Protein AF-0000000082644370 (afdb_homodimer)

Organism: NCBI:txid247480

Structure (mmCIF, N/CA/C/O backbone):
data_AF-0000000082644370-model_v1
#
loop_
_entity.id
_entity.type
_entity.pdbx_description
1 polymer 'NurA domain-containing protein'
#
loop_
_atom_site.group_PDB
_atom_site.id
_atom_site.type_symbol
_atom_site.label_atom_id
_atom_site.label_alt_id
_atom_site.label_comp_id
_atom_site.label_asym_id
_atom_site.label_entity_id
_atom_site.label_seq_id
_atom_site.pdbx_PDB_ins_code
_atom_site.Cartn_x
_atom_site.Cartn_y
_atom_site.Cartn_z
_atom_site.occupancy
_atom_site.B_iso_or_equiv
_atom_site.auth_seq_id
_atom_site.auth_comp_id
_atom_site.auth_asym_id
_atom_site.auth_atom_id
_atom_site.pdbx_PDB_model_num
ATOM 1 N N . MET A 1 1 ? -1.486 -6.07 -17.172 1 36.94 1 MET A N 1
ATOM 2 C CA . MET A 1 1 ? -0.63 -5.262 -18.031 1 36.94 1 MET A CA 1
ATOM 3 C C . MET A 1 1 ? -0.564 -5.852 -19.438 1 36.94 1 MET A C 1
ATOM 5 O O . MET A 1 1 ? -0.502 -7.07 -19.609 1 36.94 1 MET A O 1
ATOM 9 N N . SER A 1 2 ? -0.944 -5.117 -20.266 1 40.97 2 SER A N 1
ATOM 10 C CA . SER A 1 2 ? -0.989 -5.527 -21.672 1 40.97 2 SER A CA 1
ATOM 11 C C . SER A 1 2 ? 0.391 -5.945 -22.172 1 40.97 2 SER A C 1
ATOM 13 O O . SER A 1 2 ? 1.41 -5.48 -21.656 1 40.97 2 SER A O 1
ATOM 15 N N . TYR A 1 3 ? 0.439 -7.113 -22.812 1 41.22 3 TYR A N 1
ATOM 16 C CA . TYR A 1 3 ? 1.647 -7.531 -23.516 1 41.22 3 TYR A CA 1
ATOM 17 C C . TYR A 1 3 ? 2.207 -6.391 -24.359 1 41.22 3 TYR A C 1
ATOM 19 O O . TYR A 1 3 ? 1.455 -5.676 -25.016 1 41.22 3 TYR A O 1
ATOM 27 N N . SER A 1 4 ? 3.32 -5.594 -23.969 1 41.56 4 SER A N 1
ATOM 28 C CA . SER A 1 4 ? 3.951 -4.586 -24.812 1 41.56 4 SER A CA 1
ATOM 29 C C . SER A 1 4 ? 4.898 -5.223 -25.812 1 41.56 4 SER A C 1
ATOM 31 O O . SER A 1 4 ? 5.578 -6.203 -25.5 1 41.56 4 SER A O 1
ATOM 33 N N . SER A 1 5 ? 4.512 -5.125 -27.047 1 38.41 5 SER A N 1
ATOM 34 C CA . SER A 1 5 ? 5.492 -5.555 -28.047 1 38.41 5 SER A CA 1
ATOM 35 C C . SER A 1 5 ? 6.711 -4.637 -28.062 1 38.41 5 SER A C 1
ATOM 37 O O . SER A 1 5 ? 6.574 -3.418 -28.188 1 38.41 5 SER A O 1
ATOM 39 N N . LYS A 1 6 ? 7.727 -5.035 -27.641 1 44.28 6 LYS A N 1
ATOM 40 C CA . LYS A 1 6 ? 8.961 -4.277 -27.812 1 44.28 6 LYS A CA 1
ATOM 41 C C . LYS A 1 6 ? 9.219 -3.961 -29.281 1 44.28 6 LYS A C 1
ATOM 43 O O . LYS A 1 6 ? 9.883 -2.975 -29.594 1 44.28 6 LYS A O 1
ATOM 48 N N . TYR A 1 7 ? 8.945 -4.793 -30.203 1 43.41 7 TYR A N 1
ATOM 49 C CA . TYR A 1 7 ? 9.352 -4.676 -31.594 1 43.41 7 TYR A CA 1
ATOM 50 C C . TYR A 1 7 ? 8.242 -4.047 -32.438 1 43.41 7 TYR A C 1
ATOM 52 O O . TYR A 1 7 ? 8.25 -4.148 -33.656 1 43.41 7 TYR A O 1
ATOM 60 N N . GLY A 1 8 ? 7.582 -3.146 -32.031 1 41.56 8 GLY A N 1
ATOM 61 C CA . GLY A 1 8 ? 6.758 -2.156 -32.688 1 41.56 8 GLY A CA 1
ATOM 62 C C . GLY A 1 8 ? 5.48 -2.736 -33.281 1 41.56 8 GLY A C 1
ATOM 63 O O . GLY A 1 8 ? 4.68 -2.016 -33.875 1 41.56 8 GLY A O 1
ATOM 64 N N . LYS A 1 9 ? 5.508 -3.846 -33.844 1 39.19 9 LYS A N 1
ATOM 65 C CA . LYS A 1 9 ? 4.402 -4.18 -34.75 1 39.19 9 LYS A CA 1
ATOM 66 C C . LYS A 1 9 ? 3.135 -4.492 -33.969 1 39.19 9 LYS A C 1
ATOM 68 O O . LYS A 1 9 ? 2.242 -5.184 -34.469 1 39.19 9 LYS A O 1
ATOM 73 N N . ARG A 1 10 ? 3.029 -4.336 -32.719 1 42.47 10 ARG A N 1
ATOM 74 C CA . ARG A 1 10 ? 1.905 -4.969 -32.062 1 42.47 10 ARG A CA 1
ATOM 75 C C . ARG A 1 10 ? 0.611 -4.199 -32.281 1 42.47 10 ARG A C 1
ATOM 77 O O . ARG A 1 10 ? 0.572 -2.977 -32.156 1 42.47 10 ARG A O 1
ATOM 84 N N . PRO A 1 11 ? -0.44 -4.871 -32.719 1 40.84 11 PRO A N 1
ATOM 85 C CA . PRO A 1 11 ? -1.724 -4.164 -32.75 1 40.84 11 PRO A CA 1
ATOM 86 C C . PRO A 1 11 ? -2.176 -3.742 -31.344 1 40.84 11 PRO A C 1
ATOM 88 O O . PRO A 1 11 ? -1.84 -4.402 -30.359 1 40.84 11 PRO A O 1
ATOM 91 N N . ASN A 1 12 ? -2.363 -2.539 -31 1 40 12 ASN A N 1
ATOM 92 C CA . ASN A 1 12 ? -3.027 -1.986 -29.828 1 40 12 ASN A CA 1
ATOM 93 C C . ASN A 1 12 ? -4.133 -2.906 -29.328 1 40 12 ASN A C 1
ATOM 95 O O . ASN A 1 12 ? -5.109 -3.162 -30.031 1 40 12 ASN A O 1
ATOM 99 N N . GLU A 1 13 ? -3.828 -3.934 -28.75 1 42 13 GLU A N 1
ATOM 100 C CA . GLU A 1 13 ? -4.883 -4.824 -28.266 1 42 13 GLU A CA 1
ATOM 101 C C . GLU A 1 13 ? -5.957 -4.051 -27.516 1 42 13 GLU A C 1
ATOM 103 O O . GLU A 1 13 ? -5.742 -3.619 -26.375 1 42 13 GLU A O 1
ATOM 108 N N . TYR A 1 14 ? -6.797 -3.469 -28.266 1 40.91 14 TYR A N 1
ATOM 109 C CA . TYR A 1 14 ? -7.984 -2.855 -27.688 1 40.91 14 TYR A CA 1
ATOM 110 C C . TYR A 1 14 ? -8.742 -3.852 -26.812 1 40.91 14 TYR A C 1
ATOM 112 O O . TYR A 1 14 ? -8.914 -5.012 -27.203 1 40.91 14 TYR A O 1
ATOM 120 N N . ALA A 1 15 ? -8.68 -3.715 -25.578 1 49.91 15 ALA A N 1
ATOM 121 C CA . ALA A 1 15 ? -9.602 -4.465 -24.734 1 49.91 15 ALA A CA 1
ATOM 122 C C . ALA A 1 15 ? -10.93 -4.719 -25.453 1 49.91 15 ALA A C 1
ATOM 124 O O . ALA A 1 15 ? -11.406 -3.863 -26.203 1 49.91 15 ALA A O 1
ATOM 125 N N . SER A 1 16 ? -11.383 -6.016 -25.531 1 49.62 16 SER A N 1
ATOM 126 C CA . SER A 1 16 ? -12.594 -6.406 -26.25 1 49.62 16 SER A CA 1
ATOM 127 C C . SER A 1 16 ? -13.805 -5.629 -25.75 1 49.62 16 SER A C 1
ATOM 129 O O . SER A 1 16 ? -13.992 -5.469 -24.547 1 49.62 16 SER A O 1
ATOM 131 N N . LYS A 1 17 ? -14.406 -4.801 -26.578 1 49.91 17 LYS A N 1
ATOM 132 C CA . LYS A 1 17 ? -15.695 -4.172 -26.328 1 49.91 17 LYS A CA 1
ATOM 133 C C . LYS A 1 17 ? -16.641 -5.129 -25.609 1 49.91 17 LYS A C 1
ATOM 135 O O . LYS A 1 17 ? -17.469 -4.699 -24.812 1 49.91 17 LYS A O 1
ATOM 140 N N . SER A 1 18 ? -16.375 -6.473 -25.859 1 53.38 18 SER A N 1
ATOM 141 C CA . SER A 1 18 ? -17.25 -7.488 -25.266 1 53.38 18 SER A CA 1
ATOM 142 C C . SER A 1 18 ? -17.062 -7.559 -23.75 1 53.38 18 SER A C 1
ATOM 144 O O . SER A 1 18 ? -18.031 -7.758 -23.016 1 53.38 18 SER A O 1
ATOM 146 N N . ALA A 1 19 ? -15.906 -7.293 -23.312 1 60.66 19 ALA A N 1
ATOM 147 C CA . ALA A 1 19 ? -15.641 -7.371 -21.891 1 60.66 19 ALA A CA 1
ATOM 148 C C . ALA A 1 19 ? -16.406 -6.289 -21.125 1 60.66 19 ALA A C 1
ATOM 150 O O . ALA A 1 19 ? -16.938 -6.547 -20.047 1 60.66 19 ALA A O 1
ATOM 151 N N . HIS A 1 20 ? -16.625 -5.223 -21.797 1 62.09 20 HIS A N 1
ATOM 152 C CA . HIS A 1 20 ? -17.312 -4.117 -21.141 1 62.09 20 HIS A CA 1
ATOM 153 C C . HIS A 1 20 ? -18.828 -4.352 -21.094 1 62.09 20 HIS A C 1
ATOM 155 O O . HIS A 1 20 ? -19.484 -4.023 -20.109 1 62.09 20 HIS A O 1
ATOM 161 N N . THR A 1 21 ? -19.25 -4.926 -22.188 1 62.91 21 THR A N 1
ATOM 162 C CA . THR A 1 21 ? -20.688 -5.164 -22.25 1 62.91 21 THR A CA 1
ATOM 163 C C . THR A 1 21 ? -21.125 -6.117 -21.141 1 62.91 21 THR A C 1
ATOM 165 O O . THR A 1 21 ? -22.203 -5.941 -20.562 1 62.91 21 THR A O 1
ATOM 168 N N . GLN A 1 22 ? -20.312 -7.031 -20.859 1 69.25 22 GLN A N 1
ATOM 169 C CA . GLN A 1 22 ? -20.656 -8.008 -19.828 1 69.25 22 GLN A CA 1
ATOM 170 C C . GLN A 1 22 ? -20.656 -7.371 -18.438 1 69.25 22 GLN A C 1
ATOM 172 O O . GLN A 1 22 ? -21.453 -7.738 -17.578 1 69.25 22 GLN A O 1
ATOM 177 N N . ILE A 1 23 ? -19.844 -6.441 -18.234 1 70.38 23 ILE A N 1
ATOM 178 C CA . ILE A 1 23 ? -19.75 -5.773 -16.953 1 70.38 23 ILE A CA 1
ATOM 179 C C . ILE A 1 23 ? -20.953 -4.852 -16.766 1 70.38 23 ILE A C 1
ATOM 181 O O . ILE A 1 23 ? -21.594 -4.867 -15.703 1 70.38 23 ILE A O 1
ATOM 185 N N . ILE A 1 24 ? -21.328 -4.102 -17.844 1 70.75 24 ILE A N 1
ATOM 186 C CA . ILE A 1 24 ? -22.359 -3.078 -17.734 1 70.75 24 ILE A CA 1
ATOM 187 C C . ILE A 1 24 ? -23.734 -3.738 -17.547 1 70.75 24 ILE A C 1
ATOM 189 O O . ILE A 1 24 ? -24.609 -3.182 -16.891 1 70.75 24 ILE A O 1
ATOM 193 N N . ASN A 1 25 ? -23.781 -5.008 -18.047 1 71.12 25 ASN A N 1
ATOM 194 C CA . ASN A 1 25 ? -25.094 -5.664 -18 1 71.12 25 ASN A CA 1
ATOM 195 C C . ASN A 1 25 ? -25.188 -6.648 -16.844 1 71.12 25 ASN A C 1
ATOM 197 O O . ASN A 1 25 ? -26.203 -7.332 -16.672 1 71.12 25 ASN A O 1
ATOM 201 N N . ASP A 1 26 ? -24.219 -6.703 -16.062 1 78.38 26 ASP A N 1
ATOM 202 C CA . ASP A 1 26 ? -24.203 -7.656 -14.961 1 78.38 26 ASP A CA 1
ATOM 203 C C . ASP A 1 26 ? -25.078 -7.168 -13.812 1 78.38 26 ASP A C 1
ATOM 205 O O . ASP A 1 26 ? -24.812 -6.129 -13.211 1 78.38 26 ASP A O 1
ATOM 209 N N . PRO A 1 27 ? -26.125 -7.875 -13.453 1 79.88 27 PRO A N 1
ATOM 210 C CA . PRO A 1 27 ? -27.047 -7.441 -12.406 1 79.88 27 PRO A CA 1
ATOM 211 C C . PRO A 1 27 ? -26.375 -7.355 -11.031 1 79.88 27 PRO A C 1
ATOM 213 O O . PRO A 1 27 ? -26.719 -6.484 -10.227 1 79.88 27 PRO A O 1
ATOM 216 N N . ASP A 1 28 ? -25.438 -8.227 -10.812 1 80.12 28 ASP A N 1
ATOM 217 C CA . ASP A 1 28 ? -24.766 -8.219 -9.516 1 80.12 28 ASP A CA 1
ATOM 218 C C . ASP A 1 28 ? -23.953 -6.938 -9.336 1 80.12 28 ASP A C 1
ATOM 220 O O . ASP A 1 28 ? -23.922 -6.367 -8.25 1 80.12 28 ASP A O 1
ATOM 224 N N . LEU A 1 29 ? -23.391 -6.535 -10.398 1 80.31 29 LEU A N 1
ATOM 225 C CA . LEU A 1 29 ? -22.594 -5.316 -10.344 1 80.31 29 LEU A CA 1
ATOM 226 C C . LEU A 1 29 ? -23.484 -4.09 -10.172 1 80.31 29 LEU A C 1
ATOM 228 O O . LEU A 1 29 ? -23.141 -3.166 -9.438 1 80.31 29 LEU A O 1
ATOM 232 N N . LYS A 1 30 ? -24.578 -4.098 -10.828 1 79.19 30 LYS A N 1
ATOM 233 C CA . LYS A 1 30 ? -25.531 -3.002 -10.688 1 79.19 30 LYS A CA 1
ATOM 234 C C . LYS A 1 30 ? -26.078 -2.922 -9.258 1 79.19 30 LYS A C 1
ATOM 236 O O . LYS A 1 30 ? -26.156 -1.837 -8.68 1 79.19 30 LYS A O 1
ATOM 241 N N . ASN A 1 31 ? -26.375 -4.145 -8.766 1 81.56 31 ASN A N 1
ATOM 242 C CA . ASN A 1 31 ? -26.875 -4.195 -7.391 1 81.56 31 ASN A CA 1
ATOM 243 C C . ASN A 1 31 ? -25.812 -3.701 -6.398 1 81.56 31 ASN A C 1
ATOM 245 O O . ASN A 1 31 ? -26.156 -3.047 -5.41 1 81.56 31 ASN A O 1
ATOM 249 N N . PHE A 1 32 ? -24.703 -3.979 -6.719 1 86.56 32 PHE A N 1
ATOM 250 C CA . PHE A 1 32 ? -23.609 -3.518 -5.871 1 86.56 32 PHE A CA 1
ATOM 251 C C . PHE A 1 32 ? -23.5 -1.998 -5.91 1 86.56 32 PHE A C 1
ATOM 253 O O . PHE A 1 32 ? -23.375 -1.353 -4.867 1 86.56 32 PHE A O 1
ATOM 260 N N . LEU A 1 33 ? -23.531 -1.494 -7.023 1 79.5 33 LEU A N 1
ATOM 261 C CA . LEU A 1 33 ? -23.406 -0.05 -7.188 1 79.5 33 LEU A CA 1
ATOM 262 C C . LEU A 1 33 ? -24.547 0.684 -6.496 1 79.5 33 LEU A C 1
ATOM 264 O O . LEU A 1 33 ? -24.344 1.751 -5.91 1 79.5 33 LEU A O 1
ATOM 268 N N . ILE A 1 34 ? -25.656 0.038 -6.531 1 79.25 34 ILE A N 1
ATOM 269 C CA . ILE A 1 34 ? -26.828 0.621 -5.887 1 79.25 34 ILE A CA 1
ATOM 270 C C . ILE A 1 34 ? -26.656 0.575 -4.367 1 79.25 34 ILE A C 1
ATOM 272 O O . ILE A 1 34 ? -27.125 1.47 -3.658 1 79.25 34 ILE A O 1
ATOM 276 N N . SER A 1 35 ? -25.922 -0.383 -3.924 1 83.12 35 SER A N 1
ATOM 277 C CA . SER A 1 35 ? -25.719 -0.552 -2.486 1 83.12 35 SER A CA 1
ATOM 278 C C . SER A 1 35 ? -24.625 0.369 -1.961 1 83.12 35 SER A C 1
ATOM 280 O O . SER A 1 35 ? -24.453 0.497 -0.749 1 83.12 35 SER A O 1
ATOM 282 N N . CYS A 1 36 ? -23.984 1.037 -2.82 1 82.38 36 CYS A N 1
ATOM 283 C CA . CYS A 1 36 ? -22.891 1.926 -2.434 1 82.38 36 CYS A CA 1
ATOM 284 C C . CYS A 1 36 ? -23.422 3.271 -1.957 1 82.38 36 CYS A C 1
ATOM 286 O O . CYS A 1 36 ? -24.438 3.756 -2.465 1 82.38 36 CYS A O 1
ATOM 288 N N . ASN A 1 37 ? -22.828 3.77 -0.953 1 81.25 37 ASN A N 1
ATOM 289 C CA . ASN A 1 37 ? -23.109 5.121 -0.478 1 81.25 37 ASN A CA 1
ATOM 290 C C . ASN A 1 37 ? -22.078 6.125 -0.981 1 81.25 37 ASN A C 1
ATOM 292 O O . ASN A 1 37 ? -20.875 5.918 -0.82 1 81.25 37 ASN A O 1
ATOM 296 N N . PHE A 1 38 ? -22.625 7.219 -1.595 1 79 38 PHE A N 1
ATOM 297 C CA . PHE A 1 38 ? -21.781 8.266 -2.15 1 79 38 PHE A CA 1
ATOM 298 C C . PHE A 1 38 ? -21.969 9.57 -1.39 1 79 38 PHE A C 1
ATOM 300 O O . PHE A 1 38 ? -22.969 9.766 -0.71 1 79 38 PHE A O 1
ATOM 307 N N . PRO A 1 39 ? -20.891 10.398 -1.41 1 79.06 39 PRO A N 1
ATOM 308 C CA . PRO A 1 39 ? -21.078 11.727 -0.819 1 79.06 39 PRO A CA 1
ATOM 309 C C . PRO A 1 39 ? -22.344 12.422 -1.34 1 79.06 39 PRO A C 1
ATOM 311 O O . PRO A 1 39 ? -22.656 12.312 -2.525 1 79.06 39 PRO A O 1
ATOM 314 N N . LYS A 1 40 ? -22.969 13.148 -0.443 1 78.44 40 LYS A N 1
ATOM 315 C CA . LYS A 1 40 ? -24.234 13.789 -0.785 1 78.44 40 LYS A CA 1
ATOM 316 C C . LYS A 1 40 ? -24 15.07 -1.585 1 78.44 40 LYS A C 1
ATOM 318 O O . LYS A 1 40 ? -23.016 15.773 -1.367 1 78.44 40 LYS A O 1
ATOM 323 N N . SER A 1 41 ? -24.953 15.281 -2.418 1 78 41 SER A N 1
ATOM 324 C CA . SER A 1 41 ? -24.938 16.531 -3.172 1 78 41 SER A CA 1
ATOM 325 C C . SER A 1 41 ? -25.359 17.703 -2.301 1 78 41 SER A C 1
ATOM 327 O O . SER A 1 41 ? -25.984 17.516 -1.253 1 78 41 SER A O 1
ATOM 329 N N . SER A 1 42 ? -24.984 18.875 -2.742 1 77.38 42 SER A N 1
ATOM 330 C CA . SER A 1 42 ? -25.25 20.109 -2.004 1 77.38 42 SER A CA 1
ATOM 331 C C . SER A 1 42 ? -26.734 20.266 -1.688 1 77.38 42 SER A C 1
ATOM 333 O O . SER A 1 42 ? -27.094 20.781 -0.635 1 77.38 42 SER A O 1
ATOM 335 N N . LEU A 1 43 ? -27.531 19.781 -2.553 1 72.31 43 LEU A N 1
ATOM 336 C CA . LEU A 1 43 ? -28.969 19.969 -2.395 1 72.31 43 LEU A CA 1
ATOM 337 C C . LEU A 1 43 ? -29.5 19.203 -1.191 1 72.31 43 LEU A C 1
ATOM 339 O O . LEU A 1 43 ? -30.469 19.609 -0.558 1 72.31 43 LEU A O 1
ATOM 343 N N . GLU A 1 44 ? -28.875 18.266 -0.776 1 77.44 44 GLU A N 1
ATOM 344 C CA . GLU A 1 44 ? -29.344 17.375 0.272 1 77.44 44 GLU A CA 1
ATOM 345 C C . GLU A 1 44 ? -28.703 17.719 1.619 1 77.44 44 GLU A C 1
ATOM 347 O O . GLU A 1 44 ? -29.094 17.156 2.648 1 77.44 44 GLU A O 1
ATOM 352 N N . VAL A 1 45 ? -27.906 18.734 1.573 1 86.12 45 VAL A N 1
ATOM 353 C CA . VAL A 1 45 ? -27.109 18.969 2.768 1 86.12 45 VAL A CA 1
ATOM 354 C C . VAL A 1 45 ? -27.672 20.156 3.545 1 86.12 45 VAL A C 1
ATOM 356 O O . VAL A 1 45 ? -28.078 21.156 2.953 1 86.12 45 VAL A O 1
ATOM 359 N N . THR A 1 46 ? -27.812 19.938 4.785 1 87.81 46 THR A N 1
ATOM 360 C CA . THR A 1 46 ? -28.172 21.016 5.699 1 87.81 46 THR A CA 1
ATOM 361 C C . THR A 1 46 ? -27.016 21.344 6.633 1 87.81 46 THR A C 1
ATOM 363 O O . THR A 1 46 ? -26.375 20.438 7.176 1 87.81 46 THR A O 1
ATOM 366 N N . ILE A 1 47 ? -26.828 22.641 6.781 1 91.75 47 ILE A N 1
ATOM 367 C CA . ILE A 1 47 ? -25.719 23.078 7.621 1 91.75 47 ILE A CA 1
ATOM 368 C C . ILE A 1 47 ? -26.25 23.578 8.969 1 91.75 47 ILE A C 1
ATOM 370 O O . ILE A 1 47 ? -27.188 24.375 9.016 1 91.75 47 ILE A O 1
ATOM 374 N N . ASP A 1 48 ? -25.766 23.031 9.977 1 90.5 48 ASP A N 1
ATOM 375 C CA . ASP A 1 48 ? -26.094 23.453 11.336 1 90.5 48 ASP A CA 1
ATOM 376 C C . ASP A 1 48 ? -25.453 24.797 11.672 1 90.5 48 ASP A C 1
ATOM 378 O O . ASP A 1 48 ? -24.234 24.875 11.859 1 90.5 48 ASP A O 1
ATOM 382 N N . SER A 1 49 ? -26.188 25.781 11.93 1 91.25 49 SER A N 1
ATOM 383 C CA . SER A 1 49 ? -25.719 27.141 12.172 1 91.25 49 SER A CA 1
ATOM 384 C C . SER A 1 49 ? -24.938 27.234 13.477 1 91.25 49 SER A C 1
ATOM 386 O O . SER A 1 49 ? -24.094 28.125 13.648 1 91.25 49 SER A O 1
ATOM 388 N N . SER A 1 50 ? -25.234 26.297 14.359 1 92.38 50 SER A N 1
ATOM 389 C CA . SER A 1 50 ? -24.562 26.328 15.648 1 92.38 50 SER A CA 1
ATOM 390 C C . SER A 1 50 ? -23.078 25.953 15.516 1 92.38 50 SER A C 1
ATOM 392 O O . SER A 1 50 ? -22.281 26.203 16.422 1 92.38 50 SER A O 1
ATOM 394 N N . LYS A 1 51 ? -22.766 25.438 14.406 1 95.12 51 LYS A N 1
ATOM 395 C CA . LYS A 1 51 ? -21.391 25.016 14.18 1 95.12 51 LYS A CA 1
ATOM 396 C C . LYS A 1 51 ? -20.656 25.984 13.266 1 95.12 51 LYS A C 1
ATOM 398 O O . LYS A 1 51 ? -19.547 25.688 12.797 1 95.12 51 LYS A O 1
ATOM 403 N N . ILE A 1 52 ? -21.234 27.125 13.039 1 96.69 52 ILE A N 1
ATOM 404 C CA . ILE A 1 52 ? -20.641 28.156 12.188 1 96.69 52 ILE A CA 1
ATOM 405 C C . ILE A 1 52 ? -20 29.234 13.047 1 96.69 52 ILE A C 1
ATOM 407 O O . ILE A 1 52 ? -20.625 29.734 13.984 1 96.69 52 ILE A O 1
ATOM 411 N N . LEU A 1 53 ? -18.797 29.547 12.75 1 96.75 53 LEU A N 1
ATOM 412 C CA . LEU A 1 53 ? -18.094 30.641 13.406 1 96.75 53 LEU A CA 1
ATOM 413 C C . LEU A 1 53 ? -18 31.844 12.492 1 96.75 53 LEU A C 1
ATOM 415 O O . LEU A 1 53 ? -17.766 31.703 11.289 1 96.75 53 LEU A O 1
ATOM 419 N N . VAL A 1 54 ? -18.234 32.938 13.078 1 96.31 54 VAL A N 1
ATOM 420 C CA . VAL A 1 54 ? -17.984 34.188 12.359 1 96.31 54 VAL A CA 1
ATOM 421 C C . VAL A 1 54 ? -16.578 34.688 12.641 1 96.31 54 VAL A C 1
ATOM 423 O O . VAL A 1 54 ? -16.172 34.781 13.805 1 96.31 54 VAL A O 1
ATOM 426 N N . ILE A 1 55 ? -15.867 34.938 11.648 1 95.38 55 ILE A N 1
ATOM 427 C CA . ILE A 1 55 ? -14.461 35.312 11.781 1 95.38 55 ILE A CA 1
ATOM 428 C C . ILE A 1 55 ? -14.289 36.812 11.492 1 95.38 55 ILE A C 1
ATOM 430 O O . ILE A 1 55 ? -14.688 37.281 10.438 1 95.38 55 ILE A O 1
ATOM 434 N N . ASP A 1 56 ? -13.711 37.469 12.43 1 94.44 56 ASP A N 1
ATOM 435 C CA . ASP A 1 56 ? -13.336 38.875 12.211 1 94.44 56 ASP A CA 1
ATOM 436 C C . ASP A 1 56 ? -11.977 38.969 11.523 1 94.44 56 ASP A C 1
ATOM 438 O O . ASP A 1 56 ? -10.938 39.062 12.195 1 94.44 56 ASP A O 1
ATOM 442 N N . GLU A 1 57 ? -12 39.094 10.273 1 91.69 57 GLU A N 1
ATOM 443 C CA . GLU A 1 57 ? -10.781 39.031 9.469 1 91.69 57 GLU A CA 1
ATOM 444 C C . GLU A 1 57 ? -9.93 40.281 9.664 1 91.69 57 GLU A C 1
ATOM 446 O O . GLU A 1 57 ? -8.766 40.312 9.266 1 91.69 57 GLU A O 1
ATOM 451 N N . GLU A 1 58 ? -10.469 41.281 10.375 1 90.12 58 GLU A N 1
ATOM 452 C CA . GLU A 1 58 ? -9.727 42.531 10.609 1 90.12 58 GLU A CA 1
ATOM 453 C C . GLU A 1 58 ? -9.156 42.562 12.023 1 90.12 58 GLU A C 1
ATOM 455 O O . GLU A 1 58 ? -8.445 43.5 12.391 1 90.12 58 GLU A O 1
ATOM 460 N N . ALA A 1 59 ? -9.391 41.531 12.664 1 92 59 ALA A N 1
ATOM 461 C CA . ALA A 1 59 ? -8.883 41.469 14.031 1 92 59 ALA A CA 1
ATOM 462 C C . ALA A 1 59 ? -7.359 41.469 14.055 1 92 59 ALA A C 1
ATOM 464 O O . ALA A 1 59 ? -6.723 40.875 13.188 1 92 59 ALA A O 1
ATOM 465 N N . PRO A 1 60 ? -6.766 42.188 15.047 1 91.5 60 PRO A N 1
ATOM 466 C CA . PRO A 1 60 ? -5.309 42.156 15.164 1 91.5 60 PRO A CA 1
ATOM 467 C C . PRO A 1 60 ? -4.801 40.75 15.547 1 91.5 60 PRO A C 1
ATOM 469 O O . PRO A 1 60 ? -5.477 40.031 16.281 1 91.5 60 PRO A O 1
ATOM 472 N N . THR A 1 61 ? -3.682 40.406 14.992 1 91.56 61 THR A N 1
ATOM 473 C CA . THR A 1 61 ? -3.051 39.094 15.281 1 91.56 61 THR A CA 1
ATOM 474 C C . THR A 1 61 ? -1.582 39.312 15.648 1 91.56 61 THR A C 1
ATOM 476 O O . THR A 1 61 ? -0.927 40.219 15.148 1 91.56 61 THR A O 1
ATOM 479 N N . PRO A 1 62 ? -1.097 38.531 16.516 1 93.19 62 PRO A N 1
ATOM 480 C CA . PRO A 1 62 ? 0.308 38.625 16.922 1 93.19 62 PRO A CA 1
ATOM 481 C C . PRO A 1 62 ? 1.261 38.031 15.891 1 93.19 62 PRO A C 1
ATOM 483 O O . PRO A 1 62 ? 2.48 38.094 16.062 1 93.19 62 PRO A O 1
ATOM 486 N N . ILE A 1 63 ? 0.802 37.469 14.797 1 92.38 63 ILE A N 1
ATOM 487 C CA . ILE A 1 63 ? 1.613 36.719 13.844 1 92.38 63 ILE A CA 1
ATOM 488 C C . ILE A 1 63 ? 2.51 37.688 13.062 1 92.38 63 ILE A C 1
ATOM 490 O O . ILE A 1 63 ? 2.023 38.625 12.445 1 92.38 63 ILE A O 1
ATOM 494 N N . LYS A 1 64 ? 3.834 37.375 13.117 1 85.44 64 LYS A N 1
ATOM 495 C CA . LYS A 1 64 ? 4.816 38.156 12.398 1 85.44 64 LYS A CA 1
ATOM 496 C C . LYS A 1 64 ? 5.496 37.375 11.297 1 85.44 64 LYS A C 1
ATOM 498 O O . LYS A 1 64 ? 5.988 37.938 10.32 1 85.44 64 LYS A O 1
ATOM 503 N N . TYR A 1 65 ? 5.488 36.031 11.547 1 84.19 65 TYR A N 1
ATOM 504 C CA . TYR A 1 65 ? 6.188 35.156 10.609 1 84.19 65 TYR A CA 1
ATOM 505 C C . TYR A 1 65 ? 5.273 34.062 10.109 1 84.19 65 TYR A C 1
ATOM 507 O O . TYR A 1 65 ? 4.434 33.562 10.859 1 84.19 65 TYR A O 1
ATOM 515 N N . ILE A 1 66 ? 5.461 33.688 8.859 1 85.56 66 ILE A N 1
ATOM 516 C CA . ILE A 1 66 ? 4.738 32.594 8.25 1 85.56 66 ILE A CA 1
ATOM 517 C C . ILE A 1 66 ? 5.727 31.578 7.676 1 85.56 66 ILE A C 1
ATOM 519 O O . ILE A 1 66 ? 6.656 31.953 6.953 1 85.56 66 ILE A O 1
ATOM 523 N N . VAL A 1 67 ? 5.566 30.359 8.078 1 85.94 67 VAL A N 1
ATOM 524 C CA . VAL A 1 67 ? 6.375 29.266 7.527 1 85.94 67 VAL A CA 1
ATOM 525 C C . VAL A 1 67 ? 5.484 28.297 6.754 1 85.94 67 VAL A C 1
ATOM 527 O O . VAL A 1 67 ? 4.559 27.719 7.32 1 85.94 67 VAL A O 1
ATOM 530 N N . ALA A 1 68 ? 5.711 28.125 5.48 1 86.81 68 ALA A N 1
ATOM 531 C CA . ALA A 1 68 ? 4.969 27.188 4.645 1 86.81 68 ALA A CA 1
ATOM 532 C C . ALA A 1 68 ? 5.844 26.016 4.238 1 86.81 68 ALA A C 1
ATOM 534 O O . ALA A 1 68 ? 6.969 26.188 3.762 1 86.81 68 ALA A O 1
ATOM 535 N N . VAL A 1 69 ? 5.32 24.844 4.52 1 86.88 69 VAL A N 1
ATOM 536 C CA . VAL A 1 69 ? 6.074 23.625 4.207 1 86.88 69 VAL A CA 1
ATOM 537 C C . VAL A 1 69 ? 5.34 22.828 3.137 1 86.88 69 VAL A C 1
ATOM 539 O O . VAL A 1 69 ? 4.117 22.672 3.193 1 86.88 69 VAL A O 1
ATOM 542 N N . ASP A 1 70 ? 6.02 22.359 2.129 1 83.19 70 ASP A N 1
ATOM 543 C CA . ASP A 1 70 ? 5.504 21.5 1.069 1 83.19 70 ASP A CA 1
ATOM 544 C C . ASP A 1 70 ? 6.562 20.5 0.608 1 83.19 70 ASP A C 1
ATOM 546 O O . ASP A 1 70 ? 7.75 20.672 0.887 1 83.19 70 ASP A O 1
ATOM 550 N N . GLY A 1 71 ? 6.121 19.438 0.131 1 83.75 71 GLY A N 1
ATOM 551 C CA . GLY A 1 71 ? 7.012 18.406 -0.39 1 83.75 71 GLY A CA 1
ATOM 552 C C . GLY A 1 71 ? 6.359 17.531 -1.444 1 83.75 71 GLY A C 1
ATOM 553 O O . GLY A 1 71 ? 5.141 17.562 -1.62 1 83.75 71 GLY A O 1
ATOM 554 N N . GLY A 1 72 ? 7.242 16.906 -2.164 1 82.94 72 GLY A N 1
ATOM 555 C CA . GLY A 1 72 ? 6.793 15.984 -3.199 1 82.94 72 GLY A CA 1
ATOM 556 C C . GLY A 1 72 ? 7.855 14.984 -3.609 1 82.94 72 GLY A C 1
ATOM 557 O O . GLY A 1 72 ? 8.969 15 -3.078 1 82.94 72 GLY A O 1
ATOM 558 N N . TYR A 1 73 ? 7.379 14.047 -4.418 1 85.38 73 TYR A N 1
ATOM 559 C CA . TYR A 1 73 ? 8.32 13.047 -4.922 1 85.38 73 TYR A CA 1
ATOM 560 C C . TYR A 1 73 ? 7.996 12.672 -6.363 1 85.38 73 TYR A C 1
ATOM 562 O O . TYR A 1 73 ? 6.898 12.953 -6.852 1 85.38 73 TYR A O 1
ATOM 570 N N . ASP A 1 74 ? 9.047 12.18 -6.98 1 80.75 74 ASP A N 1
ATOM 571 C CA . ASP A 1 74 ? 8.914 11.586 -8.305 1 80.75 74 ASP A CA 1
ATOM 572 C C . ASP A 1 74 ? 9.719 10.289 -8.406 1 80.75 74 ASP A C 1
ATOM 574 O O . ASP A 1 74 ? 10.828 10.195 -7.871 1 80.75 74 ASP A O 1
ATOM 578 N N . SER A 1 75 ? 9.07 9.312 -9.039 1 83.12 75 SER A N 1
ATOM 579 C CA . SER A 1 75 ? 9.734 8.031 -9.211 1 83.12 75 SER A CA 1
ATOM 580 C C . SER A 1 75 ? 10.297 7.875 -10.625 1 83.12 75 SER A C 1
ATOM 582 O O . SER A 1 75 ? 9.609 8.18 -11.602 1 83.12 75 SER A O 1
ATOM 584 N N . VAL A 1 76 ? 11.523 7.453 -10.695 1 81.44 76 VAL A N 1
ATOM 585 C CA . VAL A 1 76 ? 12.164 7.316 -12 1 81.44 76 VAL A CA 1
ATOM 586 C C . VAL A 1 76 ? 12.789 5.93 -12.125 1 81.44 76 VAL A C 1
ATOM 588 O O . VAL A 1 76 ? 13.203 5.336 -11.125 1 81.44 76 VAL A O 1
ATOM 591 N N . SER A 1 77 ? 12.742 5.449 -13.406 1 79.88 77 SER A N 1
ATOM 592 C CA . SER A 1 77 ? 13.359 4.164 -13.703 1 79.88 77 SER A CA 1
ATOM 593 C C . SER A 1 77 ? 14.859 4.312 -13.922 1 79.88 77 SER A C 1
ATOM 595 O O . SER A 1 77 ? 15.32 5.352 -14.406 1 79.88 77 SER A O 1
ATOM 597 N N . ALA A 1 78 ? 15.648 3.367 -13.383 1 63.19 78 ALA A N 1
ATOM 598 C CA . ALA A 1 78 ? 17.109 3.391 -13.445 1 63.19 78 ALA A CA 1
ATOM 599 C C . ALA A 1 78 ? 17.594 3.387 -14.891 1 63.19 78 ALA A C 1
ATOM 601 O O . ALA A 1 78 ? 18.406 4.227 -15.273 1 63.19 78 ALA A O 1
ATOM 602 N N . GLN A 1 79 ? 17.469 2.119 -15.422 1 64.94 79 GLN A N 1
ATOM 603 C CA . GLN A 1 79 ? 18.141 1.896 -16.703 1 64.94 79 GLN A CA 1
ATOM 604 C C . GLN A 1 79 ? 17.141 1.424 -17.766 1 64.94 79 GLN A C 1
ATOM 606 O O . GLN A 1 79 ? 16.078 0.89 -17.422 1 64.94 79 GLN A O 1
ATOM 611 N N . LYS A 1 80 ? 17.531 1.772 -18.906 1 68.5 80 LYS A N 1
ATOM 612 C CA . LYS A 1 80 ? 16.75 1.286 -20.047 1 68.5 80 LYS A CA 1
ATOM 613 C C . LYS A 1 80 ? 16.672 -0.237 -20.047 1 68.5 80 LYS A C 1
ATOM 615 O O . LYS A 1 80 ? 15.641 -0.807 -20.422 1 68.5 80 LYS A O 1
ATOM 620 N N . THR A 1 81 ? 17.688 -0.782 -19.5 1 74.38 81 THR A N 1
ATOM 621 C CA . THR A 1 81 ? 17.766 -2.238 -19.531 1 74.38 81 THR A CA 1
ATOM 622 C C . THR A 1 81 ? 16.875 -2.857 -18.453 1 74.38 81 THR A C 1
ATOM 624 O O . THR A 1 81 ? 16.391 -3.973 -18.625 1 74.38 81 THR A O 1
ATOM 627 N N . TYR A 1 82 ? 16.797 -2.123 -17.422 1 79.25 82 TYR A N 1
ATOM 628 C CA . TYR A 1 82 ? 15.961 -2.619 -16.328 1 79.25 82 TYR A CA 1
ATOM 629 C C . TYR A 1 82 ? 14.969 -1.559 -15.875 1 79.25 82 TYR A C 1
ATOM 631 O O . TYR A 1 82 ? 15.07 -1.029 -14.766 1 79.25 82 TYR A O 1
ATOM 639 N N . PRO A 1 83 ? 13.977 -1.363 -16.625 1 79.19 83 PRO A N 1
ATOM 640 C CA . PRO A 1 83 ? 12.992 -0.328 -16.312 1 79.19 83 PRO A CA 1
ATOM 641 C C . PRO A 1 83 ? 12.227 -0.605 -15.023 1 79.19 83 PRO A C 1
ATOM 643 O O . PRO A 1 83 ? 11.641 0.309 -14.445 1 79.19 83 PRO A O 1
ATOM 646 N N . SER A 1 84 ? 12.266 -1.777 -14.547 1 83.38 84 SER A N 1
ATOM 647 C CA . SER A 1 84 ? 11.539 -2.131 -13.336 1 83.38 84 SER A CA 1
ATOM 648 C C . SER A 1 84 ? 12.32 -1.719 -12.086 1 83.38 84 SER A C 1
ATOM 650 O O . SER A 1 84 ? 11.766 -1.708 -10.984 1 83.38 84 SER A O 1
ATOM 652 N N . ALA A 1 85 ? 13.562 -1.455 -12.242 1 84.06 85 ALA A N 1
ATOM 653 C CA . ALA A 1 85 ? 14.344 -0.888 -11.148 1 84.06 85 ALA A CA 1
ATOM 654 C C . ALA A 1 85 ? 14.102 0.613 -11.023 1 84.06 85 ALA A C 1
ATOM 656 O O . ALA A 1 85 ? 14.422 1.381 -11.93 1 84.06 85 ALA A O 1
ATOM 657 N N . THR A 1 86 ? 13.562 1.032 -9.891 1 87.5 86 THR A N 1
ATOM 658 C CA . THR A 1 86 ? 13.133 2.424 -9.805 1 87.5 86 THR A CA 1
ATOM 659 C C . THR A 1 86 ? 13.617 3.057 -8.508 1 87.5 86 THR A C 1
ATOM 661 O O . THR A 1 86 ? 13.812 2.363 -7.504 1 87.5 86 THR A O 1
ATOM 664 N N . ILE A 1 87 ? 13.805 4.375 -8.508 1 87.12 87 ILE A N 1
ATOM 665 C CA . ILE A 1 87 ? 14.164 5.219 -7.375 1 87.12 87 ILE A CA 1
ATOM 666 C C . ILE A 1 87 ? 13.203 6.402 -7.285 1 87.12 87 ILE A C 1
ATOM 668 O O . ILE A 1 87 ? 12.766 6.93 -8.312 1 87.12 87 ILE A O 1
ATOM 672 N N . ALA A 1 88 ? 12.844 6.723 -6.102 1 89.75 88 ALA A N 1
ATOM 673 C CA . ALA A 1 88 ? 12.047 7.926 -5.879 1 89.75 88 ALA A CA 1
ATOM 674 C C . ALA A 1 88 ? 12.914 9.07 -5.359 1 89.75 88 ALA A C 1
ATOM 676 O O . ALA A 1 88 ? 13.695 8.891 -4.426 1 89.75 88 ALA A O 1
ATOM 677 N N . PHE A 1 89 ? 12.758 10.234 -5.949 1 85.56 89 PHE A N 1
ATOM 678 C CA . PHE A 1 89 ? 13.414 11.453 -5.484 1 85.56 89 PHE A CA 1
ATOM 679 C C . PHE A 1 89 ? 12.422 12.359 -4.77 1 85.56 89 PHE A C 1
ATOM 681 O O . PHE A 1 89 ? 11.398 12.75 -5.344 1 85.56 89 PHE A O 1
ATOM 688 N N . PHE A 1 90 ? 12.758 12.648 -3.531 1 86.81 90 PHE A N 1
ATOM 689 C CA . PHE A 1 90 ? 11.938 13.547 -2.729 1 86.81 90 PHE A CA 1
ATOM 690 C C . PHE A 1 90 ? 12.586 14.922 -2.617 1 86.81 90 PHE A C 1
ATOM 692 O O . PHE A 1 90 ? 13.812 15.031 -2.547 1 86.81 90 PHE A O 1
ATOM 699 N N . GLN A 1 91 ? 11.719 15.875 -2.613 1 83.56 91 GLN A N 1
ATOM 700 C CA . GLN A 1 91 ? 12.133 17.234 -2.311 1 83.56 91 GLN A CA 1
ATOM 701 C C . GLN A 1 91 ? 11.125 17.938 -1.4 1 83.56 91 GLN A C 1
ATOM 703 O O . GLN A 1 91 ? 9.922 17.859 -1.637 1 83.56 91 GLN A O 1
ATOM 708 N N . PHE A 1 92 ? 11.711 18.453 -0.321 1 82.94 92 PHE A N 1
ATOM 709 C CA . PHE A 1 92 ? 10.922 19.188 0.655 1 82.94 92 PHE A CA 1
ATOM 710 C C . PHE A 1 92 ? 11.516 20.562 0.915 1 82.94 92 PHE A C 1
ATOM 712 O O . PHE A 1 92 ? 12.719 20.766 0.746 1 82.94 92 PHE A O 1
ATOM 719 N N . GLY A 1 93 ? 10.602 21.453 1.309 1 76.06 93 GLY A N 1
ATOM 720 C CA . GLY A 1 93 ? 11.102 22.781 1.601 1 76.06 93 GLY A CA 1
ATOM 721 C C . GLY A 1 93 ? 10.211 23.562 2.547 1 76.06 93 GLY A C 1
ATOM 722 O O . GLY A 1 93 ? 9.008 23.328 2.605 1 76.06 93 GLY A O 1
ATOM 723 N N . ALA A 1 94 ? 10.844 24.344 3.33 1 80.62 94 ALA A N 1
ATOM 724 C CA . ALA A 1 94 ? 10.172 25.312 4.188 1 80.62 94 ALA A CA 1
ATOM 725 C C . ALA A 1 94 ? 10.477 26.734 3.75 1 80.62 94 ALA A C 1
ATOM 727 O O . ALA A 1 94 ? 11.641 27.094 3.527 1 80.62 94 ALA A O 1
ATOM 728 N N . LEU A 1 95 ? 9.383 27.484 3.535 1 76.62 95 LEU A N 1
ATOM 729 C CA . LEU A 1 95 ? 9.516 28.906 3.191 1 76.62 95 LEU A CA 1
ATOM 730 C C . LEU A 1 95 ? 9.062 29.781 4.352 1 76.62 95 LEU A C 1
ATOM 732 O O . LEU A 1 95 ? 7.992 29.578 4.922 1 76.62 95 LEU A O 1
ATOM 736 N N . MET A 1 96 ? 9.914 30.641 4.684 1 77.94 96 MET A N 1
ATOM 737 C CA . MET A 1 96 ? 9.586 31.578 5.766 1 77.94 96 MET A CA 1
ATOM 738 C C . MET A 1 96 ? 9.383 33 5.23 1 77.94 96 MET A C 1
ATOM 740 O O . MET A 1 96 ? 10.164 33.469 4.395 1 77.94 96 MET A O 1
ATOM 744 N N . PHE A 1 97 ? 8.25 33.625 5.758 1 72.19 97 PHE A N 1
ATOM 745 C CA . PHE A 1 97 ? 7.898 34.969 5.359 1 72.19 97 PHE A CA 1
ATOM 746 C C . PHE A 1 97 ? 7.617 35.844 6.582 1 72.19 97 PHE A C 1
ATOM 748 O O . PHE A 1 97 ? 7.117 35.344 7.594 1 72.19 97 PHE A O 1
ATOM 755 N N . LYS A 1 98 ? 8.016 37.094 6.293 1 76.12 98 LYS A N 1
ATOM 756 C CA . LYS A 1 98 ? 7.445 38.062 7.207 1 76.12 98 LYS A CA 1
ATOM 757 C C . LYS A 1 98 ? 6.082 38.562 6.719 1 76.12 98 LYS A C 1
ATOM 759 O O . LYS A 1 98 ? 5.887 38.781 5.52 1 76.12 98 LYS A O 1
ATOM 764 N N . VAL A 1 99 ? 5.188 38.625 7.574 1 77.12 99 VAL A N 1
ATOM 765 C CA . VAL A 1 99 ? 3.83 39.031 7.215 1 77.12 99 VAL A CA 1
ATOM 766 C C . VAL A 1 99 ? 3.855 40.406 6.531 1 77.12 99 VAL A C 1
ATOM 768 O O . VAL A 1 99 ? 3.137 40.625 5.555 1 77.12 99 VAL A O 1
ATOM 771 N N . GLU A 1 100 ? 4.684 41.312 6.945 1 72 100 GLU A N 1
ATOM 772 C CA . GLU A 1 100 ? 4.785 42.656 6.383 1 72 100 GLU A CA 1
ATOM 773 C C . GLU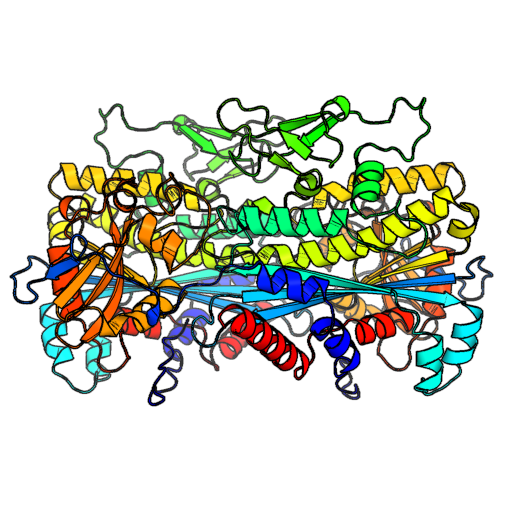 A 1 100 ? 5.199 42.594 4.914 1 72 100 GLU A C 1
ATOM 775 O O . GLU A 1 100 ? 4.734 43.406 4.105 1 72 100 GLU A O 1
ATOM 780 N N . ASP A 1 101 ? 6 41.625 4.59 1 68.62 101 ASP A N 1
ATOM 781 C CA . ASP A 1 101 ? 6.48 41.5 3.217 1 68.62 101 ASP A CA 1
ATOM 782 C C . ASP A 1 101 ? 5.379 40.969 2.301 1 68.62 101 ASP A C 1
ATOM 784 O O . ASP A 1 101 ? 5.309 41.344 1.128 1 68.62 101 ASP A O 1
ATOM 788 N N . LEU A 1 102 ? 4.555 40.125 2.865 1 67.19 102 LEU A N 1
ATOM 789 C CA . LEU A 1 102 ? 3.5 39.5 2.078 1 67.19 102 LEU A CA 1
ATOM 790 C C . LEU A 1 102 ? 2.396 40.5 1.746 1 67.19 102 LEU A C 1
ATOM 792 O O . LEU A 1 102 ? 1.848 40.5 0.643 1 67.19 102 LEU A O 1
ATOM 796 N N . ILE A 1 103 ? 2.148 41.281 2.641 1 62.78 103 ILE A N 1
ATOM 797 C CA . ILE A 1 103 ? 1.125 42.281 2.434 1 62.78 103 ILE A CA 1
ATOM 798 C C . ILE A 1 103 ? 1.572 43.25 1.338 1 62.78 103 ILE A C 1
ATOM 800 O O . ILE A 1 103 ? 0.772 43.656 0.486 1 62.78 103 ILE A O 1
ATOM 804 N N . SER A 1 104 ? 2.854 43.406 1.316 1 62.09 104 SER A N 1
ATOM 805 C CA . SER A 1 104 ? 3.391 44.312 0.305 1 62.09 104 SER A CA 1
ATOM 806 C C . SER A 1 104 ? 3.342 43.688 -1.083 1 62.09 104 SER A C 1
ATOM 808 O O . SER A 1 104 ? 3.072 44.375 -2.072 1 62.09 104 SER A O 1
ATOM 810 N N . ILE A 1 105 ? 3.514 42.344 -1.132 1 60.12 105 ILE A N 1
ATOM 811 C CA . ILE A 1 105 ? 3.572 41.625 -2.398 1 60.12 105 ILE A CA 1
ATOM 812 C C . ILE A 1 105 ? 2.156 41.375 -2.918 1 60.12 105 ILE A C 1
ATOM 814 O O . ILE A 1 105 ? 1.917 41.438 -4.129 1 60.12 105 ILE A O 1
ATOM 818 N N . SER A 1 106 ? 1.287 40.938 -2.076 1 56.84 106 SER A N 1
ATOM 819 C CA . SER A 1 106 ? -0.089 40.625 -2.443 1 56.84 106 SER A CA 1
ATOM 820 C C . SER A 1 106 ? -0.746 41.781 -3.178 1 56.84 106 SER A C 1
ATOM 822 O O . SER A 1 106 ? -1.649 41.594 -3.992 1 56.84 106 SER A O 1
ATOM 824 N N . ASP A 1 107 ? -0.281 42.969 -2.889 1 54.22 107 ASP A N 1
ATOM 825 C CA . ASP A 1 107 ? -0.819 44.156 -3.543 1 54.22 107 ASP A CA 1
ATOM 826 C C . ASP A 1 107 ? -0.239 44.312 -4.945 1 54.22 107 ASP A C 1
ATOM 828 O O . ASP A 1 107 ? -0.657 45.219 -5.695 1 54.22 107 ASP A O 1
ATOM 832 N N . GLN A 1 108 ? 0.684 43.281 -5.156 1 51.81 108 GLN A N 1
ATOM 833 C CA . GLN A 1 108 ? 1.24 43.344 -6.504 1 51.81 108 GLN A CA 1
ATOM 834 C C . GLN A 1 108 ? 0.559 42.344 -7.438 1 51.81 108 GLN A C 1
ATOM 836 O O . GLN A 1 108 ? 0.247 41.219 -7.039 1 51.81 108 GLN A O 1
ATOM 841 N N . PRO A 1 109 ? 0.047 42.719 -8.508 1 48.53 109 PRO A N 1
ATOM 842 C CA . PRO A 1 109 ? -0.7 41.875 -9.422 1 48.53 109 PRO A CA 1
ATOM 843 C C . PRO A 1 109 ? 0.09 40.625 -9.852 1 48.53 109 PRO A C 1
ATOM 845 O O . PRO A 1 109 ? -0.5 39.594 -10.188 1 48.53 109 PRO A O 1
ATOM 848 N N . PHE A 1 110 ? 1.474 40.844 -10.062 1 45.97 110 PHE A N 1
ATOM 849 C CA . PHE A 1 110 ? 2.352 39.75 -10.469 1 45.97 110 PHE A CA 1
ATOM 850 C C . PHE A 1 110 ? 3.543 39.625 -9.531 1 45.97 110 PHE A C 1
ATOM 852 O O . PHE A 1 110 ? 4.047 40.625 -9.023 1 45.97 110 PHE A O 1
ATOM 859 N N . ILE A 1 111 ? 3.697 38.406 -9.094 1 50.34 111 ILE A N 1
ATOM 860 C CA . ILE A 1 111 ? 4.906 38.188 -8.305 1 50.34 111 ILE A CA 1
ATOM 861 C C . ILE A 1 111 ? 6.137 38.312 -9.211 1 50.34 111 ILE A C 1
ATOM 863 O O . ILE A 1 111 ? 6.285 37.531 -10.164 1 50.34 111 ILE A O 1
ATOM 867 N N . GLN A 1 112 ? 6.879 39.406 -9.141 1 49.16 112 GLN A N 1
ATOM 868 C CA . GLN A 1 112 ? 8.102 39.594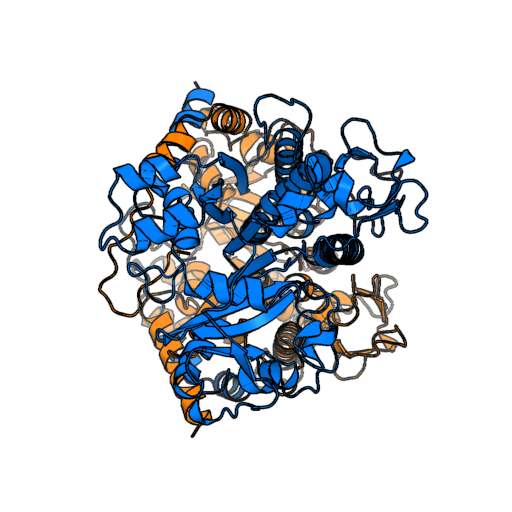 -9.914 1 49.16 112 GLN A CA 1
ATOM 869 C C . GLN A 1 112 ? 9.188 38.625 -9.453 1 49.16 112 GLN A C 1
ATOM 871 O O . GLN A 1 112 ? 9.234 38.25 -8.281 1 49.16 112 GLN A O 1
ATOM 876 N N . PRO A 1 113 ? 9.859 38.125 -10.383 1 48.19 113 PRO A N 1
ATOM 877 C CA . PRO A 1 113 ? 10.977 37.219 -10.094 1 48.19 113 PRO A CA 1
ATOM 878 C C . PRO A 1 113 ? 11.844 37.688 -8.938 1 48.19 113 PRO A C 1
ATOM 880 O O . PRO A 1 113 ? 12.305 36.906 -8.125 1 48.19 113 PRO A O 1
ATOM 883 N N . GLU A 1 114 ? 12.078 38.969 -8.82 1 52.34 114 GLU A N 1
ATOM 884 C CA . GLU A 1 114 ? 12.922 39.531 -7.781 1 52.34 114 GLU A CA 1
ATOM 885 C C . GLU A 1 114 ? 12.32 39.344 -6.398 1 52.34 114 GLU A C 1
ATOM 887 O O . GLU A 1 114 ? 13.047 39.094 -5.426 1 52.34 114 GLU A O 1
ATOM 892 N N . ASP A 1 115 ? 11.117 39.438 -6.375 1 52.91 115 ASP A N 1
ATOM 893 C CA . ASP A 1 115 ? 10.414 39.25 -5.105 1 52.91 115 ASP A CA 1
ATOM 894 C C . ASP A 1 115 ? 10.461 37.781 -4.672 1 52.91 115 ASP A C 1
ATOM 896 O O . ASP A 1 115 ? 10.602 37.5 -3.484 1 52.91 115 ASP A O 1
ATOM 900 N N . MET A 1 116 ? 10.438 37.062 -5.68 1 51.25 116 MET A N 1
ATOM 901 C CA . MET A 1 116 ? 10.594 35.625 -5.438 1 51.25 116 MET A CA 1
ATOM 902 C C . MET A 1 116 ? 11.969 35.312 -4.867 1 51.25 116 MET A C 1
ATOM 904 O O . MET A 1 116 ? 12.109 34.438 -4.027 1 51.25 116 MET A O 1
ATOM 908 N N . GLN A 1 117 ? 12.891 36.031 -5.324 1 51.41 117 GLN A N 1
ATOM 909 C CA . GLN A 1 117 ? 14.25 35.812 -4.836 1 51.41 117 GLN A CA 1
ATOM 910 C C . GLN A 1 117 ? 14.352 36.156 -3.348 1 51.41 117 GLN A C 1
ATOM 912 O O . GLN A 1 117 ? 15.062 35.469 -2.605 1 51.41 117 GLN A O 1
ATOM 917 N N . LYS A 1 118 ? 13.766 37.25 -2.979 1 50.16 118 LYS A N 1
ATOM 918 C CA . LYS A 1 118 ? 13.773 37.688 -1.578 1 50.16 118 LYS A CA 1
ATOM 919 C C . LYS A 1 118 ? 13.133 36.625 -0.691 1 50.16 118 LYS A C 1
ATOM 921 O O . LYS A 1 118 ? 13.453 36.5 0.495 1 50.16 118 LYS A O 1
ATOM 926 N N . LEU A 1 119 ? 12.312 35.969 -1.418 1 52.06 119 LEU A N 1
ATOM 927 C CA . LEU A 1 119 ? 11.555 34.938 -0.698 1 52.06 119 LEU A CA 1
ATOM 928 C C . LEU A 1 119 ? 12.258 33.594 -0.754 1 52.06 119 LEU A C 1
ATOM 930 O O . LEU A 1 119 ? 11.922 32.688 0.005 1 52.06 119 LEU A O 1
ATOM 934 N N . LYS A 1 120 ? 13.258 33.5 -1.633 1 50.81 120 LYS A N 1
ATOM 935 C CA . LYS A 1 120 ? 13.789 32.188 -2.033 1 50.81 120 LYS A CA 1
ATOM 936 C C . LYS A 1 120 ? 14.688 31.609 -0.951 1 50.81 120 LYS A C 1
ATOM 938 O O . LYS A 1 120 ? 15.312 30.562 -1.151 1 50.81 120 LYS A O 1
ATOM 943 N N . GLN A 1 121 ? 14.828 32.312 0.236 1 54.69 121 GLN A N 1
ATOM 944 C CA . GLN A 1 121 ? 15.719 31.469 1.02 1 54.69 121 GLN A CA 1
ATOM 945 C C . GLN A 1 121 ? 15 30.219 1.515 1 54.69 121 GLN A C 1
ATOM 947 O O . GLN A 1 121 ? 14.133 30.297 2.387 1 54.69 121 GLN A O 1
ATOM 952 N N . MET A 1 122 ? 14.844 29.219 0.634 1 59.47 122 MET A N 1
ATOM 953 C CA . MET A 1 122 ? 14.211 27.938 0.984 1 59.47 122 MET A CA 1
ATOM 954 C C . MET A 1 122 ? 15.258 26.891 1.312 1 59.47 122 MET A C 1
ATOM 956 O O . MET A 1 122 ? 16.25 26.75 0.596 1 59.47 122 MET A O 1
ATOM 960 N N . GLU A 1 123 ? 15.156 26.469 2.605 1 65 123 GLU A N 1
ATOM 961 C CA . GLU A 1 123 ? 15.922 25.25 2.887 1 65 123 GLU A CA 1
ATOM 962 C C . GLU A 1 123 ? 15.273 24.031 2.236 1 65 123 GLU A C 1
ATOM 964 O O . GLU A 1 123 ? 14.117 23.719 2.51 1 65 123 GLU A O 1
ATOM 969 N N . ARG A 1 124 ? 15.969 23.531 1.245 1 75.06 124 ARG A N 1
ATOM 970 C CA . ARG A 1 124 ? 15.453 22.375 0.528 1 75.06 124 ARG A CA 1
ATOM 971 C C . ARG A 1 124 ? 16.094 21.078 1.036 1 75.06 124 ARG A C 1
ATOM 973 O O . ARG A 1 124 ? 17.297 21.031 1.269 1 75.06 124 ARG A O 1
ATOM 980 N N . LEU A 1 125 ? 15.266 20.188 1.413 1 82.38 125 LEU A N 1
ATOM 981 C CA . LEU A 1 125 ? 15.703 18.859 1.791 1 82.38 125 LEU A CA 1
ATOM 982 C C . LEU A 1 125 ? 15.414 17.859 0.679 1 82.38 125 LEU A C 1
ATOM 984 O O . LEU A 1 125 ? 14.359 17.906 0.045 1 82.38 125 LEU A O 1
ATOM 988 N N . LYS A 1 126 ? 16.438 17.078 0.399 1 85.56 126 LYS A N 1
ATOM 989 C CA . LYS A 1 126 ? 16.312 16.109 -0.678 1 85.56 126 LYS A CA 1
ATOM 990 C C . LYS A 1 126 ? 16.578 14.695 -0.168 1 85.56 126 LYS A C 1
ATOM 992 O O . LYS A 1 126 ? 17.438 14.492 0.695 1 85.56 126 LYS A O 1
ATOM 997 N N . LEU A 1 127 ? 15.844 13.758 -0.667 1 88.94 127 LEU A N 1
ATOM 998 C CA . LEU A 1 127 ? 15.984 12.352 -0.303 1 88.94 127 LEU A CA 1
ATOM 999 C C . LEU A 1 127 ? 15.758 11.453 -1.513 1 88.94 127 LEU A C 1
ATOM 1001 O O . LEU A 1 127 ? 14.828 11.68 -2.297 1 88.94 127 LEU A O 1
ATOM 1005 N N . ALA A 1 128 ? 16.688 10.602 -1.758 1 89.88 128 ALA A N 1
ATOM 1006 C CA . ALA A 1 128 ? 16.484 9.531 -2.73 1 89.88 128 ALA A CA 1
ATOM 1007 C C . ALA A 1 128 ? 16.219 8.195 -2.031 1 89.88 128 ALA A C 1
ATOM 1009 O O . ALA A 1 128 ? 16.875 7.875 -1.036 1 89.88 128 ALA A O 1
ATOM 1010 N N . LEU A 1 129 ? 15.258 7.484 -2.516 1 93.75 129 LEU A N 1
ATOM 1011 C CA . LEU A 1 129 ? 14.828 6.25 -1.872 1 93.75 129 LEU A CA 1
ATOM 1012 C C . LEU A 1 129 ? 14.648 5.137 -2.9 1 93.75 129 LEU A C 1
ATOM 1014 O O . LEU A 1 129 ? 13.992 5.328 -3.922 1 93.75 129 LEU A O 1
ATOM 1018 N N . PRO A 1 130 ? 15.328 3.986 -2.65 1 92.94 130 PRO A N 1
ATOM 1019 C CA . PRO A 1 130 ? 15.008 2.857 -3.525 1 92.94 130 PRO A CA 1
ATOM 1020 C C . PRO A 1 130 ? 13.539 2.443 -3.447 1 92.94 130 PRO A C 1
ATOM 1022 O O . PRO A 1 130 ? 12.961 2.414 -2.359 1 92.94 130 PRO A O 1
ATOM 1025 N N . VAL A 1 131 ? 12.914 2.082 -4.582 1 92.31 131 VAL A N 1
ATOM 1026 C CA . VAL A 1 131 ? 11.492 1.766 -4.602 1 92.31 131 VAL A CA 1
ATOM 1027 C C . VAL A 1 131 ? 11.289 0.314 -5.031 1 92.31 131 VAL A C 1
ATOM 1029 O O . VAL A 1 131 ? 10.453 -0.397 -4.469 1 92.31 131 VAL A O 1
ATOM 1032 N N . CYS A 1 132 ? 11.969 -0.041 -6.082 1 89.62 132 CYS A N 1
ATOM 1033 C CA . CYS A 1 132 ? 11.781 -1.397 -6.586 1 89.62 132 CYS A CA 1
ATOM 1034 C C . CYS A 1 132 ? 13.094 -1.963 -7.117 1 89.62 132 CYS A C 1
ATOM 1036 O O . CYS A 1 132 ? 13.82 -1.28 -7.84 1 89.62 132 CYS A O 1
ATOM 1038 N N . ASN A 1 133 ? 13.398 -3.209 -6.73 1 86.25 133 ASN A N 1
ATOM 1039 C CA . ASN A 1 133 ? 14.461 -4.039 -7.285 1 86.25 133 ASN A CA 1
ATOM 1040 C C . ASN A 1 133 ? 15.828 -3.379 -7.129 1 86.25 133 ASN A C 1
ATOM 1042 O O . ASN A 1 133 ? 16.688 -3.502 -8 1 86.25 133 ASN A O 1
ATOM 1046 N N . ILE A 1 134 ? 16.016 -2.549 -6.164 1 85.94 134 ILE A N 1
ATOM 1047 C CA . ILE A 1 134 ? 17.281 -1.87 -5.855 1 85.94 134 ILE A CA 1
ATOM 1048 C C . ILE A 1 134 ? 17.625 -2.07 -4.387 1 85.94 134 ILE A C 1
ATOM 1050 O O . ILE A 1 134 ? 16.75 -2.006 -3.518 1 85.94 134 ILE A O 1
ATOM 1054 N N . THR A 1 135 ? 18.766 -2.469 -4.09 1 88.19 135 THR A N 1
ATOM 1055 C CA . THR A 1 135 ? 19.297 -2.508 -2.729 1 88.19 135 THR A CA 1
ATOM 1056 C C . THR A 1 135 ? 20.453 -1.535 -2.564 1 88.19 135 THR A C 1
ATOM 1058 O O . THR A 1 135 ? 20.984 -1.027 -3.553 1 88.19 135 THR A O 1
ATOM 1061 N N . ILE A 1 136 ? 20.703 -1.192 -1.375 1 89.81 136 ILE A N 1
ATOM 1062 C CA . ILE A 1 136 ? 21.797 -0.257 -1.138 1 89.81 136 ILE A CA 1
ATOM 1063 C C . ILE A 1 136 ? 22.906 -0.95 -0.353 1 89.81 136 ILE A C 1
ATOM 1065 O O . ILE A 1 136 ? 22.641 -1.751 0.545 1 89.81 136 ILE A O 1
ATOM 1069 N N . GLU A 1 137 ? 24.109 -0.646 -0.743 1 86.5 137 GLU A N 1
ATOM 1070 C CA . GLU A 1 137 ? 25.297 -1.111 -0.026 1 86.5 137 GLU A CA 1
ATOM 1071 C C . GLU A 1 137 ? 25.234 -2.617 0.219 1 86.5 137 GLU A C 1
ATOM 1073 O O . GLU A 1 137 ? 25.062 -3.396 -0.719 1 86.5 137 GLU A O 1
ATOM 1078 N N . ASN A 1 138 ? 25.266 -2.955 1.529 1 84.12 138 ASN A N 1
ATOM 1079 C CA . ASN A 1 138 ? 25.328 -4.379 1.851 1 84.12 138 ASN A CA 1
ATOM 1080 C C . ASN A 1 138 ? 24.016 -4.867 2.479 1 84.12 138 ASN A C 1
ATOM 1082 O O . ASN A 1 138 ? 24.016 -5.84 3.232 1 84.12 138 ASN A O 1
ATOM 1086 N N . GLU A 1 139 ? 22.984 -4.203 2.096 1 88 139 GLU A N 1
ATOM 1087 C CA . GLU A 1 139 ? 21.719 -4.609 2.674 1 88 139 GLU A CA 1
ATOM 1088 C C . GLU A 1 139 ? 21.156 -5.844 1.969 1 88 139 GLU A C 1
ATOM 1090 O O . GLU A 1 139 ? 21.312 -5.996 0.756 1 88 139 GLU A O 1
ATOM 1095 N N . LYS A 1 140 ? 20.453 -6.625 2.713 1 82.88 140 LYS A N 1
ATOM 1096 C CA . LYS A 1 140 ? 19.984 -7.934 2.268 1 82.88 140 LYS A CA 1
ATOM 1097 C C . LYS A 1 140 ? 18.859 -7.801 1.247 1 82.88 140 LYS A C 1
ATOM 1099 O O . LYS A 1 140 ? 18.719 -8.633 0.344 1 82.88 140 LYS A O 1
ATOM 1104 N N . ASN A 1 141 ? 18 -6.879 1.438 1 88.5 141 ASN A N 1
ATOM 1105 C CA . ASN A 1 141 ? 16.812 -6.758 0.61 1 88.5 141 ASN A CA 1
ATOM 1106 C C . ASN A 1 141 ? 16.312 -5.32 0.559 1 88.5 141 ASN A C 1
ATOM 1108 O O . ASN A 1 141 ? 16.953 -4.414 1.1 1 88.5 141 ASN A O 1
ATOM 1112 N N . LEU A 1 142 ? 15.266 -5.152 -0.197 1 90.12 142 LEU A N 1
ATOM 1113 C CA . LEU A 1 142 ? 14.711 -3.82 -0.407 1 90.12 142 LEU A CA 1
ATOM 1114 C C . LEU A 1 142 ? 14.234 -3.217 0.909 1 90.12 142 LEU A C 1
ATOM 1116 O O . LEU A 1 142 ? 14.445 -2.031 1.169 1 90.12 142 LEU A O 1
ATOM 1120 N N . ILE A 1 143 ? 13.562 -3.98 1.756 1 92.62 143 ILE A N 1
ATOM 1121 C CA . ILE A 1 143 ? 13.031 -3.504 3.031 1 92.62 143 ILE A CA 1
ATOM 1122 C C . ILE A 1 143 ? 14.164 -2.916 3.869 1 92.62 143 ILE A C 1
ATOM 1124 O O . ILE A 1 143 ? 14.07 -1.779 4.34 1 92.62 143 ILE A O 1
ATOM 1128 N N . ASN A 1 144 ? 15.211 -3.668 4.027 1 93.38 144 ASN A N 1
ATOM 1129 C CA . ASN A 1 144 ? 16.359 -3.189 4.789 1 93.38 144 ASN A CA 1
ATOM 1130 C C . ASN A 1 144 ? 16.984 -1.954 4.148 1 93.38 144 ASN A C 1
ATOM 1132 O O . ASN A 1 144 ? 17.453 -1.051 4.848 1 93.38 144 ASN A O 1
ATOM 1136 N N . SER A 1 145 ? 17.016 -1.944 2.836 1 94.19 145 SER A N 1
ATOM 1137 C CA . SER A 1 145 ? 17.594 -0.815 2.107 1 94.19 145 SER A CA 1
ATOM 1138 C C . SER A 1 145 ? 16.797 0.463 2.363 1 94.19 145 SER A C 1
ATOM 1140 O O . SER A 1 145 ? 17.375 1.526 2.586 1 94.19 145 SER A O 1
ATOM 1142 N N . VAL A 1 146 ? 15.508 0.358 2.334 1 96.5 146 VAL A N 1
ATOM 1143 C CA . VAL A 1 146 ? 14.641 1.508 2.561 1 96.5 146 VAL A CA 1
ATOM 1144 C C . VAL A 1 146 ? 14.766 1.979 4.008 1 96.5 146 VAL A C 1
ATOM 1146 O O . VAL A 1 146 ? 14.906 3.176 4.27 1 96.5 146 VAL A O 1
ATOM 1149 N N . ARG A 1 147 ? 14.758 1.035 4.977 1 96.94 147 ARG A N 1
ATOM 1150 C CA . ARG A 1 147 ? 14.922 1.363 6.387 1 96.94 147 ARG A CA 1
ATOM 1151 C C . ARG A 1 147 ? 16.219 2.125 6.629 1 96.94 147 ARG A C 1
ATOM 1153 O O . ARG A 1 147 ? 16.219 3.164 7.293 1 96.94 147 ARG A O 1
ATOM 1160 N N . LYS A 1 148 ? 17.266 1.601 6.09 1 95.75 148 LYS A N 1
ATOM 1161 C CA . LYS A 1 148 ? 18.578 2.211 6.27 1 95.75 148 LYS A CA 1
ATOM 1162 C C . LYS A 1 148 ? 18.641 3.596 5.629 1 95.75 148 LYS A C 1
ATOM 1164 O O . LYS A 1 148 ? 19.219 4.523 6.195 1 95.75 148 LYS A O 1
ATOM 1169 N N . THR A 1 149 ? 18.062 3.729 4.477 1 96.19 149 THR A N 1
ATOM 1170 C CA . THR A 1 149 ? 18.047 5.012 3.777 1 96.19 149 THR A CA 1
ATOM 1171 C C . THR A 1 149 ? 17.328 6.07 4.613 1 96.19 149 THR A C 1
ATOM 1173 O O . THR A 1 149 ? 17.812 7.191 4.746 1 96.19 149 THR A O 1
ATOM 1176 N N . ILE A 1 150 ? 16.188 5.738 5.18 1 97.12 150 ILE A N 1
ATOM 1177 C CA . ILE A 1 150 ? 15.422 6.668 6 1 97.12 150 ILE A CA 1
ATOM 1178 C C . ILE A 1 150 ? 16.203 7.004 7.27 1 97.12 150 ILE A C 1
ATOM 1180 O O . ILE A 1 150 ? 16.281 8.164 7.668 1 97.12 150 ILE A O 1
ATOM 1184 N N . TYR A 1 151 ? 16.781 5.969 7.855 1 97.06 151 TYR A N 1
ATOM 1185 C CA . TYR A 1 151 ? 17.609 6.16 9.039 1 97.06 151 TYR A CA 1
ATOM 1186 C C . TYR A 1 151 ? 18.734 7.148 8.758 1 97.06 151 TYR A C 1
ATOM 1188 O O . TYR A 1 151 ? 18.938 8.102 9.516 1 97.06 151 TYR A O 1
ATOM 1196 N N . ASN A 1 152 ? 19.453 6.914 7.637 1 95.06 152 ASN A N 1
ATOM 1197 C CA . ASN A 1 152 ? 20.562 7.789 7.27 1 95.06 152 ASN A CA 1
ATOM 1198 C C . ASN A 1 152 ? 20.094 9.219 7.039 1 95.06 152 ASN A C 1
ATOM 1200 O O . ASN A 1 152 ? 20.781 10.172 7.426 1 95.06 152 ASN A O 1
ATOM 1204 N N . PHE A 1 153 ? 19.031 9.375 6.473 1 94.19 153 PHE A N 1
ATOM 1205 C CA . PHE A 1 153 ? 18.469 10.703 6.207 1 94.19 153 PHE A CA 1
ATOM 1206 C C . PHE A 1 153 ? 18.172 11.43 7.508 1 94.19 153 PHE A C 1
ATOM 1208 O O . PHE A 1 153 ? 18.531 12.602 7.668 1 94.19 153 PHE A O 1
ATOM 1215 N N . PHE A 1 154 ? 17.516 10.766 8.461 1 95.88 154 PHE A N 1
ATOM 1216 C CA . PHE A 1 154 ? 17.172 11.367 9.742 1 95.88 154 PHE A CA 1
ATOM 1217 C C . PHE A 1 154 ? 18.422 11.703 10.539 1 95.88 154 PHE A C 1
ATOM 1219 O O . PHE A 1 154 ? 18.422 12.672 11.305 1 95.88 154 PHE A O 1
ATOM 1226 N N . MET A 1 155 ? 19.453 10.945 10.344 1 93.75 155 MET A N 1
ATOM 1227 C CA . MET A 1 155 ? 20.719 11.172 11.062 1 93.75 155 MET A CA 1
ATOM 1228 C C . MET A 1 155 ? 21.453 12.383 10.492 1 93.75 155 MET A C 1
ATOM 1230 O O . MET A 1 155 ? 22.156 13.086 11.227 1 93.75 155 MET A O 1
ATOM 1234 N N . SER A 1 156 ? 21.156 12.672 9.234 1 87.88 156 SER A N 1
ATOM 1235 C CA . SER A 1 156 ? 22.016 13.656 8.57 1 87.88 156 SER A CA 1
ATOM 1236 C C . SER A 1 156 ? 21.266 14.977 8.359 1 87.88 156 SER A C 1
ATOM 1238 O O . SER A 1 156 ? 21.906 16.031 8.234 1 87.88 156 SER A O 1
ATOM 1240 N N . LYS A 1 157 ? 20.047 14.922 8.25 1 78.5 157 LYS A N 1
ATOM 1241 C CA . LYS A 1 157 ? 19.297 16.109 7.887 1 78.5 157 LYS A CA 1
ATOM 1242 C C . LYS A 1 157 ? 18.391 16.562 9.031 1 78.5 157 LYS A C 1
ATOM 1244 O O . LYS A 1 157 ? 17.859 15.727 9.766 1 78.5 157 LYS A O 1
ATOM 1249 N N . PRO A 1 158 ? 17.969 17.812 9.023 1 65.81 158 PRO A N 1
ATOM 1250 C CA . PRO A 1 158 ? 18.609 18.953 8.367 1 65.81 158 PRO A CA 1
ATOM 1251 C C . PRO A 1 158 ? 20 19.234 8.922 1 65.81 158 PRO A C 1
ATOM 1253 O O . PRO A 1 158 ? 20.297 18.891 10.062 1 65.81 158 PRO A O 1
ATOM 1256 N N . ARG A 1 159 ? 20.984 19.422 7.879 1 58.16 159 ARG A N 1
ATOM 1257 C CA . ARG A 1 159 ? 22.344 19.734 8.289 1 58.16 159 ARG A CA 1
ATOM 1258 C C . ARG A 1 159 ? 22.453 21.172 8.766 1 58.16 159 ARG A C 1
ATOM 1260 O O . ARG A 1 159 ? 23.562 21.656 9.07 1 58.16 159 ARG A O 1
ATOM 1267 N N . LYS A 1 160 ? 21.438 21.938 8.969 1 50.94 160 LYS A N 1
ATOM 1268 C CA . LYS A 1 160 ? 21.781 23.344 9.133 1 50.94 160 LYS A CA 1
ATOM 1269 C C . LYS A 1 160 ? 23.172 23.5 9.719 1 50.94 160 LYS A C 1
ATOM 1271 O O . LYS A 1 160 ? 23.656 22.625 10.438 1 50.94 160 LYS A O 1
ATOM 1276 N N . LEU A 1 161 ? 23.734 24.75 9.266 1 41.81 161 LEU A N 1
ATOM 1277 C CA . LEU A 1 161 ? 25.047 25.375 9.219 1 41.81 161 LEU A CA 1
ATOM 1278 C C . LEU A 1 161 ? 25.797 25.188 10.531 1 41.81 161 LEU A C 1
ATOM 1280 O O . LEU A 1 161 ? 26.953 24.781 10.539 1 41.81 161 LEU A O 1
ATOM 1284 N N . GLU A 1 162 ? 25.5 26.125 11.398 1 40.28 162 GLU A N 1
ATOM 1285 C CA . GLU A 1 162 ? 26.391 26.359 12.531 1 40.28 162 GLU A CA 1
ATOM 1286 C C . GLU A 1 162 ? 26.312 25.234 13.547 1 40.28 162 GLU A C 1
ATOM 1288 O O . GLU A 1 162 ? 27.203 25.094 14.391 1 40.28 162 GLU A O 1
ATOM 1293 N N . GLU A 1 163 ? 25.156 24.719 13.82 1 41.44 163 GLU A N 1
ATOM 1294 C CA . GLU A 1 163 ? 25.172 23.812 14.953 1 41.44 163 GLU A CA 1
ATOM 1295 C C . GLU A 1 163 ? 25.031 22.359 14.5 1 41.44 163 GLU A C 1
ATOM 1297 O O . GLU A 1 163 ? 23.938 21.906 14.18 1 41.44 163 GLU A O 1
ATOM 1302 N N . ARG A 1 164 ? 26.094 21.703 14.047 1 46.19 164 ARG A N 1
ATOM 1303 C CA . ARG A 1 164 ? 26.328 20.281 13.844 1 46.19 164 ARG A CA 1
ATOM 1304 C C . ARG A 1 164 ? 25.359 19.438 14.656 1 46.19 164 ARG A C 1
ATOM 1306 O O . ARG A 1 164 ? 25.406 18.203 14.609 1 46.19 164 ARG A O 1
ATOM 1313 N N . THR A 1 165 ? 24.562 19.984 15.453 1 51.44 165 THR A N 1
ATOM 1314 C CA . THR A 1 165 ? 24.047 19.125 16.516 1 51.44 165 THR A CA 1
ATOM 1315 C C . THR A 1 165 ? 22.562 18.797 16.297 1 51.44 165 THR A C 1
ATOM 1317 O O . THR A 1 165 ? 22 17.969 17 1 51.44 165 THR A O 1
ATOM 1320 N N . SER A 1 166 ? 21.672 19.547 15.148 1 69 166 SER A N 1
ATOM 1321 C CA . SER A 1 166 ? 20.25 19.203 15.188 1 69 166 SER A CA 1
ATOM 1322 C C . SER A 1 166 ? 19.844 18.438 13.93 1 69 166 SER A C 1
ATOM 1324 O O . SER A 1 166 ? 20.156 18.844 12.812 1 69 166 SER A O 1
ATOM 1326 N N . ASN A 1 167 ? 19.531 17.266 14.062 1 87.19 167 ASN A N 1
ATOM 1327 C CA . ASN A 1 167 ? 19 16.453 12.977 1 87.19 167 ASN A CA 1
ATOM 1328 C C . ASN A 1 167 ? 17.609 15.906 13.312 1 87.19 167 ASN A C 1
ATOM 1330 O O . ASN A 1 167 ? 17.109 16.125 14.414 1 87.19 167 ASN A O 1
ATOM 1334 N N . PHE A 1 168 ? 17 15.383 12.328 1 93.94 168 PHE A N 1
ATOM 1335 C CA . PHE A 1 168 ? 15.641 14.867 12.492 1 93.94 168 PHE A CA 1
ATOM 1336 C C . PHE A 1 168 ? 15.609 13.734 13.516 1 93.94 168 PHE A C 1
ATOM 1338 O O . PHE A 1 168 ? 14.609 13.539 14.203 1 93.94 168 PHE A O 1
ATOM 1345 N N . MET A 1 169 ? 16.766 13.039 13.664 1 95.81 169 MET A N 1
ATOM 1346 C CA . MET A 1 169 ? 16.812 11.938 14.617 1 95.81 169 MET A CA 1
ATOM 1347 C C . MET A 1 169 ? 16.672 12.445 16.047 1 95.81 169 MET A C 1
ATOM 1349 O O . MET A 1 169 ? 15.969 11.844 16.859 1 95.81 169 MET A O 1
ATOM 1353 N N . LYS A 1 170 ? 17.344 13.484 16.328 1 93.56 170 LYS A N 1
ATOM 1354 C CA . LYS A 1 170 ? 17.219 14.102 17.641 1 93.56 170 LYS A CA 1
ATOM 1355 C C . LYS A 1 170 ? 15.797 14.555 17.906 1 93.56 170 LYS A C 1
ATOM 1357 O O . LYS A 1 170 ? 15.289 14.422 19.016 1 93.56 170 LYS A O 1
ATOM 1362 N N . THR A 1 171 ? 15.188 15.117 16.875 1 95.62 171 THR A N 1
ATOM 1363 C CA . THR A 1 171 ? 13.805 15.555 16.984 1 95.62 171 THR A CA 1
ATOM 1364 C C . THR A 1 171 ? 12.883 14.367 17.234 1 95.62 171 THR A C 1
ATOM 1366 O O . THR A 1 171 ? 11.961 14.445 18.047 1 95.62 171 THR A O 1
ATOM 1369 N N . LEU A 1 172 ? 13.148 13.289 16.484 1 97.44 172 LEU A N 1
ATOM 1370 C CA . LEU A 1 172 ? 12.352 12.086 16.672 1 97.44 172 LEU A CA 1
ATOM 1371 C C . LEU A 1 172 ? 12.5 11.555 18.094 1 97.44 172 LEU A C 1
ATOM 1373 O O . LEU A 1 172 ? 11.5 11.227 18.75 1 97.44 172 LEU A O 1
ATOM 1377 N N . TYR A 1 173 ? 13.711 11.492 18.562 1 96.62 173 TYR A N 1
ATOM 1378 C CA . TYR A 1 173 ? 14.008 11.062 19.922 1 96.62 173 TYR A CA 1
ATOM 1379 C C . TYR A 1 173 ? 13.305 11.961 20.938 1 96.62 173 TYR A C 1
ATOM 1381 O O . TYR A 1 173 ? 12.656 11.469 21.859 1 96.62 173 TYR A O 1
ATOM 1389 N N . TRP A 1 174 ? 13.383 13.227 20.734 1 96.12 174 TRP A N 1
ATOM 1390 C CA . TRP A 1 174 ? 12.781 14.266 21.562 1 96.12 174 TRP A CA 1
ATOM 1391 C C . TRP A 1 174 ? 11.266 14.102 21.625 1 96.12 174 TRP A C 1
ATOM 1393 O O . TRP A 1 174 ? 10.656 14.281 22.688 1 96.12 174 TRP A O 1
ATOM 1403 N N . LEU A 1 175 ? 10.648 13.719 20.547 1 97.5 175 LEU A N 1
ATOM 1404 C CA . LEU A 1 175 ? 9.203 13.609 20.422 1 97.5 175 LEU A CA 1
ATOM 1405 C C . LEU A 1 175 ? 8.688 12.32 21.031 1 97.5 175 LEU A C 1
ATOM 1407 O O . LEU A 1 175 ? 7.762 12.336 21.844 1 97.5 175 LEU A O 1
ATOM 1411 N N . ILE A 1 176 ? 9.328 11.172 20.75 1 96.56 176 ILE A N 1
ATOM 1412 C CA . ILE A 1 176 ? 8.773 9.867 21.078 1 96.56 176 ILE A CA 1
ATOM 1413 C C . ILE A 1 176 ? 8.977 9.586 22.578 1 96.56 176 ILE A C 1
ATOM 1415 O O . ILE A 1 176 ? 8.156 8.914 23.203 1 96.56 176 ILE A O 1
ATOM 1419 N N . PHE A 1 177 ? 10.031 10.117 23.172 1 96.75 177 PHE A N 1
ATOM 1420 C CA . PHE A 1 177 ? 10.289 9.875 24.578 1 96.75 177 PHE A CA 1
ATOM 1421 C C . PHE A 1 177 ? 9.891 11.078 25.422 1 96.75 177 PHE A C 1
ATOM 1423 O O . PHE A 1 177 ? 10.258 11.18 26.594 1 96.75 177 PHE A O 1
ATOM 1430 N N . TYR A 1 178 ? 9.188 12.078 24.812 1 97.31 178 TYR A N 1
ATOM 1431 C CA . TYR A 1 178 ? 8.609 13.25 25.453 1 97.31 178 TYR A CA 1
ATOM 1432 C C . TYR A 1 178 ? 9.688 14.039 26.203 1 97.31 178 TYR A C 1
ATOM 1434 O O . TYR A 1 178 ? 9.477 14.445 27.344 1 97.31 178 TYR A O 1
ATOM 1442 N N . GLU A 1 179 ? 10.797 14.164 25.531 1 95.62 179 GLU A N 1
ATOM 1443 C CA . GLU A 1 179 ? 11.906 14.914 26.125 1 95.62 179 GLU A CA 1
ATOM 1444 C C . GLU A 1 179 ? 11.586 16.406 26.188 1 95.62 179 GLU A C 1
ATOM 1446 O O . GLU A 1 179 ? 12.32 17.172 26.812 1 95.62 179 GLU A O 1
ATOM 1451 N N . PHE A 1 180 ? 10.438 16.797 25.578 1 95.81 180 PHE A N 1
ATOM 1452 C CA . PHE A 1 180 ? 10.016 18.188 25.656 1 95.81 180 PHE A CA 1
ATOM 1453 C C . PHE A 1 180 ? 9.438 18.5 27.031 1 95.81 180 PHE A C 1
ATOM 1455 O O . PHE A 1 180 ? 9.281 19.672 27.391 1 95.81 180 PHE A O 1
ATOM 1462 N N . LEU A 1 181 ? 9.133 17.531 27.781 1 96.62 181 LEU A N 1
ATOM 1463 C CA . LEU A 1 181 ? 8.656 17.719 29.141 1 96.62 181 LEU A CA 1
ATOM 1464 C C . LEU A 1 181 ? 9.828 17.938 30.094 1 96.62 181 LEU A C 1
ATOM 1466 O O . LEU A 1 181 ? 10.961 17.547 29.797 1 96.62 181 LEU A O 1
ATOM 1470 N N . PRO A 1 182 ? 9.492 18.547 31.219 1 94.81 182 PRO A N 1
ATOM 1471 C CA . PRO A 1 182 ? 10.547 18.719 32.219 1 94.81 182 PRO A CA 1
ATOM 1472 C C . PRO A 1 182 ? 11.141 17.391 32.688 1 94.81 182 PRO A C 1
ATOM 1474 O O . PRO A 1 182 ? 10.445 16.375 32.719 1 94.81 182 PRO A O 1
ATOM 1477 N N . LYS A 1 183 ? 12.383 17.406 33.062 1 91.06 183 LYS A N 1
ATOM 1478 C CA . LYS A 1 183 ? 13.125 16.203 33.406 1 91.06 183 LYS A CA 1
ATOM 1479 C C . LYS A 1 183 ? 12.453 15.469 34.562 1 91.06 183 LYS A C 1
ATOM 1481 O O . LYS A 1 183 ? 12.516 14.234 34.625 1 91.06 183 LYS A O 1
ATOM 1486 N N . ASP A 1 184 ? 11.859 16.156 35.438 1 91 184 ASP A N 1
ATOM 1487 C CA . ASP A 1 184 ? 11.258 15.555 36.625 1 91 184 ASP A CA 1
ATOM 1488 C C . ASP A 1 184 ? 9.805 15.164 36.375 1 91 184 ASP A C 1
ATOM 1490 O O . ASP A 1 184 ? 9.117 14.695 37.281 1 91 184 ASP A O 1
ATOM 1494 N N . SER A 1 185 ? 9.414 15.273 35.156 1 91.62 185 SER A N 1
ATOM 1495 C CA . SER A 1 185 ? 8.031 14.938 34.812 1 91.62 185 SER A CA 1
ATOM 1496 C C . SER A 1 185 ? 7.816 13.43 34.812 1 91.62 185 SER A C 1
ATOM 1498 O O . SER A 1 185 ? 8.609 12.695 34.219 1 91.62 185 SER A O 1
ATOM 1500 N N . ASN A 1 186 ? 6.758 12.922 35.406 1 89.44 186 ASN A N 1
ATOM 1501 C CA . ASN A 1 186 ? 6.402 11.508 35.406 1 89.44 186 ASN A CA 1
ATOM 1502 C C . ASN A 1 186 ? 5.766 11.078 34.094 1 89.44 186 ASN A C 1
ATOM 1504 O O . ASN A 1 186 ? 5.562 9.883 33.875 1 89.44 186 ASN A O 1
ATOM 1508 N N . GLU A 1 187 ? 5.512 12 33.25 1 88.56 187 GLU A N 1
ATOM 1509 C CA . GLU A 1 187 ? 4.859 11.695 31.969 1 88.56 187 GLU A CA 1
ATOM 1510 C C . GLU A 1 187 ? 5.883 11.352 30.891 1 88.56 187 GLU A C 1
ATOM 1512 O O . GLU A 1 187 ? 5.52 10.906 29.797 1 88.56 187 GLU A O 1
ATOM 1517 N N . ARG A 1 188 ? 7.152 11.57 31.188 1 90.38 188 ARG A N 1
ATOM 1518 C CA . ARG A 1 188 ? 8.172 11.125 30.25 1 90.38 188 ARG A CA 1
ATOM 1519 C C . ARG A 1 188 ? 8.148 9.609 30.078 1 90.38 188 ARG A C 1
ATOM 1521 O O . ARG A 1 188 ? 7.855 8.883 31.031 1 90.38 188 ARG A O 1
ATOM 1528 N N . VAL A 1 189 ? 8.414 9.219 28.922 1 92.88 189 VAL A N 1
ATOM 1529 C CA . VAL A 1 189 ? 8.336 7.793 28.609 1 92.88 189 VAL A CA 1
ATOM 1530 C C . VAL A 1 189 ? 9.742 7.23 28.406 1 92.88 189 VAL A C 1
ATOM 1532 O O . VAL A 1 189 ? 10.586 7.875 27.766 1 92.88 189 VAL A O 1
ATOM 1535 N N . ASN A 1 190 ? 9.969 6.051 28.969 1 94.31 190 ASN A N 1
ATOM 1536 C CA . ASN A 1 190 ? 11.289 5.441 28.859 1 94.31 190 ASN A CA 1
ATOM 1537 C C . ASN A 1 190 ? 11.273 4.223 27.953 1 94.31 190 ASN A C 1
ATOM 1539 O O . ASN A 1 190 ? 12.312 3.604 27.703 1 94.31 190 ASN A O 1
ATOM 1543 N N . GLU A 1 191 ? 10.125 3.961 27.531 1 95.44 191 GLU A N 1
ATOM 1544 C CA . GLU A 1 191 ? 10 2.811 26.641 1 95.44 191 GLU A CA 1
ATOM 1545 C C . GLU A 1 191 ? 9.008 3.086 25.516 1 95.44 191 GLU A C 1
ATOM 1547 O O . GLU A 1 191 ? 8.07 3.867 25.688 1 95.44 191 GLU A O 1
ATOM 1552 N N . TYR A 1 192 ? 9.281 2.564 24.375 1 95.5 192 TYR A N 1
ATOM 1553 C CA . TYR A 1 192 ? 8.367 2.566 23.234 1 95.5 192 TYR A CA 1
ATOM 1554 C C . TYR A 1 192 ? 8.086 1.146 22.766 1 95.5 192 TYR A C 1
ATOM 1556 O O . TYR A 1 192 ? 9.016 0.345 22.609 1 95.5 192 TYR A O 1
ATOM 1564 N N . ILE A 1 193 ? 6.883 0.816 22.562 1 92.94 193 ILE A N 1
ATOM 1565 C CA . ILE A 1 193 ? 6.523 -0.523 22.109 1 92.94 193 ILE A CA 1
ATOM 1566 C C . ILE A 1 193 ? 6.352 -0.525 20.594 1 92.94 193 ILE A C 1
ATOM 1568 O O . ILE A 1 193 ? 5.371 0.014 20.062 1 92.94 193 ILE A O 1
ATOM 1572 N N . LEU A 1 194 ? 7.242 -1.106 19.906 1 92.81 194 LEU A N 1
ATOM 1573 C CA . LEU A 1 194 ? 7.176 -1.27 18.453 1 92.81 194 LEU A CA 1
ATOM 1574 C C . LEU A 1 194 ? 6.23 -2.408 18.078 1 92.81 194 LEU A C 1
ATOM 1576 O O . LEU A 1 194 ? 6.238 -3.461 18.719 1 92.81 194 LEU A O 1
ATOM 1580 N N . SER A 1 195 ? 5.449 -2.207 17.078 1 86.06 195 SER A N 1
ATOM 1581 C CA . SER A 1 195 ? 4.449 -3.195 16.688 1 86.06 195 SER A CA 1
ATOM 1582 C C . SER A 1 195 ? 5.102 -4.52 16.312 1 86.06 195 SER A C 1
ATOM 1584 O O . SER A 1 195 ? 4.652 -5.586 16.75 1 86.06 195 SER A O 1
ATOM 1586 N N . ASN A 1 196 ? 6.086 -4.508 15.453 1 88.62 196 ASN A N 1
ATOM 1587 C CA . ASN A 1 196 ? 6.797 -5.727 15.07 1 88.62 196 ASN A CA 1
ATOM 1588 C C . ASN A 1 196 ? 8.234 -5.426 14.648 1 88.62 196 ASN A C 1
ATOM 1590 O O . ASN A 1 196 ? 8.523 -4.344 14.141 1 88.62 196 ASN A O 1
ATOM 1594 N N . CYS A 1 197 ? 9.008 -6.391 14.852 1 92.06 197 CYS A N 1
ATOM 1595 C CA . CYS A 1 197 ? 10.391 -6.305 14.375 1 92.06 197 CYS A CA 1
ATOM 1596 C C . CYS A 1 197 ? 10.438 -6.324 12.852 1 92.06 197 CYS A C 1
ATOM 1598 O O . CYS A 1 197 ? 9.82 -7.18 12.219 1 92.06 197 CYS A O 1
ATOM 1600 N N . PRO A 1 198 ? 11.172 -5.402 12.234 1 91.38 198 PRO A N 1
ATOM 1601 C CA . PRO A 1 198 ? 11.242 -5.375 10.773 1 91.38 198 PRO A CA 1
ATOM 1602 C C . PRO A 1 198 ? 11.953 -6.598 10.188 1 91.38 198 PRO A C 1
ATOM 1604 O O . PRO A 1 198 ? 11.812 -6.891 9 1 91.38 198 PRO A O 1
ATOM 1607 N N . CYS A 1 199 ? 12.672 -7.289 10.961 1 86.31 199 CYS A N 1
ATOM 1608 C CA . CYS A 1 199 ? 13.477 -8.406 10.477 1 86.31 199 CYS A CA 1
ATOM 1609 C C . CYS A 1 199 ? 12.766 -9.734 10.719 1 86.31 199 CYS A C 1
ATOM 1611 O O . CYS A 1 199 ? 12.492 -10.477 9.773 1 86.31 199 CYS A O 1
ATOM 1613 N N . CYS A 1 200 ? 12.438 -10.031 11.961 1 86.12 200 CYS A N 1
ATOM 1614 C CA . CYS A 1 200 ? 11.875 -11.344 12.273 1 86.12 200 CYS A CA 1
ATOM 1615 C C . CYS A 1 200 ? 10.367 -11.258 12.453 1 86.12 200 CYS A C 1
ATOM 1617 O O . CYS A 1 200 ? 9.703 -12.281 12.664 1 86.12 200 CYS A O 1
ATOM 1619 N N . GLN A 1 201 ? 9.781 -10.07 12.5 1 81.5 201 GLN A N 1
ATOM 1620 C CA . GLN A 1 201 ? 8.344 -9.82 12.547 1 81.5 201 GLN A CA 1
ATOM 1621 C C . GLN A 1 201 ? 7.773 -10.164 13.922 1 81.5 201 GLN A C 1
ATOM 1623 O O . GLN A 1 201 ? 6.555 -10.234 14.086 1 81.5 201 GLN A O 1
ATOM 1628 N N . GLN A 1 202 ? 8.68 -10.383 14.852 1 85.38 202 GLN A N 1
ATOM 1629 C CA . GLN A 1 202 ? 8.203 -10.555 16.219 1 85.38 202 GLN A CA 1
ATOM 1630 C C . GLN A 1 202 ? 7.348 -9.375 16.656 1 85.38 202 GLN A C 1
ATOM 1632 O O . GLN A 1 202 ? 7.695 -8.219 16.391 1 85.38 202 GLN A O 1
ATOM 1637 N N . LYS A 1 203 ? 6.242 -9.648 17.328 1 83.44 203 LYS A N 1
ATOM 1638 C CA . LYS A 1 203 ? 5.305 -8.594 17.703 1 83.44 203 LYS A CA 1
ATOM 1639 C C . LYS A 1 203 ? 5.656 -8 19.062 1 83.44 203 LYS A C 1
ATOM 1641 O O . LYS A 1 203 ? 6.219 -8.688 19.922 1 83.44 203 LYS A O 1
ATOM 1646 N N . GLY A 1 204 ? 5.273 -6.75 19.281 1 86.81 204 GLY A N 1
ATOM 1647 C CA . GLY A 1 204 ? 5.375 -6.07 20.562 1 86.81 204 GLY A CA 1
ATOM 1648 C C . GLY A 1 204 ? 6.801 -5.941 21.047 1 86.81 204 GLY A C 1
ATOM 1649 O O . GLY A 1 204 ? 7.109 -6.309 22.188 1 86.81 204 GLY A O 1
ATOM 1650 N N . VAL A 1 205 ? 7.727 -5.445 20.25 1 91.75 205 VAL A N 1
ATOM 1651 C CA . VAL A 1 205 ? 9.125 -5.27 20.625 1 91.75 205 VAL A CA 1
ATOM 1652 C C . VAL A 1 205 ? 9.273 -4.016 21.484 1 91.75 205 VAL A C 1
ATOM 1654 O O . VAL A 1 205 ? 8.906 -2.918 21.047 1 91.75 205 VAL A O 1
ATOM 1657 N N . ILE A 1 206 ? 9.797 -4.16 22.641 1 94.31 206 ILE A N 1
ATOM 1658 C CA . ILE A 1 206 ? 9.961 -3.037 23.562 1 94.31 206 ILE A CA 1
ATOM 1659 C C . ILE A 1 206 ? 11.297 -2.348 23.297 1 94.31 206 ILE A C 1
ATOM 1661 O O . ILE A 1 206 ? 12.359 -2.98 23.375 1 94.31 206 ILE A O 1
ATOM 1665 N N . LEU A 1 207 ? 11.25 -1.103 22.922 1 96.38 207 LEU A N 1
ATOM 1666 C CA . LEU A 1 207 ? 12.438 -0.26 22.781 1 96.38 207 LEU A CA 1
ATOM 1667 C C . LEU A 1 207 ? 12.672 0.564 24.047 1 96.38 207 LEU A C 1
ATOM 1669 O O . LEU A 1 207 ? 12.016 1.583 24.25 1 96.38 207 LEU A O 1
ATOM 1673 N N . GLU A 1 208 ? 13.617 0.131 24.781 1 96.62 208 GLU A N 1
ATOM 1674 C CA . GLU A 1 208 ? 13.945 0.827 26.016 1 96.62 208 GLU A CA 1
ATOM 1675 C C . GLU A 1 208 ? 14.961 1.941 25.766 1 96.62 208 GLU A C 1
ATOM 1677 O O . GLU A 1 208 ? 16.016 1.704 25.188 1 96.62 208 GLU A O 1
ATOM 1682 N N . LYS A 1 209 ? 14.648 3.066 26.266 1 95.56 209 LYS A N 1
ATOM 1683 C CA . LYS A 1 209 ? 15.508 4.238 26.094 1 95.56 209 LYS A CA 1
ATOM 1684 C C . LYS A 1 209 ? 16.922 3.975 26.609 1 95.56 209 LYS A C 1
ATOM 1686 O O . LYS A 1 209 ? 17.891 4.383 25.984 1 95.56 209 LYS A O 1
ATOM 1691 N N . GLU A 1 210 ? 17.078 3.305 27.688 1 94.75 210 GLU A N 1
ATOM 1692 C CA . GLU A 1 210 ? 18.375 3.045 28.328 1 94.75 210 GLU A CA 1
ATOM 1693 C C . GLU A 1 210 ? 19.234 2.107 27.484 1 94.75 210 GLU A C 1
ATOM 1695 O O . GLU A 1 210 ? 20.453 2.117 27.594 1 94.75 210 GLU A O 1
ATOM 1700 N N . LYS A 1 211 ? 18.578 1.318 26.703 1 95.38 211 LYS A N 1
ATOM 1701 C CA . LYS A 1 211 ? 19.297 0.335 25.906 1 95.38 211 LYS A CA 1
ATOM 1702 C C . LYS A 1 211 ? 19.609 0.885 24.516 1 95.38 211 LYS A C 1
ATOM 1704 O O . LYS A 1 211 ? 20.188 0.185 23.688 1 95.38 211 LYS A O 1
ATOM 1709 N N . MET A 1 212 ? 19.172 2.061 24.234 1 96.62 212 MET A N 1
ATOM 1710 C CA . MET A 1 212 ? 19.453 2.693 22.953 1 96.62 212 MET A CA 1
ATOM 1711 C C . MET A 1 212 ? 20.938 3.018 22.812 1 96.62 212 MET A C 1
ATOM 1713 O O . MET A 1 212 ? 21.531 3.6 23.719 1 96.62 212 MET A O 1
ATOM 1717 N N . ARG A 1 213 ? 21.547 2.682 21.703 1 96.5 213 ARG A N 1
ATOM 1718 C CA . ARG A 1 213 ? 22.938 3.027 21.438 1 96.5 213 ARG A CA 1
ATOM 1719 C C . ARG A 1 213 ? 23.062 4.492 21.031 1 96.5 213 ARG A C 1
ATOM 1721 O O . ARG A 1 213 ? 22.062 5.172 20.812 1 96.5 213 ARG A O 1
ATOM 1728 N N . HIS A 1 214 ? 24.297 4.973 20.828 1 94 214 HIS A N 1
ATOM 1729 C CA . HIS A 1 214 ? 24.578 6.375 20.547 1 94 214 HIS A CA 1
ATOM 1730 C C . HIS A 1 214 ? 24.062 6.766 19.156 1 94 214 HIS A C 1
ATOM 1732 O O . HIS A 1 214 ? 23.766 7.934 18.906 1 94 214 HIS A O 1
ATOM 1738 N N . ASP A 1 215 ? 23.969 5.809 18.359 1 95.56 215 ASP A N 1
ATOM 1739 C CA . ASP A 1 215 ? 23.5 6.094 17 1 95.56 215 ASP A CA 1
ATOM 1740 C C . ASP A 1 215 ? 22 5.859 16.875 1 95.56 215 ASP A C 1
ATOM 1742 O O . ASP A 1 215 ? 21.484 5.715 15.766 1 95.56 215 ASP A O 1
ATOM 1746 N N . TYR A 1 216 ? 21.281 5.781 18 1 97.19 216 TYR A N 1
ATOM 1747 C CA . TYR A 1 216 ? 19.828 5.68 18.062 1 97.19 216 TYR A CA 1
ATOM 1748 C C . TYR A 1 216 ? 19.344 4.355 17.484 1 97.19 216 TYR A C 1
ATOM 1750 O O . TYR A 1 216 ? 18.359 4.312 16.75 1 97.19 216 TYR A O 1
ATOM 1758 N N . THR A 1 217 ? 20.062 3.277 17.75 1 97.69 217 THR A N 1
ATOM 1759 C CA . THR A 1 217 ? 19.703 1.936 17.312 1 97.69 217 THR A CA 1
ATOM 1760 C C . THR A 1 217 ? 19.469 1.015 18.5 1 97.69 217 THR A C 1
ATOM 1762 O O . THR A 1 217 ? 19.906 1.314 19.609 1 97.69 217 THR A O 1
ATOM 1765 N N . PHE A 1 218 ? 18.719 0.018 18.297 1 97.31 218 PHE A N 1
ATOM 1766 C CA . PHE A 1 218 ? 18.406 -1.048 19.25 1 97.31 218 PHE A CA 1
ATOM 1767 C C . PHE A 1 218 ? 18.719 -2.412 18.641 1 97.31 218 PHE A C 1
ATOM 1769 O O . PHE A 1 218 ? 19.047 -2.514 17.453 1 97.31 218 PHE A O 1
ATOM 1776 N N . THR A 1 219 ? 18.734 -3.402 19.438 1 95.38 219 THR A N 1
ATOM 1777 C CA . THR A 1 219 ? 18.859 -4.785 18.984 1 95.38 219 THR A CA 1
ATOM 1778 C C . THR A 1 219 ? 17.594 -5.574 19.312 1 95.38 219 THR A C 1
ATOM 1780 O O . THR A 1 219 ? 17.047 -5.461 20.406 1 95.38 219 THR A O 1
ATOM 1783 N N . CYS A 1 220 ? 17.125 -6.234 18.328 1 93.69 220 CYS A N 1
ATOM 1784 C CA . CYS A 1 220 ? 15.938 -7.051 18.547 1 93.69 220 CYS A CA 1
ATOM 1785 C C . CYS A 1 220 ? 16.125 -7.988 19.734 1 93.69 220 CYS A C 1
ATOM 1787 O O . CYS A 1 220 ? 17.141 -8.656 19.844 1 93.69 220 CYS A O 1
ATOM 1789 N N . SER A 1 221 ? 15.117 -8.109 20.562 1 89.12 221 SER A N 1
ATOM 1790 C CA . SER A 1 221 ? 15.211 -8.883 21.797 1 89.12 221 SER A CA 1
ATOM 1791 C C . SER A 1 221 ? 15.07 -10.375 21.531 1 89.12 221 SER A C 1
ATOM 1793 O O . SER A 1 221 ? 15.406 -11.203 22.375 1 89.12 221 SER A O 1
ATOM 1795 N N . ASN A 1 222 ? 14.531 -10.734 20.375 1 90 222 ASN A N 1
ATOM 1796 C CA . ASN A 1 222 ? 14.477 -12.148 20 1 90 222 ASN A CA 1
ATOM 1797 C C . ASN A 1 222 ? 15.875 -12.734 19.828 1 90 222 ASN A C 1
ATOM 1799 O O . ASN A 1 222 ? 16.625 -12.305 18.953 1 90 222 ASN A O 1
ATOM 1803 N N . PRO A 1 223 ? 16.203 -13.75 20.547 1 90 223 PRO A N 1
ATOM 1804 C CA . PRO A 1 223 ? 17.547 -14.32 20.5 1 90 223 PRO A CA 1
ATOM 1805 C C . PRO A 1 223 ? 17.906 -14.883 19.141 1 90 223 PRO A C 1
ATOM 1807 O O . PRO A 1 223 ? 19.094 -14.93 18.766 1 90 223 PRO A O 1
ATOM 1810 N N . ASN A 1 224 ? 16.922 -15.258 18.359 1 88.62 224 ASN A N 1
ATOM 1811 C CA . ASN A 1 224 ? 17.188 -15.836 17.047 1 88.62 224 ASN A CA 1
ATOM 1812 C C . ASN A 1 224 ? 17.312 -14.766 15.969 1 88.62 224 ASN A C 1
ATOM 1814 O O . ASN A 1 224 ? 17.719 -15.055 14.836 1 88.62 224 ASN A O 1
ATOM 1818 N N . CYS A 1 225 ? 16.969 -13.57 16.125 1 90.19 225 CYS A N 1
ATOM 1819 C CA . CYS A 1 225 ? 17.016 -12.477 15.164 1 90.19 225 CYS A CA 1
ATOM 1820 C C . CYS A 1 225 ? 18.188 -11.547 15.438 1 90.19 225 CYS A C 1
ATOM 1822 O O . CYS A 1 225 ? 19.156 -11.539 14.68 1 90.19 225 CYS A O 1
ATOM 1824 N N . GLN A 1 226 ? 18.328 -10.867 16.562 1 88.31 226 GLN A N 1
ATOM 1825 C CA . GLN A 1 226 ? 19.359 -9.969 17.062 1 88.31 226 GLN A CA 1
ATOM 1826 C C . GLN A 1 226 ? 19.781 -8.961 16 1 88.31 226 GLN A C 1
ATOM 1828 O O . GLN A 1 226 ? 20.922 -8.523 15.969 1 88.31 226 GLN A O 1
ATOM 1833 N N . GLN A 1 227 ? 18.906 -8.656 15.125 1 91.62 227 GLN A N 1
ATOM 1834 C CA . GLN A 1 227 ? 19.172 -7.664 14.094 1 91.62 227 GLN A CA 1
ATOM 1835 C C . GLN A 1 227 ? 18.953 -6.25 14.625 1 91.62 227 GLN A C 1
ATOM 1837 O O . GLN A 1 227 ? 18.359 -6.062 15.688 1 91.62 227 GLN A O 1
ATOM 1842 N N . ILE A 1 228 ? 19.484 -5.297 13.906 1 95.19 228 ILE A N 1
ATOM 1843 C CA . ILE A 1 228 ? 19.438 -3.895 14.305 1 95.19 228 ILE A CA 1
ATOM 1844 C C . ILE A 1 228 ? 18.047 -3.328 14.055 1 95.19 228 ILE A C 1
ATOM 1846 O O . ILE A 1 228 ? 17.422 -3.617 13.023 1 95.19 228 ILE A O 1
ATOM 1850 N N . ILE A 1 229 ? 17.547 -2.623 15.047 1 97.31 229 ILE A N 1
ATOM 1851 C CA . ILE A 1 229 ? 16.312 -1.835 14.93 1 97.31 229 ILE A CA 1
ATOM 1852 C C . ILE A 1 229 ? 16.656 -0.348 15.023 1 97.31 229 ILE A C 1
ATOM 1854 O O . ILE A 1 229 ? 17.281 0.094 15.977 1 97.31 229 ILE A O 1
ATOM 1858 N N . TYR A 1 230 ? 16.328 0.394 14 1 98 230 TYR A N 1
ATOM 1859 C CA . TYR A 1 230 ? 16.516 1.839 14.016 1 98 230 TYR A CA 1
ATOM 1860 C C . TYR A 1 230 ? 15.391 2.539 14.75 1 98 230 TYR A C 1
ATOM 1862 O O . TYR A 1 230 ? 14.242 2.086 14.711 1 98 230 TYR A O 1
ATOM 1870 N N . LEU A 1 231 ? 15.688 3.633 15.375 1 97.62 231 LEU A N 1
ATOM 1871 C CA . LEU A 1 231 ? 14.617 4.395 16 1 97.62 231 LEU A CA 1
ATOM 1872 C C . LEU A 1 231 ? 13.562 4.797 14.977 1 97.62 231 LEU A C 1
ATOM 1874 O O . LEU A 1 231 ? 12.367 4.848 15.297 1 97.62 231 LEU A O 1
ATOM 1878 N N . THR A 1 232 ? 13.945 5.043 13.719 1 98 232 THR A N 1
ATOM 1879 C CA . THR A 1 232 ? 13.031 5.445 12.648 1 98 232 THR A CA 1
ATOM 1880 C C . THR A 1 232 ? 12.062 4.312 12.32 1 98 232 THR A C 1
ATOM 1882 O O . THR A 1 232 ? 11.062 4.531 11.641 1 98 232 THR A O 1
ATOM 1885 N N . ASP A 1 233 ? 12.336 3.102 12.828 1 97.56 233 ASP A N 1
ATOM 1886 C CA . ASP A 1 233 ? 11.422 1.99 12.578 1 97.56 233 ASP A CA 1
ATOM 1887 C C . ASP A 1 233 ? 10.102 2.186 13.32 1 97.56 233 ASP A C 1
ATOM 1889 O O . ASP A 1 233 ? 9.117 1.49 13.047 1 97.56 233 ASP A O 1
ATOM 1893 N N . VAL A 1 234 ? 10.016 3.158 14.156 1 97.19 234 VAL A N 1
ATOM 1894 C CA . VAL A 1 234 ? 8.781 3.461 14.875 1 97.19 234 VAL A CA 1
ATOM 1895 C C . VAL A 1 234 ? 7.715 3.936 13.891 1 97.19 234 VAL A C 1
ATOM 1897 O O . VAL A 1 234 ? 6.523 3.898 14.195 1 97.19 234 VAL A O 1
ATOM 1900 N N . PHE A 1 235 ? 8.156 4.414 12.727 1 97.12 235 PHE A N 1
ATOM 1901 C CA . PHE A 1 235 ? 7.211 4.852 11.703 1 97.12 235 PHE A CA 1
ATOM 1902 C C . PHE A 1 235 ? 6.492 3.662 11.086 1 97.12 235 PHE A C 1
ATOM 1904 O O . PHE A 1 235 ? 5.469 3.826 10.422 1 97.12 235 PHE A O 1
ATOM 1911 N N . ARG A 1 236 ? 7.051 2.465 11.203 1 94.88 236 ARG A N 1
ATOM 1912 C CA . ARG A 1 236 ? 6.465 1.196 10.781 1 94.88 236 ARG A CA 1
ATOM 1913 C C . ARG A 1 236 ? 6.309 1.137 9.266 1 94.88 236 ARG A C 1
ATOM 1915 O O . ARG A 1 236 ? 5.453 0.411 8.758 1 94.88 236 ARG A O 1
ATOM 1922 N N . LEU A 1 237 ? 7.125 1.906 8.555 1 95.5 237 LEU A N 1
ATOM 1923 C CA . LEU A 1 237 ? 7.023 1.954 7.102 1 95.5 237 LEU A CA 1
ATOM 1924 C C . LEU A 1 237 ? 7.395 0.609 6.484 1 95.5 237 LEU A C 1
ATOM 1926 O O . LEU A 1 237 ? 6.895 0.251 5.414 1 95.5 237 LEU A O 1
ATOM 1930 N N . HIS A 1 238 ? 8.242 -0.22 7.156 1 94.19 238 HIS A N 1
ATOM 1931 C CA . HIS A 1 238 ? 8.688 -1.519 6.66 1 94.19 238 HIS A CA 1
ATOM 1932 C C . HIS A 1 238 ? 7.508 -2.471 6.484 1 94.19 238 HIS A C 1
ATOM 1934 O O . HIS A 1 238 ? 7.578 -3.408 5.688 1 94.19 238 HIS A O 1
ATOM 1940 N N . GLU A 1 239 ? 6.438 -2.182 7.176 1 89.44 239 GLU A N 1
ATOM 1941 C CA . GLU A 1 239 ? 5.27 -3.055 7.121 1 89.44 239 GLU A CA 1
ATOM 1942 C C . GLU A 1 239 ? 4.535 -2.912 5.789 1 89.44 239 GLU A C 1
ATOM 1944 O O . GLU A 1 239 ? 3.719 -3.762 5.43 1 89.44 239 GLU A O 1
ATOM 1949 N N . ALA A 1 240 ? 4.797 -1.836 5.113 1 88.94 240 ALA A N 1
ATOM 1950 C CA . ALA A 1 240 ? 4.086 -1.557 3.867 1 88.94 240 ALA A CA 1
ATOM 1951 C C . ALA A 1 240 ? 5.023 -1.655 2.666 1 88.94 240 ALA A C 1
ATOM 1953 O O . ALA A 1 240 ? 4.785 -1.027 1.632 1 88.94 240 ALA A O 1
ATOM 1954 N N . ILE A 1 241 ? 6.102 -2.322 2.781 1 91.19 241 ILE A N 1
ATOM 1955 C CA . ILE A 1 241 ? 7.051 -2.561 1.699 1 91.19 241 ILE A CA 1
ATOM 1956 C C . ILE A 1 241 ? 7.094 -4.051 1.367 1 91.19 241 ILE A C 1
ATOM 1958 O O . ILE A 1 241 ? 7.062 -4.895 2.268 1 91.19 241 ILE A O 1
ATOM 1962 N N . ASP A 1 242 ? 7.035 -4.301 0.108 1 85.81 242 ASP A N 1
ATOM 1963 C CA . ASP A 1 242 ? 7.172 -5.664 -0.391 1 85.81 242 ASP A CA 1
ATOM 1964 C C . ASP A 1 242 ? 8.445 -5.82 -1.221 1 85.81 242 ASP A C 1
ATOM 1966 O O . ASP A 1 242 ? 8.695 -5.035 -2.137 1 85.81 242 ASP A O 1
ATOM 1970 N N . ASN A 1 243 ? 9.242 -6.801 -0.889 1 84.75 243 ASN A N 1
ATOM 1971 C CA . ASN A 1 243 ? 10.508 -6.984 -1.595 1 84.75 243 ASN A CA 1
ATOM 1972 C C . ASN A 1 243 ? 10.289 -7.25 -3.082 1 84.75 243 ASN A C 1
ATOM 1974 O O . ASN A 1 243 ? 11.133 -6.914 -3.91 1 84.75 243 ASN A O 1
ATOM 1978 N N . GLU A 1 244 ? 9.133 -7.812 -3.369 1 78.25 244 GLU A N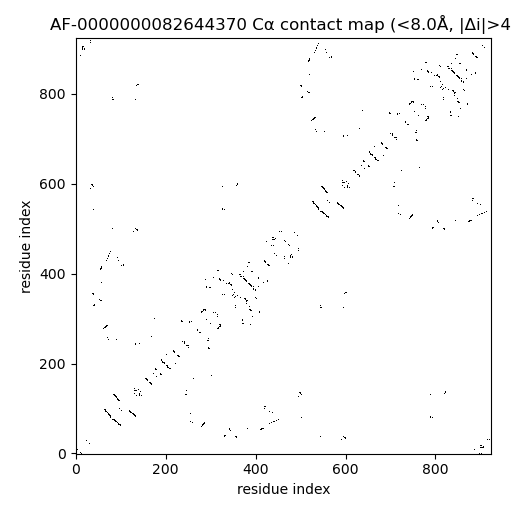 1
ATOM 1979 C CA . GLU A 1 244 ? 8.852 -8.156 -4.758 1 78.25 244 GLU A CA 1
ATOM 1980 C C . GLU A 1 244 ? 8.117 -7.023 -5.469 1 78.25 244 GLU A C 1
ATOM 1982 O O . GLU A 1 244 ? 8.453 -6.668 -6.602 1 78.25 244 GLU A O 1
ATOM 1987 N N . LEU A 1 245 ? 7.129 -6.438 -4.809 1 79.38 245 LEU A N 1
ATOM 1988 C CA . LEU A 1 245 ? 6.277 -5.457 -5.469 1 79.38 245 LEU A CA 1
ATOM 1989 C C . LEU A 1 245 ? 6.812 -4.043 -5.258 1 79.38 245 LEU A C 1
ATOM 1991 O O . LEU A 1 245 ? 6.438 -3.117 -5.98 1 79.38 245 LEU A O 1
ATOM 1995 N N . GLY A 1 246 ? 7.66 -3.898 -4.238 1 88.88 246 GLY A N 1
ATOM 1996 C CA . GLY A 1 246 ? 8.344 -2.621 -4.094 1 88.88 246 GLY A CA 1
ATOM 1997 C C . GLY A 1 246 ? 7.824 -1.796 -2.932 1 88.88 246 GLY A C 1
ATOM 1998 O O . GLY A 1 246 ? 7.094 -2.305 -2.08 1 88.88 246 GLY A O 1
ATOM 1999 N N . ALA A 1 247 ? 8.273 -0.537 -2.889 1 92 247 ALA A N 1
ATOM 2000 C CA . ALA A 1 247 ? 7.988 0.375 -1.786 1 92 247 ALA A CA 1
ATOM 2001 C C . ALA A 1 247 ? 7.078 1.513 -2.24 1 92 247 ALA A C 1
ATOM 2003 O O . ALA A 1 247 ? 7.043 2.576 -1.615 1 92 247 ALA A O 1
ATOM 2004 N N . GLY A 1 248 ? 6.367 1.354 -3.281 1 88.69 248 GLY A N 1
ATOM 2005 C CA . GLY A 1 248 ? 5.484 2.395 -3.783 1 88.69 248 GLY A CA 1
ATOM 2006 C C . GLY A 1 248 ? 4.422 2.811 -2.783 1 88.69 248 GLY A C 1
ATOM 2007 O O . GLY A 1 248 ? 4.008 3.973 -2.756 1 88.69 248 GLY A O 1
ATOM 2008 N N . GLY A 1 249 ? 4.016 1.94 -1.975 1 85.75 249 GLY A N 1
ATOM 2009 C CA . GLY A 1 249 ? 2.928 2.172 -1.038 1 85.75 249 GLY A CA 1
ATOM 2010 C C . GLY A 1 249 ? 3.295 3.135 0.076 1 85.75 249 GLY A C 1
ATOM 2011 O O . GLY A 1 249 ? 2.416 3.727 0.706 1 85.75 249 GLY A O 1
ATOM 2012 N N . ILE A 1 250 ? 4.559 3.338 0.362 1 93.38 250 ILE A N 1
ATOM 2013 C CA . ILE A 1 250 ? 4.922 4.145 1.521 1 93.38 250 ILE A CA 1
ATOM 2014 C C . ILE A 1 250 ? 5.25 5.57 1.076 1 93.38 250 ILE A C 1
ATOM 2016 O O . ILE A 1 250 ? 5.434 6.461 1.909 1 93.38 250 ILE A O 1
ATOM 2020 N N . LEU A 1 251 ? 5.348 5.859 -0.199 1 92.31 251 LEU A N 1
ATOM 2021 C CA . LEU A 1 251 ? 5.855 7.141 -0.687 1 92.31 251 LEU A CA 1
ATOM 2022 C C . LEU A 1 251 ? 4.969 8.289 -0.214 1 92.31 251 LEU A C 1
ATOM 2024 O O . LEU A 1 251 ? 5.473 9.32 0.242 1 92.31 251 LEU A O 1
ATOM 2028 N N . GLY A 1 252 ? 3.703 8.156 -0.28 1 89.31 252 GLY A N 1
ATOM 2029 C CA . GLY A 1 252 ? 2.787 9.172 0.217 1 89.31 252 GLY A CA 1
ATOM 2030 C C . GLY A 1 252 ? 2.879 9.375 1.717 1 89.31 252 GLY A C 1
ATOM 2031 O O . GLY A 1 252 ? 2.859 10.508 2.197 1 89.31 252 GLY A O 1
ATOM 2032 N N . TYR A 1 253 ? 2.994 8.281 2.449 1 93 253 TYR A N 1
ATOM 2033 C CA . TYR A 1 253 ? 3.135 8.352 3.898 1 93 253 TYR A CA 1
ATOM 2034 C C . TYR A 1 253 ? 4.414 9.086 4.285 1 93 253 TYR A C 1
ATOM 2036 O O . TYR A 1 253 ? 4.406 9.93 5.184 1 93 253 TYR A O 1
ATOM 2044 N N . LEU A 1 254 ? 5.441 8.711 3.566 1 95 254 LEU A N 1
ATOM 2045 C CA . LEU A 1 254 ? 6.742 9.297 3.865 1 95 254 LEU A CA 1
ATOM 2046 C C . LEU A 1 254 ? 6.746 10.797 3.564 1 95 254 LEU A C 1
ATOM 2048 O O . LEU A 1 254 ? 7.336 11.578 4.309 1 95 254 LEU A O 1
ATOM 2052 N N . THR A 1 255 ? 6.113 11.227 2.52 1 92.62 255 THR A N 1
ATOM 2053 C CA . THR A 1 255 ? 6.023 12.641 2.174 1 92.62 255 THR A CA 1
ATOM 2054 C C . THR A 1 255 ? 5.336 13.43 3.289 1 92.62 255 THR A C 1
ATOM 2056 O O . THR A 1 255 ? 5.863 14.438 3.76 1 92.62 255 THR A O 1
ATOM 2059 N N . SER A 1 256 ? 4.176 12.977 3.664 1 93.5 256 SER A N 1
ATOM 2060 C CA . SER A 1 256 ? 3.428 13.641 4.727 1 93.5 256 SER A CA 1
ATOM 2061 C C . SER A 1 256 ? 4.211 13.641 6.035 1 93.5 256 SER A C 1
ATOM 2063 O O . SER A 1 256 ? 4.203 14.633 6.766 1 93.5 256 SER A O 1
ATOM 2065 N N . LEU A 1 257 ? 4.836 12.547 6.293 1 96.06 257 LEU A N 1
ATOM 2066 C CA . LEU A 1 257 ? 5.641 12.406 7.504 1 96.06 257 LEU A CA 1
ATOM 2067 C C . LEU A 1 257 ? 6.773 13.43 7.523 1 96.06 257 LEU A C 1
ATOM 2069 O O . LEU A 1 257 ? 6.961 14.125 8.523 1 96.06 257 LEU A O 1
ATOM 2073 N N . LEU A 1 258 ? 7.496 13.547 6.438 1 93.69 258 LEU A N 1
ATOM 2074 C CA . LEU A 1 258 ? 8.656 14.43 6.375 1 93.69 258 LEU A CA 1
ATOM 2075 C C . LEU A 1 258 ? 8.227 15.891 6.426 1 93.69 258 LEU A C 1
ATOM 2077 O O . LEU A 1 258 ? 8.891 16.719 7.051 1 93.69 258 LEU A O 1
ATOM 2081 N N . GLU A 1 259 ? 7.129 16.203 5.777 1 92.38 259 GLU A N 1
ATOM 2082 C CA . GLU A 1 259 ? 6.59 17.562 5.875 1 92.38 259 GLU A CA 1
ATOM 2083 C C . GLU A 1 259 ? 6.332 17.953 7.328 1 92.38 259 GLU A C 1
ATOM 2085 O O . GLU A 1 259 ? 6.688 19.047 7.754 1 92.38 259 GLU A O 1
ATOM 2090 N N . GLN A 1 260 ? 5.773 17.109 8.008 1 95.94 260 GLN A N 1
ATOM 2091 C CA . GLN A 1 260 ? 5.422 17.391 9.398 1 95.94 260 GLN A CA 1
ATOM 2092 C C . GLN A 1 260 ? 6.66 17.406 10.289 1 95.94 260 GLN A C 1
ATOM 2094 O O . GLN A 1 260 ? 6.742 18.172 11.242 1 95.94 260 GLN A O 1
ATOM 2099 N N . PHE A 1 261 ? 7.633 16.609 9.961 1 94.38 261 PHE A N 1
ATOM 2100 C CA . PHE A 1 261 ? 8.844 16.578 10.773 1 94.38 261 PHE A CA 1
ATOM 2101 C C . PHE A 1 261 ? 9.664 17.844 10.57 1 94.38 261 PHE A C 1
ATOM 2103 O O . PHE A 1 261 ? 10.391 18.266 11.469 1 94.38 261 PHE A O 1
ATOM 2110 N N . VAL A 1 262 ? 9.562 18.422 9.375 1 90.44 262 VAL A N 1
ATOM 2111 C CA . VAL A 1 262 ? 10.172 19.734 9.18 1 90.44 262 VAL A CA 1
ATOM 2112 C C . VAL A 1 262 ? 9.57 20.734 10.164 1 90.44 262 VAL A C 1
ATOM 2114 O O . VAL A 1 262 ? 10.297 21.484 10.812 1 90.44 262 VAL A O 1
ATOM 2117 N N . ILE A 1 263 ? 8.297 20.672 10.312 1 93.06 263 ILE A N 1
ATOM 2118 C CA . ILE A 1 263 ? 7.59 21.594 11.203 1 93.06 263 ILE A CA 1
ATOM 2119 C C . ILE A 1 263 ? 7.945 21.281 12.656 1 93.06 263 ILE A C 1
ATOM 2121 O O . ILE A 1 263 ? 8.258 22.188 13.43 1 93.06 263 ILE A O 1
ATOM 2125 N N . ILE A 1 264 ? 7.945 20.031 13.047 1 95.31 264 ILE A N 1
ATOM 2126 C CA . ILE A 1 264 ? 8.234 19.625 14.414 1 95.31 264 ILE A CA 1
ATOM 2127 C C . ILE A 1 264 ? 9.664 20 14.781 1 95.31 264 ILE A C 1
ATOM 2129 O O . ILE A 1 264 ? 9.93 20.438 15.906 1 95.31 264 ILE A O 1
ATOM 2133 N N . ASP A 1 265 ? 10.516 19.797 13.836 1 91.5 265 ASP A N 1
ATOM 2134 C CA . ASP A 1 265 ? 11.914 20.141 14.078 1 91.5 265 ASP A CA 1
ATOM 2135 C C . ASP A 1 265 ? 12.07 21.656 14.281 1 91.5 265 ASP A C 1
ATOM 2137 O O . ASP A 1 265 ? 12.859 22.094 15.117 1 91.5 265 ASP A O 1
ATOM 2141 N N . LEU A 1 266 ? 11.367 22.422 13.5 1 88.94 266 LEU A N 1
ATOM 2142 C CA . LEU A 1 266 ? 11.391 23.859 13.672 1 88.94 266 LEU A CA 1
ATOM 2143 C C . LEU A 1 266 ? 10.812 24.266 15.023 1 88.94 266 LEU A C 1
ATOM 2145 O O . LEU A 1 266 ? 11.352 25.141 15.703 1 88.94 266 LEU A O 1
ATOM 2149 N N . ILE A 1 267 ? 9.766 23.656 15.398 1 92.62 267 ILE A N 1
ATOM 2150 C CA . ILE A 1 267 ? 9.156 23.922 16.703 1 92.62 267 ILE A CA 1
ATOM 2151 C C . ILE A 1 267 ? 10.164 23.609 17.812 1 92.62 267 ILE A C 1
ATOM 2153 O O . ILE A 1 267 ? 10.352 24.422 18.719 1 92.62 267 ILE A O 1
ATOM 2157 N N . ARG A 1 268 ? 10.797 22.453 17.688 1 92.19 268 ARG A N 1
ATOM 2158 C CA . ARG A 1 268 ? 11.797 22.062 18.688 1 92.19 268 ARG A CA 1
ATOM 2159 C C . ARG A 1 268 ? 12.922 23.094 18.766 1 92.19 268 ARG A C 1
ATOM 2161 O O . ARG A 1 268 ? 13.344 23.484 19.859 1 92.19 268 ARG A O 1
ATOM 2168 N N . THR A 1 269 ? 13.375 23.5 17.641 1 87.12 269 THR A N 1
ATOM 2169 C CA . THR A 1 269 ? 14.477 24.453 17.562 1 87.12 269 THR A CA 1
ATOM 2170 C C . THR A 1 269 ? 14.078 25.797 18.172 1 87.12 269 THR A C 1
ATOM 2172 O O . THR A 1 269 ? 14.844 26.391 18.938 1 87.12 269 THR A O 1
ATOM 2175 N N . ILE A 1 270 ? 12.914 26.266 17.844 1 87.44 270 ILE A N 1
ATOM 2176 C CA . ILE A 1 270 ? 12.422 27.531 18.375 1 87.44 270 ILE A CA 1
ATOM 2177 C C . ILE A 1 270 ? 12.172 27.406 19.875 1 87.44 270 ILE A C 1
ATOM 2179 O O . ILE A 1 270 ? 12.492 28.312 20.641 1 87.44 270 ILE A O 1
ATOM 2183 N N . PHE A 1 271 ? 11.617 26.312 20.25 1 90.06 271 PHE A N 1
ATOM 2184 C CA . PHE A 1 271 ? 11.328 26.047 21.656 1 90.06 271 PHE A CA 1
ATOM 2185 C C . PHE A 1 271 ? 12.602 26.109 22.484 1 90.06 271 PHE A C 1
ATOM 2187 O O . PHE A 1 271 ? 12.586 26.609 23.609 1 90.06 271 PHE A O 1
ATOM 2194 N N . ASP A 1 272 ? 13.664 25.656 21.953 1 85.38 272 ASP A N 1
ATOM 2195 C CA . ASP A 1 272 ? 14.945 25.594 22.641 1 85.38 272 ASP A CA 1
ATOM 2196 C C . ASP A 1 272 ? 15.617 26.969 22.672 1 85.38 272 ASP A C 1
ATOM 2198 O O . ASP A 1 272 ? 16.281 27.328 23.641 1 85.38 272 ASP A O 1
ATOM 2202 N N . LYS A 1 273 ? 15.469 27.719 21.641 1 83.06 273 LYS A N 1
ATOM 2203 C CA . LYS A 1 273 ? 16.203 28.969 21.5 1 83.06 273 LYS A CA 1
ATOM 2204 C C . LYS A 1 273 ? 15.398 30.141 22.094 1 83.06 273 LYS A C 1
ATOM 2206 O O . LYS A 1 273 ? 15.867 30.844 22.984 1 83.06 273 LYS A O 1
ATOM 2211 N N . ASN A 1 274 ? 14.203 30.406 21.531 1 86.69 274 ASN A N 1
ATOM 2212 C CA . ASN A 1 274 ? 13.289 31.453 21.969 1 86.69 274 ASN A CA 1
ATOM 2213 C C . ASN A 1 274 ? 11.828 31.031 21.828 1 86.69 274 ASN A C 1
ATOM 2215 O O . ASN A 1 274 ? 11.188 31.344 20.812 1 86.69 274 ASN A O 1
ATOM 2219 N N . LYS A 1 275 ? 11.336 30.562 22.859 1 88.81 275 LYS A N 1
ATOM 2220 C CA . LYS A 1 275 ? 10.023 29.922 22.812 1 88.81 275 LYS A CA 1
ATOM 2221 C C . LYS A 1 275 ? 8.93 30.938 22.469 1 88.81 275 LYS A C 1
ATOM 2223 O O . LYS A 1 275 ? 7.891 30.562 21.922 1 88.81 275 LYS A O 1
ATOM 2228 N N . GLN A 1 276 ? 9.195 32.25 22.688 1 87.62 276 GLN A N 1
ATOM 2229 C CA . GLN A 1 276 ? 8.172 33.25 22.438 1 87.62 276 GLN A CA 1
ATOM 2230 C C . GLN A 1 276 ? 7.902 33.406 20.938 1 87.62 276 GLN A C 1
ATOM 2232 O O . GLN A 1 276 ? 6.812 33.812 20.547 1 87.62 276 GLN A O 1
ATOM 2237 N N . TRP A 1 277 ? 8.844 33.031 20.141 1 90 277 TRP A N 1
ATOM 2238 C CA . TRP A 1 277 ? 8.695 33.125 18.688 1 90 277 TRP A CA 1
ATOM 2239 C C . TRP A 1 277 ? 7.609 32.188 18.188 1 90 277 TRP A C 1
ATOM 2241 O O . TRP A 1 277 ? 7.078 32.375 17.094 1 90 277 TRP A O 1
ATOM 2251 N N . LEU A 1 278 ? 7.305 31.172 18.953 1 92.12 278 LEU A N 1
ATOM 2252 C CA . LEU A 1 278 ? 6.246 30.234 18.578 1 92.12 278 LEU A CA 1
ATOM 2253 C C . LEU A 1 278 ? 4.898 30.953 18.516 1 92.12 278 LEU A C 1
ATOM 2255 O O . LEU A 1 278 ? 4.07 30.641 17.656 1 92.12 278 LEU A O 1
ATOM 2259 N N . LYS A 1 279 ? 4.742 31.922 19.312 1 93.75 279 LYS A N 1
ATOM 2260 C CA . LYS A 1 279 ? 3.479 32.656 19.391 1 93.75 279 LYS A CA 1
ATOM 2261 C C . LYS A 1 279 ? 3.316 33.594 18.188 1 93.75 279 LYS A C 1
ATOM 2263 O O . LYS A 1 279 ? 2.197 33.969 17.844 1 93.75 279 LYS A O 1
ATOM 2268 N N . GLU A 1 280 ? 4.453 33.906 17.641 1 92.75 280 GLU A N 1
ATOM 2269 C CA . GLU A 1 280 ? 4.445 34.906 16.578 1 92.75 280 GLU A CA 1
ATOM 2270 C C . GLU A 1 280 ? 4.602 34.25 15.211 1 92.75 280 GLU A C 1
ATOM 2272 O O . GLU A 1 280 ? 4.703 34.938 14.188 1 92.75 280 GLU A O 1
ATOM 2277 N N . THR A 1 281 ? 4.652 32.969 15.156 1 91.69 281 THR A N 1
ATOM 2278 C CA . THR A 1 281 ? 4.902 32.25 13.898 1 91.69 281 THR A CA 1
ATOM 2279 C C . THR A 1 281 ? 3.705 31.375 13.523 1 91.69 281 THR A C 1
ATOM 2281 O O . THR A 1 281 ? 3.209 30.609 14.344 1 91.69 281 THR A O 1
ATOM 2284 N N . LEU A 1 282 ? 3.225 31.516 12.289 1 94.31 282 LEU A N 1
ATOM 2285 C CA . LEU A 1 282 ? 2.197 30.641 11.727 1 94.31 282 LEU A CA 1
ATOM 2286 C C . LEU A 1 282 ? 2.818 29.594 10.82 1 94.31 282 LEU A C 1
ATOM 2288 O O . LEU A 1 282 ? 3.508 29.922 9.852 1 94.31 282 LEU A O 1
ATOM 2292 N N . PHE A 1 283 ? 2.631 28.344 11.195 1 93.75 283 PHE A N 1
ATOM 2293 C CA . PHE A 1 283 ? 3.09 27.234 10.367 1 93.75 283 PHE A CA 1
ATOM 2294 C C . PHE A 1 283 ? 1.975 26.734 9.453 1 93.75 283 PHE A C 1
ATOM 2296 O O . PHE A 1 283 ? 0.853 26.5 9.906 1 93.75 283 PHE A O 1
ATOM 2303 N N . ILE A 1 284 ? 2.252 26.562 8.18 1 92.94 284 ILE A N 1
ATOM 2304 C CA . ILE A 1 284 ? 1.278 26.094 7.195 1 92.94 284 ILE A CA 1
ATOM 2305 C C . ILE A 1 284 ? 1.801 24.828 6.516 1 92.94 284 ILE A C 1
ATOM 2307 O O . ILE A 1 284 ? 2.902 24.828 5.961 1 92.94 284 ILE A O 1
ATOM 2311 N N . LYS A 1 285 ? 1.069 23.812 6.625 1 93.81 285 LYS A N 1
ATOM 2312 C CA . LYS A 1 285 ? 1.396 22.562 5.953 1 93.81 285 LYS A CA 1
ATOM 2313 C C . LYS A 1 285 ? 0.497 22.344 4.738 1 93.81 285 LYS A C 1
ATOM 2315 O O . LYS A 1 285 ? -0.708 22.594 4.797 1 93.81 285 LYS A O 1
ATOM 2320 N N . ASP A 1 286 ? 1.056 21.906 3.637 1 87.25 286 ASP A N 1
ATOM 2321 C CA . ASP A 1 286 ? 0.26 21.422 2.508 1 87.25 286 ASP A CA 1
ATOM 2322 C C . ASP A 1 286 ? -0.362 20.062 2.805 1 87.25 286 ASP A C 1
ATOM 2324 O O . ASP A 1 286 ? 0.327 19.047 2.777 1 87.25 286 ASP A O 1
ATOM 2328 N N . GLY A 1 287 ? -1.688 20.125 3.023 1 90.94 287 GLY A N 1
ATOM 2329 C CA . GLY A 1 287 ? -2.391 18.906 3.391 1 90.94 287 GLY A CA 1
ATOM 2330 C C . GLY A 1 287 ? -2.889 18.906 4.824 1 90.94 287 GLY A C 1
ATOM 2331 O O . GLY A 1 287 ? -2.564 19.812 5.594 1 90.94 287 GLY A O 1
ATOM 2332 N N . PRO A 1 288 ? -3.641 17.922 5.203 1 94.56 288 PRO A N 1
ATOM 2333 C CA . PRO A 1 288 ? -4.227 17.875 6.547 1 94.56 288 PRO A CA 1
ATOM 2334 C C . PRO A 1 288 ? -3.195 17.578 7.633 1 94.56 288 PRO A C 1
ATOM 2336 O O . PRO A 1 288 ? -2.16 16.969 7.355 1 94.56 288 PRO A O 1
ATOM 2339 N N . LEU A 1 289 ? -3.512 18.047 8.789 1 97.38 289 LEU A N 1
ATOM 2340 C CA . LEU A 1 289 ? -2.67 17.766 9.945 1 97.38 289 LEU A CA 1
ATOM 2341 C C . LEU A 1 289 ? -3.035 16.422 10.57 1 97.38 289 LEU A C 1
ATOM 2343 O O . LEU A 1 289 ? -3.877 16.359 11.469 1 97.38 289 LEU A O 1
ATOM 2347 N N . GLY A 1 290 ? -2.41 15.477 10.234 1 96 290 GLY A N 1
ATOM 2348 C CA . GLY A 1 290 ? -2.557 14.086 10.641 1 96 290 GLY A CA 1
ATOM 2349 C C . GLY A 1 290 ? -1.521 13.172 10.023 1 96 290 GLY A C 1
ATOM 2350 O O . GLY A 1 290 ? -0.825 13.555 9.078 1 96 290 GLY A O 1
ATOM 2351 N N . PHE A 1 291 ? -1.334 12.062 10.617 1 95.44 291 PHE A N 1
ATOM 2352 C CA . PHE A 1 291 ? -0.487 11.008 10.078 1 95.44 291 PHE A CA 1
ATOM 2353 C C . PHE A 1 291 ? -1.33 9.836 9.586 1 95.44 291 PHE A C 1
ATOM 2355 O O . PHE A 1 291 ? -2.357 9.508 10.18 1 95.44 291 PHE A O 1
ATOM 2362 N N . PHE A 1 292 ? -0.899 9.203 8.516 1 88.31 292 PHE A N 1
ATOM 2363 C CA . PHE A 1 292 ? -1.779 8.234 7.883 1 88.31 292 PHE A CA 1
ATOM 2364 C C . PHE A 1 292 ? -1.052 6.914 7.652 1 88.31 292 PHE A C 1
ATOM 2366 O O . PHE A 1 292 ? 0.18 6.863 7.68 1 88.31 292 PHE A O 1
ATOM 2373 N N . GLY A 1 293 ? -1.903 5.898 7.422 1 86.25 293 GLY A N 1
ATOM 2374 C CA . GLY A 1 293 ? -1.32 4.59 7.168 1 86.25 293 GLY A CA 1
ATOM 2375 C C . GLY A 1 293 ? -0.519 4.055 8.336 1 86.25 293 GLY A C 1
ATOM 2376 O O . GLY A 1 293 ? -0.974 4.105 9.484 1 86.25 293 GLY A O 1
ATOM 2377 N N . GLN A 1 294 ? 0.683 3.586 7.988 1 87.69 294 GLN A N 1
ATOM 2378 C CA . GLN A 1 294 ? 1.539 2.979 9 1 87.69 294 GLN A CA 1
ATOM 2379 C C . GLN A 1 294 ? 2.041 4.02 10 1 87.69 294 GLN A C 1
ATOM 2381 O O . GLN A 1 294 ? 2.311 3.699 11.156 1 87.69 294 GLN A O 1
ATOM 2386 N N . THR A 1 295 ? 2.033 5.258 9.586 1 94.19 295 THR A N 1
ATOM 2387 C CA . THR A 1 295 ? 2.629 6.289 10.43 1 94.19 295 THR A CA 1
ATOM 2388 C C . THR A 1 295 ? 1.58 6.91 11.352 1 94.19 295 THR A C 1
ATOM 2390 O O . THR A 1 295 ? 1.876 7.852 12.094 1 94.19 295 THR A O 1
ATOM 2393 N N . ALA A 1 296 ? 0.379 6.434 11.359 1 91.69 296 ALA A N 1
ATOM 2394 C CA . ALA A 1 296 ? -0.763 7.047 12.031 1 91.69 296 ALA A CA 1
ATOM 2395 C C . ALA A 1 296 ? -0.488 7.23 13.523 1 91.69 296 ALA A C 1
ATOM 2397 O O . ALA A 1 296 ? -0.922 8.219 14.117 1 91.69 296 ALA A O 1
ATOM 2398 N N . ASN A 1 297 ? 0.261 6.395 14.109 1 90.19 297 ASN A N 1
ATOM 2399 C CA . ASN A 1 297 ? 0.474 6.41 15.555 1 90.19 297 ASN A CA 1
ATOM 2400 C C . ASN A 1 297 ? 1.246 7.652 15.992 1 90.19 297 ASN A C 1
ATOM 2402 O O . ASN A 1 297 ? 1.252 7.996 17.172 1 90.19 297 ASN A O 1
ATOM 2406 N N . MET A 1 298 ? 1.834 8.375 15.141 1 96.06 298 MET A N 1
ATOM 2407 C CA . MET A 1 298 ? 2.635 9.547 15.469 1 96.06 298 MET A CA 1
ATOM 2408 C C . MET A 1 298 ? 1.752 10.688 15.969 1 96.06 298 MET A C 1
ATOM 2410 O O . MET A 1 298 ? 2.23 11.594 16.641 1 96.06 298 MET A O 1
ATOM 2414 N N . PHE A 1 299 ? 0.433 10.602 15.68 1 96.88 299 PHE A N 1
ATOM 2415 C CA . PHE A 1 299 ? -0.454 11.719 15.992 1 96.88 299 PHE A CA 1
ATOM 2416 C C . PHE A 1 299 ? -0.49 11.969 17.5 1 96.88 299 PHE A C 1
ATOM 2418 O O . PHE A 1 299 ? -0.547 13.117 17.938 1 96.88 299 PHE A O 1
ATOM 2425 N N . ARG A 1 300 ? -0.396 10.867 18.281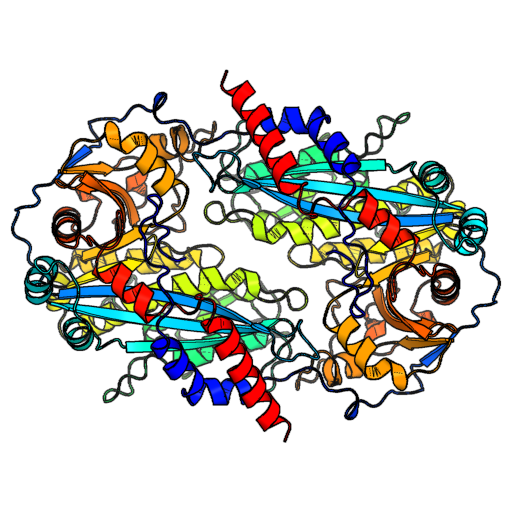 1 96.06 300 ARG A N 1
ATOM 2426 C CA . ARG A 1 300 ? -0.54 10.992 19.734 1 96.06 300 ARG A CA 1
ATOM 2427 C C . ARG A 1 300 ? 0.628 11.773 20.344 1 96.06 300 ARG A C 1
ATOM 2429 O O . ARG A 1 300 ? 0.446 12.547 21.266 1 96.06 300 ARG A O 1
ATOM 2436 N N . HIS A 1 301 ? 1.787 11.516 19.797 1 97.56 301 HIS A N 1
ATOM 2437 C CA . HIS A 1 301 ? 2.975 12.203 20.281 1 97.56 301 HIS A CA 1
ATOM 2438 C C . HIS A 1 301 ? 2.926 13.688 19.953 1 97.56 301 HIS A C 1
ATOM 2440 O O . HIS A 1 301 ? 3.303 14.531 20.766 1 97.56 301 HIS A O 1
ATOM 2446 N N . VAL A 1 302 ? 2.441 14.008 18.766 1 98.25 302 VAL A N 1
ATOM 2447 C CA . VAL A 1 302 ? 2.359 15.406 18.359 1 98.25 302 VAL A CA 1
ATOM 2448 C C . VAL A 1 302 ? 1.284 16.125 19.172 1 98.25 302 VAL A C 1
ATOM 2450 O O . VAL A 1 302 ? 1.484 17.25 19.609 1 98.25 302 VAL A O 1
ATOM 2453 N N . ARG A 1 303 ? 0.162 15.469 19.359 1 97.75 303 ARG A N 1
ATOM 2454 C CA . ARG A 1 303 ? -0.878 16.078 20.188 1 97.75 303 ARG A CA 1
ATOM 2455 C C . ARG A 1 303 ? -0.367 16.344 21.594 1 97.75 303 ARG A C 1
ATOM 2457 O O . ARG A 1 303 ? -0.649 17.406 22.172 1 97.75 303 ARG A O 1
ATOM 2464 N N . LYS A 1 304 ? 0.338 15.383 22.172 1 97.62 304 LYS A N 1
ATOM 2465 C CA . LYS A 1 304 ? 0.904 15.57 23.5 1 97.62 304 LYS A CA 1
ATOM 2466 C C . LYS A 1 304 ? 1.826 16.781 23.531 1 97.62 304 LYS A C 1
ATOM 2468 O O . LYS A 1 304 ? 1.778 17.578 24.484 1 97.62 304 LYS A O 1
ATOM 2473 N N . LEU A 1 305 ? 2.637 16.922 22.562 1 98.06 305 LEU A N 1
ATOM 2474 C CA . LEU A 1 305 ? 3.541 18.062 22.453 1 98.06 305 LEU A CA 1
ATOM 2475 C C . LEU A 1 305 ? 2.762 19.375 22.391 1 98.06 305 LEU A C 1
ATOM 2477 O O . LEU A 1 305 ? 3.055 20.297 23.156 1 98.06 305 LEU A O 1
ATOM 2481 N N . LEU A 1 306 ? 1.787 19.438 21.516 1 98.31 306 LEU A N 1
ATOM 2482 C CA . LEU A 1 306 ? 1.046 20.672 21.312 1 98.31 306 LEU A CA 1
ATOM 2483 C C . LEU A 1 306 ? 0.237 21.031 22.547 1 98.31 306 LEU A C 1
ATOM 2485 O O . LEU A 1 306 ? 0.102 22.203 22.891 1 98.31 306 LEU A O 1
ATOM 2489 N N . ASN A 1 307 ? -0.316 20.031 23.203 1 97.88 307 ASN A N 1
ATOM 2490 C CA . ASN A 1 307 ? -1.012 20.266 24.469 1 97.88 307 ASN A CA 1
ATOM 2491 C C . ASN A 1 307 ? -0.067 20.812 25.531 1 97.88 307 ASN A C 1
ATOM 2493 O O . ASN A 1 307 ? -0.452 21.672 26.328 1 97.88 307 ASN A O 1
ATOM 2497 N N . TYR A 1 308 ? 1.079 20.312 25.578 1 97.69 308 TYR A N 1
ATOM 2498 C CA . TYR A 1 308 ? 2.068 20.812 26.531 1 97.69 308 TYR A CA 1
ATOM 2499 C C . TYR A 1 308 ? 2.42 22.266 26.234 1 97.69 308 TYR A C 1
ATOM 2501 O O . TYR A 1 308 ? 2.469 23.094 27.156 1 97.69 308 TYR A O 1
ATOM 2509 N N . LEU A 1 309 ? 2.684 22.578 25 1 97.31 309 LEU A N 1
ATOM 2510 C CA . LEU A 1 309 ? 2.979 23.969 24.641 1 97.31 309 LEU A CA 1
ATOM 2511 C C . LEU A 1 309 ? 1.826 24.891 25.031 1 97.31 309 LEU A C 1
ATOM 2513 O O . LEU A 1 309 ? 2.051 26 25.516 1 97.31 309 LEU A O 1
ATOM 2517 N N . ASP A 1 310 ? 0.663 24.375 24.781 1 97.25 310 ASP A N 1
ATOM 2518 C CA . ASP A 1 310 ? -0.525 25.141 25.156 1 97.25 310 ASP A CA 1
ATOM 2519 C C . ASP A 1 310 ? -0.568 25.406 26.656 1 97.25 310 ASP A C 1
ATOM 2521 O O . ASP A 1 310 ? -0.926 26.5 27.109 1 97.25 310 ASP A O 1
ATOM 2525 N N . SER A 1 311 ? -0.214 24.438 27.453 1 96.56 311 SER A N 1
ATOM 2526 C CA . SER A 1 311 ? -0.228 24.562 28.906 1 96.56 311 SER A CA 1
ATOM 2527 C C . SER A 1 311 ? 0.791 25.594 29.391 1 96.56 311 SER A C 1
ATOM 2529 O O . SER A 1 311 ? 0.641 26.156 30.469 1 96.56 311 SER A O 1
ATOM 2531 N N . LEU A 1 312 ? 1.775 25.844 28.562 1 95.75 312 LEU A N 1
ATOM 2532 C CA . LEU A 1 312 ? 2.809 26.828 28.906 1 95.75 312 LEU A CA 1
ATOM 2533 C C . LEU A 1 312 ? 2.418 28.219 28.422 1 95.75 312 LEU A C 1
ATOM 2535 O O . LEU A 1 312 ? 3.172 29.172 28.594 1 95.75 312 LEU A O 1
ATOM 2539 N N . GLY A 1 313 ? 1.267 28.281 27.812 1 95.06 313 GLY A N 1
ATOM 2540 C CA . GLY A 1 313 ? 0.865 29.547 27.219 1 95.06 313 GLY A CA 1
ATOM 2541 C C . GLY A 1 313 ? 1.51 29.797 25.875 1 95.06 313 GLY A C 1
ATOM 2542 O O . GLY A 1 313 ? 1.532 30.938 25.391 1 95.06 313 GLY A O 1
ATOM 2543 N N . LEU A 1 314 ? 2.115 28.828 25.266 1 96.19 314 LEU A N 1
ATOM 2544 C CA . LEU A 1 314 ? 2.76 28.891 23.953 1 96.19 314 LEU A CA 1
ATOM 2545 C C . LEU A 1 314 ? 1.929 28.156 22.906 1 96.19 314 LEU A C 1
ATOM 2547 O O . LEU A 1 314 ? 2.457 27.359 22.141 1 96.19 314 LEU A O 1
ATOM 2551 N N . THR A 1 315 ? 0.631 28.438 22.906 1 96.75 315 THR A N 1
ATOM 2552 C CA . THR A 1 315 ? -0.262 27.781 21.969 1 96.75 315 THR A CA 1
ATOM 2553 C C . THR A 1 315 ? 0.2 28 20.531 1 96.75 315 THR A C 1
ATOM 2555 O O . THR A 1 315 ? 0.409 29.141 20.109 1 96.75 315 THR A O 1
ATOM 2558 N N . ILE A 1 316 ? 0.337 26.969 19.828 1 96.94 316 ILE A N 1
ATOM 2559 C CA . ILE A 1 316 ? 0.926 26.984 18.484 1 96.94 316 ILE A CA 1
ATOM 2560 C C . ILE A 1 316 ? -0.078 27.562 17.5 1 96.94 316 ILE A C 1
ATOM 2562 O O . ILE A 1 316 ? -1.29 27.453 17.688 1 96.94 316 ILE A O 1
ATOM 2566 N N . ASN A 1 317 ? 0.422 28.281 16.5 1 97.56 317 ASN A N 1
ATOM 2567 C CA . ASN A 1 317 ? -0.315 28.641 15.297 1 97.56 317 ASN A CA 1
ATOM 2568 C C . ASN A 1 317 ? 0.06 27.734 14.125 1 97.56 317 ASN A C 1
ATOM 2570 O O . ASN A 1 317 ? 1.08 27.969 13.469 1 97.56 317 ASN A O 1
ATOM 2574 N N . LEU A 1 318 ? -0.74 26.75 13.906 1 98 318 LEU A N 1
ATOM 2575 C CA . LEU A 1 318 ? -0.474 25.719 12.914 1 98 318 LEU A CA 1
ATOM 2576 C C . LEU A 1 318 ? -1.737 25.375 12.133 1 98 318 LEU A C 1
ATOM 2578 O O . LEU A 1 318 ? -2.826 25.281 12.711 1 98 318 LEU A O 1
ATOM 2582 N N . VAL A 1 319 ? -1.586 25.25 10.789 1 97.56 319 VAL A N 1
ATOM 2583 C CA . VAL A 1 319 ? -2.756 24.922 9.977 1 97.56 319 VAL A CA 1
ATOM 2584 C C . VAL A 1 319 ? -2.348 24.016 8.812 1 97.56 319 VAL A C 1
ATOM 2586 O O . VAL A 1 319 ? -1.256 24.156 8.258 1 97.56 319 VAL A O 1
ATOM 2589 N N . GLY A 1 320 ? -3.139 22.984 8.586 1 96.12 320 GLY A N 1
ATOM 2590 C CA . GLY A 1 320 ? -3.059 22.203 7.363 1 96.12 320 GLY A CA 1
ATOM 2591 C C . GLY A 1 320 ? -4.094 22.594 6.328 1 96.12 320 GLY A C 1
ATOM 2592 O O . GLY A 1 320 ? -5.262 22.812 6.66 1 96.12 320 GLY A O 1
ATOM 2593 N N . ILE A 1 321 ? -3.654 22.734 5.066 1 92.44 321 ILE A N 1
ATOM 2594 C CA . ILE A 1 321 ? -4.566 23.141 4.004 1 92.44 321 ILE A CA 1
ATOM 2595 C C . ILE A 1 321 ? -4.711 22.016 2.982 1 92.44 321 ILE A C 1
ATOM 2597 O O . ILE A 1 321 ? -3.721 21.547 2.41 1 92.44 321 ILE A O 1
ATOM 2601 N N . GLU A 1 322 ? -5.922 21.625 2.797 1 90.19 322 GLU A N 1
ATOM 2602 C CA . GLU A 1 322 ? -6.191 20.594 1.795 1 90.19 322 GLU A CA 1
ATOM 2603 C C . GLU A 1 322 ? -6.57 21.219 0.454 1 90.19 322 GLU A C 1
ATOM 2605 O O . GLU A 1 322 ? -7.438 22.094 0.392 1 90.19 322 GLU A O 1
ATOM 2610 N N . LYS A 1 323 ? -5.93 20.766 -0.605 1 81 323 LYS A N 1
ATOM 2611 C CA . LYS A 1 323 ? -6.191 21.328 -1.924 1 81 323 LYS A CA 1
ATOM 2612 C C . LYS A 1 323 ? -7.039 20.391 -2.773 1 81 323 LYS A C 1
ATOM 2614 O O . LYS A 1 323 ? -7.625 20.797 -3.775 1 81 323 LYS A O 1
ATOM 2619 N N . SER A 1 324 ? -7.082 19.219 -2.426 1 82.44 324 SER A N 1
ATOM 2620 C CA . SER A 1 324 ? -7.848 18.219 -3.164 1 82.44 324 SER A CA 1
ATOM 2621 C C . SER A 1 324 ? -8.461 17.188 -2.223 1 82.44 324 SER A C 1
ATOM 2623 O O . SER A 1 324 ? -8.289 17.266 -1.005 1 82.44 324 SER A O 1
ATOM 2625 N N . GLY A 1 325 ? -9.344 16.312 -2.877 1 85.38 325 GLY A N 1
ATOM 2626 C CA . GLY A 1 325 ? -9.977 15.273 -2.084 1 85.38 325 GLY A CA 1
ATOM 2627 C C . GLY A 1 325 ? -11.453 15.523 -1.85 1 85.38 325 GLY A C 1
ATOM 2628 O O . GLY A 1 325 ? -11.992 16.562 -2.252 1 85.38 325 GLY A O 1
ATOM 2629 N N . VAL A 1 326 ? -12.023 14.664 -1.136 1 88.12 326 VAL A N 1
ATOM 2630 C CA . VAL A 1 326 ? -13.477 14.617 -1.012 1 88.12 326 VAL A CA 1
ATOM 2631 C C . VAL A 1 326 ? -13.969 15.812 -0.189 1 88.12 326 VAL A C 1
ATOM 2633 O O . VAL A 1 326 ? -15.039 16.359 -0.457 1 88.12 326 VAL A O 1
ATOM 2636 N N . PHE A 1 327 ? -13.234 16.234 0.805 1 92.44 327 PHE A N 1
ATOM 2637 C CA . PHE A 1 327 ? -13.648 17.359 1.642 1 92.44 327 PHE A CA 1
ATOM 2638 C C . PHE A 1 327 ? -13.609 18.656 0.854 1 92.44 327 PHE A C 1
ATOM 2640 O O . PHE A 1 327 ? -14.469 19.531 1.031 1 92.44 327 PHE A O 1
ATOM 2647 N N . VAL A 1 328 ? -12.586 18.781 0.039 1 90.94 328 VAL A N 1
ATOM 2648 C CA . VAL A 1 328 ? -12.469 19.969 -0.8 1 90.94 328 VAL A CA 1
ATOM 2649 C C . VAL A 1 328 ? -13.594 19.984 -1.834 1 90.94 328 VAL A C 1
ATOM 2651 O O . VAL A 1 328 ? -14.203 21.031 -2.08 1 90.94 328 VAL A O 1
ATOM 2654 N N . GLU A 1 329 ? -13.836 18.859 -2.428 1 87.5 329 GLU A N 1
ATOM 2655 C CA . GLU A 1 329 ? -14.938 18.734 -3.383 1 87.5 329 GLU A CA 1
ATOM 2656 C C . GLU A 1 329 ? -16.281 19.062 -2.734 1 87.5 329 GLU A C 1
ATOM 2658 O O . GLU A 1 329 ? -17.109 19.766 -3.326 1 87.5 329 GLU A O 1
ATOM 2663 N N . HIS A 1 330 ? -16.453 18.594 -1.571 1 92 330 HIS A N 1
ATOM 2664 C CA . HIS A 1 330 ? -17.672 18.891 -0.821 1 92 330 HIS A CA 1
ATOM 2665 C C . HIS A 1 330 ? -17.781 20.375 -0.515 1 92 330 HIS A C 1
ATOM 2667 O O . HIS A 1 330 ? -18.859 20.953 -0.644 1 92 330 HIS A O 1
ATOM 2673 N N . ALA A 1 331 ? -16.688 20.922 -0.052 1 93.12 331 ALA A N 1
ATOM 2674 C CA . ALA A 1 331 ? -16.656 22.344 0.267 1 93.12 331 ALA A CA 1
ATOM 2675 C C . ALA A 1 331 ? -17.109 23.188 -0.925 1 93.12 331 ALA A C 1
ATOM 2677 O O . ALA A 1 331 ? -17.859 24.156 -0.763 1 93.12 331 ALA A O 1
ATOM 2678 N N . HIS A 1 332 ? -16.703 22.781 -2.037 1 88.69 332 HIS A N 1
ATOM 2679 C CA . HIS A 1 332 ? -17.094 23.5 -3.248 1 88.69 332 HIS A CA 1
ATOM 2680 C C . HIS A 1 332 ? -18.594 23.359 -3.512 1 88.69 332 HIS A C 1
ATOM 2682 O O . HIS A 1 332 ? -19.234 24.297 -3.988 1 88.69 332 HIS A O 1
ATOM 2688 N N . GLN A 1 333 ? -19.094 22.266 -3.23 1 88.12 333 GLN A N 1
ATOM 2689 C CA . GLN A 1 333 ? -20.516 22 -3.463 1 88.12 333 GLN A CA 1
ATOM 2690 C C . GLN A 1 333 ? -21.391 22.844 -2.529 1 88.12 333 GLN A C 1
ATOM 2692 O O . GLN A 1 333 ? -22.469 23.297 -2.92 1 88.12 333 GLN A O 1
ATOM 2697 N N . ILE A 1 334 ? -20.891 23.109 -1.355 1 92.75 334 ILE A N 1
ATOM 2698 C CA . ILE A 1 334 ? -21.766 23.75 -0.381 1 92.75 334 ILE A CA 1
ATOM 2699 C C . ILE A 1 334 ? -21.375 25.219 -0.24 1 92.75 334 ILE A C 1
ATOM 2701 O O . ILE A 1 334 ? -21.812 25.906 0.685 1 92.75 334 ILE A O 1
ATOM 2705 N N . GLN A 1 335 ? -20.516 25.688 -1.029 1 91.5 335 GLN A N 1
ATOM 2706 C CA . GLN A 1 335 ? -19.969 27.047 -0.909 1 91.5 335 GLN A CA 1
ATOM 2707 C C . GLN A 1 335 ? -21.094 28.078 -0.864 1 91.5 335 GLN A C 1
ATOM 2709 O O . GLN A 1 335 ? -20.984 29.078 -0.155 1 91.5 335 GLN A O 1
ATOM 2714 N N . SER A 1 336 ? -22.141 27.859 -1.577 1 91.62 336 SER A N 1
ATOM 2715 C CA . SER A 1 336 ? -23.25 28.812 -1.651 1 91.62 336 SER A CA 1
ATOM 2716 C C . SER A 1 336 ? -24.047 28.828 -0.354 1 91.62 336 SER A C 1
ATOM 2718 O O . SER A 1 336 ? -24.75 29.797 -0.068 1 91.62 336 SER A O 1
ATOM 2720 N N . LYS A 1 337 ? -23.891 27.875 0.405 1 93.25 337 LYS A N 1
ATOM 2721 C CA . LYS A 1 337 ? -24.641 27.766 1.649 1 93.25 337 LYS A CA 1
ATOM 2722 C C . LYS A 1 337 ? -23.875 28.391 2.812 1 93.25 337 LYS A C 1
ATOM 2724 O O . LYS A 1 337 ? -24.422 28.531 3.912 1 93.25 337 LYS A O 1
ATOM 2729 N N . LEU A 1 338 ? -22.688 28.766 2.574 1 94.62 338 LEU A N 1
ATOM 2730 C CA . LEU A 1 338 ? -21.844 29.375 3.602 1 94.62 338 LEU A CA 1
ATOM 2731 C C . LEU A 1 338 ? -21.703 30.875 3.367 1 94.62 338 LEU A C 1
ATOM 2733 O O . LEU A 1 338 ? -21.438 31.312 2.244 1 94.62 338 LEU A O 1
ATOM 2737 N N . ASP A 1 339 ? -21.906 31.594 4.406 1 95.69 339 ASP A N 1
ATOM 2738 C CA . ASP A 1 339 ? -21.703 33.031 4.305 1 95.69 339 ASP A CA 1
ATOM 2739 C C . ASP A 1 339 ? -20.219 33.406 4.281 1 95.69 339 ASP A C 1
ATOM 2741 O O . ASP A 1 339 ? -19.391 32.656 4.82 1 95.69 339 ASP A O 1
ATOM 2745 N N . GLU A 1 340 ? -19.922 34.5 3.652 1 95.25 340 GLU A N 1
ATOM 2746 C CA . GLU A 1 340 ? -18.547 34.969 3.646 1 95.25 340 GLU A CA 1
ATOM 2747 C C . GLU A 1 340 ? -18.078 35.312 5.055 1 95.25 340 GLU A C 1
ATOM 2749 O O . GLU A 1 340 ? -18.859 35.844 5.859 1 95.25 340 GLU A O 1
ATOM 2754 N N . GLY A 1 341 ? -16.828 35.031 5.281 1 95.25 341 GLY A N 1
ATOM 2755 C CA . GLY A 1 341 ? -16.25 35.344 6.586 1 95.25 341 GLY A CA 1
ATOM 2756 C C . GLY A 1 341 ? -16.688 34.344 7.66 1 95.25 341 GLY A C 1
ATOM 2757 O O . GLY A 1 341 ? -16.797 34.719 8.828 1 95.25 341 GLY A O 1
ATOM 2758 N N . THR A 1 342 ? -17.062 33.188 7.246 1 96.75 342 THR A N 1
ATOM 2759 C CA . THR A 1 342 ? -17.5 32.188 8.219 1 96.75 342 THR A CA 1
ATOM 2760 C C . THR A 1 342 ? -16.703 30.906 8.086 1 96.75 342 THR A C 1
ATOM 2762 O O . THR A 1 342 ? -16.156 30.625 7.02 1 96.75 342 THR A O 1
ATOM 2765 N N . ALA A 1 343 ? -16.562 30.234 9.188 1 97.56 343 ALA A N 1
ATOM 2766 C CA . ALA A 1 343 ? -15.914 28.922 9.234 1 97.56 343 ALA A CA 1
ATOM 2767 C C . ALA A 1 343 ? -16.875 27.859 9.773 1 97.56 343 ALA A C 1
ATOM 2769 O O . ALA A 1 343 ? -17.5 28.062 10.82 1 97.56 343 ALA A O 1
ATOM 2770 N N . PHE A 1 344 ? -17.031 26.812 9.039 1 97.75 344 PHE A N 1
ATOM 2771 C CA . PHE A 1 344 ? -17.906 25.703 9.398 1 97.75 344 PHE A CA 1
ATOM 2772 C C . PHE A 1 344 ? -17.109 24.578 10.039 1 97.75 344 PHE A C 1
ATOM 2774 O O . PHE A 1 344 ? -16.297 23.922 9.383 1 97.75 344 PHE A O 1
ATOM 2781 N N . MET A 1 345 ? -17.312 24.359 11.367 1 97.88 345 MET A N 1
ATOM 2782 C CA . MET A 1 345 ? -16.656 23.266 12.078 1 97.88 345 MET A CA 1
ATOM 2783 C C . MET A 1 345 ? -17.328 21.938 11.773 1 97.88 345 MET A C 1
ATOM 2785 O O . MET A 1 345 ? -18.516 21.766 12.047 1 97.88 345 MET A O 1
ATOM 2789 N N . LEU A 1 346 ? -16.594 21.016 11.273 1 96.12 346 LEU A N 1
ATOM 2790 C CA . LEU A 1 346 ? -17.188 19.75 10.836 1 96.12 346 LEU A CA 1
ATOM 2791 C C . LEU A 1 346 ? -17.312 18.781 12.008 1 96.12 346 LEU A C 1
ATOM 2793 O O . LEU A 1 346 ? -16.344 18.516 12.719 1 96.12 346 LEU A O 1
ATOM 2797 N N . SER A 1 347 ? -18.469 18.266 12.195 1 93.69 347 SER A N 1
ATOM 2798 C CA . SER A 1 347 ? -18.75 17.266 13.227 1 93.69 347 SER A CA 1
ATOM 2799 C C . SER A 1 347 ? -18.797 15.867 12.641 1 93.69 347 SER A C 1
ATOM 2801 O O . SER A 1 347 ? -18.875 15.695 11.422 1 93.69 347 SER A O 1
ATOM 2803 N N . ASN A 1 348 ? -18.75 14.867 13.523 1 91.38 348 ASN A N 1
ATOM 2804 C CA . ASN A 1 348 ? -18.922 13.469 13.141 1 91.38 348 ASN A CA 1
ATOM 2805 C C . ASN A 1 348 ? -20.203 13.266 12.336 1 91.38 348 ASN A C 1
ATOM 2807 O O . ASN A 1 348 ? -20.188 12.641 11.273 1 91.38 348 ASN A O 1
ATOM 2811 N N . ASP A 1 349 ? -21.25 13.789 12.867 1 88.94 349 ASP A N 1
ATOM 2812 C CA . ASP A 1 349 ? -22.547 13.609 12.234 1 88.94 349 ASP A CA 1
ATOM 2813 C C . ASP A 1 349 ? -22.562 14.164 10.812 1 88.94 349 ASP A C 1
ATOM 2815 O O . ASP A 1 349 ? -23.109 13.547 9.906 1 88.94 349 ASP A O 1
ATOM 2819 N N . TYR A 1 350 ? -21.984 15.297 10.695 1 92 350 TYR A N 1
ATOM 2820 C CA . TYR A 1 350 ? -21.969 15.922 9.375 1 92 350 TYR A CA 1
ATOM 2821 C C . TYR A 1 350 ? -21.078 15.141 8.406 1 92 350 TYR A C 1
ATOM 2823 O O . TYR A 1 350 ? -21.469 14.906 7.258 1 92 350 TYR A O 1
ATOM 2831 N N . ILE A 1 351 ? -19.891 14.797 8.828 1 91.5 351 ILE A N 1
ATOM 2832 C CA . ILE A 1 351 ? -18.938 14.102 7.98 1 91.5 351 ILE A CA 1
ATOM 2833 C C . ILE A 1 351 ? -19.516 12.773 7.508 1 91.5 351 ILE A C 1
ATOM 2835 O O . ILE A 1 351 ? -19.578 12.508 6.305 1 91.5 351 ILE A O 1
ATOM 2839 N N . TYR A 1 352 ? -20 11.977 8.453 1 86.88 352 TYR A N 1
ATOM 2840 C CA . TYR A 1 352 ? -20.484 10.641 8.117 1 86.88 352 TYR A CA 1
ATOM 2841 C C . TYR A 1 352 ? -21.875 10.695 7.52 1 86.88 352 TYR A C 1
ATOM 2843 O O . TYR A 1 352 ? -22.328 9.734 6.883 1 86.88 352 TYR A O 1
ATOM 2851 N N . GLY A 1 353 ? -22.531 11.766 7.664 1 85.75 353 GLY A N 1
ATOM 2852 C CA . GLY A 1 353 ? -23.844 11.922 7.066 1 85.75 353 GLY A CA 1
ATOM 2853 C C . GLY A 1 353 ? -23.797 12.438 5.641 1 85.75 353 GLY A C 1
ATOM 2854 O O . GLY A 1 353 ? -24.641 12.078 4.816 1 85.75 353 GLY A O 1
ATOM 2855 N N . ASN A 1 354 ? -22.734 13.305 5.395 1 87.88 354 ASN A N 1
ATOM 2856 C CA . ASN A 1 354 ? -22.797 14.039 4.137 1 87.88 354 ASN A CA 1
ATOM 2857 C C . ASN A 1 354 ? -21.562 13.812 3.283 1 87.88 354 ASN A C 1
ATOM 2859 O O . ASN A 1 354 ? -21.625 13.836 2.053 1 87.88 354 ASN A O 1
ATOM 2863 N N . ILE A 1 355 ? -20.469 13.711 3.828 1 88.56 355 ILE A N 1
ATOM 2864 C CA . ILE A 1 355 ? -19.219 13.711 3.08 1 88.56 355 ILE A CA 1
ATOM 2865 C C . ILE A 1 355 ? -18.75 12.281 2.852 1 88.56 355 ILE A C 1
ATOM 2867 O O . ILE A 1 355 ? -18.406 11.898 1.727 1 88.56 355 ILE A O 1
ATOM 2871 N N . LEU A 1 356 ? -18.672 11.523 3.943 1 84.75 356 LEU A N 1
ATOM 2872 C CA . LEU A 1 356 ? -18.328 10.102 3.912 1 84.75 356 LEU A CA 1
ATOM 2873 C C . LEU A 1 356 ? -19.484 9.25 4.414 1 84.75 356 LEU A C 1
ATOM 2875 O O . LEU A 1 356 ? -19.375 8.586 5.445 1 84.75 356 LEU A O 1
ATOM 2879 N N . PRO A 1 357 ? -20.438 9.188 3.648 1 77.75 357 PRO A N 1
ATOM 2880 C CA . PRO A 1 357 ? -21.672 8.617 4.172 1 77.75 357 PRO A CA 1
ATOM 2881 C C . PRO A 1 357 ? -21.516 7.168 4.637 1 77.75 357 PRO A C 1
ATOM 2883 O O . PRO A 1 357 ? -20.859 6.367 3.957 1 77.75 357 PRO A O 1
ATOM 2886 N N . SER A 1 358 ? -21.828 7 5.883 1 76.44 358 SER A N 1
ATOM 2887 C CA . SER A 1 358 ? -21.938 5.703 6.547 1 76.44 358 SER A CA 1
ATOM 2888 C C . SER A 1 358 ? -23.25 5.57 7.293 1 76.44 358 SER A C 1
ATOM 2890 O O . SER A 1 358 ? -23.797 6.562 7.777 1 76.44 358 SER A O 1
ATOM 2892 N N . LYS A 1 359 ? -23.922 4.516 7.113 1 67.62 359 LYS A N 1
ATOM 2893 C CA . LYS A 1 359 ? -25.203 4.344 7.789 1 67.62 359 LYS A CA 1
ATOM 2894 C C . LYS A 1 359 ? -25.016 3.82 9.211 1 67.62 359 LYS A C 1
ATOM 2896 O O . LYS A 1 359 ? -25.984 3.656 9.953 1 67.62 359 LYS A O 1
ATOM 2901 N N . ASP A 1 360 ? -23.797 3.635 9.484 1 66.88 360 ASP A N 1
ATOM 2902 C CA . ASP A 1 360 ? -23.5 3.186 10.844 1 66.88 360 ASP A CA 1
ATOM 2903 C C . ASP A 1 360 ? -23.406 4.367 11.805 1 66.88 360 ASP A C 1
ATOM 2905 O O . ASP A 1 360 ? -23.016 5.469 11.406 1 66.88 360 ASP A O 1
ATOM 2909 N N . ASP A 1 361 ? -23.984 4.137 12.883 1 66.62 361 ASP A N 1
ATOM 2910 C CA . ASP A 1 361 ? -23.812 5.137 13.922 1 66.62 361 ASP A CA 1
ATOM 2911 C C . ASP A 1 361 ? -22.391 5.129 14.461 1 66.62 361 ASP A C 1
ATOM 2913 O O . ASP A 1 361 ? -22.047 4.309 15.32 1 66.62 361 ASP A O 1
ATOM 2917 N N . ASN A 1 362 ? -21.641 5.965 13.906 1 71 362 ASN A N 1
ATOM 2918 C CA . ASN A 1 362 ? -20.25 6.062 14.336 1 71 362 ASN A CA 1
ATOM 2919 C C . ASN A 1 362 ? -20.109 6.887 15.609 1 71 362 ASN A C 1
ATOM 2921 O O . ASN A 1 362 ? -20.297 8.102 15.594 1 71 362 ASN A O 1
ATOM 2925 N N . GLN A 1 363 ? -19.828 6.211 16.594 1 76.5 363 GLN A N 1
ATOM 2926 C CA . GLN A 1 363 ? -19.703 6.906 17.859 1 76.5 363 GLN A CA 1
ATOM 2927 C C . GLN A 1 363 ? -18.266 7.352 18.109 1 76.5 363 GLN A C 1
ATOM 2929 O O . GLN A 1 363 ? -18.031 8.25 18.922 1 76.5 363 GLN A O 1
ATOM 2934 N N . ASP A 1 364 ? -17.359 6.863 17.391 1 83.5 364 ASP A N 1
ATOM 2935 C CA . ASP A 1 364 ? -15.961 7.262 17.562 1 83.5 364 ASP A CA 1
ATOM 2936 C C . ASP A 1 364 ? -15.656 8.523 16.766 1 83.5 364 ASP A C 1
ATOM 2938 O O . ASP A 1 364 ? -16.156 8.695 15.641 1 83.5 364 ASP A O 1
ATOM 2942 N N . PRO A 1 365 ? -14.914 9.391 17.453 1 89.62 365 PRO A N 1
ATOM 2943 C CA . PRO A 1 365 ? -14.523 10.594 16.719 1 89.62 365 PRO A CA 1
ATOM 2944 C C . PRO A 1 365 ? -13.859 10.281 15.383 1 89.62 365 PRO A C 1
ATOM 2946 O O . PRO A 1 365 ? -13.062 9.336 15.289 1 89.62 365 PRO A O 1
ATOM 2949 N N . TYR A 1 366 ? -14.234 11.125 14.406 1 88.88 366 TYR A N 1
ATOM 2950 C CA . TYR A 1 366 ? -13.641 11 13.078 1 88.88 366 TYR A CA 1
ATOM 2951 C C . TYR A 1 366 ? -12.117 11.008 13.156 1 88.88 366 TYR A C 1
ATOM 2953 O O . TYR A 1 366 ? -11.531 11.852 13.836 1 88.88 366 TYR A O 1
ATOM 2961 N N . ALA A 1 367 ? -11.438 9.992 12.523 1 87 367 ALA A N 1
ATOM 2962 C CA . ALA A 1 367 ? -9.984 9.914 12.359 1 87 367 ALA A CA 1
ATOM 2963 C C . ALA A 1 367 ? -9.281 10.078 13.703 1 87 367 ALA A C 1
ATOM 2965 O O . ALA A 1 367 ? -8.258 10.758 13.797 1 87 367 ALA A O 1
ATOM 2966 N N . SER A 1 368 ? -9.836 9.492 14.773 1 87.88 368 SER A N 1
ATOM 2967 C CA . SER A 1 368 ? -9.352 9.68 16.141 1 87.88 368 SER A CA 1
ATOM 2968 C C . SER A 1 368 ? -7.98 9.047 16.328 1 87.88 368 SER A C 1
ATOM 2970 O O . SER A 1 368 ? -7.273 9.359 17.297 1 87.88 368 SER A O 1
ATOM 2972 N N . THR A 1 369 ? -7.535 8.227 15.398 1 87.56 369 THR A N 1
ATOM 2973 C CA . THR A 1 369 ? -6.25 7.555 15.57 1 87.56 369 THR A CA 1
ATOM 2974 C C . THR A 1 369 ? -5.238 8.055 14.539 1 87.56 369 THR A C 1
ATOM 2976 O O . THR A 1 369 ? -4.215 7.414 14.305 1 87.56 369 THR A O 1
ATOM 2979 N N . SER A 1 370 ? -5.523 9.148 13.914 1 92.44 370 SER A N 1
ATOM 2980 C CA . SER A 1 370 ? -4.605 9.602 12.875 1 92.44 370 SER A CA 1
ATOM 2981 C C . SER A 1 370 ? -4.469 11.125 12.883 1 92.44 370 SER A C 1
ATOM 2983 O O . SER A 1 370 ? -3.42 11.664 12.523 1 92.44 370 SER A O 1
ATOM 2985 N N . TYR A 1 371 ? -5.57 11.797 13.305 1 95.19 371 TYR A N 1
ATOM 2986 C CA . TYR A 1 371 ? -5.559 13.25 13.305 1 95.19 371 TYR A CA 1
ATOM 2987 C C . TYR A 1 371 ? -5.238 13.797 14.688 1 95.19 371 TYR A C 1
ATOM 2989 O O . TYR A 1 371 ? -5.688 13.25 15.703 1 95.19 371 TYR A O 1
ATOM 2997 N N . TYR A 1 372 ? -4.469 14.812 14.734 1 97.94 372 TYR A N 1
ATOM 2998 C CA . TYR A 1 372 ? -4.336 15.617 15.945 1 97.94 372 TYR A CA 1
ATOM 2999 C C . TYR A 1 372 ? -4.973 16.984 15.766 1 97.94 372 TYR A C 1
ATOM 3001 O O . TYR A 1 372 ? -4.574 17.953 16.422 1 97.94 372 TYR A O 1
ATOM 3009 N N . SER A 1 373 ? -5.953 17.031 14.859 1 98.06 373 SER A N 1
ATOM 3010 C CA . SER A 1 373 ? -6.547 18.297 14.438 1 98.06 373 SER A CA 1
ATOM 3011 C C . SER A 1 373 ? -8.039 18.141 14.164 1 98.06 373 SER A C 1
ATOM 3013 O O . SER A 1 373 ? -8.562 17.031 14.141 1 98.06 373 SER A O 1
ATOM 3015 N N . GLY A 1 374 ? -8.664 19.266 14.141 1 97.38 374 GLY A N 1
ATOM 3016 C CA . GLY A 1 374 ? -10.047 19.344 13.703 1 97.38 374 GLY A CA 1
ATOM 3017 C C . GLY A 1 374 ? -10.211 19.969 12.336 1 97.38 374 GLY A C 1
ATOM 3018 O O . GLY A 1 374 ? -9.461 20.875 11.969 1 97.38 374 GLY A O 1
ATOM 3019 N N . LYS A 1 375 ? -11.211 19.5 11.586 1 96.75 375 LYS A N 1
ATOM 3020 C CA . LYS A 1 375 ? -11.422 19.938 10.211 1 96.75 375 LYS A CA 1
ATOM 3021 C C . LYS A 1 375 ? -12.484 21.016 10.133 1 96.75 375 LYS A C 1
ATOM 3023 O O . LYS A 1 375 ? -13.508 20.953 10.828 1 96.75 375 LYS A O 1
ATOM 3028 N N . LEU A 1 376 ? -12.18 22.047 9.281 1 97.56 376 LEU A N 1
ATOM 3029 C CA . LEU A 1 376 ? -13.086 23.172 9.055 1 97.56 376 LEU A CA 1
ATOM 3030 C C . LEU A 1 376 ? -13.156 23.516 7.574 1 97.56 376 LEU A C 1
ATOM 3032 O O . LEU A 1 376 ? -12.195 23.297 6.832 1 97.56 376 LEU A O 1
ATOM 3036 N N . ILE A 1 377 ? -14.305 24 7.203 1 96.94 377 ILE A N 1
ATOM 3037 C CA . ILE A 1 377 ? -14.445 24.688 5.922 1 96.94 377 ILE A CA 1
ATOM 3038 C C . ILE A 1 377 ? -14.555 26.188 6.148 1 96.94 377 ILE A C 1
ATOM 3040 O O . ILE A 1 377 ? -15.477 26.656 6.812 1 96.94 377 ILE A O 1
ATOM 3044 N N . TYR A 1 378 ? -13.594 26.906 5.645 1 96.5 378 TYR A N 1
ATOM 3045 C CA . TYR A 1 378 ? -13.516 28.344 5.863 1 96.5 378 TYR A CA 1
ATOM 3046 C C . TYR A 1 378 ? -13.758 29.109 4.566 1 96.5 378 TYR A C 1
ATOM 3048 O O . TYR A 1 378 ? -13.055 28.906 3.574 1 96.5 378 TYR A O 1
ATOM 3056 N N . LYS A 1 379 ? -14.758 29.922 4.586 1 95 379 LYS A N 1
ATOM 3057 C CA . LYS A 1 379 ? -15.023 30.844 3.48 1 95 379 LYS A CA 1
ATOM 3058 C C . LYS A 1 379 ? -14.625 32.281 3.848 1 95 379 LYS A C 1
ATOM 3060 O O . LYS A 1 379 ? -15.219 32.875 4.738 1 95 379 LYS A O 1
ATOM 3065 N N . THR A 1 380 ? -13.688 32.781 3.156 1 92 380 THR A N 1
ATOM 3066 C CA . THR A 1 380 ? -13.172 34.125 3.457 1 92 380 THR A CA 1
ATOM 3067 C C . THR A 1 380 ? -14.164 35.188 3.027 1 92 380 THR A C 1
ATOM 3069 O O . THR A 1 380 ? -15.133 34.906 2.32 1 92 380 THR A O 1
ATOM 3072 N N . LYS A 1 381 ? -13.906 36.375 3.422 1 90.88 381 LYS A N 1
ATOM 3073 C CA . LYS A 1 381 ? -14.742 37.5 3.035 1 90.88 381 LYS A CA 1
ATOM 3074 C C . LYS A 1 381 ? -14.68 37.75 1.529 1 90.88 381 LYS A C 1
ATOM 3076 O O . LYS A 1 381 ? -15.625 38.25 0.938 1 90.88 381 LYS A O 1
ATOM 3081 N N . LEU A 1 382 ? -13.609 37.312 0.961 1 85.12 382 LEU A N 1
ATOM 3082 C CA . LEU A 1 382 ? -13.43 37.5 -0.475 1 85.12 382 LEU A CA 1
ATOM 3083 C C . LEU A 1 382 ? -14.039 36.312 -1.251 1 85.12 382 LEU A C 1
ATOM 3085 O O . LEU A 1 382 ? -14 36.312 -2.484 1 85.12 382 LEU A O 1
ATOM 3089 N N . GLY A 1 383 ? -14.5 35.312 -0.583 1 87.31 383 GLY A N 1
ATOM 3090 C CA . GLY A 1 383 ? -15.258 34.25 -1.233 1 87.31 383 GLY A CA 1
ATOM 3091 C C . GLY A 1 383 ? -14.438 33 -1.453 1 87.31 383 GLY A C 1
ATOM 3092 O O . GLY A 1 383 ? -14.969 31.984 -1.929 1 87.31 383 GLY A O 1
ATOM 3093 N N . GLN A 1 384 ? -13.211 33.062 -1.086 1 86.44 384 GLN A N 1
ATOM 3094 C CA . GLN A 1 384 ? -12.398 31.859 -1.214 1 86.44 384 GLN A CA 1
ATOM 3095 C C . GLN A 1 384 ? -12.805 30.812 -0.171 1 86.44 384 GLN A C 1
ATOM 3097 O O . GLN A 1 384 ? -13.102 31.156 0.973 1 86.44 384 GLN A O 1
ATOM 3102 N N . VAL A 1 385 ? -12.781 29.547 -0.592 1 91 385 VAL A N 1
ATOM 3103 C CA . VAL A 1 385 ? -13.172 28.469 0.312 1 91 385 VAL A CA 1
ATOM 3104 C C . VAL A 1 385 ? -11.977 27.547 0.565 1 91 385 VAL A C 1
ATOM 3106 O O . VAL A 1 385 ? -11.367 27.047 -0.378 1 91 385 VAL A O 1
ATOM 3109 N N . PHE A 1 386 ? -11.641 27.391 1.809 1 91.88 386 PHE A N 1
ATOM 3110 C CA . PHE A 1 386 ? -10.523 26.531 2.203 1 91.88 386 PHE A CA 1
ATOM 3111 C C . PHE A 1 386 ? -10.992 25.406 3.119 1 91.88 386 PHE A C 1
ATOM 3113 O O . PHE A 1 386 ? -11.867 25.625 3.963 1 91.88 386 PHE A O 1
ATOM 3120 N N . VAL A 1 387 ? -10.5 24.234 2.867 1 94.88 387 VAL A N 1
ATOM 3121 C CA . VAL A 1 387 ? -10.602 23.156 3.844 1 94.88 387 VAL A CA 1
ATOM 3122 C C . VAL A 1 387 ? -9.328 23.078 4.68 1 94.88 387 VAL A C 1
ATOM 3124 O O . VAL A 1 387 ? -8.242 22.859 4.145 1 94.88 387 VAL A O 1
ATOM 3127 N N . VAL A 1 388 ? -9.469 23.312 5.957 1 96.44 388 VAL A N 1
ATOM 3128 C CA . VAL A 1 388 ? -8.273 23.438 6.793 1 96.44 388 VAL A CA 1
ATOM 3129 C C . VAL A 1 388 ? -8.398 22.516 8 1 96.44 388 VAL A C 1
ATOM 3131 O O . VAL A 1 388 ? -9.5 22.094 8.359 1 96.44 388 VAL A O 1
ATOM 3134 N N . THR A 1 389 ? -7.297 22.109 8.539 1 97.69 389 THR A N 1
ATOM 3135 C CA . THR A 1 389 ? -7.211 21.406 9.812 1 97.69 389 THR A CA 1
ATOM 3136 C C . THR A 1 389 ? -6.375 22.203 10.812 1 97.69 389 THR A C 1
ATOM 3138 O O . THR A 1 389 ? -5.32 22.734 10.461 1 97.69 389 THR A O 1
ATOM 3141 N N . ILE A 1 390 ? -6.902 22.375 11.992 1 98.44 390 ILE A N 1
ATOM 3142 C CA . ILE A 1 390 ? -6.234 23.078 13.078 1 98.44 390 ILE A CA 1
ATOM 3143 C C . ILE A 1 390 ? -6.059 22.156 14.273 1 98.44 390 ILE A C 1
ATOM 3145 O O . ILE A 1 390 ? -6.965 21.391 14.609 1 98.44 390 ILE A O 1
ATOM 3149 N N . PRO A 1 391 ? -4.832 22.156 14.875 1 98.56 391 PRO A N 1
ATOM 3150 C CA . PRO A 1 391 ? -4.613 21.281 16.031 1 98.56 391 PRO A CA 1
ATOM 3151 C C . PRO A 1 391 ? -5.684 21.453 17.109 1 98.56 391 PRO A C 1
ATOM 3153 O O . PRO A 1 391 ? -6.152 22.562 17.344 1 98.56 391 PRO A O 1
ATOM 3156 N N . THR A 1 392 ? -6.098 20.375 17.734 1 98 392 THR A N 1
ATOM 3157 C CA . THR A 1 392 ? -7.086 20.359 18.812 1 98 392 THR A CA 1
ATOM 3158 C C . THR A 1 392 ? -6.539 19.625 20.031 1 98 392 THR A C 1
ATOM 3160 O O . THR A 1 392 ? -5.648 18.797 19.906 1 98 392 THR A O 1
ATOM 3163 N N . SER A 1 393 ? -7.035 19.922 21.141 1 95.38 393 SER A N 1
ATOM 3164 C CA . SER A 1 393 ? -6.562 19.312 22.375 1 95.38 393 SER A CA 1
ATOM 3165 C C . SER A 1 393 ? -7.023 17.859 22.5 1 95.38 393 SER A C 1
ATOM 3167 O O . SER A 1 393 ? -6.387 17.047 23.172 1 95.38 393 SER A O 1
ATOM 3169 N N . THR A 1 394 ? -8.117 17.578 21.828 1 95.19 394 THR A N 1
ATOM 3170 C CA . THR A 1 394 ? -8.695 16.234 21.906 1 95.19 394 THR A CA 1
ATOM 3171 C C . THR A 1 394 ? -9.398 15.891 20.594 1 95.19 394 THR A C 1
ATOM 3173 O O . THR A 1 394 ? -9.75 16.781 19.812 1 95.19 394 THR A O 1
ATOM 3176 N N . SER A 1 395 ? -9.523 14.578 20.438 1 91.94 395 SER A N 1
ATOM 3177 C CA . SER A 1 395 ? -10.258 14.109 19.266 1 91.94 395 SER A CA 1
ATOM 3178 C C . SER A 1 395 ? -11.758 14.336 19.438 1 91.94 395 SER A C 1
ATOM 3180 O O . SER A 1 395 ? -12.516 14.258 18.469 1 91.94 395 SER A O 1
ATOM 3182 N N . ASP A 1 396 ? -12.188 14.672 20.547 1 90.94 396 ASP A N 1
ATOM 3183 C CA . ASP A 1 396 ? -13.602 14.875 20.859 1 90.94 396 ASP A CA 1
ATOM 3184 C C . ASP A 1 396 ? -14.156 16.078 20.094 1 90.94 396 ASP A C 1
ATOM 3186 O O . ASP A 1 396 ? -15.375 16.281 20.031 1 90.94 396 ASP A O 1
ATOM 3190 N N . VAL A 1 397 ? -13.297 16.797 19.5 1 91.81 397 VAL A N 1
ATOM 3191 C CA . VAL A 1 397 ? -13.703 17.969 18.734 1 91.81 397 VAL A CA 1
ATOM 3192 C C . VAL A 1 397 ? -14.68 17.547 17.641 1 91.81 397 VAL A C 1
ATOM 3194 O O . VAL A 1 397 ? -15.57 18.312 17.25 1 91.81 397 VAL A O 1
ATOM 3197 N N . TYR A 1 398 ? -14.602 16.359 17.188 1 92.56 398 TYR A N 1
ATOM 3198 C CA . TYR A 1 398 ? -15.469 15.891 16.109 1 92.56 398 TYR A CA 1
ATOM 3199 C C . TYR A 1 398 ? -16.828 15.461 16.641 1 92.56 398 TYR A C 1
ATOM 3201 O O . TYR A 1 398 ? -17.812 15.43 15.914 1 92.56 398 TYR A O 1
ATOM 3209 N N . LEU A 1 399 ? -16.875 15.062 17.875 1 92.5 399 LEU A N 1
ATOM 3210 C CA . LEU A 1 399 ? -18.141 14.695 18.484 1 92.5 399 LEU A CA 1
ATOM 3211 C C . LEU A 1 399 ? -18.969 15.938 18.828 1 92.5 399 LEU A C 1
ATOM 3213 O O . LEU A 1 399 ? -20.172 15.969 18.578 1 92.5 399 LEU A O 1
ATOM 3217 N N . ASN A 1 400 ? -18.297 16.906 19.359 1 91.25 400 ASN A N 1
ATOM 3218 C CA . ASN A 1 400 ? -18.906 18.172 19.719 1 91.25 400 ASN A CA 1
ATOM 3219 C C . ASN A 1 400 ? -17.969 19.344 19.391 1 91.25 400 ASN A C 1
ATOM 3221 O O . ASN A 1 400 ? -17.391 19.953 20.281 1 91.25 400 ASN A O 1
ATOM 3225 N N . PRO A 1 401 ? -18.078 19.719 18.141 1 94.5 401 PRO A N 1
ATOM 3226 C CA . PRO A 1 401 ? -17.172 20.812 17.75 1 94.5 401 PRO A CA 1
ATOM 3227 C C . PRO A 1 401 ? -17.453 22.109 18.5 1 94.5 401 PRO A C 1
ATOM 3229 O O . PRO A 1 401 ? -18.609 22.516 18.641 1 94.5 401 PRO A O 1
ATOM 3232 N N . SER A 1 402 ? -16.422 22.688 19.031 1 94.88 402 SER A N 1
ATOM 3233 C CA . SER A 1 402 ? -16.484 23.984 19.703 1 94.88 402 SER A CA 1
ATOM 3234 C C . SER A 1 402 ? -15.188 24.766 19.5 1 94.88 402 SER A C 1
ATOM 3236 O O . SER A 1 402 ? -14.102 24.188 19.438 1 94.88 402 SER A O 1
ATOM 3238 N N . LYS A 1 403 ? -15.336 26.031 19.406 1 95.44 403 LYS A N 1
ATOM 3239 C CA . LYS A 1 403 ? -14.242 26.938 19.062 1 95.44 403 LYS A CA 1
ATOM 3240 C C . LYS A 1 403 ? -13.07 26.766 20.031 1 95.44 403 LYS A C 1
ATOM 3242 O O . LYS A 1 403 ? -11.914 26.688 19.594 1 95.44 403 LYS A O 1
ATOM 3247 N N . PRO A 1 404 ? -13.297 26.609 21.344 1 94.75 404 PRO A N 1
ATOM 3248 C CA . PRO A 1 404 ? -12.18 26.562 22.281 1 94.75 404 PRO A CA 1
ATOM 3249 C C . PRO A 1 404 ? -11.305 25.328 22.109 1 94.75 404 PRO A C 1
ATOM 3251 O O . PRO A 1 404 ? -10.18 25.281 22.609 1 94.75 404 PRO A O 1
ATOM 3254 N N . LEU A 1 405 ? -11.812 24.391 21.453 1 95.69 405 LEU A N 1
ATOM 3255 C CA . LEU A 1 405 ? -11.062 23.156 21.281 1 95.69 405 LEU A CA 1
ATOM 3256 C C . LEU A 1 405 ? -9.977 23.312 20.219 1 95.69 405 LEU A C 1
ATOM 3258 O O . LEU A 1 405 ? -9.047 22.5 20.141 1 95.69 405 LEU A O 1
ATOM 3262 N N . TYR A 1 406 ? -10.133 24.312 19.328 1 97.69 406 TYR A N 1
ATOM 3263 C CA . TYR A 1 406 ? -9.164 24.562 18.266 1 97.69 406 TYR A CA 1
ATOM 3264 C C . TYR A 1 406 ? -8.086 25.531 18.75 1 97.69 406 TYR A C 1
ATOM 3266 O O . TYR A 1 406 ? -8.398 26.625 19.219 1 97.69 406 TYR A O 1
ATOM 3274 N N . MET A 1 407 ? -6.887 25.172 18.547 1 97.88 407 MET A N 1
ATOM 3275 C CA . MET A 1 407 ? -5.781 26.016 19 1 97.88 407 MET A CA 1
ATOM 3276 C C . MET A 1 407 ? -5.633 27.25 18.109 1 97.88 407 MET A C 1
ATOM 3278 O O . MET A 1 407 ? -5.352 27.125 16.922 1 97.88 407 MET A O 1
ATOM 3282 N N . ASN A 1 408 ? -5.785 28.406 18.719 1 97.25 408 ASN A N 1
ATOM 3283 C CA . ASN A 1 408 ? -5.57 29.703 18.094 1 97.25 408 ASN A CA 1
ATOM 3284 C C . ASN A 1 408 ? -6.336 29.828 16.766 1 97.25 408 ASN A C 1
ATOM 3286 O O . ASN A 1 408 ? -5.801 30.312 15.781 1 97.25 408 ASN A O 1
ATOM 3290 N N . ILE A 1 409 ? -7.562 29.312 16.719 1 97.38 409 ILE A N 1
ATOM 3291 C CA . ILE A 1 409 ? -8.375 29.234 15.508 1 97.38 409 ILE A CA 1
ATOM 3292 C C . ILE A 1 409 ? -8.539 30.625 14.906 1 97.38 409 ILE A C 1
ATOM 3294 O O . ILE A 1 409 ? -8.422 30.812 13.695 1 97.38 409 ILE A O 1
ATOM 3298 N N . ASP A 1 410 ? -8.703 31.656 15.734 1 95.88 410 ASP A N 1
ATOM 3299 C CA . ASP A 1 410 ? -8.914 33 15.227 1 95.88 410 ASP A CA 1
ATOM 3300 C C . ASP A 1 410 ? -7.656 33.531 14.539 1 95.88 410 ASP A C 1
ATOM 3302 O O . ASP A 1 410 ? -7.723 34.062 13.422 1 95.88 410 ASP A O 1
ATOM 3306 N N . ASN A 1 411 ? -6.535 33.375 15.242 1 94.94 411 ASN A N 1
ATOM 3307 C CA . ASN A 1 411 ? -5.27 33.844 14.672 1 94.94 411 ASN A CA 1
ATOM 3308 C C . ASN A 1 411 ? -5 33.156 13.328 1 94.94 411 ASN A C 1
ATOM 3310 O O . ASN A 1 411 ? -4.566 33.812 12.375 1 94.94 411 ASN A O 1
ATOM 3314 N N . VAL A 1 412 ? -5.262 31.875 13.297 1 96.19 412 VAL A N 1
ATOM 3315 C CA . VAL A 1 412 ? -4.953 31.078 12.109 1 96.19 412 VAL A CA 1
ATOM 3316 C C . VAL A 1 412 ? -5.836 31.516 10.945 1 96.19 412 VAL A C 1
ATOM 3318 O O . VAL A 1 412 ? -5.336 31.844 9.867 1 96.19 412 VAL A O 1
ATOM 3321 N N . LEU A 1 413 ? -7.148 31.641 11.141 1 95.75 413 LEU A N 1
ATOM 3322 C CA . LEU A 1 413 ? -8.086 31.906 10.062 1 95.75 413 LEU A CA 1
ATOM 3323 C C . LEU A 1 413 ? -7.953 33.344 9.562 1 95.75 413 LEU A C 1
ATOM 3325 O O . LEU A 1 413 ? -8.047 33.594 8.367 1 95.75 413 LEU A O 1
ATOM 3329 N N . VAL A 1 414 ? -7.695 34.25 10.477 1 92.62 414 VAL A N 1
ATOM 3330 C CA . VAL A 1 414 ? -7.516 35.656 10.109 1 92.62 414 VAL A CA 1
ATOM 3331 C C . VAL A 1 414 ? -6.328 35.781 9.164 1 92.62 414 VAL A C 1
ATOM 3333 O O . VAL A 1 414 ? -6.41 36.469 8.148 1 92.62 414 VAL A O 1
ATOM 3336 N N . ASN A 1 415 ? -5.312 35.156 9.492 1 89.75 415 ASN A N 1
ATOM 3337 C CA . ASN A 1 415 ? -4.109 35.281 8.68 1 89.75 415 ASN A CA 1
ATOM 3338 C C . ASN A 1 415 ? -4.262 34.562 7.34 1 89.75 415 ASN A C 1
ATOM 3340 O O . ASN A 1 415 ? -3.695 34.969 6.332 1 89.75 415 ASN A O 1
ATOM 3344 N N . LEU A 1 416 ? -5.004 33.438 7.281 1 88.88 416 LEU A N 1
ATOM 3345 C CA . LEU A 1 416 ? -5.246 32.719 6.023 1 88.88 416 LEU A CA 1
ATOM 3346 C C . LEU A 1 416 ? -5.953 33.656 5.027 1 88.88 416 LEU A C 1
ATOM 3348 O O . LEU A 1 416 ? -5.664 33.594 3.828 1 88.88 416 LEU A O 1
ATOM 3352 N N . SER A 1 417 ? -6.82 34.438 5.461 1 86.69 417 SER A N 1
ATOM 3353 C CA . SER A 1 417 ? -7.582 35.312 4.59 1 86.69 417 SER A CA 1
ATOM 3354 C C . SER A 1 417 ? -6.688 36.375 3.957 1 86.69 417 SER A C 1
ATOM 3356 O O . SER A 1 417 ? -6.988 36.875 2.877 1 86.69 417 SER A O 1
ATOM 3358 N N . LYS A 1 418 ? -5.609 36.625 4.617 1 79.62 418 LYS A N 1
ATOM 3359 C CA . LYS A 1 418 ? -4.695 37.656 4.145 1 79.62 418 LYS A CA 1
ATOM 3360 C C . LYS A 1 418 ? -3.711 37.094 3.123 1 79.62 418 LYS A C 1
ATOM 3362 O O . LYS A 1 418 ? -3.07 37.844 2.391 1 79.62 418 LYS A O 1
ATOM 3367 N N . LEU A 1 419 ? -3.662 35.812 3.111 1 77.75 419 LEU A N 1
ATOM 3368 C CA . LEU A 1 419 ? -2.619 35.188 2.312 1 77.75 419 LEU A CA 1
ATOM 3369 C C . LEU A 1 419 ? -3.168 34.719 0.963 1 77.75 419 LEU A C 1
ATOM 3371 O O . LEU A 1 419 ? -2.582 33.875 0.31 1 77.75 419 LEU A O 1
ATOM 3375 N N . LYS A 1 420 ? -4.16 35.25 0.562 1 70.5 420 LYS A N 1
ATOM 3376 C CA . LYS A 1 420 ? -4.785 34.875 -0.702 1 70.5 420 LYS A CA 1
ATOM 3377 C C . LYS A 1 420 ? -3.814 35.031 -1.866 1 70.5 420 LYS A C 1
ATOM 3379 O O . LYS A 1 420 ? -2.961 35.938 -1.849 1 70.5 420 LYS A O 1
ATOM 3384 N N . CYS A 1 421 ? -3.912 34 -2.658 1 62.22 421 CYS A N 1
ATOM 3385 C CA . CYS A 1 421 ? -3.135 34.031 -3.891 1 62.22 421 CYS A CA 1
ATOM 3386 C C . CYS A 1 421 ? -4.039 34.25 -5.102 1 62.22 421 CYS A C 1
ATOM 3388 O O . CYS A 1 421 ? -4.977 33.469 -5.32 1 62.22 421 CYS A O 1
ATOM 3390 N N . ASP A 1 422 ? -3.912 35.25 -5.758 1 57.22 422 ASP A N 1
ATOM 3391 C CA . ASP A 1 422 ? -4.762 35.531 -6.91 1 57.22 422 ASP A CA 1
ATOM 3392 C C . ASP A 1 422 ? -4.371 34.656 -8.102 1 57.22 422 ASP A C 1
ATOM 3394 O O . ASP A 1 422 ? -5.176 34.438 -9.008 1 57.22 422 ASP A O 1
ATOM 3398 N N . MET A 1 423 ? -3.195 34.188 -7.992 1 49.19 423 MET A N 1
ATOM 3399 C CA . MET A 1 423 ? -2.715 33.406 -9.133 1 49.19 423 MET A CA 1
ATOM 3400 C C . MET A 1 423 ? -3.406 32.062 -9.188 1 49.19 423 MET A C 1
ATOM 3402 O O . MET A 1 423 ? -3.52 31.453 -10.258 1 49.19 423 MET A O 1
ATOM 3406 N N . TYR A 1 424 ? -3.76 31.578 -8.062 1 53.47 424 TYR A N 1
ATOM 3407 C CA . TYR A 1 424 ? -4.352 30.25 -8.008 1 53.47 424 TYR A CA 1
ATOM 3408 C C . TYR A 1 424 ? -5.695 30.281 -7.293 1 53.47 424 TYR A C 1
ATOM 3410 O O . TYR A 1 424 ? -5.848 30.969 -6.273 1 53.47 424 TYR A O 1
ATOM 3418 N N . ASP A 1 425 ? -6.625 29.672 -7.957 1 55.19 425 ASP A N 1
ATOM 3419 C CA . ASP A 1 425 ? -7.934 29.578 -7.32 1 55.19 425 ASP A CA 1
ATOM 3420 C C . ASP A 1 425 ? -7.848 28.859 -5.98 1 55.19 425 ASP A C 1
ATOM 3422 O O . ASP A 1 425 ? -7.383 27.719 -5.914 1 55.19 425 ASP A O 1
ATOM 3426 N N . ASN A 1 426 ? -8.297 29.531 -4.922 1 60.09 426 ASN A N 1
ATOM 3427 C CA . ASN A 1 426 ? -8.422 28.969 -3.582 1 60.09 426 ASN A CA 1
ATOM 3428 C C . ASN A 1 426 ? -7.086 28.453 -3.057 1 60.09 426 ASN A C 1
ATOM 3430 O O . ASN A 1 426 ? -7.016 27.375 -2.463 1 60.09 426 ASN A O 1
ATOM 3434 N N . ALA A 1 427 ? -6.043 29.125 -3.592 1 65.06 427 ALA A N 1
ATOM 3435 C CA . ALA A 1 427 ? -4.715 28.766 -3.098 1 65.06 427 ALA A CA 1
ATOM 3436 C C . ALA A 1 427 ? -4.148 29.859 -2.197 1 65.06 427 ALA A C 1
ATOM 3438 O O . ALA A 1 427 ? -4.539 31.016 -2.307 1 65.06 427 ALA A O 1
ATOM 3439 N N . LEU A 1 428 ? -3.445 29.391 -1.237 1 68.94 428 LEU A N 1
ATOM 3440 C CA . LEU A 1 428 ? -2.672 30.328 -0.429 1 68.94 428 LEU A CA 1
ATOM 3441 C C . LEU A 1 428 ? -1.311 30.594 -1.06 1 68.94 428 LEU A C 1
ATOM 3443 O O . LEU A 1 428 ? -0.636 29.672 -1.508 1 68.94 428 LEU A O 1
ATOM 3447 N N . PHE A 1 429 ? -0.96 31.781 -1.073 1 66.88 429 PHE A N 1
ATOM 3448 C CA . PHE A 1 429 ? 0.266 32.219 -1.729 1 66.88 429 PHE A CA 1
ATOM 3449 C C . PHE A 1 429 ? 1.471 31.469 -1.193 1 66.88 429 PHE A C 1
ATOM 3451 O O . PHE A 1 429 ? 2.248 30.906 -1.967 1 66.88 429 PHE A O 1
ATOM 3458 N N . PRO A 1 430 ? 1.646 31.406 0.1 1 66.12 430 PRO A N 1
ATOM 3459 C CA . PRO A 1 430 ? 2.834 30.719 0.617 1 66.12 430 PRO A CA 1
ATOM 3460 C C . PRO A 1 430 ? 2.879 29.25 0.236 1 66.12 430 PRO A C 1
ATOM 3462 O O . PRO A 1 430 ? 3.953 28.703 -0.052 1 66.12 430 PRO A O 1
ATOM 3465 N N . VAL A 1 431 ? 1.779 28.625 0.17 1 69.44 431 VAL A N 1
ATOM 3466 C CA . VAL A 1 431 ? 1.711 27.203 -0.154 1 69.44 431 VAL A CA 1
ATOM 3467 C C . VAL A 1 431 ? 1.964 27 -1.646 1 69.44 431 VAL A C 1
ATOM 3469 O O . VAL A 1 431 ? 2.697 26.094 -2.041 1 69.44 431 VAL A O 1
ATOM 3472 N N . ALA A 1 432 ? 1.362 27.844 -2.379 1 65.62 432 ALA A N 1
ATOM 3473 C CA . ALA A 1 432 ? 1.562 27.781 -3.824 1 65.62 432 ALA A CA 1
ATOM 3474 C C . ALA A 1 432 ? 3.027 27.984 -4.188 1 65.62 432 ALA A C 1
ATOM 3476 O O . ALA A 1 432 ? 3.564 27.312 -5.059 1 65.62 432 ALA A O 1
ATOM 3477 N N . LEU A 1 433 ? 3.547 28.938 -3.49 1 63.09 433 LEU A N 1
ATOM 3478 C CA . LEU A 1 433 ? 4.953 29.219 -3.748 1 63.09 433 LEU A CA 1
ATOM 3479 C C . LEU A 1 433 ? 5.84 28.062 -3.314 1 63.09 433 LEU A C 1
ATOM 3481 O O . LEU A 1 433 ? 6.75 27.672 -4.043 1 63.09 433 LEU A O 1
ATOM 3485 N N . ALA A 1 434 ? 5.621 27.578 -2.203 1 66.19 434 ALA A N 1
ATOM 3486 C CA . ALA A 1 434 ? 6.367 26.406 -1.733 1 66.19 434 ALA A CA 1
ATOM 3487 C C . ALA A 1 434 ? 6.223 25.234 -2.699 1 66.19 434 ALA A C 1
ATOM 3489 O O . ALA A 1 434 ? 7.207 24.562 -3.025 1 66.19 434 ALA A O 1
ATOM 3490 N N . ASN A 1 435 ? 5.078 24.969 -3.117 1 64.44 435 ASN A N 1
ATOM 3491 C CA . ASN A 1 435 ? 4.801 23.906 -4.074 1 64.44 435 ASN A CA 1
ATOM 3492 C C . ASN A 1 435 ? 5.586 24.094 -5.371 1 64.44 435 ASN A C 1
ATOM 3494 O O . ASN A 1 435 ? 6.172 23.156 -5.895 1 64.44 435 ASN A O 1
ATOM 3498 N N . LYS A 1 436 ? 5.547 25.281 -5.801 1 64.31 436 LYS A N 1
ATOM 3499 C CA . LYS A 1 436 ? 6.262 25.609 -7.035 1 64.31 436 LYS A CA 1
ATOM 3500 C C . LYS A 1 436 ? 7.758 25.344 -6.887 1 64.31 436 LYS A C 1
ATOM 3502 O O . LYS A 1 436 ? 8.406 24.875 -7.828 1 64.31 436 LYS A O 1
ATOM 3507 N N . LEU A 1 437 ? 8.188 25.688 -5.785 1 60.5 437 LEU A N 1
ATOM 3508 C CA . LEU A 1 437 ? 9.633 25.609 -5.578 1 60.5 437 LEU A CA 1
ATOM 3509 C C . LEU A 1 437 ? 10.07 24.172 -5.32 1 60.5 437 LEU A C 1
ATOM 3511 O O . LEU A 1 437 ? 11.203 23.797 -5.629 1 60.5 437 LEU A O 1
ATOM 3515 N N . VAL A 1 438 ? 9.203 23.328 -4.848 1 60.62 438 VAL A N 1
ATOM 3516 C CA . VAL A 1 438 ? 9.609 21.984 -4.453 1 60.62 438 VAL A CA 1
ATOM 3517 C C . VAL A 1 438 ? 9.109 20.969 -5.473 1 60.62 438 VAL A C 1
ATOM 3519 O O . VAL A 1 438 ? 9.602 19.844 -5.527 1 60.62 438 VAL A O 1
ATOM 3522 N N . SER A 1 439 ? 8.102 21.281 -6.266 1 56.66 439 SER A N 1
ATOM 3523 C CA . SER A 1 439 ? 7.449 20.344 -7.164 1 56.66 439 SER A CA 1
ATOM 3524 C C . SER A 1 439 ? 8.445 19.75 -8.156 1 56.66 439 SER A C 1
ATOM 3526 O O . SER A 1 439 ? 9.258 20.469 -8.734 1 56.66 439 SER A O 1
ATOM 3528 N N . LEU A 1 440 ? 8.523 18.422 -8.188 1 48.84 440 LEU A N 1
ATOM 3529 C CA . LEU A 1 440 ? 9.336 17.656 -9.125 1 48.84 440 LEU A CA 1
ATOM 3530 C C . LEU A 1 440 ? 8.508 17.234 -10.336 1 48.84 440 LEU A C 1
ATOM 3532 O O . LEU A 1 440 ? 9.055 16.703 -11.312 1 48.84 440 LEU A O 1
ATOM 3536 N N . SER A 1 441 ? 7.16 17.125 -10.297 1 44.38 441 SER A N 1
ATOM 3537 C CA . SER A 1 441 ? 6.27 16.438 -11.227 1 44.38 441 SER A CA 1
ATOM 3538 C C . SER A 1 441 ? 6.27 17.109 -12.594 1 44.38 441 SER A C 1
ATOM 3540 O O . SER A 1 441 ? 5.75 16.547 -13.562 1 44.38 441 SER A O 1
ATOM 3542 N N . SER A 1 442 ? 6.457 18.328 -12.758 1 42.62 442 SER A N 1
ATOM 3543 C CA . SER A 1 442 ? 6.121 18.812 -14.094 1 42.62 442 SER A CA 1
ATOM 3544 C C . SER A 1 442 ? 7.043 18.219 -15.148 1 42.62 442 SER A C 1
ATOM 3546 O O . SER A 1 442 ? 8.172 17.828 -14.844 1 42.62 442 SER A O 1
ATOM 3548 N N . HIS A 1 443 ? 6.273 17.766 -16.312 1 41.47 443 HIS A N 1
ATOM 3549 C CA . HIS A 1 443 ? 6.898 17.312 -17.547 1 41.47 443 HIS A CA 1
ATOM 3550 C C . HIS A 1 443 ? 8.219 18.047 -17.797 1 41.47 443 HIS A C 1
ATOM 3552 O O . HIS A 1 443 ? 8.328 19.234 -17.547 1 41.47 443 HIS A O 1
ATOM 3558 N N . PRO A 1 444 ? 9.391 18.141 -17.609 1 47.28 444 PRO A N 1
ATOM 3559 C CA . PRO A 1 444 ? 10.805 17.938 -17.938 1 47.28 444 PRO A CA 1
ATOM 3560 C C . PRO A 1 444 ? 11.602 17.359 -16.781 1 47.28 444 PRO A C 1
ATOM 3562 O O . PRO A 1 444 ? 12.727 16.891 -16.969 1 47.28 444 PRO A O 1
ATOM 3565 N N . SER A 1 445 ? 10.766 17.234 -15.641 1 47.72 445 SER A N 1
ATOM 3566 C CA . SER A 1 445 ? 11.508 16.859 -14.438 1 47.72 445 SER A CA 1
ATOM 3567 C C . SER A 1 445 ? 11.805 15.367 -14.406 1 47.72 445 SER A C 1
ATOM 3569 O O . SER A 1 445 ? 12.93 14.953 -14.102 1 47.72 445 SER A O 1
ATOM 3571 N N . SER A 1 446 ? 10.82 14.633 -14.789 1 52.31 446 SER A N 1
ATOM 3572 C CA . SER A 1 446 ? 11.031 13.188 -14.758 1 52.31 446 SER A CA 1
ATOM 3573 C C . SER A 1 446 ? 12.148 12.773 -15.703 1 52.31 446 SER A C 1
ATOM 3575 O O . SER A 1 446 ? 12.953 11.898 -15.383 1 52.31 446 SER A O 1
ATOM 3577 N N . ALA A 1 447 ? 12.164 13.461 -16.797 1 55.97 447 ALA A N 1
ATOM 3578 C CA . ALA A 1 447 ? 13.195 13.141 -17.781 1 55.97 447 ALA A CA 1
ATOM 3579 C C . ALA A 1 447 ? 14.578 13.531 -17.266 1 55.97 447 ALA A C 1
ATOM 3581 O O . ALA A 1 447 ? 15.555 12.797 -17.469 1 55.97 447 ALA A O 1
ATOM 3582 N N . ILE A 1 448 ? 14.633 14.719 -16.625 1 54.03 448 ILE A N 1
ATOM 3583 C CA . ILE A 1 448 ? 15.898 15.211 -16.094 1 54.03 448 ILE A CA 1
ATOM 3584 C C . ILE A 1 448 ? 16.391 14.297 -14.984 1 54.03 448 ILE A C 1
ATOM 3586 O O . ILE A 1 448 ? 17.562 13.938 -14.938 1 54.03 448 ILE A O 1
ATOM 3590 N N . LEU A 1 449 ? 15.492 13.875 -14.188 1 59.38 449 LEU A N 1
ATOM 3591 C CA . LEU A 1 449 ? 15.867 13 -13.078 1 59.38 449 LEU A CA 1
ATOM 3592 C C . LEU A 1 449 ? 16.266 11.617 -13.594 1 59.38 449 LEU A C 1
ATOM 3594 O O . LEU A 1 449 ? 17.203 11.008 -13.062 1 59.38 449 LEU A O 1
ATOM 3598 N N . GLU A 1 450 ? 15.539 11.25 -14.547 1 64.69 450 GLU A N 1
ATOM 3599 C CA . GLU A 1 450 ? 15.875 9.977 -15.172 1 64.69 450 GLU A CA 1
ATOM 3600 C C . GLU A 1 450 ? 17.281 10.016 -15.766 1 64.69 450 GLU A C 1
ATOM 3602 O O . GLU A 1 450 ? 18.062 9.07 -15.609 1 64.69 450 GLU A O 1
ATOM 3607 N N . HIS A 1 451 ? 17.594 11.117 -16.469 1 65.25 451 HIS A N 1
ATOM 3608 C CA . HIS A 1 451 ? 18.922 11.273 -17.062 1 65.25 451 HIS A CA 1
ATOM 3609 C C . HIS A 1 451 ? 20 11.344 -15.977 1 65.25 451 HIS A C 1
ATOM 3611 O O . HIS A 1 451 ? 21.062 10.75 -16.125 1 65.25 451 HIS A O 1
ATOM 3617 N N . PHE A 1 452 ? 19.719 12.117 -15.039 1 63.22 452 PHE A N 1
ATOM 3618 C CA . PHE A 1 452 ? 20.625 12.219 -13.906 1 63.22 452 PHE A CA 1
ATOM 3619 C C . PHE A 1 452 ? 20.875 10.852 -13.289 1 63.22 452 PHE A C 1
ATOM 3621 O O . PHE A 1 452 ? 22.031 10.484 -13.016 1 63.22 452 PHE A O 1
ATOM 3628 N N . PHE A 1 453 ? 19.812 10.172 -13.078 1 61.5 453 PHE A N 1
ATOM 3629 C CA . PHE A 1 453 ? 19.875 8.828 -12.516 1 61.5 453 PHE A CA 1
ATOM 3630 C C . PHE A 1 453 ? 20.719 7.91 -13.406 1 61.5 453 PHE A C 1
ATOM 3632 O O . PHE A 1 453 ? 21.656 7.277 -12.93 1 61.5 453 PHE A O 1
ATOM 3639 N N . LYS A 1 454 ? 20.484 7.883 -14.578 1 66.81 454 LYS A N 1
ATOM 3640 C CA . LYS A 1 454 ? 21.172 7.035 -15.547 1 66.81 454 LYS A CA 1
ATOM 3641 C C . LYS A 1 454 ? 22.656 7.395 -15.641 1 66.81 454 LYS A C 1
ATOM 3643 O O . LYS A 1 454 ? 23.516 6.512 -15.648 1 66.81 454 LYS A O 1
ATOM 3648 N N . ASP A 1 455 ? 22.906 8.734 -15.688 1 67.81 455 ASP A N 1
ATOM 3649 C CA . ASP A 1 455 ? 24.281 9.219 -15.828 1 67.81 455 ASP A CA 1
ATOM 3650 C C . ASP A 1 455 ? 25.125 8.828 -14.609 1 67.81 455 ASP A C 1
ATOM 3652 O O . ASP A 1 455 ? 26.297 8.461 -14.75 1 67.81 455 ASP A O 1
ATOM 3656 N N . THR A 1 456 ? 24.516 8.922 -13.555 1 66.75 456 THR A N 1
ATOM 3657 C CA . THR A 1 456 ? 25.234 8.641 -12.32 1 66.75 456 THR A CA 1
ATOM 3658 C C . THR A 1 456 ? 25.516 7.145 -12.18 1 66.75 456 THR A C 1
ATOM 3660 O O . THR A 1 456 ? 26.594 6.742 -11.758 1 66.75 456 THR A O 1
ATOM 3663 N N . VAL A 1 457 ? 24.562 6.355 -12.539 1 62.75 457 VAL A N 1
ATOM 3664 C CA . VAL A 1 457 ? 24.688 4.91 -12.414 1 62.75 457 VAL A CA 1
ATOM 3665 C C . VAL A 1 457 ? 25.688 4.391 -13.453 1 62.75 457 VAL A C 1
ATOM 3667 O O . VAL A 1 457 ? 26.469 3.484 -13.172 1 62.75 457 VAL A O 1
ATOM 3670 N N . ASN A 1 458 ? 25.547 4.941 -14.602 1 63.22 458 ASN A N 1
ATOM 3671 C CA . ASN A 1 458 ? 26.484 4.539 -15.648 1 63.22 458 ASN A CA 1
ATOM 3672 C C . ASN A 1 458 ? 27.922 4.871 -15.281 1 63.22 458 ASN A C 1
ATOM 3674 O O . ASN A 1 458 ? 28.844 4.145 -15.648 1 63.22 458 ASN A O 1
ATOM 3678 N N . LYS A 1 459 ? 28.109 5.977 -14.656 1 59.81 459 LYS A N 1
ATOM 3679 C CA . LYS A 1 459 ? 29.453 6.359 -14.219 1 59.81 459 LYS A CA 1
ATOM 3680 C C . LYS A 1 459 ? 29.984 5.402 -13.156 1 59.81 459 LYS A C 1
ATOM 3682 O O . LYS A 1 459 ? 31.188 5.211 -13.023 1 59.81 459 LYS A O 1
ATOM 3687 N N . LYS A 1 460 ? 29.078 4.809 -12.469 1 60.06 460 LYS A N 1
ATOM 3688 C CA . LYS A 1 460 ? 29.469 3.789 -11.5 1 60.06 460 LYS A CA 1
ATOM 3689 C C . LYS A 1 460 ? 29.953 2.523 -12.195 1 60.06 460 LYS A C 1
ATOM 3691 O O . LYS A 1 460 ? 30.891 1.878 -11.734 1 60.06 460 LYS A O 1
ATOM 3696 N N . SER A 1 461 ? 29.297 2.215 -13.188 1 53.12 461 SER A N 1
ATOM 3697 C CA . SER A 1 461 ? 29.625 0.98 -13.891 1 53.12 461 SER A CA 1
ATOM 3698 C C . SER A 1 461 ? 30.891 1.143 -14.727 1 53.12 461 SER A C 1
ATOM 3700 O O . SER A 1 461 ? 31.453 0.157 -15.211 1 53.12 461 SER A O 1
ATOM 3702 N N . MET A 1 462 ? 31.375 2.389 -14.906 1 45.91 462 MET A N 1
ATOM 3703 C CA . MET A 1 462 ? 32.656 2.615 -15.602 1 45.91 462 MET A CA 1
ATOM 3704 C C . MET A 1 462 ? 33.812 2.676 -14.617 1 45.91 462 MET A C 1
ATOM 3706 O O . MET A 1 462 ? 33.719 3.395 -13.617 1 45.91 462 MET A O 1
ATOM 3710 N N . MET B 1 1 ? 0.606 17.25 -5.625 1 36.53 1 MET B N 1
ATOM 3711 C CA . MET B 1 1 ? -0.359 17.406 -6.711 1 36.53 1 MET B CA 1
ATOM 3712 C C . MET B 1 1 ? -0.529 18.875 -7.078 1 36.53 1 MET B C 1
ATOM 3714 O O . MET B 1 1 ? -0.554 19.734 -6.199 1 36.53 1 MET B O 1
ATOM 3718 N N . SER B 1 2 ? -0.238 19.109 -8.188 1 40.88 2 SER B N 1
ATOM 3719 C CA . SER B 1 2 ? -0.298 20.469 -8.703 1 40.88 2 SER B CA 1
ATOM 3720 C C . SER B 1 2 ? -1.695 21.062 -8.547 1 40.88 2 SER B C 1
ATOM 3722 O O . SER B 1 2 ? -2.686 20.328 -8.531 1 40.88 2 SER B O 1
ATOM 3724 N N . TYR B 1 3 ? -1.749 22.266 -7.969 1 41.19 3 TYR B N 1
ATOM 3725 C CA . TYR B 1 3 ? -2.992 23.031 -7.945 1 41.19 3 TYR B CA 1
ATOM 3726 C C . TYR B 1 3 ? -3.674 23 -9.305 1 41.19 3 TYR B C 1
ATOM 3728 O O . TYR B 1 3 ? -3.016 23.141 -10.344 1 41.19 3 TYR B O 1
ATOM 3736 N N . SER B 1 4 ? -4.789 22.156 -9.625 1 41.44 4 SER B N 1
ATOM 3737 C CA . SER B 1 4 ? -5.535 22.203 -10.875 1 41.44 4 SER B CA 1
ATOM 3738 C C . SER B 1 4 ? -6.523 23.359 -10.891 1 41.44 4 SER B C 1
ATOM 3740 O O . SER B 1 4 ? -7.121 23.688 -9.859 1 41.44 4 SER B O 1
ATOM 3742 N N . SER B 1 5 ? -6.238 24.312 -11.727 1 38.56 5 SER B N 1
ATOM 3743 C CA . SER B 1 5 ? -7.266 25.328 -11.906 1 38.56 5 SER B CA 1
ATOM 3744 C C . SER B 1 5 ? -8.516 24.75 -12.555 1 38.56 5 SER B C 1
ATOM 3746 O O . SER B 1 5 ? -8.438 24.141 -13.625 1 38.56 5 SER B O 1
ATOM 3748 N N . LYS B 1 6 ? -9.492 24.625 -11.914 1 44.25 6 LYS B N 1
ATOM 3749 C CA . LYS B 1 6 ? -10.766 24.281 -12.523 1 44.25 6 LYS B CA 1
ATOM 3750 C C . LYS B 1 6 ? -11.133 25.25 -13.641 1 44.25 6 LYS B C 1
ATOM 3752 O O . LYS B 1 6 ? -11.844 24.906 -14.578 1 44.25 6 LYS B O 1
ATOM 3757 N N . TYR B 1 7 ? -10.898 26.484 -13.555 1 43.06 7 TYR B N 1
ATOM 3758 C CA . TYR B 1 7 ? -11.406 27.516 -14.453 1 43.06 7 TYR B CA 1
ATOM 3759 C C . TYR B 1 7 ? -10.383 27.859 -15.523 1 43.06 7 TYR B C 1
ATOM 3761 O O . TYR B 1 7 ? -10.469 28.922 -16.156 1 43.06 7 TYR B O 1
ATOM 3769 N N . GLY B 1 8 ? -9.727 27.031 -16.047 1 41.44 8 GLY B N 1
ATOM 3770 C CA . GLY B 1 8 ? -8.984 27.031 -17.297 1 41.44 8 GLY B CA 1
ATOM 3771 C C . GLY B 1 8 ? -7.738 27.891 -17.25 1 41.44 8 GLY B C 1
ATOM 3772 O O . GLY B 1 8 ? -7.012 27.984 -18.25 1 41.44 8 GLY B O 1
ATOM 3773 N N . LYS B 1 9 ? -7.766 29 -16.688 1 39.31 9 LYS B N 1
ATOM 3774 C CA . LYS B 1 9 ? -6.715 29.953 -17.016 1 39.31 9 LYS B CA 1
ATOM 3775 C C . LYS B 1 9 ? -5.379 29.531 -16.406 1 39.31 9 LYS B C 1
ATOM 3777 O O . LYS B 1 9 ? -4.504 30.375 -16.172 1 39.31 9 LYS B O 1
ATOM 3782 N N . ARG B 1 10 ? -5.172 28.422 -15.867 1 43.06 10 ARG B N 1
ATOM 3783 C CA . ARG B 1 10 ? -3.969 28.281 -15.062 1 43.06 10 ARG B CA 1
ATOM 3784 C C . ARG B 1 10 ? -2.729 28.156 -15.938 1 43.06 10 ARG B C 1
ATOM 3786 O O . ARG B 1 10 ? -2.701 27.359 -16.875 1 43.06 10 ARG B O 1
ATOM 3793 N N . PRO B 1 11 ? -1.71 28.969 -15.734 1 40.47 11 PRO B N 1
ATOM 3794 C CA . PRO B 1 11 ? -0.452 28.656 -16.406 1 40.47 11 PRO B CA 1
ATOM 3795 C C . PRO B 1 11 ? 0.118 27.297 -16 1 40.47 11 PRO B C 1
ATOM 3797 O O . PRO B 1 11 ? -0.11 26.844 -14.875 1 40.47 11 PRO B O 1
ATOM 3800 N N . ASN B 1 12 ? 0.299 26.344 -16.797 1 39.47 12 ASN B N 1
ATOM 3801 C CA . ASN B 1 12 ? 1.05 25.094 -16.641 1 39.47 12 ASN B CA 1
ATOM 3802 C C . ASN B 1 12 ? 2.229 25.266 -15.68 1 39.47 12 ASN B C 1
ATOM 3804 O O . ASN B 1 12 ? 3.156 26.031 -15.969 1 39.47 12 ASN B O 1
ATOM 3808 N N . GLU B 1 13 ? 2.002 25.453 -14.508 1 41.56 13 GLU B N 1
ATOM 3809 C CA . GLU B 1 13 ? 3.131 25.656 -13.602 1 41.56 13 GLU B CA 1
ATOM 3810 C C . GLU B 1 13 ? 4.199 24.594 -13.805 1 41.56 13 GLU B C 1
ATOM 3812 O O . GLU B 1 13 ? 3.992 23.422 -13.461 1 41.56 13 GLU B O 1
ATOM 3817 N N . TYR B 1 14 ? 4.98 24.812 -14.797 1 40.5 14 TYR B N 1
ATOM 3818 C CA . TYR B 1 14 ? 6.168 24 -15.016 1 40.5 14 TYR B CA 1
ATOM 3819 C C . TYR B 1 14 ? 7.02 23.922 -13.75 1 40.5 14 TYR B C 1
ATOM 3821 O O . TYR B 1 14 ? 7.219 24.938 -13.078 1 40.5 14 TYR B O 1
ATOM 3829 N N . ALA B 1 15 ? 7.008 22.875 -13.102 1 49.19 15 ALA B N 1
ATOM 3830 C CA . ALA B 1 15 ? 8.016 22.672 -12.07 1 49.19 15 ALA B CA 1
ATOM 3831 C C . ALA B 1 15 ? 9.305 23.422 -12.406 1 49.19 15 ALA B C 1
ATOM 3833 O O . ALA B 1 15 ? 9.703 23.484 -13.57 1 49.19 15 ALA B O 1
ATOM 3834 N N . SER B 1 16 ? 9.805 24.312 -11.477 1 48.94 16 SER B N 1
ATOM 3835 C CA . SER B 1 16 ? 10.984 25.156 -11.695 1 48.94 16 SER B CA 1
ATOM 3836 C C . SER B 1 16 ? 12.188 24.312 -12.102 1 48.94 16 SER B C 1
ATOM 3838 O O . SER B 1 16 ? 12.445 23.266 -11.523 1 48.94 16 SER B O 1
ATOM 3840 N N . LYS B 1 17 ? 12.672 24.469 -13.32 1 49.22 17 LYS B N 1
ATOM 3841 C CA . LYS B 1 17 ? 13.953 23.938 -13.773 1 49.22 17 LYS B CA 1
ATOM 3842 C C . LYS B 1 17 ? 14.992 23.984 -12.656 1 49.22 17 LYS B C 1
ATOM 3844 O O . LYS B 1 17 ? 15.867 23.125 -12.586 1 49.22 17 LYS B O 1
ATOM 3849 N N . SER B 1 18 ? 14.766 25 -11.703 1 52.62 18 SER B N 1
ATOM 3850 C CA . SER B 1 18 ? 15.727 25.172 -10.625 1 52.62 18 SER B CA 1
ATOM 3851 C C . SER B 1 18 ? 15.672 24 -9.641 1 52.62 18 SER B C 1
ATOM 3853 O O . SER B 1 18 ? 16.703 23.578 -9.117 1 52.62 18 SER B O 1
ATOM 3855 N N . ALA B 1 19 ? 14.531 23.453 -9.484 1 60.09 19 ALA B N 1
ATOM 3856 C CA . ALA B 1 19 ? 14.391 22.359 -8.531 1 60.09 19 ALA B CA 1
ATOM 3857 C C . ALA B 1 19 ? 15.172 21.125 -9 1 60.09 19 ALA B C 1
ATOM 3859 O O . ALA B 1 19 ? 15.805 20.438 -8.195 1 60.09 19 ALA B O 1
ATOM 3860 N N . HIS B 1 20 ? 15.297 21.031 -10.273 1 62.03 20 HIS B N 1
ATOM 3861 C CA . HIS B 1 20 ? 15.984 19.875 -10.82 1 62.03 20 HIS B CA 1
ATOM 3862 C C . HIS B 1 20 ? 17.5 20.031 -10.727 1 62.03 20 HIS B C 1
ATOM 3864 O O . HIS B 1 20 ? 18.219 19.062 -10.453 1 62.03 20 HIS B O 1
ATOM 3870 N N . THR B 1 21 ? 17.859 21.266 -10.945 1 62.5 21 THR B N 1
ATOM 3871 C CA . THR B 1 21 ? 19.297 21.516 -10.914 1 62.5 21 THR B CA 1
ATOM 3872 C C . THR B 1 21 ? 19.875 21.234 -9.531 1 62.5 21 THR B C 1
ATOM 3874 O O . THR B 1 21 ? 20.984 20.703 -9.406 1 62.5 21 THR B O 1
ATOM 3877 N N . GLN B 1 22 ? 19.109 21.516 -8.555 1 68.62 22 GLN B N 1
ATOM 3878 C CA . GLN B 1 22 ? 19.578 21.297 -7.191 1 68.62 22 GLN B CA 1
ATOM 3879 C C . GLN B 1 22 ? 19.656 19.812 -6.863 1 68.62 22 GLN B C 1
ATOM 3881 O O . GLN B 1 22 ? 20.531 19.375 -6.121 1 68.62 22 GLN B O 1
ATOM 3886 N N . ILE B 1 23 ? 18.828 19.047 -7.434 1 69.81 23 ILE B N 1
ATOM 3887 C CA . ILE B 1 23 ? 18.812 17.609 -7.184 1 69.81 23 ILE B CA 1
ATOM 3888 C C . ILE B 1 23 ? 19.984 16.953 -7.906 1 69.81 23 ILE B C 1
ATOM 3890 O O . ILE B 1 23 ? 20.703 16.141 -7.316 1 69.81 23 ILE B O 1
ATOM 3894 N N . ILE B 1 24 ? 20.234 17.391 -9.18 1 70.69 24 ILE B N 1
ATOM 3895 C CA . ILE B 1 24 ? 21.234 16.734 -10.016 1 70.69 24 ILE B CA 1
ATOM 3896 C C . ILE B 1 24 ? 22.625 17.031 -9.484 1 70.69 24 ILE B C 1
ATOM 3898 O O . ILE B 1 24 ? 23.531 16.203 -9.602 1 70.69 24 ILE B O 1
ATOM 3902 N N . ASN B 1 25 ? 22.719 18.188 -8.758 1 71.06 25 ASN B N 1
ATOM 3903 C CA . ASN B 1 25 ? 24.047 18.594 -8.305 1 71.06 25 ASN B CA 1
ATOM 3904 C C . ASN B 1 25 ? 24.266 18.266 -6.832 1 71.06 25 ASN B C 1
ATOM 3906 O O . ASN B 1 25 ? 25.312 18.578 -6.27 1 71.06 25 ASN B O 1
ATOM 3910 N N . ASP B 1 26 ? 23.359 17.641 -6.258 1 78 26 ASP B N 1
ATOM 3911 C CA . ASP B 1 26 ? 23.484 17.328 -4.84 1 78 26 ASP B CA 1
ATOM 3912 C C . ASP B 1 26 ? 24.422 16.156 -4.609 1 78 26 ASP B C 1
ATOM 3914 O O . ASP B 1 26 ? 24.156 15.039 -5.062 1 78 26 ASP B O 1
ATOM 3918 N N . PRO B 1 27 ? 25.516 16.344 -3.924 1 79.56 27 PRO B N 1
ATOM 3919 C CA . PRO B 1 27 ? 26.5 15.273 -3.719 1 79.56 27 PRO B CA 1
ATOM 3920 C C . PRO B 1 27 ? 25.938 14.102 -2.916 1 79.56 27 PRO B C 1
ATOM 3922 O O . PRO B 1 27 ? 26.312 12.953 -3.16 1 79.56 27 PRO B O 1
ATOM 3925 N N . ASP B 1 28 ? 25.047 14.406 -2.01 1 80.12 28 ASP B N 1
ATOM 3926 C CA . ASP B 1 28 ? 24.469 13.344 -1.198 1 80.12 28 ASP B CA 1
ATOM 3927 C C . ASP B 1 28 ? 23.625 12.398 -2.051 1 80.12 28 ASP B C 1
ATOM 3929 O O . ASP B 1 28 ? 23.656 11.18 -1.856 1 80.12 28 ASP B O 1
ATOM 3933 N N . LEU B 1 29 ? 22.984 12.984 -2.959 1 80.12 29 LEU B N 1
ATOM 3934 C CA . LEU B 1 29 ? 22.141 12.18 -3.84 1 80.12 29 LEU B CA 1
ATOM 3935 C C . LEU B 1 29 ? 23 11.344 -4.789 1 80.12 29 LEU B C 1
ATOM 3937 O O . LEU B 1 29 ? 22.672 10.188 -5.062 1 80.12 29 LEU B O 1
ATOM 3941 N N . LYS B 1 30 ? 24.031 11.922 -5.254 1 79.06 30 LYS B N 1
ATOM 3942 C CA . LYS B 1 30 ? 24.953 11.188 -6.125 1 79.06 30 LYS B CA 1
ATOM 3943 C C . LYS B 1 30 ? 25.609 10.023 -5.383 1 79.06 30 LYS B C 1
ATOM 3945 O O . LYS B 1 30 ? 25.688 8.914 -5.914 1 79.06 30 LYS B O 1
ATOM 3950 N N . ASN B 1 31 ? 25.984 10.375 -4.137 1 81.19 31 ASN B N 1
ATOM 3951 C CA . ASN B 1 31 ? 26.578 9.328 -3.32 1 81.19 31 ASN B CA 1
ATOM 3952 C C . ASN B 1 31 ? 25.594 8.195 -3.041 1 81.19 31 ASN B C 1
ATOM 3954 O O . ASN B 1 31 ? 25.984 7.023 -2.998 1 81.19 31 ASN B O 1
ATOM 3958 N N . PHE B 1 32 ? 24.484 8.562 -2.934 1 86.44 32 PHE B N 1
ATOM 3959 C CA . PHE B 1 32 ? 23.453 7.562 -2.713 1 86.44 32 PHE B CA 1
ATOM 3960 C C . PHE B 1 32 ? 23.281 6.68 -3.943 1 86.44 32 PHE B C 1
ATOM 3962 O O . PHE B 1 32 ? 23.219 5.453 -3.83 1 86.44 32 PHE B O 1
ATOM 3969 N N . LEU B 1 33 ? 23.203 7.273 -5.008 1 79.12 33 LEU B N 1
ATOM 3970 C CA . LEU B 1 33 ? 23 6.535 -6.246 1 79.12 33 LEU B CA 1
ATOM 3971 C C . LEU B 1 33 ? 24.156 5.586 -6.512 1 79.12 33 LEU B C 1
ATOM 3973 O O . LEU B 1 33 ? 23.969 4.473 -7.004 1 79.12 33 LEU B O 1
ATOM 3977 N N . ILE B 1 34 ? 25.297 6.051 -6.102 1 79 34 ILE B N 1
ATOM 3978 C CA . ILE B 1 34 ? 26.484 5.234 -6.277 1 79 34 ILE B CA 1
ATOM 3979 C C . ILE B 1 34 ? 26.438 4.043 -5.324 1 79 34 ILE B C 1
ATOM 3981 O O . ILE B 1 34 ? 26.922 2.957 -5.656 1 79 34 ILE B O 1
ATOM 3985 N N . SER B 1 35 ? 25.766 4.238 -4.23 1 82.56 35 SER B N 1
ATOM 3986 C CA . SER B 1 35 ? 25.703 3.182 -3.227 1 82.56 35 SER B CA 1
ATOM 3987 C C . SER B 1 35 ? 24.625 2.164 -3.564 1 82.56 35 SER B C 1
ATOM 3989 O O . SER B 1 35 ? 24.531 1.11 -2.93 1 82.56 35 SER B O 1
ATOM 3991 N N . CYS B 1 36 ? 23.875 2.424 -4.555 1 82 36 CYS B N 1
ATOM 3992 C CA . CYS B 1 36 ? 22.797 1.537 -4.949 1 82 36 CYS B CA 1
ATOM 3993 C C . CYS B 1 36 ? 23.312 0.375 -5.789 1 82 36 CYS B C 1
ATOM 3995 O O . CYS B 1 36 ? 24.266 0.535 -6.562 1 82 36 CYS B O 1
ATOM 3997 N N . ASN B 1 37 ? 22.781 -0.75 -5.539 1 80.69 37 ASN B N 1
ATOM 3998 C CA . ASN B 1 37 ? 23.047 -1.925 -6.363 1 80.69 37 ASN B CA 1
ATOM 3999 C C . ASN B 1 37 ? 21.938 -2.168 -7.379 1 80.69 37 ASN B C 1
ATOM 4001 O O . ASN B 1 37 ? 20.766 -2.217 -7.02 1 80.69 37 ASN B O 1
ATOM 4005 N N . PHE B 1 38 ? 22.391 -2.316 -8.672 1 78.5 38 PHE B N 1
ATOM 4006 C CA . PHE B 1 38 ? 21.453 -2.537 -9.773 1 78.5 38 PHE B CA 1
ATOM 4007 C C . PHE B 1 38 ? 21.656 -3.922 -10.375 1 78.5 38 PHE B C 1
ATOM 4009 O O . PHE B 1 38 ? 22.703 -4.539 -10.203 1 78.5 38 PHE B O 1
ATOM 4016 N N . PRO B 1 39 ? 20.547 -4.438 -10.969 1 78.44 39 PRO B N 1
ATOM 4017 C CA . PRO B 1 39 ? 20.734 -5.699 -11.688 1 78.44 39 PRO B CA 1
ATOM 4018 C C . PRO B 1 39 ? 21.906 -5.648 -12.664 1 78.44 39 PRO B C 1
ATOM 4020 O O . PRO B 1 39 ? 22.141 -4.621 -13.312 1 78.44 39 PRO B O 1
ATOM 4023 N N . LYS B 1 40 ? 22.578 -6.777 -12.758 1 77.62 40 LYS B N 1
ATOM 4024 C CA . LYS B 1 40 ? 23.781 -6.836 -13.578 1 77.62 40 LYS B CA 1
ATOM 4025 C C . LYS B 1 40 ? 23.438 -6.969 -15.055 1 77.62 40 LYS B C 1
ATOM 4027 O O . LYS B 1 40 ? 22.438 -7.594 -15.406 1 77.62 40 LYS B O 1
ATOM 4032 N N . SER B 1 41 ? 24.312 -6.387 -15.805 1 77.06 41 SER B N 1
ATOM 4033 C CA . SER B 1 41 ? 24.172 -6.535 -17.25 1 77.06 41 SER B CA 1
ATOM 4034 C C . SER B 1 41 ? 24.609 -7.926 -17.703 1 77.06 41 SER B C 1
ATOM 4036 O O . SER B 1 41 ? 25.312 -8.633 -16.984 1 77.06 41 SER B O 1
ATOM 4038 N N . SER B 1 42 ? 24.156 -8.297 -18.875 1 76.31 42 SER B N 1
ATOM 4039 C CA . SER B 1 42 ? 24.422 -9.617 -19.438 1 76.31 42 SER B CA 1
ATOM 4040 C C . SER B 1 42 ? 25.922 -9.906 -19.5 1 76.31 42 SER B C 1
ATOM 4042 O O . SER B 1 42 ? 26.344 -11.055 -19.328 1 76.31 42 SER B O 1
ATOM 4044 N N . LEU B 1 43 ? 26.672 -8.898 -19.703 1 71 43 LEU B N 1
ATOM 4045 C CA . LEU B 1 43 ? 28.109 -9.086 -19.875 1 71 43 LEU B CA 1
ATOM 4046 C C . LEU B 1 43 ? 28.766 -9.57 -18.594 1 71 43 LEU B C 1
ATOM 4048 O O . LEU B 1 43 ? 29.766 -10.281 -18.625 1 71 43 LEU B O 1
ATOM 4052 N N . GLU B 1 44 ? 28.203 -9.383 -17.547 1 76.44 44 GLU B N 1
ATOM 4053 C CA . GLU B 1 44 ? 28.812 -9.672 -16.25 1 76.44 44 GLU B CA 1
ATOM 4054 C C . GLU B 1 44 ? 28.266 -10.977 -15.672 1 76.44 44 GLU B C 1
ATOM 4056 O O . GLU B 1 44 ? 28.75 -11.445 -14.641 1 76.44 44 GLU B O 1
ATOM 4061 N N . VAL B 1 45 ? 27.438 -11.578 -16.453 1 85.5 45 VAL B N 1
ATOM 4062 C CA . VAL B 1 45 ? 26.719 -12.703 -15.859 1 85.5 45 VAL B CA 1
ATOM 4063 C C . VAL B 1 45 ? 27.297 -14.016 -16.391 1 85.5 45 VAL B C 1
ATOM 4065 O O . VAL B 1 45 ? 27.594 -14.133 -17.578 1 85.5 45 VAL B O 1
ATOM 4068 N N . THR B 1 46 ? 27.562 -14.867 -15.492 1 87 46 THR B N 1
ATOM 4069 C CA . THR B 1 46 ? 27.953 -16.234 -15.828 1 87 46 THR B CA 1
ATOM 4070 C C . THR B 1 46 ? 26.844 -17.219 -15.445 1 87 46 THR B C 1
ATOM 4072 O O . THR B 1 46 ? 26.297 -17.141 -14.352 1 87 46 THR B O 1
ATOM 4075 N N . ILE B 1 47 ? 26.625 -18.125 -16.375 1 91.38 47 ILE B N 1
ATOM 4076 C CA . ILE B 1 47 ? 25.562 -19.109 -16.141 1 91.38 47 ILE B CA 1
ATOM 4077 C C . ILE B 1 47 ? 26.188 -20.453 -15.773 1 91.38 47 ILE B C 1
ATOM 4079 O O . ILE B 1 47 ? 27.078 -20.938 -16.469 1 91.38 47 ILE B O 1
ATOM 4083 N N . ASP B 1 48 ? 25.797 -20.953 -14.688 1 90.25 48 ASP B N 1
ATOM 4084 C CA . ASP B 1 48 ? 26.234 -22.281 -14.242 1 90.25 48 ASP B CA 1
ATOM 4085 C C . ASP B 1 48 ? 25.562 -23.375 -15.07 1 90.25 48 ASP B C 1
ATOM 4087 O O . ASP B 1 48 ? 24.359 -23.625 -14.93 1 90.25 48 ASP B O 1
ATOM 4091 N N . SER B 1 49 ? 26.266 -24.156 -15.758 1 90.94 49 SER B N 1
ATOM 4092 C CA . SER B 1 49 ? 25.766 -25.172 -16.672 1 90.94 49 SER B CA 1
ATOM 4093 C C . SER B 1 49 ? 25.078 -26.312 -15.898 1 90.94 49 SER B C 1
ATOM 4095 O O . SER B 1 49 ? 24.219 -27 -16.438 1 90.94 49 SER B O 1
ATOM 4097 N N . SER B 1 50 ? 25.484 -26.438 -14.641 1 92 50 SER B N 1
ATOM 4098 C CA . SER B 1 50 ? 24.922 -27.516 -13.844 1 92 50 SER B CA 1
ATOM 4099 C C . SER B 1 50 ? 23.453 -27.25 -13.516 1 92 50 SER B C 1
ATOM 4101 O O . SER B 1 50 ? 22.719 -28.156 -13.109 1 92 50 SER B O 1
ATOM 4103 N N . LYS B 1 51 ? 23.078 -26.062 -13.742 1 95 51 LYS B N 1
ATOM 4104 C CA . LYS B 1 51 ? 21.703 -25.672 -13.422 1 95 51 LYS B CA 1
ATOM 4105 C C . LYS B 1 51 ? 20.859 -25.562 -14.688 1 95 51 LYS B C 1
ATOM 4107 O O . LYS B 1 51 ? 19.734 -25.047 -14.641 1 95 51 LYS B O 1
ATOM 4112 N N . ILE B 1 52 ? 21.375 -26.047 -15.781 1 96.62 52 ILE B N 1
ATOM 4113 C CA . ILE B 1 52 ? 20.672 -26 -17.062 1 96.62 52 ILE B CA 1
ATOM 4114 C C . ILE B 1 52 ? 20.062 -27.359 -17.359 1 96.62 52 ILE B C 1
ATOM 4116 O O . ILE B 1 52 ? 20.75 -28.391 -17.266 1 96.62 52 ILE B O 1
ATOM 4120 N N . LEU B 1 53 ? 18.828 -27.344 -17.688 1 96.69 53 LEU B N 1
ATOM 4121 C CA . LEU B 1 53 ? 18.125 -28.547 -18.109 1 96.69 53 LEU B CA 1
ATOM 4122 C C . LEU B 1 53 ? 17.922 -28.547 -19.625 1 96.69 53 LEU B C 1
ATOM 4124 O O . LEU B 1 53 ? 17.594 -27.516 -20.203 1 96.69 53 LEU B O 1
ATOM 4128 N N . VAL B 1 54 ? 18.156 -29.672 -20.172 1 96.25 54 VAL B N 1
ATOM 4129 C CA . VAL B 1 54 ? 17.812 -29.859 -21.578 1 96.25 54 VAL B CA 1
ATOM 4130 C C . VAL B 1 54 ? 16.391 -30.438 -21.688 1 96.25 54 VAL B C 1
ATOM 4132 O O . VAL B 1 54 ? 16.094 -31.453 -21.062 1 96.25 54 VAL B O 1
ATOM 4135 N N . ILE B 1 55 ? 15.609 -29.844 -22.438 1 95.38 55 ILE B N 1
ATOM 4136 C CA . ILE B 1 55 ? 14.203 -30.219 -22.531 1 95.38 55 ILE B CA 1
ATOM 4137 C C . ILE B 1 55 ? 13.945 -30.891 -23.875 1 95.38 55 ILE B C 1
ATOM 4139 O O . ILE B 1 55 ? 14.242 -30.312 -24.938 1 95.38 55 ILE B O 1
ATOM 4143 N N . ASP B 1 56 ? 13.414 -32.062 -23.812 1 94.5 56 ASP B N 1
ATOM 4144 C CA . ASP B 1 56 ? 12.969 -32.719 -25.031 1 94.5 56 ASP B CA 1
ATOM 4145 C C . ASP B 1 56 ? 11.555 -32.281 -25.406 1 94.5 56 ASP B C 1
ATOM 4147 O O . ASP B 1 56 ? 10.578 -32.906 -25 1 94.5 56 ASP B O 1
ATOM 4151 N N . GLU B 1 57 ? 11.469 -31.375 -26.25 1 91.75 57 GLU B N 1
ATOM 4152 C CA . GLU B 1 57 ? 10.195 -30.734 -26.594 1 91.75 57 GLU B CA 1
ATOM 4153 C C . GLU B 1 57 ? 9.312 -31.688 -27.391 1 91.75 57 GLU B C 1
ATOM 4155 O O . GLU B 1 57 ? 8.117 -31.422 -27.578 1 91.75 57 GLU B O 1
ATOM 4160 N N . GLU B 1 58 ? 9.852 -32.812 -27.812 1 90.12 58 GLU B N 1
ATOM 4161 C CA . GLU B 1 58 ? 9.086 -33.781 -28.609 1 90.12 58 GLU B CA 1
ATOM 4162 C C . GLU B 1 58 ? 8.625 -34.969 -27.75 1 90.12 58 GLU B C 1
ATOM 4164 O O . GLU B 1 58 ? 7.906 -35.844 -28.219 1 90.12 58 GLU B O 1
ATOM 4169 N N . ALA B 1 59 ? 8.961 -34.844 -26.562 1 92.06 59 ALA B N 1
ATOM 4170 C CA . ALA B 1 59 ? 8.57 -35.938 -25.672 1 92.06 59 ALA B CA 1
ATOM 4171 C C . ALA B 1 59 ? 7.051 -36 -25.516 1 92.06 59 ALA B C 1
ATOM 4173 O O . ALA B 1 59 ? 6.375 -34.969 -25.484 1 92.06 59 ALA B O 1
ATOM 4174 N N . PRO B 1 60 ? 6.52 -37.25 -25.469 1 91.5 60 PRO B N 1
ATOM 4175 C CA . PRO B 1 60 ? 5.078 -37.375 -25.234 1 91.5 60 PRO B CA 1
ATOM 4176 C C . PRO B 1 60 ? 4.664 -36.875 -23.859 1 91.5 60 PRO B C 1
ATOM 4178 O O . PRO B 1 60 ? 5.426 -37 -22.891 1 91.5 60 PRO B O 1
ATOM 4181 N N . THR B 1 61 ? 3.527 -36.25 -23.797 1 91.56 61 THR B N 1
ATOM 4182 C CA . THR B 1 61 ? 2.975 -35.75 -22.547 1 91.56 61 THR B CA 1
ATOM 4183 C C . THR B 1 61 ? 1.533 -36.219 -22.359 1 91.56 61 THR B C 1
ATOM 4185 O O . THR B 1 61 ? 0.805 -36.406 -23.344 1 91.56 61 THR B O 1
ATOM 4188 N N . PRO B 1 62 ? 1.148 -36.469 -21.203 1 93.19 62 PRO B N 1
ATOM 4189 C CA . PRO B 1 62 ? -0.223 -36.906 -20.938 1 93.19 62 PRO B CA 1
ATOM 4190 C C . PRO B 1 62 ? -1.23 -35.75 -20.984 1 93.19 62 PRO B C 1
ATOM 4192 O O . PRO B 1 62 ? -2.434 -35.969 -20.828 1 93.19 62 PRO B O 1
ATOM 4195 N N . ILE B 1 63 ? -0.847 -34.531 -21.234 1 92.5 63 ILE B N 1
ATOM 4196 C CA . ILE B 1 63 ? -1.702 -33.375 -21.125 1 92.5 63 ILE B CA 1
ATOM 4197 C C . ILE B 1 63 ? -2.695 -33.344 -22.297 1 92.5 63 ILE B C 1
ATOM 4199 O O . ILE B 1 63 ? -2.297 -33.406 -23.453 1 92.5 63 ILE B O 1
ATOM 4203 N N . LYS B 1 64 ? -3.992 -33.25 -21.891 1 85.75 64 LYS B N 1
ATOM 4204 C CA . LYS B 1 64 ? -5.062 -33.188 -22.891 1 85.75 64 LYS B CA 1
ATOM 4205 C C . LYS B 1 64 ? -5.793 -31.859 -22.844 1 85.75 64 LYS B C 1
ATOM 4207 O O . LYS B 1 64 ? -6.391 -31.438 -23.828 1 85.75 64 LYS B O 1
ATOM 4212 N N . TYR B 1 65 ? -5.727 -31.25 -21.656 1 84.5 65 TYR B N 1
ATOM 4213 C CA . TYR B 1 65 ? -6.465 -30.016 -21.453 1 84.5 65 TYR B CA 1
ATOM 4214 C C . TYR B 1 65 ? -5.547 -28.922 -20.922 1 84.5 65 TYR B C 1
ATOM 4216 O O . TYR B 1 65 ? -4.629 -29.188 -20.141 1 84.5 65 TYR B O 1
ATOM 4224 N N . ILE B 1 66 ? -5.82 -27.703 -21.359 1 85.69 66 ILE B N 1
ATOM 4225 C CA . ILE B 1 66 ? -5.102 -26.531 -20.891 1 85.69 66 ILE B CA 1
ATOM 4226 C C . ILE B 1 66 ? -6.09 -25.5 -20.359 1 85.69 66 ILE B C 1
ATOM 4228 O O . ILE B 1 66 ? -7.094 -25.188 -21 1 85.69 66 ILE B O 1
ATOM 4232 N N . VAL B 1 67 ? -5.852 -25.078 -19.141 1 86.12 67 VAL B N 1
ATOM 4233 C CA . VAL B 1 67 ? -6.656 -24.031 -18.531 1 86.12 67 VAL B CA 1
ATOM 4234 C C . VAL B 1 67 ? -5.789 -22.797 -18.297 1 86.12 67 VAL B C 1
ATOM 4236 O O . VAL B 1 67 ? -4.797 -22.859 -17.562 1 86.12 67 VAL B O 1
ATOM 4239 N N . ALA B 1 68 ? -6.117 -21.672 -18.906 1 86.94 68 ALA B N 1
ATOM 4240 C CA . ALA B 1 68 ? -5.41 -20.422 -18.719 1 86.94 68 ALA B CA 1
ATOM 4241 C C . ALA B 1 68 ? -6.266 -19.422 -17.938 1 86.94 68 ALA B C 1
ATOM 4243 O O . ALA B 1 68 ? -7.434 -19.203 -18.281 1 86.94 68 ALA B O 1
ATOM 4244 N N . VAL B 1 69 ? -5.676 -18.906 -16.875 1 87 69 VAL B N 1
ATOM 4245 C CA . VAL B 1 69 ? -6.398 -17.969 -16.031 1 87 69 VAL B CA 1
ATOM 4246 C C . VAL B 1 69 ? -5.723 -16.594 -16.078 1 87 69 VAL B C 1
ATOM 4248 O O . VAL B 1 69 ? -4.496 -16.5 -16.016 1 87 69 VAL B O 1
ATOM 4251 N N . ASP B 1 70 ? -6.457 -15.539 -16.25 1 83.25 70 ASP B N 1
ATOM 4252 C CA . ASP B 1 70 ? -5.992 -14.156 -16.234 1 83.25 70 ASP B CA 1
ATOM 4253 C C . ASP B 1 70 ? -7.047 -13.234 -15.625 1 83.25 70 ASP B C 1
ATOM 4255 O O . ASP B 1 70 ? -8.211 -13.609 -15.508 1 83.25 70 ASP B O 1
ATOM 4259 N N . GLY B 1 71 ? -6.605 -12.195 -15.086 1 83.88 71 GLY B N 1
ATOM 4260 C CA . GLY B 1 71 ? -7.496 -11.203 -14.508 1 83.88 71 GLY B CA 1
ATOM 4261 C C . GLY B 1 71 ? -6.895 -9.805 -14.484 1 83.88 71 GLY B C 1
ATOM 4262 O O . GLY B 1 71 ? -5.695 -9.641 -14.711 1 83.88 71 GLY B O 1
ATOM 4263 N N . GLY B 1 72 ? -7.809 -8.891 -14.336 1 83 72 GLY B N 1
ATOM 4264 C CA . GLY B 1 72 ? -7.406 -7.5 -14.258 1 83 72 GLY B CA 1
ATOM 4265 C C . GLY B 1 72 ? -8.453 -6.613 -13.617 1 83 72 GLY B C 1
ATOM 4266 O O . GLY B 1 72 ? -9.523 -7.09 -13.219 1 83 72 GLY B O 1
ATOM 4267 N N . TYR B 1 73 ? -8.016 -5.387 -13.383 1 85.56 73 TYR B N 1
ATOM 4268 C CA . TYR B 1 73 ? -8.945 -4.422 -12.812 1 85.56 73 TYR B CA 1
ATOM 4269 C C . TYR B 1 73 ? -8.734 -3.035 -13.398 1 85.56 73 TYR B C 1
ATOM 4271 O O . TYR B 1 73 ? -7.691 -2.768 -14.008 1 85.56 73 TYR B O 1
ATOM 4279 N N . ASP B 1 74 ? -9.805 -2.283 -13.281 1 80.94 74 ASP B N 1
ATOM 4280 C CA . ASP B 1 74 ? -9.758 -0.86 -13.602 1 80.94 74 ASP B CA 1
ATOM 4281 C C . ASP B 1 74 ? -10.508 -0.038 -12.555 1 80.94 74 ASP B C 1
ATOM 4283 O O . ASP B 1 74 ? -11.57 -0.45 -12.078 1 80.94 74 ASP B O 1
ATOM 4287 N N . SER B 1 75 ? -9.875 1.069 -12.211 1 83.25 75 SER B N 1
ATOM 4288 C CA . SER B 1 75 ? -10.5 1.948 -11.227 1 83.25 75 SER B CA 1
ATOM 4289 C C . SER B 1 75 ? -11.156 3.15 -11.898 1 83.25 75 SER B C 1
ATOM 4291 O O . SER B 1 75 ? -10.562 3.779 -12.773 1 83.25 75 SER B O 1
ATOM 4293 N N . VAL B 1 76 ? -12.367 3.428 -11.5 1 81.38 76 VAL B N 1
ATOM 4294 C CA . VAL B 1 76 ? -13.094 4.531 -12.109 1 81.38 76 VAL B CA 1
ATOM 4295 C C . VAL B 1 76 ? -13.68 5.434 -11.023 1 81.38 76 VAL B C 1
ATOM 4297 O O . VAL B 1 76 ? -13.992 4.969 -9.93 1 81.38 76 VAL B O 1
ATOM 4300 N N . SER B 1 77 ? -13.727 6.746 -11.406 1 80.31 77 SER B N 1
ATOM 4301 C CA . SER B 1 77 ? -14.32 7.723 -10.5 1 80.31 77 SER B CA 1
ATOM 4302 C C . SER B 1 77 ? -15.844 7.738 -10.633 1 80.31 77 SER B C 1
ATOM 4304 O O . SER B 1 77 ? -16.375 7.488 -11.711 1 80.31 77 SER B O 1
ATOM 4306 N N . ALA B 1 78 ? -16.547 7.844 -9.484 1 63.25 78 ALA B N 1
ATOM 4307 C CA . ALA B 1 78 ? -18 7.805 -9.422 1 63.25 78 ALA B CA 1
ATOM 4308 C C . ALA B 1 78 ? -18.625 8.945 -10.219 1 63.25 78 ALA B C 1
ATOM 4310 O O . ALA B 1 78 ? -19.516 8.727 -11.047 1 63.25 78 ALA B O 1
ATOM 4311 N N . GLN B 1 79 ? -18.453 10.125 -9.547 1 64.94 79 GLN B N 1
ATOM 4312 C CA . GLN B 1 79 ? -19.219 11.258 -10.055 1 64.94 79 GLN B CA 1
ATOM 4313 C C . GLN B 1 79 ? -18.297 12.43 -10.398 1 64.94 79 GLN B C 1
ATOM 4315 O O . GLN B 1 79 ? -17.188 12.531 -9.883 1 64.94 79 GLN B O 1
ATOM 4320 N N . LYS B 1 80 ? -18.797 13.117 -11.336 1 68.44 80 LYS B N 1
ATOM 4321 C CA . LYS B 1 80 ? -18.094 14.344 -11.695 1 68.44 80 LYS B CA 1
ATOM 4322 C C . LYS B 1 80 ? -17.922 15.258 -10.492 1 68.44 80 LYS B C 1
ATOM 4324 O O . LYS B 1 80 ? -16.906 15.945 -10.359 1 68.44 80 LYS B O 1
ATOM 4329 N N . THR B 1 81 ? -18.859 15.117 -9.633 1 74.75 81 THR B N 1
ATOM 4330 C CA . THR B 1 81 ? -18.875 16.016 -8.492 1 74.75 81 THR B CA 1
ATOM 4331 C C . THR B 1 81 ? -17.875 15.57 -7.426 1 74.75 81 THR B C 1
ATOM 4333 O O . THR B 1 81 ? -17.344 16.391 -6.68 1 74.75 81 THR B O 1
ATOM 4336 N N . TYR B 1 82 ? -17.75 14.312 -7.395 1 79.44 82 TYR B N 1
ATOM 4337 C CA . TYR B 1 82 ? -16.812 13.773 -6.418 1 79.44 82 TYR B CA 1
ATOM 4338 C C . TYR B 1 82 ? -15.836 12.812 -7.078 1 79.44 82 TYR B C 1
ATOM 4340 O O . TYR B 1 82 ? -15.875 11.602 -6.828 1 79.44 82 TYR B O 1
ATOM 4348 N N . PRO B 1 83 ? -14.93 13.336 -7.77 1 79.5 83 PRO B N 1
ATOM 4349 C CA . PRO B 1 83 ? -13.961 12.508 -8.5 1 79.5 83 PRO B CA 1
ATOM 4350 C C . PRO B 1 83 ? -13.086 11.672 -7.566 1 79.5 83 PRO B C 1
ATOM 4352 O O . PRO B 1 83 ? -12.492 10.68 -8 1 79.5 83 PRO B O 1
ATOM 4355 N N . SER B 1 84 ? -13.031 11.992 -6.34 1 83.5 84 SER B N 1
ATOM 4356 C CA . SER B 1 84 ? -12.195 11.258 -5.395 1 83.5 84 SER B CA 1
ATOM 4357 C C . SER B 1 84 ? -12.891 9.984 -4.918 1 83.5 84 SER B C 1
ATOM 4359 O O . SER B 1 84 ? -12.258 9.117 -4.316 1 83.5 84 SER B O 1
ATOM 4361 N N . ALA B 1 85 ? -14.156 9.906 -5.125 1 84.31 85 ALA B N 1
ATOM 4362 C CA . ALA B 1 85 ? -14.867 8.656 -4.867 1 84.31 85 ALA B CA 1
ATOM 4363 C C . ALA B 1 85 ? -14.68 7.668 -6.012 1 84.31 85 ALA B C 1
ATOM 4365 O O . ALA B 1 85 ? -15.102 7.922 -7.141 1 84.31 85 ALA B O 1
ATOM 4366 N N . THR B 1 86 ? -14.07 6.543 -5.715 1 87.69 86 THR B N 1
ATOM 4367 C CA . THR B 1 86 ? -13.688 5.656 -6.812 1 87.69 86 THR B CA 1
ATOM 4368 C C . THR B 1 86 ? -14.094 4.215 -6.508 1 87.69 86 THR B C 1
ATOM 4370 O O . THR B 1 86 ? -14.18 3.822 -5.34 1 87.69 86 THR B O 1
ATOM 4373 N N . ILE B 1 87 ? -14.336 3.422 -7.555 1 87.12 87 ILE B N 1
ATOM 4374 C CA . ILE B 1 87 ? -14.641 1.996 -7.523 1 87.12 87 ILE B CA 1
ATOM 4375 C C . ILE B 1 87 ? -13.727 1.253 -8.492 1 87.12 87 ILE B C 1
ATOM 4377 O O . ILE B 1 87 ? -13.383 1.774 -9.555 1 87.12 87 ILE B O 1
ATOM 4381 N N . ALA B 1 88 ? -13.289 0.121 -8.086 1 89.75 88 ALA B N 1
ATOM 4382 C CA . ALA B 1 88 ? -12.531 -0.745 -8.984 1 89.75 88 ALA B CA 1
ATOM 4383 C C . ALA B 1 88 ? -13.398 -1.88 -9.516 1 89.75 88 ALA B C 1
ATOM 4385 O O . ALA B 1 88 ? -14.094 -2.549 -8.758 1 89.75 88 ALA B O 1
ATOM 4386 N N . PHE B 1 89 ? -13.336 -2.1 -10.805 1 85.5 89 PHE B N 1
ATOM 4387 C CA . PHE B 1 89 ? -14 -3.227 -11.445 1 85.5 89 PHE B CA 1
ATOM 4388 C C . PHE B 1 89 ? -12.992 -4.305 -11.828 1 85.5 89 PHE B C 1
ATOM 4390 O O . PHE B 1 89 ? -12.039 -4.039 -12.562 1 85.5 89 PHE B O 1
ATOM 4397 N N . PHE B 1 90 ? -13.234 -5.484 -11.297 1 86.88 90 PHE B N 1
ATOM 4398 C CA . PHE B 1 90 ? -12.391 -6.629 -11.602 1 86.88 90 PHE B CA 1
ATOM 4399 C C . PHE B 1 90 ? -13.078 -7.57 -12.578 1 86.88 90 PHE B C 1
ATOM 4401 O O . PHE B 1 90 ? -14.297 -7.742 -12.523 1 86.88 90 PHE B O 1
ATOM 4408 N N . GLN B 1 91 ? -12.258 -8.109 -13.414 1 83.56 91 GLN B N 1
ATOM 4409 C CA . GLN B 1 91 ? -12.711 -9.188 -14.289 1 83.56 91 GLN B CA 1
ATOM 4410 C C . GLN B 1 91 ? -11.656 -10.289 -14.383 1 83.56 91 GLN B C 1
ATOM 4412 O O . GLN B 1 91 ? -10.469 -10.008 -14.57 1 83.56 91 GLN B O 1
ATOM 4417 N N . PHE B 1 92 ? -12.18 -11.484 -14.109 1 83 92 PHE B N 1
ATOM 4418 C CA . PHE B 1 92 ? -11.336 -12.672 -14.18 1 83 92 PHE B CA 1
ATOM 4419 C C . PHE B 1 92 ? -11.969 -13.734 -15.07 1 83 92 PHE B C 1
ATOM 4421 O O . PHE B 1 92 ? -13.195 -13.766 -15.234 1 83 92 PHE B O 1
ATOM 4428 N N . GLY B 1 93 ? -11.062 -14.555 -15.602 1 76.31 93 GLY B N 1
ATOM 4429 C CA . GLY B 1 93 ? -11.602 -15.609 -16.438 1 76.31 93 GLY B CA 1
ATOM 4430 C C . GLY B 1 93 ? -10.664 -16.797 -16.594 1 76.31 93 GLY B C 1
ATOM 4431 O O . GLY B 1 93 ? -9.445 -16.641 -16.469 1 76.31 93 GLY B O 1
ATOM 4432 N N . ALA B 1 94 ? -11.258 -17.906 -16.703 1 80.69 94 ALA B N 1
ATOM 4433 C CA . ALA B 1 94 ? -10.547 -19.156 -17.031 1 80.69 94 ALA B CA 1
ATOM 4434 C C . ALA B 1 94 ? -10.953 -19.656 -18.406 1 80.69 94 ALA B C 1
ATOM 4436 O O . ALA B 1 94 ? -12.141 -19.734 -18.734 1 80.69 94 ALA B O 1
ATOM 4437 N N . LEU B 1 95 ? -9.914 -19.891 -19.234 1 76.62 95 LEU B N 1
ATOM 4438 C CA . LEU B 1 95 ? -10.125 -20.453 -20.562 1 76.62 95 LEU B CA 1
ATOM 4439 C C . LEU B 1 95 ? -9.625 -21.906 -20.609 1 76.62 95 LEU B C 1
ATOM 4441 O O . LEU B 1 95 ? -8.492 -22.188 -20.203 1 76.62 95 LEU B O 1
ATOM 4445 N N . MET B 1 96 ? -10.477 -22.719 -21.031 1 78.25 96 MET B N 1
ATOM 4446 C CA . MET B 1 96 ? -10.102 -24.125 -21.156 1 78.25 96 MET B CA 1
ATOM 4447 C C . MET B 1 96 ? -10.008 -24.547 -22.625 1 78.25 96 MET B C 1
ATOM 4449 O O . MET B 1 96 ? -10.867 -24.188 -23.438 1 78.25 96 MET B O 1
ATOM 4453 N N . PHE B 1 97 ? -8.844 -25.281 -22.922 1 72.5 97 PHE B N 1
ATOM 4454 C CA . PHE B 1 97 ? -8.578 -25.766 -24.266 1 72.5 97 PHE B CA 1
ATOM 4455 C C . PHE B 1 97 ? -8.227 -27.25 -24.25 1 72.5 97 PHE B C 1
ATOM 4457 O O . PHE B 1 97 ? -7.621 -27.734 -23.297 1 72.5 97 PHE B O 1
ATOM 4464 N N . LYS B 1 98 ? -8.711 -27.781 -25.375 1 76.31 98 LYS B N 1
ATOM 4465 C CA . LYS B 1 98 ? -8.109 -29.078 -25.672 1 76.31 98 LYS B CA 1
ATOM 4466 C C . LYS B 1 98 ? -6.809 -28.922 -26.453 1 76.31 98 LYS B C 1
ATOM 4468 O O . LYS B 1 98 ? -6.727 -28.078 -27.359 1 76.31 98 LYS B O 1
ATOM 4473 N N . VAL B 1 99 ? -5.844 -29.625 -26.094 1 77.31 99 VAL B N 1
ATOM 4474 C CA . VAL B 1 99 ? -4.539 -29.516 -26.734 1 77.31 99 VAL B CA 1
ATOM 4475 C C . VAL B 1 99 ? -4.68 -29.781 -28.234 1 77.31 99 VAL B C 1
ATOM 4477 O O . VAL B 1 99 ? -4.055 -29.109 -29.047 1 77.31 99 VAL B O 1
ATOM 4480 N N . GLU B 1 100 ? -5.508 -30.703 -28.641 1 72.06 100 GLU B N 1
ATOM 4481 C CA . GLU B 1 100 ? -5.715 -31.047 -30.047 1 72.06 100 GLU B CA 1
ATOM 4482 C C . GLU B 1 100 ? -6.246 -29.859 -30.844 1 72.06 100 GLU B C 1
ATOM 4484 O O . GLU B 1 100 ? -5.883 -29.672 -32 1 72.06 100 GLU B O 1
ATOM 4489 N N . ASP B 1 101 ? -7.027 -29.062 -30.203 1 68.75 101 ASP B N 1
ATOM 4490 C CA . ASP B 1 101 ? -7.613 -27.891 -30.859 1 68.75 101 ASP B CA 1
ATOM 4491 C C . ASP B 1 101 ? -6.57 -26.797 -31.078 1 68.75 101 ASP B C 1
ATOM 4493 O O . ASP B 1 101 ? -6.625 -26.062 -32.062 1 68.75 101 ASP B O 1
ATOM 4497 N N . LEU B 1 102 ? -5.664 -26.719 -30.141 1 67.06 102 LEU B N 1
ATOM 4498 C CA . LEU B 1 102 ? -4.656 -25.672 -30.188 1 67.06 102 LEU B CA 1
ATOM 4499 C C . LEU B 1 102 ? -3.623 -25.969 -31.281 1 67.06 102 LEU B C 1
ATOM 4501 O O . LEU B 1 102 ? -3.166 -25.047 -31.969 1 67.06 102 LEU B O 1
ATOM 4505 N N . ILE B 1 103 ? -3.32 -27.141 -31.375 1 62.53 103 ILE B N 1
ATOM 4506 C CA . ILE B 1 103 ? -2.357 -27.547 -32.406 1 62.53 103 ILE B CA 1
ATOM 4507 C C . ILE B 1 103 ? -2.924 -27.266 -33.781 1 62.53 103 ILE B C 1
ATOM 4509 O O . ILE B 1 103 ? -2.209 -26.797 -34.688 1 62.53 103 ILE B O 1
ATOM 4513 N N . SER B 1 104 ? -4.215 -27.391 -33.812 1 61.78 104 SER B N 1
ATOM 4514 C CA . SER B 1 104 ? -4.863 -27.141 -35.094 1 61.78 104 SER B CA 1
ATOM 4515 C C . SER B 1 104 ? -4.898 -25.656 -35.438 1 61.78 104 SER B C 1
ATOM 4517 O O . SER B 1 104 ? -4.734 -25.266 -36.594 1 61.78 104 SER B O 1
ATOM 4519 N N . ILE B 1 105 ? -5 -24.812 -34.406 1 59.69 105 ILE B N 1
ATOM 4520 C CA . ILE B 1 105 ? -5.129 -23.359 -34.562 1 59.69 105 ILE B CA 1
ATOM 4521 C C . ILE B 1 105 ? -3.75 -22.75 -34.781 1 59.69 105 ILE B C 1
ATOM 4523 O O . ILE B 1 105 ? -3.605 -21.797 -35.562 1 59.69 105 ILE B O 1
ATOM 4527 N N . SER B 1 106 ? -2.803 -23.125 -34 1 56.56 106 SER B N 1
ATOM 4528 C CA . SER B 1 106 ? -1.448 -22.594 -34.062 1 56.56 106 SER B CA 1
ATOM 4529 C C . SER B 1 106 ? -0.892 -22.656 -35.469 1 56.56 106 SER B C 1
ATOM 4531 O O . SER B 1 106 ? -0.047 -21.859 -35.875 1 56.56 106 SER B O 1
ATOM 4533 N N . ASP B 1 107 ? -1.377 -23.625 -36.219 1 54 107 ASP B N 1
ATOM 4534 C CA . ASP B 1 107 ? -0.934 -23.781 -37.594 1 54 107 ASP B CA 1
ATOM 4535 C C . ASP B 1 107 ? -1.622 -22.781 -38.531 1 54 107 ASP B C 1
ATOM 4537 O O . ASP B 1 107 ? -1.292 -22.688 -39.719 1 54 107 ASP B O 1
ATOM 4541 N N . GLN B 1 108 ? -2.523 -22.016 -37.75 1 51.78 108 GLN B N 1
ATOM 4542 C CA . GLN B 1 108 ? -3.176 -21 -38.562 1 51.78 108 GLN B CA 1
ATOM 4543 C C . GLN B 1 108 ? -2.527 -19.625 -38.375 1 51.78 108 GLN B C 1
ATOM 4545 O O . GLN B 1 108 ? -2.164 -19.266 -37.25 1 51.78 108 GLN B O 1
ATOM 4550 N N . PRO B 1 109 ? -2.076 -19 -39.344 1 48.81 109 PRO B N 1
ATOM 4551 C CA . PRO B 1 109 ? -1.356 -17.734 -39.25 1 48.81 109 PRO B CA 1
ATOM 4552 C C . PRO B 1 109 ? -2.127 -16.672 -38.469 1 48.81 109 PRO B C 1
ATOM 4554 O O . PRO B 1 109 ? -1.521 -15.758 -37.906 1 48.81 109 PRO B O 1
ATOM 4557 N N . PHE B 1 110 ? -3.537 -16.656 -38.656 1 46.59 110 PHE B N 1
ATOM 4558 C CA . PHE B 1 110 ? -4.398 -15.695 -37.969 1 46.59 110 PHE B CA 1
ATOM 4559 C C . PHE B 1 110 ? -5.512 -16.406 -37.219 1 46.59 110 PHE B C 1
ATOM 4561 O O . PHE B 1 110 ? -6.016 -17.438 -37.688 1 46.59 110 PHE B O 1
ATOM 4568 N N . ILE B 1 111 ? -5.598 -16.047 -36 1 50.44 111 ILE B N 1
ATOM 4569 C CA . ILE B 1 111 ? -6.742 -16.578 -35.25 1 50.44 111 ILE B CA 1
ATOM 4570 C C . ILE B 1 111 ? -8.031 -15.945 -35.781 1 50.44 111 ILE B C 1
ATOM 4572 O O . ILE B 1 111 ? -8.195 -14.719 -35.688 1 50.44 111 ILE B O 1
ATOM 4576 N N . GLN B 1 112 ? -8.82 -16.656 -36.562 1 49.16 112 GLN B N 1
ATOM 4577 C CA . GLN B 1 112 ? -10.102 -16.156 -37.062 1 49.16 112 GLN B CA 1
ATOM 4578 C C . GLN B 1 112 ? -11.102 -15.992 -35.906 1 49.16 112 GLN B C 1
ATOM 4580 O O . GLN B 1 112 ? -11.055 -16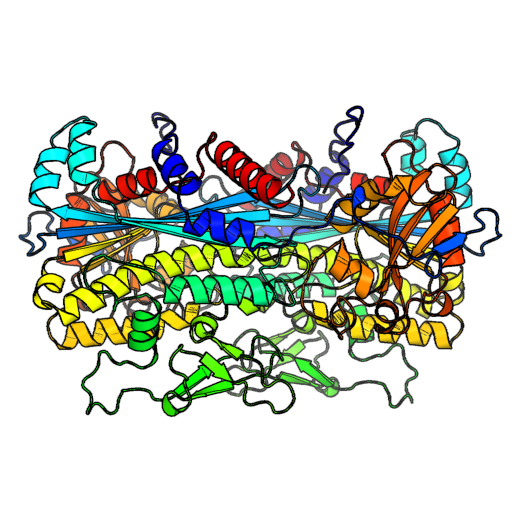.719 -34.938 1 49.16 112 GLN B O 1
ATOM 4585 N N . PRO B 1 113 ? -11.781 -14.938 -36 1 48.44 113 PRO B N 1
ATOM 4586 C CA . PRO B 1 113 ? -12.828 -14.672 -35 1 48.44 113 PRO B CA 1
ATOM 4587 C C . PRO B 1 113 ? -13.648 -15.922 -34.656 1 48.44 113 PRO B C 1
ATOM 4589 O O . PRO B 1 113 ? -14.008 -16.125 -33.5 1 48.44 113 PRO B O 1
ATOM 4592 N N . GLU B 1 114 ? -13.922 -16.781 -35.594 1 52.31 114 GLU B N 1
ATOM 4593 C CA . GLU B 1 114 ? -14.727 -17.984 -35.406 1 52.31 114 GLU B CA 1
ATOM 4594 C C . GLU B 1 114 ? -14.023 -18.969 -34.469 1 52.31 114 GLU B C 1
ATOM 4596 O O . GLU B 1 114 ? -14.672 -19.641 -33.688 1 52.31 114 GLU B O 1
ATOM 4601 N N . ASP B 1 115 ? -12.828 -19.031 -34.656 1 52.84 115 ASP B N 1
ATOM 4602 C CA . ASP B 1 115 ? -12.039 -19.938 -33.844 1 52.84 115 ASP B CA 1
ATOM 4603 C C . ASP B 1 115 ? -11.969 -19.438 -32.375 1 52.84 115 ASP B C 1
ATOM 4605 O O . ASP B 1 115 ? -12.023 -20.234 -31.453 1 52.84 115 ASP B O 1
ATOM 4609 N N . MET B 1 116 ? -11.969 -18.203 -32.375 1 51.66 116 MET B N 1
ATOM 4610 C CA . MET B 1 116 ? -12.031 -17.578 -31.047 1 51.66 116 MET B CA 1
ATOM 4611 C C . MET B 1 116 ? -13.359 -17.891 -30.359 1 51.66 116 MET B C 1
ATOM 4613 O O . MET B 1 116 ? -13.398 -18.078 -29.141 1 51.66 116 MET B O 1
ATOM 4617 N N . GLN B 1 117 ? -14.344 -17.938 -31.141 1 51.59 117 GLN B N 1
ATOM 4618 C CA . GLN B 1 117 ? -15.656 -18.234 -30.578 1 51.59 117 GLN B CA 1
ATOM 4619 C C . GLN B 1 117 ? -15.688 -19.641 -29.984 1 51.59 117 GLN B C 1
ATOM 4621 O O . GLN B 1 117 ? -16.312 -19.875 -28.953 1 51.59 117 GLN B O 1
ATOM 4626 N N . LYS B 1 118 ? -15.102 -20.562 -30.688 1 50.44 118 LYS B N 1
ATOM 4627 C CA . LYS B 1 118 ? -15.055 -21.953 -30.234 1 50.44 118 LYS B CA 1
ATOM 4628 C C . LYS B 1 118 ? -14.305 -22.062 -28.906 1 50.44 118 LYS B C 1
ATOM 4630 O O . LYS B 1 118 ? -14.539 -22.984 -28.125 1 50.44 118 LYS B O 1
ATOM 4635 N N . LEU B 1 119 ? -13.5 -21.078 -28.859 1 52.12 119 LEU B N 1
ATOM 4636 C CA . LEU B 1 119 ? -12.648 -21.078 -27.672 1 52.12 119 LEU B CA 1
ATOM 4637 C C . LEU B 1 119 ? -13.281 -20.297 -26.531 1 52.12 119 LEU B C 1
ATOM 4639 O O . LEU B 1 119 ? -12.867 -20.406 -25.375 1 52.12 119 LEU B O 1
ATOM 4643 N N . LYS B 1 120 ? -14.359 -19.547 -26.859 1 51.38 120 LYS B N 1
ATOM 4644 C CA . LYS B 1 120 ? -14.828 -18.469 -25.984 1 51.38 120 LYS B CA 1
ATOM 4645 C C . LYS B 1 120 ? -15.664 -19.031 -24.828 1 51.38 120 LYS B C 1
ATOM 4647 O O . LYS B 1 120 ? -16.297 -18.266 -24.094 1 51.38 120 LYS B O 1
ATOM 4652 N N . GLN B 1 121 ? -15.711 -20.391 -24.641 1 55.28 121 GLN B N 1
ATOM 4653 C CA . GLN B 1 121 ? -16.516 -20.531 -23.438 1 55.28 121 GLN B CA 1
ATOM 4654 C C . GLN B 1 121 ? -15.734 -20.141 -22.188 1 55.28 121 GLN B C 1
ATOM 4656 O O . GLN B 1 121 ? -14.82 -20.859 -21.781 1 55.28 121 GLN B O 1
ATOM 4661 N N . MET B 1 122 ? -15.625 -18.812 -21.922 1 59.62 122 MET B N 1
ATOM 4662 C CA . MET B 1 122 ? -14.922 -18.312 -20.734 1 59.62 122 MET B CA 1
ATOM 4663 C C . MET B 1 122 ? -15.906 -18 -19.625 1 59.62 122 MET B C 1
ATOM 4665 O O . MET B 1 122 ? -16.953 -17.375 -19.859 1 59.62 122 MET B O 1
ATOM 4669 N N . GLU B 1 123 ? -15.688 -18.766 -18.516 1 65.5 123 GLU B N 1
ATOM 4670 C CA . GLU B 1 123 ? -16.375 -18.312 -17.328 1 65.5 123 GLU B CA 1
ATOM 4671 C C . GLU B 1 123 ? -15.742 -17.031 -16.781 1 65.5 123 GLU B C 1
ATOM 4673 O O . GLU B 1 123 ? -14.562 -17.031 -16.422 1 65.5 123 GLU B O 1
ATOM 4678 N N . ARG B 1 124 ? -16.484 -15.961 -16.922 1 75.38 124 ARG B N 1
ATOM 4679 C CA . ARG B 1 124 ? -15.969 -14.672 -16.469 1 75.38 124 ARG B CA 1
ATOM 4680 C C . ARG B 1 124 ? -16.516 -14.328 -15.078 1 75.38 124 ARG B C 1
ATOM 4682 O O . ARG B 1 124 ? -17.703 -14.531 -14.812 1 75.38 124 ARG B O 1
ATOM 4689 N N . LEU B 1 125 ? -15.648 -14.047 -14.203 1 82.69 125 LEU B N 1
ATOM 4690 C CA . LEU B 1 125 ? -16 -13.562 -12.875 1 82.69 125 LEU B CA 1
ATOM 4691 C C . LEU B 1 125 ? -15.766 -12.062 -12.75 1 82.69 125 LEU B C 1
ATOM 4693 O O . LEU B 1 125 ? -14.766 -11.555 -13.258 1 82.69 125 LEU B O 1
ATOM 4697 N N . LYS B 1 126 ? -16.766 -11.422 -12.234 1 85.62 126 LYS B N 1
ATOM 4698 C CA . LYS B 1 126 ? -16.688 -9.969 -12.102 1 85.62 126 LYS B CA 1
ATOM 4699 C C . LYS B 1 126 ? -16.859 -9.539 -10.648 1 85.62 126 LYS B C 1
ATOM 4701 O O . LYS B 1 126 ? -17.641 -10.141 -9.906 1 85.62 126 LYS B O 1
ATOM 4706 N N . LEU B 1 127 ? -16.141 -8.562 -10.25 1 89.12 127 LEU B N 1
ATOM 4707 C CA . LEU B 1 127 ? -16.188 -8.016 -8.898 1 89.12 127 LEU B CA 1
ATOM 4708 C C . LEU B 1 127 ? -16.016 -6.504 -8.906 1 89.12 127 LEU B C 1
ATOM 4710 O O . LEU B 1 127 ? -15.164 -5.977 -9.625 1 89.12 127 LEU B O 1
ATOM 4714 N N . ALA B 1 128 ? -16.922 -5.824 -8.297 1 90.06 128 ALA B N 1
ATOM 4715 C CA . ALA B 1 128 ? -16.75 -4.398 -8.031 1 90.06 128 ALA B CA 1
ATOM 4716 C C . ALA B 1 128 ? -16.391 -4.148 -6.57 1 90.06 128 ALA B C 1
ATOM 4718 O O . ALA B 1 128 ? -16.938 -4.781 -5.672 1 90.06 128 ALA B O 1
ATOM 4719 N N . LEU B 1 129 ? -15.438 -3.301 -6.363 1 93.88 129 LEU B N 1
ATOM 4720 C CA . LEU B 1 129 ? -14.906 -3.057 -5.023 1 93.88 129 LEU B CA 1
ATOM 4721 C C . LEU B 1 129 ? -14.766 -1.561 -4.762 1 93.88 129 LEU B C 1
ATOM 4723 O O . LEU B 1 129 ? -14.203 -0.832 -5.578 1 93.88 129 LEU B O 1
ATOM 4727 N N . PRO B 1 130 ? -15.367 -1.099 -3.641 1 93.12 130 PRO B N 1
ATOM 4728 C CA . PRO B 1 130 ? -15.07 0.292 -3.285 1 93.12 130 PRO B CA 1
ATOM 4729 C C . PRO B 1 130 ? -13.586 0.536 -3.021 1 93.12 130 PRO B C 1
ATOM 4731 O O . PRO B 1 130 ? -12.922 -0.294 -2.395 1 93.12 130 PRO B O 1
ATOM 4734 N N . VAL B 1 131 ? -13.039 1.68 -3.449 1 92.5 131 VAL B N 1
ATOM 4735 C CA . VAL B 1 131 ? -11.609 1.939 -3.32 1 92.5 131 VAL B CA 1
ATOM 4736 C C . VAL B 1 131 ? -11.383 3.16 -2.432 1 92.5 131 VAL B C 1
ATOM 4738 O O . VAL B 1 131 ? -10.484 3.164 -1.592 1 92.5 131 VAL B O 1
ATOM 4741 N N . CYS B 1 132 ? -12.133 4.199 -2.73 1 89.94 132 CYS B N 1
ATOM 4742 C CA . CYS B 1 132 ? -11.938 5.422 -1.959 1 89.94 132 CYS B CA 1
ATOM 4743 C C . CYS B 1 132 ? -13.266 6.133 -1.713 1 89.94 132 CYS B C 1
ATOM 4745 O O . CYS B 1 132 ? -14.078 6.27 -2.629 1 89.94 132 CYS B O 1
ATOM 4747 N N . ASN B 1 133 ? -13.477 6.551 -0.461 1 86.62 133 ASN B N 1
ATOM 4748 C CA . ASN B 1 133 ? -14.547 7.449 -0.044 1 86.62 133 ASN B CA 1
ATOM 4749 C C . ASN B 1 133 ? -15.922 6.875 -0.366 1 86.62 133 ASN B C 1
ATOM 4751 O O . ASN B 1 133 ? -16.844 7.613 -0.716 1 86.62 133 ASN B O 1
ATOM 4755 N N . ILE B 1 134 ? -16.062 5.598 -0.431 1 86.31 134 ILE B N 1
ATOM 4756 C CA . ILE B 1 134 ? -17.328 4.898 -0.691 1 86.31 134 ILE B CA 1
ATOM 4757 C C . ILE B 1 134 ? -17.547 3.826 0.372 1 86.31 134 ILE B C 1
ATOM 4759 O O . ILE B 1 134 ? -16.609 3.127 0.764 1 86.31 134 ILE B O 1
ATOM 4763 N N . THR B 1 135 ? -18.656 3.779 0.959 1 88.56 135 THR B N 1
ATOM 4764 C CA . THR B 1 135 ? -19.062 2.689 1.84 1 88.56 135 THR B CA 1
ATOM 4765 C C . THR B 1 135 ? -20.234 1.932 1.251 1 88.56 135 THR B C 1
ATOM 4767 O O . THR B 1 135 ? -20.875 2.4 0.304 1 88.56 135 THR B O 1
ATOM 4770 N N . ILE B 1 136 ? -20.406 0.759 1.697 1 90.12 136 ILE B N 1
ATOM 4771 C CA . ILE B 1 136 ? -21.516 -0.034 1.175 1 90.12 136 ILE B CA 1
ATOM 4772 C C . ILE B 1 136 ? -22.531 -0.295 2.283 1 90.12 136 ILE B C 1
ATOM 4774 O O . ILE B 1 136 ? -22.156 -0.526 3.436 1 90.12 136 ILE B O 1
ATOM 4778 N N . GLU B 1 137 ? -23.766 -0.211 1.903 1 87.12 137 GLU B N 1
ATOM 4779 C CA . GLU B 1 137 ? -24.875 -0.556 2.793 1 87.12 137 GLU B CA 1
ATOM 4780 C C . GLU B 1 137 ? -24.734 0.142 4.145 1 87.12 137 GLU B C 1
ATOM 4782 O O . GLU B 1 137 ? -24.594 1.365 4.203 1 87.12 137 GLU B O 1
ATOM 4787 N N . ASN B 1 138 ? -24.641 -0.701 5.195 1 84.69 138 ASN B N 1
ATOM 4788 C CA . ASN B 1 138 ? -24.625 -0.112 6.531 1 84.69 138 ASN B CA 1
ATOM 4789 C C . ASN B 1 138 ? -23.25 -0.265 7.188 1 84.69 138 ASN B C 1
ATOM 4791 O O . ASN B 1 138 ? -23.141 -0.281 8.414 1 84.69 138 ASN B O 1
ATOM 4795 N N . GLU B 1 139 ? -22.281 -0.318 6.359 1 88.38 139 GLU B N 1
ATOM 4796 C CA . GLU B 1 139 ? -20.953 -0.482 6.926 1 88.38 139 GLU B CA 1
ATOM 4797 C C . GLU B 1 139 ? -20.406 0.844 7.449 1 88.38 139 GLU B C 1
ATOM 4799 O O . GLU B 1 139 ? -20.656 1.899 6.863 1 88.38 139 GLU B O 1
ATOM 4804 N N . LYS B 1 140 ? -19.609 0.749 8.461 1 83.25 140 LYS B N 1
ATOM 4805 C CA . LYS B 1 140 ? -19.125 1.908 9.203 1 83.25 140 LYS B CA 1
ATOM 4806 C C . LYS B 1 140 ? -18.094 2.691 8.398 1 83.25 140 LYS B C 1
ATOM 4808 O O . LYS B 1 140 ? -18 3.914 8.516 1 83.25 140 LYS B O 1
ATOM 4813 N N . ASN B 1 141 ? -17.281 2.027 7.703 1 88.69 141 ASN B N 1
ATOM 4814 C CA . ASN B 1 141 ? -16.156 2.662 7.02 1 88.69 141 ASN B CA 1
ATOM 4815 C C . ASN B 1 141 ? -15.719 1.862 5.793 1 88.69 141 ASN B C 1
ATOM 4817 O O . ASN B 1 141 ? -16.344 0.862 5.445 1 88.69 141 ASN B O 1
ATOM 4821 N N . LEU B 1 142 ? -14.75 2.41 5.129 1 90.44 142 LEU B N 1
ATOM 4822 C CA . LEU B 1 142 ? -14.266 1.806 3.891 1 90.44 142 LEU B CA 1
ATOM 4823 C C . LEU B 1 142 ? -13.703 0.412 4.152 1 90.44 142 LEU B C 1
ATOM 4825 O O . LEU B 1 142 ? -13.945 -0.515 3.375 1 90.44 142 LEU B O 1
ATOM 4829 N N . ILE B 1 143 ? -12.938 0.217 5.207 1 92.75 143 ILE B N 1
ATOM 4830 C CA . ILE B 1 143 ? -12.328 -1.066 5.539 1 92.75 143 ILE B CA 1
ATOM 4831 C C . ILE B 1 143 ? -13.406 -2.137 5.66 1 92.75 143 ILE B C 1
ATOM 4833 O O . ILE B 1 143 ? -13.328 -3.188 5.023 1 92.75 143 ILE B O 1
ATOM 4837 N N . ASN B 1 144 ? -14.406 -1.855 6.445 1 93.44 144 ASN B N 1
ATOM 4838 C CA . ASN B 1 144 ? -15.508 -2.801 6.609 1 93.44 144 ASN B CA 1
ATOM 4839 C C . ASN B 1 144 ? -16.234 -3.053 5.289 1 93.44 144 ASN B C 1
ATOM 4841 O O . ASN B 1 144 ? -16.672 -4.172 5.02 1 93.44 144 ASN B O 1
ATOM 4845 N N . SER B 1 145 ? -16.375 -2.01 4.512 1 94.31 145 SER B N 1
ATOM 4846 C CA . SER B 1 145 ? -17.047 -2.129 3.219 1 94.31 145 SER B CA 1
ATOM 4847 C C . SER B 1 145 ? -16.281 -3.066 2.287 1 94.31 145 SER B C 1
ATOM 4849 O O . SER B 1 145 ? -16.891 -3.904 1.613 1 94.31 145 SER B O 1
ATOM 4851 N N . VAL B 1 146 ? -15 -2.932 2.244 1 96.62 146 VAL B N 1
ATOM 4852 C CA . VAL B 1 146 ? -14.164 -3.766 1.391 1 96.62 146 VAL B CA 1
ATOM 4853 C C . VAL B 1 146 ? -14.203 -5.211 1.884 1 96.62 146 VAL B C 1
ATOM 4855 O O . VAL B 1 146 ? -14.367 -6.141 1.09 1 96.62 146 VAL B O 1
ATOM 4858 N N . ARG B 1 147 ? -14.07 -5.422 3.213 1 97 147 ARG B N 1
ATOM 4859 C CA . ARG B 1 147 ? -14.133 -6.758 3.801 1 97 147 ARG B CA 1
ATOM 4860 C C . ARG B 1 147 ? -15.438 -7.457 3.436 1 97 147 ARG B C 1
ATOM 4862 O O . ARG B 1 147 ? -15.43 -8.609 2.996 1 97 147 ARG B O 1
ATOM 4869 N N . LYS B 1 148 ? -16.5 -6.75 3.627 1 95.81 148 LYS B N 1
ATOM 4870 C CA . LYS B 1 148 ? -17.828 -7.312 3.348 1 95.81 148 LYS B CA 1
ATOM 4871 C C . LYS B 1 148 ? -17.984 -7.633 1.865 1 95.81 148 LYS B C 1
ATOM 4873 O O . LYS B 1 148 ? -18.562 -8.656 1.505 1 95.81 148 LYS B O 1
ATOM 4878 N N . THR B 1 149 ? -17.516 -6.762 1.025 1 96.25 149 THR B N 1
ATOM 4879 C CA . THR B 1 149 ? -17.609 -6.965 -0.417 1 96.25 149 THR B CA 1
ATOM 4880 C C . THR B 1 149 ? -16.859 -8.242 -0.826 1 96.25 149 THR B C 1
ATOM 4882 O O . THR B 1 149 ? -17.391 -9.039 -1.605 1 96.25 149 THR B O 1
ATOM 4885 N N . ILE B 1 150 ? -15.664 -8.453 -0.32 1 97.19 150 ILE B N 1
ATOM 4886 C CA . ILE B 1 150 ? -14.875 -9.633 -0.641 1 97.19 150 ILE B CA 1
ATOM 4887 C C . ILE B 1 150 ? -15.562 -10.883 -0.093 1 97.19 150 ILE B C 1
ATOM 4889 O O . ILE B 1 150 ? -15.656 -11.898 -0.782 1 97.19 150 ILE B O 1
ATOM 4893 N N . TYR B 1 151 ? -16.047 -10.758 1.131 1 97.06 151 TYR B N 1
ATOM 4894 C CA . TYR B 1 151 ? -16.781 -11.852 1.748 1 97.06 151 TYR B CA 1
ATOM 4895 C C . TYR B 1 151 ? -17.969 -12.266 0.883 1 97.06 151 TYR B C 1
ATOM 4897 O O . TYR B 1 151 ? -18.141 -13.453 0.587 1 97.06 151 TYR B O 1
ATOM 4905 N N . ASN B 1 152 ? -18.766 -11.25 0.472 1 95.12 152 ASN B N 1
ATOM 4906 C CA . ASN B 1 152 ? -19.938 -11.523 -0.356 1 95.12 152 ASN B CA 1
ATOM 4907 C C . ASN B 1 152 ? -19.547 -12.18 -1.678 1 95.12 152 ASN B C 1
ATOM 4909 O O . ASN B 1 152 ? -20.234 -13.086 -2.152 1 95.12 152 ASN B O 1
ATOM 4913 N N . PHE B 1 153 ? -18.547 -11.773 -2.23 1 94.19 153 PHE B N 1
ATOM 4914 C CA . PHE B 1 153 ? -18.062 -12.328 -3.49 1 94.19 153 PHE B CA 1
ATOM 4915 C C . PHE B 1 153 ? -17.688 -13.797 -3.326 1 94.19 153 PHE B C 1
ATOM 4917 O O . PHE B 1 153 ? -18.078 -14.641 -4.141 1 94.19 153 PHE B O 1
ATOM 4924 N N . PHE B 1 154 ? -16.922 -14.148 -2.281 1 95.81 154 PHE B N 1
ATOM 4925 C CA . PHE B 1 154 ? -16.5 -15.516 -2.031 1 95.81 154 PHE B CA 1
ATOM 4926 C C . PHE B 1 154 ? -17.688 -16.406 -1.726 1 95.81 154 PHE B C 1
ATOM 4928 O O . PHE B 1 154 ? -17.672 -17.609 -2.045 1 95.81 154 PHE B O 1
ATOM 4935 N N . MET B 1 155 ? -18.719 -15.836 -1.148 1 93.75 155 MET B N 1
ATOM 4936 C CA . MET B 1 155 ? -19.922 -16.594 -0.804 1 93.75 155 MET B CA 1
ATOM 4937 C C . MET B 1 155 ? -20.75 -16.891 -2.047 1 93.75 155 MET B C 1
ATOM 4939 O O . MET B 1 155 ? -21.406 -17.938 -2.125 1 93.75 155 MET B O 1
ATOM 4943 N N . SER B 1 156 ? -20.578 -16.047 -3.055 1 87.56 156 SER B N 1
ATOM 4944 C CA . SER B 1 156 ? -21.516 -16.125 -4.172 1 87.56 156 SER B CA 1
ATOM 4945 C C . SER B 1 156 ? -20.844 -16.734 -5.402 1 87.56 156 SER B C 1
ATOM 4947 O O . SER B 1 156 ? -21.531 -17.297 -6.266 1 87.56 156 SER B O 1
ATOM 4949 N N . LYS B 1 157 ? -19.656 -16.578 -5.547 1 77.81 157 LYS B N 1
ATOM 4950 C CA . LYS B 1 157 ? -18.969 -16.969 -6.777 1 77.81 157 LYS B CA 1
ATOM 4951 C C . LYS B 1 157 ? -18.016 -18.125 -6.535 1 77.81 157 LYS B C 1
ATOM 4953 O O . LYS B 1 157 ? -17.406 -18.219 -5.469 1 77.81 157 LYS B O 1
ATOM 4958 N N . PRO B 1 158 ? -17.719 -18.859 -7.59 1 66.25 158 PRO B N 1
ATOM 4959 C CA . PRO B 1 158 ? -18.422 -18.969 -8.875 1 66.25 158 PRO B CA 1
ATOM 4960 C C . PRO B 1 158 ? -19.797 -19.594 -8.742 1 66.25 158 PRO B C 1
ATOM 4962 O O . PRO B 1 158 ? -20.062 -20.344 -7.793 1 66.25 158 PRO B O 1
ATOM 4965 N N . ARG B 1 159 ? -20.859 -18.891 -9.492 1 57.56 159 ARG B N 1
ATOM 4966 C CA . ARG B 1 159 ? -22.234 -19.391 -9.422 1 57.56 159 ARG B CA 1
ATOM 4967 C C . ARG B 1 159 ? -22.406 -20.641 -10.273 1 57.56 159 ARG B C 1
ATOM 4969 O O . ARG B 1 159 ? -23.516 -20.938 -10.719 1 57.56 159 ARG B O 1
ATOM 4976 N N . LYS B 1 160 ? -21.469 -21.297 -10.805 1 50.06 160 LYS B N 1
ATOM 4977 C CA . LYS B 1 160 ? -21.938 -22.281 -11.781 1 50.06 160 LYS B CA 1
ATOM 4978 C C . LYS B 1 160 ? -23.312 -22.812 -11.406 1 50.06 160 LYS B C 1
ATOM 4980 O O . LYS B 1 160 ? -23.672 -22.859 -10.227 1 50.06 160 LYS B O 1
ATOM 4985 N N . LEU B 1 161 ? -24.078 -23.109 -12.57 1 39.94 161 LEU B N 1
ATOM 4986 C CA . LEU B 1 161 ? -25.469 -23.469 -12.836 1 39.94 161 LEU B CA 1
ATOM 4987 C C . LEU B 1 161 ? -26 -24.422 -11.766 1 39.94 161 LEU B C 1
ATOM 4989 O O . LEU B 1 161 ? -27.078 -24.188 -11.211 1 39.94 161 LEU B O 1
ATOM 4993 N N . GLU B 1 162 ? -25.859 -25.703 -12.141 1 37.62 162 GLU B N 1
ATOM 4994 C CA . GLU B 1 162 ? -26.625 -26.797 -11.539 1 37.62 162 GLU B CA 1
ATOM 4995 C C . GLU B 1 162 ? -26.25 -26.984 -10.07 1 37.62 162 GLU B C 1
ATOM 4997 O O . GLU B 1 162 ? -27 -27.625 -9.32 1 37.62 162 GLU B O 1
ATOM 5002 N N . GLU B 1 163 ? -24.891 -26.984 -9.75 1 44.34 163 GLU B N 1
ATOM 5003 C CA . GLU B 1 163 ? -24.609 -27.484 -8.406 1 44.34 163 GLU B CA 1
ATOM 5004 C C . GLU B 1 163 ? -24.375 -26.328 -7.438 1 44.34 163 GLU B C 1
ATOM 5006 O O . GLU B 1 163 ? -23.297 -25.719 -7.434 1 44.34 163 GLU B O 1
ATOM 5011 N N . ARG B 1 164 ? -25.375 -25.609 -6.902 1 43.41 164 ARG B N 1
ATOM 5012 C CA . ARG B 1 164 ? -25.547 -24.703 -5.773 1 43.41 164 ARG B CA 1
ATOM 5013 C C . ARG B 1 164 ? -24.391 -24.828 -4.789 1 43.41 164 ARG B C 1
ATOM 5015 O O . ARG B 1 164 ? -24.359 -24.125 -3.777 1 43.41 164 ARG B O 1
ATOM 5022 N N . THR B 1 165 ? -23.531 -25.828 -4.82 1 50.22 165 THR B N 1
ATOM 5023 C CA . THR B 1 165 ? -22.812 -26.234 -3.625 1 50.22 165 THR B CA 1
ATOM 5024 C C . THR B 1 165 ? -21.375 -25.703 -3.643 1 50.22 165 THR B C 1
ATOM 5026 O O . THR B 1 165 ? -20.656 -25.828 -2.652 1 50.22 165 THR B O 1
ATOM 5029 N N . SER B 1 166 ? -20.734 -24.984 -4.91 1 68.62 166 SER B N 1
ATOM 5030 C CA . SER B 1 166 ? -19.312 -24.719 -4.719 1 68.62 166 SER B CA 1
ATOM 5031 C C . SER B 1 166 ? -18.984 -23.234 -4.906 1 68.62 166 SER B C 1
ATOM 5033 O O . SER B 1 166 ? -19.406 -22.641 -5.898 1 68.62 166 SER B O 1
ATOM 5035 N N . ASN B 1 167 ? -18.703 -22.625 -3.98 1 87.25 167 ASN B N 1
ATOM 5036 C CA . ASN B 1 167 ? -18.234 -21.25 -4.027 1 87.25 167 ASN B CA 1
ATOM 5037 C C . ASN B 1 167 ? -16.812 -21.125 -3.498 1 87.25 167 ASN B C 1
ATOM 5039 O O . ASN B 1 167 ? -16.219 -22.109 -3.049 1 87.25 167 ASN B O 1
ATOM 5043 N N . PHE B 1 168 ? -16.281 -20 -3.721 1 94 168 PHE B N 1
ATOM 5044 C CA . PHE B 1 168 ? -14.891 -19.75 -3.32 1 94 168 PHE B CA 1
ATOM 5045 C C . PHE B 1 168 ? -14.734 -19.891 -1.812 1 94 168 PHE B C 1
ATOM 5047 O O . PHE B 1 168 ? -13.672 -20.281 -1.326 1 94 168 PHE B O 1
ATOM 5054 N N . MET B 1 169 ? -15.844 -19.641 -1.074 1 95.88 169 MET B N 1
ATOM 5055 C CA . MET B 1 169 ? -15.781 -19.734 0.38 1 95.88 169 MET B CA 1
ATOM 5056 C C . MET B 1 169 ? -15.539 -21.188 0.812 1 95.88 169 MET B C 1
ATOM 5058 O O . MET B 1 169 ? -14.742 -21.438 1.712 1 95.88 169 MET B O 1
ATOM 5062 N N . LYS B 1 170 ? -16.234 -22.047 0.208 1 93.75 170 LYS B N 1
ATOM 5063 C CA . LYS B 1 170 ? -16.016 -23.469 0.491 1 93.75 170 LYS B CA 1
ATOM 5064 C C . LYS B 1 170 ? -14.594 -23.891 0.163 1 93.75 170 LYS B C 1
ATOM 5066 O O . LYS B 1 170 ? -13.992 -24.688 0.889 1 93.75 170 LYS B O 1
ATOM 5071 N N . THR B 1 171 ? -14.102 -23.375 -0.949 1 95.62 171 THR B N 1
ATOM 5072 C CA . THR B 1 171 ? -12.727 -23.672 -1.345 1 95.62 171 THR B CA 1
ATOM 5073 C C . THR B 1 171 ? -11.742 -23.125 -0.319 1 95.62 171 THR B C 1
ATOM 5075 O O . THR B 1 171 ? -10.766 -23.781 0.028 1 95.62 171 THR B O 1
ATOM 5078 N N . LEU B 1 172 ? -12.031 -21.891 0.113 1 97.44 172 LEU B N 1
ATOM 5079 C CA . LEU B 1 172 ? -11.172 -21.297 1.125 1 97.44 172 LEU B CA 1
ATOM 5080 C C . LEU B 1 172 ? -11.18 -22.125 2.408 1 97.44 172 LEU B C 1
ATOM 5082 O O . LEU B 1 172 ? -10.125 -22.406 2.973 1 97.44 172 LEU B O 1
ATOM 5086 N N . TYR B 1 173 ? -12.352 -22.5 2.83 1 96.69 173 TYR B N 1
ATOM 5087 C CA . TYR B 1 173 ? -12.516 -23.359 4.004 1 96.69 173 TYR B CA 1
ATOM 5088 C C . TYR B 1 173 ? -11.766 -24.672 3.832 1 96.69 173 TYR B C 1
ATOM 5090 O O . TYR B 1 173 ? -11.031 -25.094 4.727 1 96.69 173 TYR B O 1
ATOM 5098 N N . TRP B 1 174 ? -11.906 -25.266 2.707 1 96.12 174 TRP B N 1
ATOM 5099 C CA . TRP B 1 174 ? -11.281 -26.531 2.32 1 96.12 174 TRP B CA 1
ATOM 5100 C C . TRP B 1 174 ? -9.766 -26.422 2.363 1 96.12 174 TRP B C 1
ATOM 5102 O O . TRP B 1 174 ? -9.078 -27.344 2.805 1 96.12 174 TRP B O 1
ATOM 5112 N N . LEU B 1 175 ? -9.227 -25.297 1.984 1 97.5 175 LEU B N 1
ATOM 5113 C CA . LEU B 1 175 ? -7.785 -25.062 1.87 1 97.5 175 LEU B CA 1
ATOM 5114 C C . LEU B 1 175 ? -7.172 -24.766 3.234 1 97.5 175 LEU B C 1
ATOM 5116 O O . LEU B 1 175 ? -6.18 -25.391 3.621 1 97.5 175 LEU B O 1
ATOM 5120 N N . ILE B 1 176 ? -7.781 -23.875 4.035 1 96.5 176 ILE B N 1
ATOM 5121 C CA . ILE B 1 176 ? -7.137 -23.344 5.23 1 96.5 176 ILE B CA 1
ATOM 5122 C C . ILE B 1 176 ? -7.215 -24.375 6.359 1 96.5 176 ILE B C 1
ATOM 5124 O O . ILE B 1 176 ? -6.32 -24.438 7.207 1 96.5 176 ILE B O 1
ATOM 5128 N N . PHE B 1 177 ? -8.242 -25.203 6.367 1 96.75 177 PHE B N 1
ATOM 5129 C CA . PHE B 1 177 ? -8.383 -26.203 7.426 1 96.75 177 PHE B CA 1
ATOM 5130 C C . PHE B 1 177 ? -7.957 -27.578 6.93 1 96.75 177 PHE B C 1
ATOM 5132 O O . PHE B 1 177 ? -8.227 -28.594 7.582 1 96.75 177 PHE B O 1
ATOM 5139 N N . TYR B 1 178 ? -7.344 -27.656 5.711 1 97.38 178 TYR B N 1
ATOM 5140 C CA . TYR B 1 178 ? -6.77 -28.859 5.113 1 97.38 178 TYR B CA 1
ATOM 5141 C C . TYR B 1 178 ? -7.812 -29.969 5.02 1 97.38 178 TYR B C 1
ATOM 5143 O O . TYR B 1 178 ? -7.531 -31.125 5.363 1 97.38 178 TYR B O 1
ATOM 5151 N N . GLU B 1 179 ? -8.977 -29.562 4.605 1 95.62 179 GLU B N 1
ATOM 5152 C CA . GLU B 1 179 ? -10.062 -30.516 4.449 1 95.62 179 GLU B CA 1
ATOM 5153 C C . GLU B 1 179 ? -9.797 -31.453 3.271 1 95.62 179 GLU B C 1
ATOM 5155 O O . GLU B 1 179 ? -10.508 -32.438 3.092 1 95.62 179 GLU B O 1
ATOM 5160 N N . PHE B 1 180 ? -8.727 -31.172 2.504 1 95.81 180 PHE B N 1
ATOM 5161 C CA . PHE B 1 180 ? -8.352 -32.031 1.402 1 95.81 180 PHE B CA 1
ATOM 5162 C C . PHE B 1 180 ? -7.672 -33.312 1.921 1 95.81 180 PHE B C 1
ATOM 5164 O O . PHE B 1 180 ? -7.535 -34.281 1.19 1 95.81 180 PHE B O 1
ATOM 5171 N N . LEU B 1 181 ? -7.254 -33.312 3.121 1 96.62 181 LEU B N 1
ATOM 5172 C CA . LEU B 1 181 ? -6.68 -34.5 3.746 1 96.62 181 LEU B CA 1
ATOM 5173 C C . LEU B 1 181 ? -7.773 -35.438 4.23 1 96.62 181 LEU B C 1
ATOM 5175 O O . LEU B 1 181 ? -8.906 -35 4.465 1 96.62 181 LEU B O 1
ATOM 5179 N N . PRO B 1 182 ? -7.387 -36.688 4.379 1 94.81 182 PRO B N 1
ATOM 5180 C CA . PRO B 1 182 ? -8.359 -37.625 4.922 1 94.81 182 PRO B CA 1
ATOM 5181 C C . PRO B 1 182 ? -8.859 -37.219 6.309 1 94.81 182 PRO B C 1
ATOM 5183 O O . PRO B 1 182 ? -8.125 -36.625 7.082 1 94.81 182 PRO B O 1
ATOM 5186 N N . LYS B 1 183 ? -10.07 -37.594 6.613 1 91.19 183 LYS B N 1
ATOM 5187 C CA . LYS B 1 183 ? -10.734 -37.188 7.848 1 91.19 183 LYS B CA 1
ATOM 5188 C C . LYS B 1 183 ? -9.938 -37.625 9.07 1 91.19 183 LYS B C 1
ATOM 5190 O O . LYS B 1 183 ? -9.945 -36.969 10.102 1 91.19 183 LYS B O 1
ATOM 5195 N N . ASP B 1 184 ? -9.289 -38.719 8.992 1 91.06 184 ASP B N 1
ATOM 5196 C CA . ASP B 1 184 ? -8.57 -39.281 10.125 1 91.06 184 ASP B CA 1
ATOM 5197 C C . ASP B 1 184 ? -7.125 -38.781 10.172 1 91.06 184 ASP B C 1
ATOM 5199 O O . ASP B 1 184 ? -6.352 -39.188 11.031 1 91.06 184 ASP B O 1
ATOM 5203 N N . SER B 1 185 ? -6.836 -37.844 9.312 1 91.81 185 SER B N 1
ATOM 5204 C CA . SER B 1 185 ? -5.473 -37.344 9.281 1 91.81 185 SER B CA 1
ATOM 5205 C C . SER B 1 185 ? -5.203 -36.406 10.453 1 91.81 185 SER B C 1
ATOM 5207 O O . SER B 1 185 ? -6.012 -35.531 10.75 1 91.81 185 SER B O 1
ATOM 5209 N N . ASN B 1 186 ? -4.094 -36.531 11.148 1 89.75 186 ASN B N 1
ATOM 5210 C CA . ASN B 1 186 ? -3.686 -35.688 12.258 1 89.75 186 ASN B CA 1
ATOM 5211 C C . ASN B 1 186 ? -3.139 -34.344 11.766 1 89.75 186 ASN B C 1
ATOM 5213 O O . ASN B 1 186 ? -2.91 -33.438 12.562 1 89.75 186 ASN B O 1
ATOM 5217 N N . GLU B 1 187 ? -2.984 -34.188 10.492 1 89 187 GLU B N 1
ATOM 5218 C CA . GLU B 1 187 ? -2.426 -32.969 9.922 1 89 187 GLU B CA 1
ATOM 5219 C C . GLU B 1 187 ? -3.521 -31.953 9.633 1 89 187 GLU B C 1
ATOM 5221 O O . GLU B 1 187 ? -3.23 -30.797 9.312 1 89 187 GLU B O 1
ATOM 5226 N N . ARG B 1 188 ? -4.77 -32.375 9.75 1 90.62 188 ARG B N 1
ATOM 5227 C CA . ARG B 1 188 ? -5.848 -31.391 9.625 1 90.62 188 ARG B CA 1
ATOM 5228 C C . ARG B 1 188 ? -5.777 -30.359 10.734 1 90.62 188 ARG B C 1
ATOM 5230 O O . ARG B 1 188 ? -5.387 -30.672 11.859 1 90.62 188 ARG B O 1
ATOM 5237 N N . VAL B 1 189 ? -6.117 -29.203 10.375 1 92.94 189 VAL B N 1
ATOM 5238 C CA . VAL B 1 189 ? -6.016 -28.094 11.328 1 92.94 189 VAL B CA 1
ATOM 5239 C C . VAL B 1 189 ? -7.41 -27.656 11.766 1 92.94 189 VAL B C 1
ATOM 5241 O O . VAL B 1 189 ? -8.328 -27.578 10.945 1 92.94 189 VAL B O 1
ATOM 5244 N N . ASN B 1 190 ? -7.551 -27.422 13.055 1 94.38 190 ASN B N 1
ATOM 5245 C CA . ASN B 1 190 ? -8.852 -27.031 13.586 1 94.38 190 ASN B CA 1
ATOM 5246 C C . ASN B 1 190 ? -8.859 -25.562 14.023 1 94.38 190 ASN B C 1
ATOM 5248 O O . ASN B 1 190 ? -9.891 -25.047 14.461 1 94.38 190 ASN B O 1
ATOM 5252 N N . GLU B 1 191 ? -7.746 -25.031 13.883 1 95.44 191 GLU B N 1
ATOM 5253 C CA . GLU B 1 191 ? -7.652 -23.625 14.266 1 95.44 191 GLU B CA 1
ATOM 5254 C C . GLU B 1 191 ? -6.758 -22.844 13.305 1 95.44 191 GLU B C 1
ATOM 5256 O O . GLU B 1 191 ? -5.836 -23.406 12.711 1 95.44 191 GLU B O 1
ATOM 5261 N N . TYR B 1 192 ? -7.105 -21.641 13.062 1 95.44 192 TYR B N 1
ATOM 5262 C CA . TYR B 1 192 ? -6.289 -20.688 12.312 1 95.44 192 TYR B CA 1
ATOM 5263 C C . TYR B 1 192 ? -5.992 -19.453 13.141 1 95.44 192 TYR B C 1
ATOM 5265 O O . TYR B 1 192 ? -6.891 -18.875 13.766 1 95.44 192 TYR B O 1
ATOM 5273 N N . ILE B 1 193 ? -4.793 -19.031 13.195 1 92.81 193 ILE B N 1
ATOM 5274 C CA . ILE B 1 193 ? -4.418 -17.859 13.969 1 92.81 193 ILE B CA 1
ATOM 5275 C C . ILE B 1 193 ? -4.371 -16.625 13.055 1 92.81 193 ILE B C 1
ATOM 5277 O O . ILE B 1 193 ? -3.463 -16.5 12.227 1 92.81 193 ILE B O 1
ATOM 5281 N N . LEU B 1 194 ? -5.289 -15.773 13.18 1 92.69 194 LEU B N 1
ATOM 5282 C CA . LEU B 1 194 ? -5.332 -14.516 12.453 1 92.69 194 LEU B CA 1
ATOM 5283 C C . LEU B 1 194 ? -4.379 -13.492 13.062 1 92.69 194 LEU B C 1
ATOM 5285 O O . LEU B 1 194 ? -4.289 -13.383 14.289 1 92.69 194 LEU B O 1
ATOM 5289 N N . SER B 1 195 ? -3.689 -12.781 12.258 1 85.88 195 SER B N 1
ATOM 5290 C CA . SER B 1 195 ? -2.686 -11.836 12.734 1 85.88 195 SER B CA 1
ATOM 5291 C C . SER B 1 195 ? -3.314 -10.766 13.625 1 85.88 195 SER B C 1
ATOM 5293 O O . SER B 1 195 ? -2.793 -10.461 14.703 1 85.88 195 SER B O 1
ATOM 5295 N N . ASN B 1 196 ? -4.367 -10.133 13.188 1 88.62 196 ASN B N 1
ATOM 5296 C CA . ASN B 1 196 ? -5.055 -9.125 13.992 1 88.62 196 ASN B CA 1
ATOM 5297 C C . ASN B 1 196 ? -6.531 -9.031 13.617 1 88.62 196 ASN B C 1
ATOM 5299 O O . ASN B 1 196 ? -6.906 -9.281 12.477 1 88.62 196 ASN B O 1
ATOM 5303 N N . CYS B 1 197 ? -7.25 -8.641 14.578 1 92.12 197 CYS B N 1
ATOM 5304 C CA . CYS B 1 197 ? -8.664 -8.367 14.328 1 92.12 197 CYS B CA 1
ATOM 5305 C C . CYS B 1 197 ? -8.836 -7.137 13.445 1 92.12 197 CYS B C 1
ATOM 5307 O O . CYS B 1 197 ? -8.227 -6.094 13.703 1 92.12 197 CYS B O 1
ATOM 5309 N N . PRO B 1 198 ? -9.656 -7.219 12.398 1 91.31 198 PRO B N 1
ATOM 5310 C CA . PRO B 1 198 ? -9.844 -6.07 11.508 1 91.31 198 PRO B CA 1
ATOM 5311 C C . PRO B 1 198 ? -10.547 -4.902 12.203 1 91.31 198 PRO B C 1
ATOM 5313 O O . PRO B 1 198 ? -10.492 -3.771 11.711 1 91.31 198 PRO B O 1
ATOM 5316 N N . CYS B 1 199 ? -11.164 -5.125 13.273 1 86.38 199 CYS B N 1
ATOM 5317 C CA . CYS B 1 199 ? -11.953 -4.098 13.945 1 86.38 199 CYS B CA 1
ATOM 5318 C C . CYS B 1 199 ? -11.172 -3.475 15.094 1 86.38 199 CYS B C 1
ATOM 5320 O O . CYS B 1 199 ? -10.922 -2.268 15.094 1 86.38 199 CYS B O 1
ATOM 5322 N N . CYS B 1 200 ? -10.742 -4.293 16.047 1 86.12 200 CYS B N 1
ATOM 5323 C CA . CYS B 1 200 ? -10.102 -3.74 17.234 1 86.12 200 CYS B CA 1
ATOM 5324 C C . CYS B 1 200 ? -8.586 -3.871 17.156 1 86.12 200 CYS B C 1
ATOM 5326 O O . CYS B 1 200 ? -7.871 -3.406 18.047 1 86.12 200 CYS B O 1
ATOM 5328 N N . GLN B 1 201 ? -8.055 -4.598 16.172 1 81.62 201 GLN B N 1
ATOM 5329 C CA . GLN B 1 201 ? -6.633 -4.723 15.891 1 81.62 201 GLN B CA 1
ATOM 5330 C C . GLN B 1 201 ? -5.938 -5.598 16.938 1 81.62 201 GLN B C 1
ATOM 5332 O O . GLN B 1 201 ? -4.707 -5.641 16.984 1 81.62 201 GLN B O 1
ATOM 5337 N N . GLN B 1 202 ? -6.754 -6.238 17.75 1 85.44 202 GLN B N 1
ATOM 5338 C CA . GLN B 1 202 ? -6.16 -7.211 18.656 1 85.44 202 GLN B CA 1
ATOM 5339 C C . GLN B 1 202 ? -5.324 -8.242 17.891 1 85.44 202 GLN B C 1
ATOM 5341 O O . GLN B 1 202 ? -5.742 -8.734 16.844 1 85.44 202 GLN B O 1
ATOM 5346 N N . LYS B 1 203 ? -4.156 -8.578 18.422 1 83.5 203 LYS B N 1
ATOM 5347 C CA . LYS B 1 203 ? -3.234 -9.469 17.719 1 83.5 203 LYS B CA 1
ATOM 5348 C C . LYS B 1 203 ? -3.496 -10.93 18.078 1 83.5 203 LYS B C 1
ATOM 5350 O O . LYS B 1 203 ? -3.957 -11.227 19.188 1 83.5 203 LYS B O 1
ATOM 5355 N N . GLY B 1 204 ? -3.146 -11.828 17.172 1 86.94 204 GLY B N 1
ATOM 5356 C CA . GLY B 1 204 ? -3.17 -13.266 17.406 1 86.94 204 GLY B CA 1
ATOM 5357 C C . GLY B 1 204 ? -4.559 -13.797 17.703 1 86.94 204 GLY B C 1
ATOM 5358 O O . GLY B 1 204 ? -4.754 -14.5 18.688 1 86.94 204 GLY B O 1
ATOM 5359 N N . VAL B 1 205 ? -5.562 -13.469 16.906 1 91.69 205 VAL B N 1
ATOM 5360 C CA . VAL B 1 205 ? -6.93 -13.938 17.109 1 91.69 205 VAL B CA 1
ATOM 5361 C C . VAL B 1 205 ? -7.062 -15.375 16.609 1 91.69 205 VAL B C 1
ATOM 5363 O O . VAL B 1 205 ? -6.777 -15.672 15.453 1 91.69 205 VAL B O 1
ATOM 5366 N N . ILE B 1 206 ? -7.48 -16.25 17.469 1 94.25 206 ILE B N 1
ATOM 5367 C CA . ILE B 1 206 ? -7.613 -17.656 17.125 1 94.25 206 ILE B CA 1
ATOM 5368 C C . ILE B 1 206 ? -8.992 -17.922 16.531 1 94.25 206 ILE B C 1
ATOM 5370 O O . ILE B 1 206 ? -10.016 -17.656 17.156 1 94.25 206 ILE B O 1
ATOM 5374 N N . LEU B 1 207 ? -9.031 -18.359 15.305 1 96.31 207 LEU B N 1
ATOM 5375 C CA . LEU B 1 207 ? -10.258 -18.797 14.641 1 96.31 207 LEU B CA 1
ATOM 5376 C C . LEU B 1 207 ? -10.43 -20.312 14.75 1 96.31 207 LEU B C 1
ATOM 5378 O O . LEU B 1 207 ? -9.797 -21.062 14 1 96.31 207 LEU B O 1
ATOM 5382 N N . GLU B 1 208 ? -11.273 -20.672 15.609 1 96.62 208 GLU B N 1
ATOM 5383 C CA . GLU B 1 208 ? -11.531 -22.094 15.82 1 96.62 208 GLU B CA 1
ATOM 5384 C C . GLU B 1 208 ? -12.609 -22.609 14.867 1 96.62 208 GLU B C 1
ATOM 5386 O O . GLU B 1 208 ? -13.703 -22.047 14.797 1 96.62 208 GLU B O 1
ATOM 5391 N N . LYS B 1 209 ? -12.305 -23.656 14.234 1 95.44 209 LYS B N 1
ATOM 5392 C CA . LYS B 1 209 ? -13.219 -24.266 13.258 1 95.44 209 LYS B CA 1
ATOM 5393 C C . LYS B 1 209 ? -14.57 -24.578 13.883 1 95.44 209 LYS B C 1
ATOM 5395 O O . LYS B 1 209 ? -15.617 -24.359 13.266 1 95.44 209 LYS B O 1
ATOM 5400 N N . GLU B 1 210 ? -14.633 -25.031 15.078 1 94.75 210 GLU B N 1
ATOM 5401 C CA . GLU B 1 210 ? -15.852 -25.453 15.766 1 94.75 210 GLU B CA 1
ATOM 5402 C C . GLU B 1 210 ? -16.734 -24.25 16.078 1 94.75 210 GLU B C 1
ATOM 5404 O O . GLU B 1 210 ? -17.953 -24.391 16.234 1 94.75 210 GLU B O 1
ATOM 5409 N N . LYS B 1 211 ? -16.109 -23.141 16.203 1 95.31 211 LYS B N 1
ATOM 5410 C CA . LYS B 1 211 ? -16.859 -21.938 16.578 1 95.31 211 LYS B CA 1
ATOM 5411 C C . LYS B 1 211 ? -17.312 -21.172 15.336 1 95.31 211 LYS B C 1
ATOM 5413 O O . LYS B 1 211 ? -17.938 -20.109 15.445 1 95.31 211 LYS B O 1
ATOM 5418 N N . MET B 1 212 ? -16.938 -21.625 14.195 1 96.62 212 MET B N 1
ATOM 5419 C CA . MET B 1 212 ? -17.344 -20.984 12.945 1 96.62 212 MET B CA 1
ATOM 5420 C C . MET B 1 212 ? -18.844 -21.125 12.719 1 96.62 212 MET B C 1
ATOM 5422 O O . MET B 1 212 ? -19.391 -22.219 12.836 1 96.62 212 MET B O 1
ATOM 5426 N N . ARG B 1 213 ? -19.531 -20.078 12.398 1 96.44 213 ARG B N 1
ATOM 5427 C CA . ARG B 1 213 ? -20.953 -20.125 12.07 1 96.44 213 ARG B CA 1
ATOM 5428 C C . ARG B 1 213 ? -21.172 -20.672 10.672 1 96.44 213 ARG B C 1
ATOM 5430 O O . ARG B 1 213 ? -20.219 -20.859 9.914 1 96.44 213 ARG B O 1
ATOM 5437 N N . HIS B 1 214 ? -22.438 -20.859 10.258 1 94.06 214 HIS B N 1
ATOM 5438 C CA . HIS B 1 214 ? -22.797 -21.484 8.984 1 94.06 214 HIS B CA 1
ATOM 5439 C C . HIS B 1 214 ? -22.406 -20.578 7.816 1 94.06 214 HIS B C 1
ATOM 5441 O O . HIS B 1 214 ? -22.172 -21.078 6.707 1 94.06 214 HIS B O 1
ATOM 5447 N N . ASP B 1 215 ? -22.344 -19.359 8.078 1 95.62 215 ASP B N 1
ATOM 5448 C CA . ASP B 1 215 ? -22 -18.438 7.012 1 95.62 215 ASP B CA 1
ATOM 5449 C C . ASP B 1 215 ? -20.516 -18.125 7.004 1 95.62 215 ASP B C 1
ATOM 5451 O O . ASP B 1 215 ? -20.078 -17.141 6.414 1 95.62 215 ASP B O 1
ATOM 5455 N N . TYR B 1 216 ? -19.688 -18.938 7.684 1 97.19 216 TYR B N 1
ATOM 5456 C CA . TYR B 1 216 ? -18.234 -18.875 7.688 1 97.19 216 TYR B CA 1
ATOM 5457 C C . TYR B 1 216 ? -17.75 -17.594 8.367 1 97.19 216 TYR B C 1
ATOM 5459 O O . TYR B 1 216 ? -16.828 -16.938 7.883 1 97.19 216 TYR B O 1
ATOM 5467 N N . THR B 1 217 ? -18.406 -17.188 9.43 1 97.69 217 THR B N 1
ATOM 5468 C CA . THR B 1 217 ? -18.031 -16.016 10.211 1 97.69 217 THR B CA 1
ATOM 5469 C C . THR B 1 217 ? -17.656 -16.406 11.641 1 97.69 217 THR B C 1
ATOM 5471 O O . THR B 1 217 ? -18.016 -17.5 12.102 1 97.69 217 THR B O 1
ATOM 5474 N N . PHE B 1 218 ? -16.891 -15.625 12.266 1 97.31 218 PHE B N 1
ATOM 5475 C CA . PHE B 1 218 ? -16.469 -15.734 13.656 1 97.31 218 PHE B CA 1
ATOM 5476 C C . PHE B 1 218 ? -16.766 -14.453 14.414 1 97.31 218 PHE B C 1
ATOM 5478 O O . PHE B 1 218 ? -17.188 -13.453 13.82 1 97.31 218 PHE B O 1
ATOM 5485 N N . THR B 1 219 ? -16.672 -14.484 15.68 1 95.38 219 THR B N 1
ATOM 5486 C CA . THR B 1 219 ? -16.781 -13.305 16.531 1 95.38 219 THR B CA 1
ATOM 5487 C C . THR B 1 219 ? -15.461 -13.039 17.25 1 95.38 219 THR B C 1
ATOM 5489 O O . THR B 1 219 ? -14.828 -13.961 17.766 1 95.38 219 THR B O 1
ATOM 5492 N N . CYS B 1 220 ? -15.047 -11.844 17.172 1 93.75 220 CYS B N 1
ATOM 5493 C CA . CYS B 1 220 ? -13.812 -11.477 17.844 1 93.75 220 CYS B CA 1
ATOM 5494 C C . CYS B 1 220 ? -13.859 -11.883 19.312 1 93.75 220 CYS B C 1
ATOM 5496 O O . CYS B 1 220 ? -14.852 -11.617 20 1 93.75 220 CYS B O 1
ATOM 5498 N N . SER B 1 221 ? -12.797 -12.445 19.828 1 89.25 221 SER B N 1
ATOM 5499 C CA . SER B 1 221 ? -12.75 -12.977 21.188 1 89.25 221 SER B CA 1
ATOM 5500 C C . SER B 1 221 ? -12.578 -11.859 22.219 1 89.25 221 SER B C 1
ATOM 5502 O O . SER B 1 221 ? -12.812 -12.07 23.406 1 89.25 221 SER B O 1
ATOM 5504 N N . ASN B 1 222 ? -12.117 -10.703 21.781 1 90.06 222 ASN B N 1
ATOM 5505 C CA . ASN B 1 222 ? -12.047 -9.562 22.672 1 90.06 222 ASN B CA 1
ATOM 5506 C C . ASN B 1 222 ? -13.43 -9.125 23.156 1 90.06 222 ASN B C 1
ATOM 5508 O O . ASN B 1 222 ? -14.266 -8.719 22.344 1 90.06 222 ASN B O 1
ATOM 5512 N N . PRO B 1 223 ? -13.664 -9.125 24.406 1 90.25 223 PRO B N 1
ATOM 5513 C CA . PRO B 1 223 ? -14.992 -8.805 24.938 1 90.25 223 PRO B CA 1
ATOM 5514 C C . PRO B 1 223 ? -15.438 -7.383 24.609 1 90.25 223 PRO B C 1
ATOM 5516 O O . PRO B 1 223 ? -16.641 -7.113 24.531 1 90.25 223 PRO B O 1
ATOM 5519 N N . ASN B 1 224 ? -14.5 -6.488 24.375 1 88.88 224 ASN B N 1
ATOM 5520 C CA . ASN B 1 224 ? -14.852 -5.098 24.094 1 88.88 224 ASN B CA 1
ATOM 5521 C C . ASN B 1 224 ? -15.102 -4.883 22.594 1 88.88 224 ASN B C 1
ATOM 5523 O O . ASN B 1 224 ? -15.602 -3.83 22.203 1 88.88 224 ASN B O 1
ATOM 5527 N N . CYS B 1 225 ? -14.781 -5.699 21.719 1 90.38 225 CYS B N 1
ATOM 5528 C CA . CYS B 1 225 ? -14.938 -5.582 20.266 1 90.38 225 CYS B CA 1
ATOM 5529 C C . CYS B 1 225 ? -16.125 -6.402 19.781 1 90.38 225 CYS B C 1
ATOM 5531 O O . CYS B 1 225 ? -17.156 -5.844 19.406 1 90.38 225 CYS B O 1
ATOM 5533 N N . GLN B 1 226 ? -16.203 -7.727 19.906 1 88.75 226 GLN B N 1
ATOM 5534 C CA . GLN B 1 226 ? -17.219 -8.703 19.562 1 88.75 226 GLN B CA 1
ATOM 5535 C C . GLN B 1 226 ? -17.766 -8.469 18.156 1 88.75 226 GLN B C 1
ATOM 5537 O O . GLN B 1 226 ? -18.922 -8.766 17.875 1 88.75 226 GLN B O 1
ATOM 5542 N N . GLN B 1 227 ? -16.984 -7.918 17.328 1 91.56 227 GLN B N 1
ATOM 5543 C CA . GLN B 1 227 ? -17.359 -7.691 15.945 1 91.56 227 GLN B CA 1
ATOM 5544 C C . GLN B 1 227 ? -17.172 -8.953 15.109 1 91.56 227 GLN B C 1
ATOM 5546 O O . GLN B 1 227 ? -16.484 -9.891 15.539 1 91.56 227 GLN B O 1
ATOM 5551 N N . ILE B 1 228 ? -17.797 -8.969 13.969 1 95.19 228 ILE B N 1
ATOM 5552 C CA . ILE B 1 228 ? -17.766 -10.125 13.078 1 95.19 228 ILE B CA 1
ATOM 5553 C C . ILE B 1 228 ? -16.422 -10.203 12.359 1 95.19 228 ILE B C 1
ATOM 5555 O O . ILE B 1 228 ? -15.883 -9.18 11.938 1 95.19 228 ILE B O 1
ATOM 5559 N N . ILE B 1 229 ? -15.867 -11.398 12.344 1 97.31 229 ILE B N 1
ATOM 5560 C CA . ILE B 1 229 ? -14.695 -11.727 11.547 1 97.31 229 ILE B CA 1
ATOM 5561 C C . ILE B 1 229 ? -15.078 -12.703 10.438 1 97.31 229 ILE B C 1
ATOM 5563 O O . ILE B 1 229 ? -15.648 -13.766 10.711 1 97.31 229 ILE B O 1
ATOM 5567 N N . TYR B 1 230 ? -14.859 -12.312 9.211 1 98 230 TYR B N 1
ATOM 5568 C CA . TYR B 1 230 ? -15.117 -13.203 8.078 1 98 230 TYR B CA 1
ATOM 5569 C C . TYR B 1 230 ? -13.953 -14.164 7.867 1 98 230 TYR B C 1
ATOM 5571 O O . TYR B 1 230 ? -12.797 -13.812 8.117 1 98 230 TYR B O 1
ATOM 5579 N N . LEU B 1 231 ? -14.258 -15.328 7.387 1 97.62 231 LEU B N 1
ATOM 5580 C CA . LEU B 1 231 ? -13.172 -16.25 7.062 1 97.62 231 LEU B CA 1
ATOM 5581 C C . LEU B 1 231 ? -12.219 -15.625 6.051 1 97.62 231 LEU B C 1
ATOM 5583 O O . LEU B 1 231 ? -11.008 -15.859 6.102 1 97.62 231 LEU B O 1
ATOM 5587 N N . THR B 1 232 ? -12.711 -14.773 5.137 1 98 232 THR B N 1
ATOM 5588 C CA . THR B 1 232 ? -11.906 -14.117 4.109 1 98 232 THR B CA 1
ATOM 5589 C C . THR B 1 232 ? -10.922 -13.133 4.734 1 98 232 THR B C 1
ATOM 5591 O O . THR B 1 232 ? -9.984 -12.68 4.074 1 98 232 THR B O 1
ATOM 5594 N N . ASP B 1 233 ? -11.094 -12.828 6.035 1 97.56 233 ASP B N 1
ATOM 5595 C CA . ASP B 1 233 ? -10.164 -11.922 6.699 1 97.56 233 ASP B CA 1
ATOM 5596 C C . ASP B 1 233 ? -8.797 -12.578 6.875 1 97.56 233 ASP B C 1
ATOM 5598 O O . ASP B 1 233 ? -7.812 -11.906 7.191 1 97.56 233 ASP B O 1
ATOM 5602 N N . VAL B 1 234 ? -8.672 -13.836 6.59 1 97.19 234 VAL B N 1
ATOM 5603 C CA . VAL B 1 234 ? -7.398 -14.539 6.676 1 97.19 234 VAL B CA 1
ATOM 5604 C C . VAL B 1 234 ? -6.438 -13.992 5.625 1 97.19 234 VAL B C 1
ATOM 5606 O O . VAL B 1 234 ? -5.219 -14.156 5.742 1 97.19 234 VAL B O 1
ATOM 5609 N N . PHE B 1 235 ? -6.992 -13.359 4.582 1 97.06 235 PHE B N 1
ATOM 5610 C CA . PHE B 1 235 ? -6.152 -12.773 3.549 1 97.06 235 PHE B CA 1
ATOM 5611 C C . PHE B 1 235 ? -5.438 -11.531 4.07 1 97.06 235 PHE B C 1
ATOM 5613 O O . PHE B 1 235 ? -4.477 -11.055 3.463 1 97.06 235 PHE B O 1
ATOM 5620 N N . ARG B 1 236 ? -5.945 -10.922 5.145 1 94.88 236 ARG B N 1
ATOM 5621 C CA . ARG B 1 236 ? -5.34 -9.805 5.863 1 94.88 236 ARG B CA 1
ATOM 5622 C C . ARG B 1 236 ? -5.305 -8.555 4.996 1 94.88 236 ARG B C 1
ATOM 5624 O O . ARG B 1 236 ? -4.461 -7.676 5.195 1 94.88 236 ARG B O 1
ATOM 5631 N N . LEU B 1 237 ? -6.211 -8.484 4.02 1 95.5 237 LEU B N 1
ATOM 5632 C CA . LEU B 1 237 ? -6.227 -7.344 3.109 1 95.5 237 LEU B CA 1
ATOM 5633 C C . LEU B 1 237 ? -6.594 -6.062 3.85 1 95.5 237 LEU B C 1
ATOM 5635 O O . LEU B 1 237 ? -6.168 -4.973 3.463 1 95.5 237 LEU B O 1
ATOM 5639 N N . HIS B 1 238 ? -7.352 -6.133 4.984 1 94.19 238 HIS B N 1
ATOM 5640 C CA . HIS B 1 238 ? -7.781 -4.98 5.77 1 94.19 238 HIS B CA 1
ATOM 5641 C C . HIS B 1 238 ? -6.582 -4.219 6.328 1 94.19 238 HIS B C 1
ATOM 5643 O O . HIS B 1 238 ? -6.68 -3.021 6.613 1 94.19 238 HIS B O 1
ATOM 5649 N N . GLU B 1 239 ? -5.473 -4.902 6.422 1 89.44 239 GLU B N 1
ATOM 5650 C CA . GLU B 1 239 ? -4.277 -4.285 6.992 1 89.44 239 GLU B CA 1
ATOM 5651 C C . GLU B 1 239 ? -3.66 -3.277 6.027 1 89.44 239 GLU B C 1
ATOM 5653 O O . GLU B 1 239 ? -2.842 -2.447 6.43 1 89.44 239 GLU B O 1
ATOM 5658 N N . ALA B 1 240 ? -4.023 -3.385 4.781 1 89 240 ALA B N 1
ATOM 5659 C CA . ALA B 1 240 ? -3.426 -2.525 3.76 1 89 240 ALA B CA 1
ATOM 5660 C C . ALA B 1 240 ? -4.453 -1.546 3.201 1 89 240 ALA B C 1
ATOM 5662 O O . ALA B 1 240 ? -4.324 -1.088 2.062 1 89 240 ALA B O 1
ATOM 5663 N N . ILE B 1 241 ? -5.492 -1.28 3.904 1 91.19 241 ILE B N 1
ATOM 5664 C CA . ILE B 1 241 ? -6.516 -0.312 3.529 1 91.19 241 ILE B CA 1
ATOM 5665 C C . ILE B 1 241 ? -6.527 0.844 4.527 1 91.19 241 ILE B C 1
ATOM 5667 O O . ILE B 1 241 ? -6.391 0.631 5.734 1 91.19 241 ILE B O 1
ATOM 5671 N N . ASP B 1 242 ? -6.559 2.006 3.971 1 85.81 242 ASP B N 1
ATOM 5672 C CA . ASP B 1 242 ? -6.68 3.217 4.777 1 85.81 242 ASP B CA 1
ATOM 5673 C C . ASP B 1 242 ? -8.008 3.924 4.508 1 85.81 242 ASP B C 1
ATOM 5675 O O . ASP B 1 242 ? -8.359 4.18 3.355 1 85.81 242 ASP B O 1
ATOM 5679 N N . ASN B 1 243 ? -8.734 4.207 5.555 1 84.94 243 ASN B N 1
ATOM 5680 C CA . ASN B 1 243 ? -10.039 4.828 5.379 1 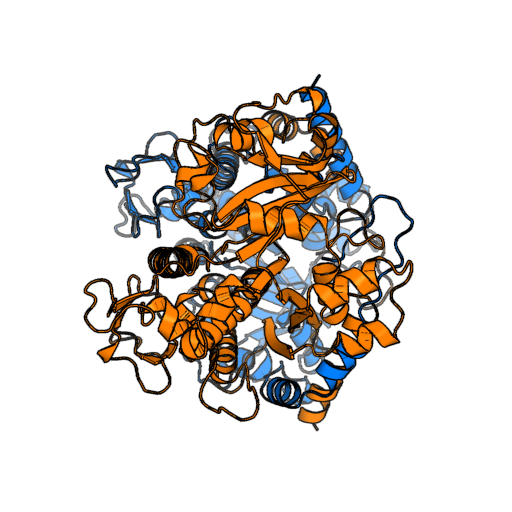84.94 243 ASN B CA 1
ATOM 5681 C C . ASN B 1 243 ? -9.93 6.184 4.684 1 84.94 243 ASN B C 1
ATOM 5683 O O . ASN B 1 243 ? -10.844 6.602 3.977 1 84.94 243 ASN B O 1
ATOM 5687 N N . GLU B 1 244 ? -8.789 6.801 4.863 1 78.44 244 GLU B N 1
ATOM 5688 C CA . GLU B 1 244 ? -8.609 8.125 4.285 1 78.44 244 GLU B CA 1
ATOM 5689 C C . GLU B 1 244 ? -7.973 8.047 2.902 1 78.44 244 GLU B C 1
ATOM 5691 O O . GLU B 1 244 ? -8.414 8.727 1.971 1 78.44 244 GLU B O 1
ATOM 5696 N N . LEU B 1 245 ? -6.957 7.207 2.766 1 79.75 245 LEU B N 1
ATOM 5697 C CA . LEU B 1 245 ? -6.199 7.184 1.52 1 79.75 245 LEU B CA 1
ATOM 5698 C C . LEU B 1 245 ? -6.77 6.145 0.558 1 79.75 245 LEU B C 1
ATOM 5700 O O . LEU B 1 245 ? -6.492 6.184 -0.643 1 79.75 245 LEU B O 1
ATOM 5704 N N . GLY B 1 246 ? -7.547 5.211 1.116 1 89.06 246 GLY B N 1
ATOM 5705 C CA . GLY B 1 246 ? -8.266 4.305 0.233 1 89.06 246 GLY B CA 1
ATOM 5706 C C . GLY B 1 246 ? -7.688 2.902 0.221 1 89.06 246 GLY B C 1
ATOM 5707 O O . GLY B 1 246 ? -6.871 2.553 1.078 1 89.06 246 GLY B O 1
ATOM 5708 N N . ALA B 1 247 ? -8.188 2.086 -0.723 1 92.12 247 ALA B N 1
ATOM 5709 C CA . ALA B 1 247 ? -7.844 0.67 -0.819 1 92.12 247 ALA B CA 1
ATOM 5710 C C . ALA B 1 247 ? -7.016 0.389 -2.072 1 92.12 247 ALA B C 1
ATOM 5712 O O . ALA B 1 247 ? -6.977 -0.746 -2.553 1 92.12 247 ALA B O 1
ATOM 5713 N N . GLY B 1 248 ? -6.391 1.35 -2.623 1 88.75 248 GLY B N 1
ATOM 5714 C CA . GLY B 1 248 ? -5.598 1.166 -3.828 1 88.75 248 GLY B CA 1
ATOM 5715 C C . GLY B 1 248 ? -4.473 0.163 -3.654 1 88.75 248 GLY B C 1
ATOM 5716 O O . GLY B 1 248 ? -4.105 -0.537 -4.602 1 88.75 248 GLY B O 1
ATOM 5717 N N . GLY B 1 249 ? -3.965 0.051 -2.512 1 85.88 249 GLY B N 1
ATOM 5718 C CA . GLY B 1 249 ? -2.812 -0.791 -2.232 1 85.88 249 GLY B CA 1
ATOM 5719 C C . GLY B 1 249 ? -3.125 -2.273 -2.312 1 85.88 249 GLY B C 1
ATOM 5720 O O . GLY B 1 249 ? -2.221 -3.094 -2.486 1 85.88 249 GLY B O 1
ATOM 5721 N N . ILE B 1 250 ? -4.375 -2.674 -2.203 1 93.44 250 ILE B N 1
ATOM 5722 C CA . ILE B 1 250 ? -4.676 -4.102 -2.129 1 93.44 250 ILE B CA 1
ATOM 5723 C C . ILE B 1 250 ? -5.098 -4.609 -3.506 1 93.44 250 ILE B C 1
ATOM 5725 O O . ILE B 1 250 ? -5.25 -5.816 -3.705 1 93.44 250 ILE B O 1
ATOM 5729 N N . LEU B 1 251 ? -5.305 -3.777 -4.484 1 92.25 251 LEU B N 1
ATOM 5730 C CA . LEU B 1 251 ? -5.906 -4.172 -5.754 1 92.25 251 LEU B CA 1
ATOM 5731 C C . LEU B 1 251 ? -5.035 -5.203 -6.469 1 92.25 251 LEU B C 1
ATOM 5733 O O . LEU B 1 251 ? -5.543 -6.203 -6.98 1 92.25 251 LEU B O 1
ATOM 5737 N N . GLY B 1 252 ? -3.773 -5.02 -6.523 1 89.25 252 GLY B N 1
ATOM 5738 C CA . GLY B 1 252 ? -2.867 -5.992 -7.113 1 89.25 252 GLY B CA 1
ATOM 5739 C C . GLY B 1 252 ? -2.846 -7.316 -6.375 1 89.25 252 GLY B C 1
ATOM 5740 O O . GLY B 1 252 ? -2.84 -8.383 -6.996 1 89.25 252 GLY B O 1
ATOM 5741 N N . TYR B 1 253 ? -2.846 -7.246 -5.051 1 92.88 253 TYR B N 1
ATOM 5742 C CA . TYR B 1 253 ? -2.871 -8.453 -4.234 1 92.88 253 TYR B CA 1
ATOM 5743 C C . TYR B 1 253 ? -4.145 -9.258 -4.488 1 92.88 253 TYR B C 1
ATOM 5745 O O . TYR B 1 253 ? -4.098 -10.484 -4.629 1 92.88 253 TYR B O 1
ATOM 5753 N N . LEU B 1 254 ? -5.211 -8.5 -4.531 1 95 254 LEU B N 1
ATOM 5754 C CA . LEU B 1 254 ? -6.504 -9.141 -4.715 1 95 254 LEU B CA 1
ATOM 5755 C C . LEU B 1 254 ? -6.594 -9.797 -6.09 1 95 254 LEU B C 1
ATOM 5757 O O . LEU B 1 254 ? -7.148 -10.891 -6.223 1 95 254 LEU B O 1
ATOM 5761 N N . THR B 1 255 ? -6.066 -9.195 -7.109 1 92.62 255 THR B N 1
ATOM 5762 C CA . THR B 1 255 ? -6.066 -9.766 -8.453 1 92.62 255 THR B CA 1
ATOM 5763 C C . THR B 1 255 ? -5.328 -11.102 -8.477 1 92.62 255 THR B C 1
ATOM 5765 O O . THR B 1 255 ? -5.855 -12.102 -8.961 1 92.62 255 THR B O 1
ATOM 5768 N N . SER B 1 256 ? -4.121 -11.086 -7.98 1 93.56 256 SER B N 1
ATOM 5769 C CA . SER B 1 256 ? -3.32 -12.305 -7.941 1 93.56 256 SER B CA 1
ATOM 5770 C C . SER B 1 256 ? -3.996 -13.383 -7.102 1 93.56 256 SER B C 1
ATOM 5772 O O . SER B 1 256 ? -3.975 -14.562 -7.461 1 93.56 256 SER B O 1
ATOM 5774 N N . LEU B 1 257 ? -4.551 -12.961 -6.008 1 96.12 257 LEU B N 1
ATOM 5775 C CA . LEU B 1 257 ? -5.25 -13.875 -5.113 1 96.12 257 LEU B CA 1
ATOM 5776 C C . LEU B 1 257 ? -6.414 -14.555 -5.828 1 96.12 257 LEU B C 1
ATOM 5778 O O . LEU B 1 257 ? -6.555 -15.773 -5.777 1 96.12 257 LEU B O 1
ATOM 5782 N N . LEU B 1 258 ? -7.227 -13.781 -6.512 1 93.75 258 LEU B N 1
ATOM 5783 C CA . LEU B 1 258 ? -8.422 -14.305 -7.164 1 93.75 258 LEU B CA 1
ATOM 5784 C C . LEU B 1 258 ? -8.047 -15.203 -8.336 1 93.75 258 LEU B C 1
ATOM 5786 O O . LEU B 1 258 ? -8.695 -16.219 -8.57 1 93.75 258 LEU B O 1
ATOM 5790 N N . GLU B 1 259 ? -7.023 -14.828 -9.07 1 92.5 259 GLU B N 1
ATOM 5791 C CA . GLU B 1 259 ? -6.535 -15.695 -10.133 1 92.5 259 GLU B CA 1
ATOM 5792 C C . GLU B 1 259 ? -6.176 -17.078 -9.602 1 92.5 259 GLU B C 1
ATOM 5794 O O . GLU B 1 259 ? -6.543 -18.094 -10.195 1 92.5 259 GLU B O 1
ATOM 5799 N N . GLN B 1 260 ? -5.527 -17.109 -8.57 1 96 260 GLN B N 1
ATOM 5800 C CA . GLN B 1 260 ? -5.078 -18.375 -8.008 1 96 260 GLN B CA 1
ATOM 5801 C C . GLN B 1 260 ? -6.238 -19.141 -7.379 1 96 260 GLN B C 1
ATOM 5803 O O . GLN B 1 260 ? -6.277 -20.375 -7.422 1 96 260 GLN B O 1
ATOM 5808 N N . PHE B 1 261 ? -7.203 -18.438 -6.844 1 94.44 261 PHE B N 1
ATOM 5809 C CA . PHE B 1 261 ? -8.336 -19.125 -6.238 1 94.44 261 PHE B CA 1
ATOM 5810 C C . PHE B 1 261 ? -9.227 -19.75 -7.309 1 94.44 261 PHE B C 1
ATOM 5812 O O . PHE B 1 261 ? -9.891 -20.75 -7.059 1 94.44 261 PHE B O 1
ATOM 5819 N N . VAL B 1 262 ? -9.25 -19.125 -8.5 1 90.62 262 VAL B N 1
ATOM 5820 C CA . VAL B 1 262 ? -9.922 -19.797 -9.609 1 90.62 262 VAL B CA 1
ATOM 5821 C C . VAL B 1 262 ? -9.281 -21.156 -9.875 1 90.62 262 VAL B C 1
ATOM 5823 O O . VAL B 1 262 ? -9.977 -22.156 -10.031 1 90.62 262 VAL B O 1
ATOM 5826 N N . ILE B 1 263 ? -7.992 -21.188 -9.859 1 93.19 263 ILE B N 1
ATOM 5827 C CA . ILE B 1 263 ? -7.258 -22.406 -10.125 1 93.19 263 ILE B CA 1
ATOM 5828 C C . ILE B 1 263 ? -7.48 -23.406 -8.984 1 93.19 263 ILE B C 1
ATOM 5830 O O . ILE B 1 263 ? -7.77 -24.578 -9.219 1 93.19 263 ILE B O 1
ATOM 5834 N N . ILE B 1 264 ? -7.398 -22.969 -7.742 1 95.38 264 ILE B N 1
ATOM 5835 C CA . ILE B 1 264 ? -7.555 -23.844 -6.578 1 95.38 264 ILE B CA 1
ATOM 5836 C C . ILE B 1 264 ? -8.969 -24.422 -6.551 1 95.38 264 ILE B C 1
ATOM 5838 O O . ILE B 1 264 ? -9.156 -25.594 -6.223 1 95.38 264 ILE B O 1
ATOM 5842 N N . ASP B 1 265 ? -9.883 -23.562 -6.871 1 91.81 265 ASP B N 1
ATOM 5843 C CA . ASP B 1 265 ? -11.266 -24.031 -6.898 1 91.81 265 ASP B CA 1
ATOM 5844 C C . ASP B 1 265 ? -11.469 -25.094 -7.969 1 91.81 265 ASP B C 1
ATOM 5846 O O . ASP B 1 265 ? -12.211 -26.062 -7.762 1 91.81 265 ASP B O 1
ATOM 5850 N N . LEU B 1 266 ? -10.867 -24.906 -9.109 1 89.19 266 LEU B N 1
ATOM 5851 C CA . LEU B 1 266 ? -10.938 -25.906 -10.164 1 89.19 266 LEU B CA 1
ATOM 5852 C C . LEU B 1 266 ? -10.266 -27.203 -9.727 1 89.19 266 LEU B C 1
ATOM 5854 O O . LEU B 1 266 ? -10.789 -28.297 -9.984 1 89.19 266 LEU B O 1
ATOM 5858 N N . ILE B 1 267 ? -9.156 -27.094 -9.109 1 92.75 267 ILE B N 1
ATOM 5859 C CA . ILE B 1 267 ? -8.461 -28.266 -8.594 1 92.75 267 ILE B CA 1
ATOM 5860 C C . ILE B 1 267 ? -9.359 -29.016 -7.613 1 92.75 267 ILE B C 1
ATOM 5862 O O . ILE B 1 267 ? -9.508 -30.234 -7.695 1 92.75 267 ILE B O 1
ATOM 5866 N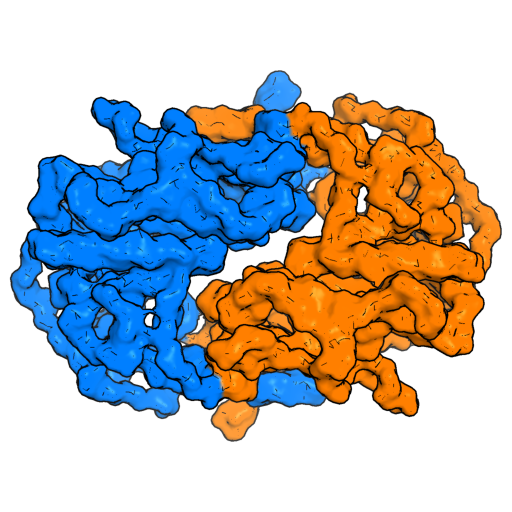 N . ARG B 1 268 ? -9.945 -28.266 -6.695 1 92.19 268 ARG B N 1
ATOM 5867 C CA . ARG B 1 268 ? -10.844 -28.859 -5.715 1 92.19 268 ARG B CA 1
ATOM 5868 C C . ARG B 1 268 ? -12 -29.594 -6.398 1 92.19 268 ARG B C 1
ATOM 5870 O O . ARG B 1 268 ? -12.344 -30.719 -6.031 1 92.19 268 ARG B O 1
ATOM 5877 N N . THR B 1 269 ? -12.562 -28.953 -7.359 1 87.31 269 THR B N 1
ATOM 5878 C CA . THR B 1 269 ? -13.703 -29.5 -8.078 1 87.31 269 THR B CA 1
ATOM 5879 C C . THR B 1 269 ? -13.305 -30.781 -8.82 1 87.31 269 THR B C 1
ATOM 5881 O O . THR B 1 269 ? -14.023 -31.781 -8.773 1 87.31 269 THR B O 1
ATOM 5884 N N . ILE B 1 270 ? -12.195 -30.734 -9.492 1 87.75 270 ILE B N 1
ATOM 5885 C CA . ILE B 1 270 ? -11.711 -31.906 -10.234 1 87.75 270 ILE B CA 1
ATOM 5886 C C . ILE B 1 270 ? -11.336 -33.031 -9.258 1 87.75 270 ILE B C 1
ATOM 5888 O O . ILE B 1 270 ? -11.633 -34.188 -9.508 1 87.75 270 ILE B O 1
ATOM 5892 N N . PHE B 1 271 ? -10.711 -32.625 -8.203 1 90.12 271 PHE B N 1
ATOM 5893 C CA . PHE B 1 271 ? -10.305 -33.594 -7.184 1 90.12 271 PHE B CA 1
ATOM 5894 C C . PHE B 1 271 ? -11.508 -34.344 -6.637 1 90.12 271 PHE B C 1
ATOM 5896 O O . PHE B 1 271 ? -11.422 -35.562 -6.375 1 90.12 271 PHE B O 1
ATOM 5903 N N . ASP B 1 272 ? -12.602 -33.688 -6.496 1 85.44 272 ASP B N 1
ATOM 5904 C CA . ASP B 1 272 ? -13.812 -34.281 -5.934 1 85.44 272 ASP B CA 1
ATOM 5905 C C . ASP B 1 272 ? -14.539 -35.125 -6.965 1 85.44 272 ASP B C 1
ATOM 5907 O O . ASP B 1 272 ? -15.125 -36.156 -6.621 1 85.44 272 ASP B O 1
ATOM 5911 N N . LYS B 1 273 ? -14.508 -34.75 -8.188 1 83.12 273 LYS B N 1
ATOM 5912 C CA . LYS B 1 273 ? -15.297 -35.406 -9.219 1 83.12 273 LYS B CA 1
ATOM 5913 C C . LYS B 1 273 ? -14.492 -36.531 -9.859 1 83.12 273 LYS B C 1
ATOM 5915 O O . LYS B 1 273 ? -14.93 -37.688 -9.852 1 83.12 273 LYS B O 1
ATOM 5920 N N . ASN B 1 274 ? -13.352 -36.219 -10.492 1 87 274 ASN B N 1
ATOM 5921 C CA . ASN B 1 274 ? -12.453 -37.156 -11.141 1 87 274 ASN B CA 1
ATOM 5922 C C . ASN B 1 274 ? -10.992 -36.719 -11.008 1 87 274 ASN B C 1
ATOM 5924 O O . ASN B 1 274 ? -10.445 -36.094 -11.914 1 87 274 ASN B O 1
ATOM 5928 N N . LYS B 1 275 ? -10.398 -37.25 -10.062 1 88.88 275 LYS B N 1
ATOM 5929 C CA . LYS B 1 275 ? -9.07 -36.781 -9.68 1 88.88 275 LYS B CA 1
ATOM 5930 C C . LYS B 1 275 ? -8.055 -37.062 -10.781 1 88.88 275 LYS B C 1
ATOM 5932 O O . LYS B 1 275 ? -7.043 -36.375 -10.898 1 88.88 275 LYS B O 1
ATOM 5937 N N . GLN B 1 276 ? -8.344 -38.031 -11.664 1 87.75 276 GLN B N 1
ATOM 5938 C CA . GLN B 1 276 ? -7.391 -38.406 -12.703 1 87.75 276 GLN B CA 1
ATOM 5939 C C . GLN B 1 276 ? -7.246 -37.312 -13.742 1 87.75 276 GLN B C 1
ATOM 5941 O O . GLN B 1 276 ? -6.207 -37.188 -14.398 1 87.75 276 GLN B O 1
ATOM 5946 N N . TRP B 1 277 ? -8.227 -36.469 -13.852 1 90.19 277 TRP B N 1
ATOM 5947 C CA . TRP B 1 277 ? -8.211 -35.375 -14.805 1 90.19 277 TRP B CA 1
ATOM 5948 C C . TRP B 1 277 ? -7.125 -34.344 -14.43 1 90.19 277 TRP B C 1
ATOM 5950 O O . TRP B 1 277 ? -6.691 -33.562 -15.273 1 90.19 277 TRP B O 1
ATOM 5960 N N . LEU B 1 278 ? -6.711 -34.344 -13.188 1 92.19 278 LEU B N 1
ATOM 5961 C CA . LEU B 1 278 ? -5.648 -33.438 -12.75 1 92.19 278 LEU B CA 1
ATOM 5962 C C . LEU B 1 278 ? -4.34 -33.75 -13.469 1 92.19 278 LEU B C 1
ATOM 5964 O O . LEU B 1 278 ? -3.57 -32.844 -13.797 1 92.19 278 LEU B O 1
ATOM 5968 N N . LYS B 1 279 ? -4.16 -34.969 -13.773 1 93.75 279 LYS B N 1
ATOM 5969 C CA . LYS B 1 279 ? -2.928 -35.406 -14.422 1 93.75 279 LYS B CA 1
ATOM 5970 C C . LYS B 1 279 ? -2.902 -35.031 -15.891 1 93.75 279 LYS B C 1
ATOM 5972 O O . LYS B 1 279 ? -1.832 -34.906 -16.5 1 93.75 279 LYS B O 1
ATOM 5977 N N . GLU B 1 280 ? -4.102 -34.812 -16.391 1 92.81 280 GLU B N 1
ATOM 5978 C CA . GLU B 1 280 ? -4.219 -34.562 -17.828 1 92.81 280 GLU B CA 1
ATOM 5979 C C . GLU B 1 280 ? -4.461 -33.094 -18.094 1 92.81 280 GLU B C 1
ATOM 5981 O O . GLU B 1 280 ? -4.676 -32.688 -19.25 1 92.81 280 GLU B O 1
ATOM 5986 N N . THR B 1 281 ? -4.465 -32.25 -17.094 1 91.81 281 THR B N 1
ATOM 5987 C CA . THR B 1 281 ? -4.789 -30.844 -17.25 1 91.81 281 THR B CA 1
ATOM 5988 C C . THR B 1 281 ? -3.594 -29.969 -16.875 1 91.81 281 THR B C 1
ATOM 5990 O O . THR B 1 281 ? -2.996 -30.141 -15.82 1 91.81 281 THR B O 1
ATOM 5993 N N . LEU B 1 282 ? -3.221 -29.047 -17.766 1 94.31 282 LEU B N 1
ATOM 5994 C CA . LEU B 1 282 ? -2.207 -28.031 -17.484 1 94.31 282 LEU B CA 1
ATOM 5995 C C . LEU B 1 282 ? -2.854 -26.703 -17.125 1 94.31 282 LEU B C 1
ATOM 5997 O O . LEU B 1 282 ? -3.633 -26.156 -17.906 1 94.31 282 LEU B O 1
ATOM 6001 N N . PHE B 1 283 ? -2.588 -26.25 -15.922 1 93.88 283 PHE B N 1
ATOM 6002 C CA . PHE B 1 283 ? -3.068 -24.938 -15.492 1 93.88 283 PHE B CA 1
ATOM 6003 C C . PHE B 1 283 ? -2.012 -23.859 -15.734 1 93.88 283 PHE B C 1
ATOM 6005 O O . PHE B 1 283 ? -0.848 -24.047 -15.367 1 93.88 283 PHE B O 1
ATOM 6012 N N . ILE B 1 284 ? -2.391 -22.75 -16.328 1 93 284 ILE B N 1
ATOM 6013 C CA . ILE B 1 284 ? -1.48 -21.641 -16.609 1 93 284 ILE B CA 1
ATOM 6014 C C . ILE B 1 284 ? -2.006 -20.359 -15.969 1 93 284 ILE B C 1
ATOM 6016 O O . ILE B 1 284 ? -3.15 -19.969 -16.203 1 93 284 ILE B O 1
ATOM 6020 N N . LYS B 1 285 ? -1.228 -19.812 -15.156 1 93.81 285 LYS B N 1
ATOM 6021 C CA . LYS B 1 285 ? -1.56 -18.531 -14.531 1 93.81 285 LYS B CA 1
ATOM 6022 C C . LYS B 1 285 ? -0.751 -17.391 -15.148 1 93.81 285 LYS B C 1
ATOM 6024 O O . LYS B 1 285 ? 0.444 -17.547 -15.406 1 93.81 285 LYS B O 1
ATOM 6029 N N . ASP B 1 286 ? -1.38 -16.266 -15.406 1 87.19 286 ASP B N 1
ATOM 6030 C CA . ASP B 1 286 ? -0.658 -15.047 -15.758 1 87.19 286 ASP B CA 1
ATOM 6031 C C . ASP B 1 286 ? 0.038 -14.445 -14.539 1 87.19 286 ASP B C 1
ATOM 6033 O O . ASP B 1 286 ? -0.614 -13.867 -13.672 1 87.19 286 ASP B O 1
ATOM 6037 N N . GLY B 1 287 ? 1.377 -14.586 -14.562 1 90.94 287 GLY B N 1
ATOM 6038 C CA . GL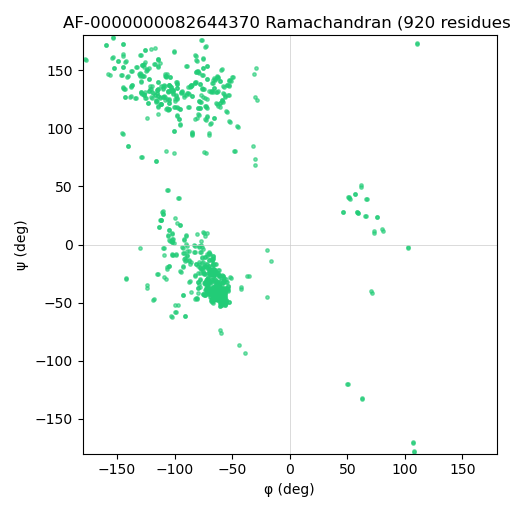Y B 1 287 ? 2.154 -14.125 -13.422 1 90.94 287 GLY B CA 1
ATOM 6039 C C . GLY B 1 287 ? 2.764 -15.258 -12.617 1 90.94 287 GLY B C 1
ATOM 6040 O O . GLY B 1 287 ? 2.463 -16.438 -12.852 1 90.94 287 GLY B O 1
ATOM 6041 N N . PRO B 1 288 ? 3.59 -14.945 -11.664 1 94.5 288 PRO B N 1
ATOM 6042 C CA . PRO B 1 288 ? 4.285 -15.969 -10.875 1 94.5 288 PRO B CA 1
ATOM 6043 C C . PRO B 1 288 ? 3.357 -16.703 -9.914 1 94.5 288 PRO B C 1
ATOM 6045 O O . PRO B 1 288 ? 2.328 -16.156 -9.508 1 94.5 288 PRO B O 1
ATOM 6048 N N . LEU B 1 289 ? 3.746 -17.906 -9.617 1 97.31 289 LEU B N 1
ATOM 6049 C CA . LEU B 1 289 ? 3.014 -18.688 -8.633 1 97.31 289 LEU B CA 1
ATOM 6050 C C . LEU B 1 289 ? 3.486 -18.375 -7.219 1 97.31 289 LEU B C 1
ATOM 6052 O O . LEU B 1 289 ? 4.387 -19.031 -6.695 1 97.31 289 LEU B O 1
ATOM 6056 N N . GLY B 1 290 ? 2.885 -17.547 -6.609 1 96.06 290 GLY B N 1
ATOM 6057 C CA . GLY B 1 290 ? 3.119 -17.031 -5.27 1 96.06 290 GLY B CA 1
ATOM 6058 C C . GLY B 1 290 ? 2.074 -16.031 -4.82 1 96.06 290 GLY B C 1
ATOM 6059 O O . GLY B 1 290 ? 1.299 -15.523 -5.637 1 96.06 290 GLY B O 1
ATOM 6060 N N . PHE B 1 291 ? 1.974 -15.859 -3.562 1 95.44 291 PHE B N 1
ATOM 6061 C CA . PHE B 1 291 ? 1.127 -14.836 -2.971 1 95.44 291 PHE B CA 1
ATOM 6062 C C . PHE B 1 291 ? 1.972 -13.703 -2.398 1 95.44 291 PHE B C 1
ATOM 6064 O O . PHE B 1 291 ? 3.059 -13.938 -1.868 1 95.44 291 PHE B O 1
ATOM 6071 N N . PHE B 1 292 ? 1.479 -12.492 -2.502 1 88.38 292 PHE B N 1
ATOM 6072 C CA . PHE B 1 292 ? 2.342 -11.359 -2.174 1 88.38 292 PHE B CA 1
ATOM 6073 C C . PHE B 1 292 ? 1.649 -10.414 -1.199 1 88.38 292 PHE B C 1
ATOM 6075 O O . PHE B 1 292 ? 0.427 -10.469 -1.043 1 88.38 292 PHE B O 1
ATOM 6082 N N . GLY B 1 293 ? 2.508 -9.586 -0.605 1 86.19 293 GLY B N 1
ATOM 6083 C CA . GLY B 1 293 ? 1.955 -8.617 0.335 1 86.19 293 GLY B CA 1
ATOM 6084 C C . GLY B 1 293 ? 1.282 -9.273 1.528 1 86.19 293 GLY B C 1
ATOM 6085 O O . GLY B 1 293 ? 1.837 -10.188 2.139 1 86.19 293 GLY B O 1
ATOM 6086 N N . GLN B 1 294 ? 0.087 -8.758 1.807 1 87.69 294 GLN B N 1
ATOM 6087 C CA . GLN B 1 294 ? -0.652 -9.242 2.969 1 87.69 294 GLN B CA 1
ATOM 6088 C C . GLN B 1 294 ? -1.111 -10.688 2.768 1 87.69 294 GLN B C 1
ATOM 6090 O O . GLN B 1 294 ? -1.269 -11.43 3.736 1 87.69 294 GLN B O 1
ATOM 6095 N N . THR B 1 295 ? -1.197 -11.102 1.543 1 94.12 295 THR B N 1
ATOM 6096 C CA . THR B 1 295 ? -1.763 -12.414 1.269 1 94.12 295 THR B CA 1
ATOM 6097 C C . THR B 1 295 ? -0.667 -13.477 1.232 1 94.12 295 THR B C 1
ATOM 6099 O O . THR B 1 295 ? -0.938 -14.648 0.954 1 94.12 295 THR B O 1
ATOM 6102 N N . ALA B 1 296 ? 0.548 -13.156 1.511 1 91.62 296 ALA B N 1
ATOM 6103 C CA . ALA B 1 296 ? 1.715 -14.016 1.327 1 91.62 296 ALA B CA 1
ATOM 6104 C C . ALA B 1 296 ? 1.557 -15.32 2.09 1 91.62 296 ALA B C 1
ATOM 6106 O O . ALA B 1 296 ? 2.004 -16.375 1.628 1 91.62 296 ALA B O 1
ATOM 6107 N N . ASN B 1 297 ? 0.885 -15.328 3.17 1 90.19 297 ASN B N 1
ATOM 6108 C CA . ASN B 1 297 ? 0.788 -16.5 4.039 1 90.19 297 ASN B CA 1
ATOM 6109 C C . ASN B 1 297 ? 0.005 -17.625 3.371 1 90.19 297 ASN B C 1
ATOM 6111 O O . ASN B 1 297 ? 0.078 -18.781 3.803 1 90.19 297 ASN B O 1
ATOM 6115 N N . MET B 1 298 ? -0.67 -17.406 2.332 1 96 298 MET B N 1
ATOM 6116 C CA . MET B 1 298 ? -1.488 -18.406 1.655 1 96 298 MET B CA 1
ATOM 6117 C C . MET B 1 298 ? -0.613 -19.453 0.974 1 96 298 MET B C 1
ATOM 6119 O O . MET B 1 298 ? -1.072 -20.547 0.686 1 96 298 MET B O 1
ATOM 6123 N N . PHE B 1 299 ? 0.678 -19.109 0.753 1 96.88 299 PHE B N 1
ATOM 6124 C CA . PHE B 1 299 ? 1.541 -20 -0.019 1 96.88 299 PHE B CA 1
ATOM 6125 C C . PHE B 1 299 ? 1.688 -21.344 0.67 1 96.88 299 PHE B C 1
ATOM 6127 O O . PHE B 1 299 ? 1.73 -22.391 0.009 1 96.88 299 PHE B O 1
ATOM 6134 N N . ARG B 1 300 ? 1.713 -21.328 2.033 1 96.06 300 ARG B N 1
ATOM 6135 C CA . ARG B 1 300 ? 1.968 -22.562 2.777 1 96.06 300 ARG B CA 1
ATOM 6136 C C . ARG B 1 300 ? 0.82 -23.547 2.609 1 96.06 300 ARG B C 1
ATOM 6138 O O . ARG B 1 300 ? 1.044 -24.766 2.529 1 96.06 300 ARG B O 1
ATOM 6145 N N . HIS B 1 301 ? -0.366 -23.016 2.582 1 97.56 301 HIS B N 1
ATOM 6146 C CA . HIS B 1 301 ? -1.537 -23.859 2.42 1 97.56 301 HIS B CA 1
ATOM 6147 C C . HIS B 1 301 ? -1.577 -24.484 1.027 1 97.56 301 HIS B C 1
ATOM 6149 O O . HIS B 1 301 ? -1.918 -25.656 0.876 1 97.56 301 HIS B O 1
ATOM 6155 N N . VAL B 1 302 ? -1.205 -23.703 0.032 1 98.19 302 VAL B N 1
ATOM 6156 C CA . VAL B 1 302 ? -1.216 -24.219 -1.336 1 98.19 302 VAL B CA 1
ATOM 6157 C C . VAL B 1 302 ? -0.109 -25.25 -1.512 1 98.19 302 VAL B C 1
ATOM 6159 O O . VAL B 1 302 ? -0.32 -26.297 -2.139 1 98.19 302 VAL B O 1
ATOM 6162 N N . ARG B 1 303 ? 1.051 -24.969 -0.971 1 97.69 303 ARG B N 1
ATOM 6163 C CA . ARG B 1 303 ? 2.127 -25.953 -1.048 1 97.69 303 ARG B CA 1
ATOM 6164 C C . ARG B 1 303 ? 1.717 -27.266 -0.389 1 97.69 303 ARG B C 1
ATOM 6166 O O . ARG B 1 303 ? 1.997 -28.344 -0.916 1 97.69 303 ARG B O 1
ATOM 6173 N N . LYS B 1 304 ? 1.11 -27.172 0.792 1 97.62 304 LYS B N 1
ATOM 6174 C CA . LYS B 1 304 ? 0.646 -28.375 1.479 1 97.62 304 LYS B CA 1
ATOM 6175 C C . LYS B 1 304 ? -0.32 -29.172 0.606 1 97.62 304 LYS B C 1
ATOM 6177 O O . LYS B 1 304 ? -0.23 -30.406 0.529 1 97.62 304 LYS B O 1
ATOM 6182 N N . LEU B 1 305 ? -1.215 -28.5 -0.025 1 98.06 305 LEU B N 1
ATOM 6183 C CA . LEU B 1 305 ? -2.172 -29.125 -0.926 1 98.06 305 LEU B CA 1
ATOM 6184 C C . LEU B 1 305 ? -1.455 -29.844 -2.068 1 98.06 305 LEU B C 1
ATOM 6186 O O . LEU B 1 305 ? -1.722 -31.016 -2.34 1 98.06 305 LEU B O 1
ATOM 6190 N N . LEU B 1 306 ? -0.554 -29.125 -2.727 1 98.25 306 LEU B N 1
ATOM 6191 C CA . LEU B 1 306 ? 0.118 -29.688 -3.898 1 98.25 306 LEU B CA 1
ATOM 6192 C C . LEU B 1 306 ? 1.007 -30.859 -3.516 1 98.25 306 LEU B C 1
ATOM 6194 O O . LEU B 1 306 ? 1.114 -31.828 -4.266 1 98.25 306 LEU B O 1
ATOM 6198 N N . ASN B 1 307 ? 1.662 -30.75 -2.365 1 97.88 307 ASN B N 1
ATOM 6199 C CA . ASN B 1 307 ? 2.447 -31.875 -1.865 1 97.88 307 ASN B CA 1
ATOM 6200 C C . ASN B 1 307 ? 1.569 -33.094 -1.592 1 97.88 307 ASN B C 1
ATOM 6202 O O . ASN B 1 307 ? 1.98 -34.219 -1.84 1 97.88 307 ASN B O 1
ATOM 6206 N N . TYR B 1 308 ? 0.45 -32.875 -1.065 1 97.62 308 TYR B N 1
ATOM 6207 C CA . TYR B 1 308 ? -0.476 -34 -0.815 1 97.62 308 TYR B CA 1
ATOM 6208 C C . TYR B 1 308 ? -0.908 -34.656 -2.119 1 97.62 308 TYR B C 1
ATOM 6210 O O . TYR B 1 308 ? -0.912 -35.875 -2.232 1 97.62 308 TYR B O 1
ATOM 6218 N N . LEU B 1 309 ? -1.298 -33.844 -3.094 1 97.31 309 LEU B N 1
ATOM 6219 C CA . LEU B 1 309 ? -1.675 -34.375 -4.391 1 97.31 309 LEU B CA 1
ATOM 6220 C C . LEU B 1 309 ? -0.534 -35.219 -4.992 1 97.31 309 LEU B C 1
ATOM 6222 O O . LEU B 1 309 ? -0.763 -36.281 -5.574 1 97.31 309 LEU B O 1
ATOM 6226 N N . ASP B 1 310 ? 0.627 -34.656 -4.828 1 97.25 310 ASP B N 1
ATOM 6227 C CA . ASP B 1 310 ? 1.81 -35.375 -5.316 1 97.25 310 ASP B CA 1
ATOM 6228 C C . ASP B 1 310 ? 1.963 -36.719 -4.629 1 97.25 310 ASP B C 1
ATOM 6230 O O . ASP B 1 310 ? 2.307 -37.719 -5.27 1 97.25 310 ASP B O 1
ATOM 6234 N N . SER B 1 311 ? 1.724 -36.812 -3.35 1 96.5 311 SER B N 1
ATOM 6235 C CA . SER B 1 311 ? 1.851 -38.031 -2.582 1 96.5 311 SER B CA 1
ATOM 6236 C C . SER B 1 311 ? 0.833 -39.094 -3.037 1 96.5 311 SER B C 1
ATOM 6238 O O . SER B 1 311 ? 1.048 -40.281 -2.863 1 96.5 311 SER B O 1
ATOM 6240 N N . LEU B 1 312 ? -0.227 -38.625 -3.645 1 95.69 312 LEU B N 1
ATOM 6241 C CA . LEU B 1 312 ? -1.267 -39.5 -4.145 1 95.69 312 LEU B CA 1
ATOM 6242 C C . LEU B 1 312 ? -0.972 -39.938 -5.578 1 95.69 312 LEU B C 1
ATOM 6244 O O . LEU B 1 312 ? -1.75 -40.688 -6.184 1 95.69 312 LEU B O 1
ATOM 6248 N N . GLY B 1 313 ? 0.131 -39.438 -6.082 1 95 313 GLY B N 1
ATOM 6249 C CA . GLY B 1 313 ? 0.433 -39.719 -7.48 1 95 313 GLY B CA 1
ATOM 6250 C C . GLY B 1 313 ? -0.33 -38.812 -8.438 1 95 313 GLY B C 1
ATOM 6251 O O . GLY B 1 313 ? -0.436 -39.125 -9.625 1 95 313 GLY B O 1
ATOM 6252 N N . LEU B 1 314 ? -0.95 -37.781 -7.969 1 96.12 314 LEU B N 1
ATOM 6253 C CA . LEU B 1 314 ? -1.703 -36.812 -8.75 1 96.12 314 LEU B CA 1
ATOM 6254 C C . LEU B 1 314 ? -0.934 -35.5 -8.867 1 96.12 314 LEU B C 1
ATOM 6256 O O . LEU B 1 314 ? -1.49 -34.406 -8.633 1 96.12 314 LEU B O 1
ATOM 6260 N N . THR B 1 315 ? 0.351 -35.625 -9.188 1 96.81 315 THR B N 1
ATOM 6261 C CA . THR B 1 315 ? 1.191 -34.438 -9.289 1 96.81 315 THR B CA 1
ATOM 6262 C C . THR B 1 315 ? 0.607 -33.438 -10.289 1 96.81 315 THR B C 1
ATOM 6264 O O . THR B 1 315 ? 0.313 -33.781 -11.43 1 96.81 315 THR B O 1
ATOM 6267 N N . ILE B 1 316 ? 0.451 -32.25 -9.875 1 96.88 316 ILE B N 1
ATOM 6268 C CA . ILE B 1 316 ? -0.244 -31.219 -10.641 1 96.88 316 ILE B CA 1
ATOM 6269 C C . ILE B 1 316 ? 0.654 -30.719 -11.766 1 96.88 316 ILE B C 1
ATOM 6271 O O . ILE B 1 316 ? 1.882 -30.766 -11.664 1 96.88 316 ILE B O 1
ATOM 6275 N N . ASN B 1 317 ? 0.047 -30.375 -12.891 1 97.56 317 ASN B N 1
ATOM 6276 C CA . ASN B 1 317 ? 0.669 -29.594 -13.953 1 97.56 317 ASN B CA 1
ATOM 6277 C C . ASN B 1 317 ? 0.235 -28.125 -13.906 1 97.56 317 ASN B C 1
ATOM 6279 O O . ASN B 1 317 ? -0.845 -27.781 -14.383 1 97.56 317 ASN B O 1
ATOM 6283 N N . LEU B 1 318 ? 1.051 -27.328 -13.312 1 97.94 318 LEU B N 1
ATOM 6284 C CA . LEU B 1 318 ? 0.745 -25.922 -13.055 1 97.94 318 LEU B CA 1
ATOM 6285 C C . LEU B 1 318 ? 1.953 -25.047 -13.344 1 97.94 318 LEU B C 1
ATOM 6287 O O . LEU B 1 318 ? 3.086 -25.406 -13.023 1 97.94 318 LEU B O 1
ATOM 6291 N N . VAL B 1 319 ? 1.7 -23.891 -14.031 1 97.56 319 VAL B N 1
ATOM 6292 C CA . VAL B 1 319 ? 2.812 -23 -14.359 1 97.56 319 VAL B CA 1
ATOM 6293 C C . VAL B 1 319 ? 2.35 -21.547 -14.289 1 97.56 319 VAL B C 1
ATOM 6295 O O . VAL B 1 319 ? 1.211 -21.234 -14.648 1 97.56 319 VAL B O 1
ATOM 6298 N N . GLY B 1 320 ? 3.154 -20.719 -13.664 1 96.12 320 GLY B N 1
ATOM 6299 C CA . GLY B 1 320 ? 3.006 -19.266 -13.75 1 96.12 320 GLY B CA 1
ATOM 6300 C C . GLY B 1 320 ? 3.939 -18.641 -14.766 1 96.12 320 GLY B C 1
ATOM 6301 O O . GLY B 1 320 ? 5.125 -18.969 -14.82 1 96.12 320 GLY B O 1
ATOM 6302 N N . ILE B 1 321 ? 3.406 -17.734 -15.586 1 92.38 321 ILE B N 1
ATOM 6303 C CA . ILE B 1 321 ? 4.211 -17.094 -16.625 1 92.38 321 ILE B CA 1
ATOM 6304 C C . ILE B 1 321 ? 4.316 -15.594 -16.344 1 92.38 321 ILE B C 1
ATOM 6306 O O . ILE B 1 321 ? 3.301 -14.898 -16.25 1 92.38 321 ILE B O 1
ATOM 6310 N N . GLU B 1 322 ? 5.512 -15.164 -16.234 1 90 322 GLU B N 1
ATOM 6311 C CA . GLU B 1 322 ? 5.742 -13.734 -16.031 1 90 322 GLU B CA 1
ATOM 6312 C C . GLU B 1 322 ? 5.98 -13.023 -17.359 1 90 322 GLU B C 1
ATOM 6314 O O . GLU B 1 322 ? 6.805 -13.461 -18.172 1 90 322 GLU B O 1
ATOM 6319 N N . LYS B 1 323 ? 5.277 -11.922 -17.562 1 80.88 323 LYS B N 1
ATOM 6320 C CA . LYS B 1 323 ? 5.406 -11.195 -18.828 1 80.88 323 LYS B CA 1
ATOM 6321 C C . LYS B 1 323 ? 6.223 -9.922 -18.656 1 80.88 323 LYS B C 1
ATOM 6323 O O . LYS B 1 323 ? 6.703 -9.344 -19.625 1 80.88 323 LYS B O 1
ATOM 6328 N N . SER B 1 324 ? 6.352 -9.484 -17.516 1 82.44 324 SER B N 1
ATOM 6329 C CA . SER B 1 324 ? 7.098 -8.266 -17.219 1 82.44 324 SER B CA 1
ATOM 6330 C C . SER B 1 324 ? 7.828 -8.375 -15.891 1 82.44 324 SER B C 1
ATOM 6332 O O . SER B 1 324 ? 7.762 -9.406 -15.219 1 82.44 324 SER B O 1
ATOM 6334 N N . GLY B 1 325 ? 8.688 -7.293 -15.648 1 85.12 325 GLY B N 1
ATOM 6335 C CA . GLY B 1 325 ? 9.422 -7.277 -14.398 1 85.12 325 GLY B CA 1
ATOM 6336 C C . GLY B 1 325 ? 10.906 -7.555 -14.578 1 85.12 325 GLY B C 1
ATOM 6337 O O . GLY B 1 325 ? 11.359 -7.832 -15.688 1 85.12 325 GLY B O 1
ATOM 6338 N N . VAL B 1 326 ? 11.562 -7.578 -13.516 1 87.88 326 VAL B N 1
ATOM 6339 C CA . VAL B 1 326 ? 13.023 -7.59 -13.523 1 87.88 326 VAL B CA 1
ATOM 6340 C C . VAL B 1 326 ? 13.523 -8.945 -14.023 1 87.88 326 VAL B C 1
ATOM 6342 O O . VAL B 1 326 ? 14.547 -9.016 -14.711 1 87.88 326 VAL B O 1
ATOM 6345 N N . PHE B 1 327 ? 12.859 -10.031 -13.711 1 92.12 327 PHE B N 1
ATOM 6346 C CA . PHE B 1 327 ? 13.289 -11.359 -14.141 1 92.12 327 PHE B CA 1
ATOM 6347 C C . PHE B 1 327 ? 13.141 -11.508 -15.656 1 92.12 327 PHE B C 1
ATOM 6349 O O . PHE B 1 327 ? 13.977 -12.133 -16.312 1 92.12 327 PHE B O 1
ATOM 6356 N N . VAL B 1 328 ? 12.047 -10.969 -16.156 1 90.81 328 VAL B N 1
ATOM 6357 C CA . VAL B 1 328 ? 11.82 -11.016 -17.594 1 90.81 328 VAL B CA 1
ATOM 6358 C C . VAL B 1 328 ? 12.852 -10.156 -18.312 1 90.81 328 VAL B C 1
ATOM 6360 O O . VAL B 1 328 ? 13.398 -10.555 -19.328 1 90.81 328 VAL B O 1
ATOM 6363 N N . GLU B 1 329 ? 13.094 -8.992 -17.781 1 87.25 329 GLU B N 1
ATOM 6364 C CA . GLU B 1 329 ? 14.117 -8.109 -18.328 1 87.25 329 GLU B CA 1
ATOM 6365 C C . GLU B 1 329 ? 15.492 -8.773 -18.328 1 87.25 329 GLU B C 1
ATOM 6367 O O . GLU B 1 329 ? 16.234 -8.68 -19.297 1 87.25 329 GLU B O 1
ATOM 6372 N N . HIS B 1 330 ? 15.773 -9.422 -17.266 1 91.75 330 HIS B N 1
ATOM 6373 C CA . HIS B 1 330 ? 17.031 -10.148 -17.156 1 91.75 330 HIS B CA 1
ATOM 6374 C C . HIS B 1 330 ? 17.109 -11.281 -18.172 1 91.75 330 HIS B C 1
ATOM 6376 O O . HIS B 1 330 ? 18.156 -11.484 -18.797 1 91.75 330 HIS B O 1
ATOM 6382 N N . ALA B 1 331 ? 16.047 -12.016 -18.25 1 93 331 ALA B N 1
ATOM 6383 C CA . ALA B 1 331 ? 15.984 -13.125 -19.188 1 93 331 ALA B CA 1
ATOM 6384 C C . ALA B 1 331 ? 16.312 -12.656 -20.609 1 93 331 ALA B C 1
ATOM 6386 O O . ALA B 1 331 ? 17.016 -13.336 -21.344 1 93 331 ALA B O 1
ATOM 6387 N N . HIS B 1 332 ? 15.82 -11.539 -20.922 1 88.5 332 HIS B N 1
ATOM 6388 C CA . HIS B 1 332 ? 16.078 -10.984 -22.234 1 88.5 332 HIS B CA 1
ATOM 6389 C C . HIS B 1 332 ? 17.562 -10.633 -22.406 1 88.5 332 HIS B C 1
ATOM 6391 O O . HIS B 1 332 ? 18.109 -10.797 -23.5 1 88.5 332 HIS B O 1
ATOM 6397 N N . GLN B 1 333 ? 18.141 -10.18 -21.406 1 87.94 333 GLN B N 1
ATOM 6398 C CA . GLN B 1 333 ? 19.547 -9.781 -21.453 1 87.94 333 GLN B CA 1
ATOM 6399 C C . GLN B 1 333 ? 20.453 -11 -21.625 1 87.94 333 GLN B C 1
ATOM 6401 O O . GLN B 1 333 ? 21.484 -10.914 -22.312 1 87.94 333 GLN B O 1
ATOM 6406 N N . ILE B 1 334 ? 20.031 -12.117 -21.109 1 92.62 334 ILE B N 1
ATOM 6407 C CA . ILE B 1 334 ? 20.953 -13.258 -21.125 1 92.62 334 ILE B CA 1
ATOM 6408 C C . ILE B 1 334 ? 20.5 -14.266 -22.188 1 92.62 334 ILE B C 1
ATOM 6410 O O . ILE B 1 334 ? 21 -15.398 -22.219 1 92.62 334 ILE B O 1
ATOM 6414 N N . GLN B 1 335 ? 19.578 -13.945 -22.953 1 91.38 335 GLN B N 1
ATOM 6415 C CA . GLN B 1 335 ? 18.984 -14.867 -23.922 1 91.38 335 GLN B CA 1
ATOM 6416 C C . GLN B 1 335 ? 20.062 -15.484 -24.812 1 91.38 335 GLN B C 1
ATOM 6418 O O . GLN B 1 335 ? 19.969 -16.656 -25.172 1 91.38 335 GLN B O 1
ATOM 6423 N N . SER B 1 336 ? 21.062 -14.727 -25.141 1 91.56 336 SER B N 1
ATOM 6424 C CA . SER B 1 336 ? 22.109 -15.195 -26.031 1 91.56 336 SER B CA 1
ATOM 6425 C C . SER B 1 336 ? 23.016 -16.219 -25.344 1 91.56 336 SER B C 1
ATOM 6427 O O . SER B 1 336 ? 23.688 -17 -26.016 1 91.56 336 SER B O 1
ATOM 6429 N N . LYS B 1 337 ? 22.953 -16.266 -24.109 1 93.12 337 LYS B N 1
ATOM 6430 C CA . LYS B 1 337 ? 23.812 -17.156 -23.344 1 93.12 337 LYS B CA 1
ATOM 6431 C C . LYS B 1 337 ? 23.125 -18.5 -23.094 1 93.12 337 LYS B C 1
ATOM 6433 O O . LYS B 1 337 ? 23.75 -19.438 -22.594 1 93.12 337 LYS B O 1
ATOM 6438 N N . LEU B 1 338 ? 21.906 -18.578 -23.438 1 94.56 338 LEU B N 1
ATOM 6439 C CA . LEU B 1 338 ? 21.125 -19.797 -23.25 1 94.56 338 LEU B CA 1
ATOM 6440 C C . LEU B 1 338 ? 20.906 -20.516 -24.578 1 94.56 338 LEU B C 1
ATOM 6442 O O . LEU B 1 338 ? 20.531 -19.891 -25.562 1 94.56 338 LEU B O 1
ATOM 6446 N N . ASP B 1 339 ? 21.156 -21.766 -24.547 1 95.56 339 ASP B N 1
ATOM 6447 C CA . ASP B 1 339 ? 20.906 -22.562 -25.75 1 95.56 339 ASP B CA 1
ATOM 6448 C C . ASP B 1 339 ? 19.406 -22.812 -25.922 1 95.56 339 ASP B C 1
ATOM 6450 O O . ASP B 1 339 ? 18.656 -22.828 -24.953 1 95.56 339 ASP B O 1
ATOM 6454 N N . GLU B 1 340 ? 19.031 -22.969 -27.156 1 95.25 340 GLU B N 1
ATOM 6455 C CA . GLU B 1 340 ? 17.641 -23.312 -27.438 1 95.25 340 GLU B CA 1
ATOM 6456 C C . GLU B 1 340 ? 17.266 -24.656 -26.844 1 95.25 340 GLU B C 1
ATOM 6458 O O . GLU B 1 340 ? 18.078 -25.594 -26.844 1 95.25 340 GLU B O 1
ATOM 6463 N N . GLY B 1 341 ? 16.047 -24.734 -26.375 1 95.12 341 GLY B N 1
ATOM 6464 C CA . GLY B 1 341 ? 15.57 -25.984 -25.797 1 95.12 341 GLY B CA 1
ATOM 6465 C C . GLY B 1 341 ? 16.125 -26.234 -24.406 1 95.12 341 GLY B C 1
ATOM 6466 O O . GLY B 1 341 ? 16.312 -27.391 -24 1 95.12 341 GLY B O 1
ATOM 6467 N N . THR B 1 342 ? 16.516 -25.188 -23.75 1 96.75 342 THR B N 1
ATOM 6468 C CA . THR B 1 342 ? 17.078 -25.359 -22.406 1 96.75 342 THR B CA 1
ATOM 6469 C C . THR B 1 342 ? 16.328 -24.516 -21.391 1 96.75 342 THR B C 1
ATOM 6471 O O . THR B 1 342 ? 15.703 -23.5 -21.75 1 96.75 342 THR B O 1
ATOM 6474 N N . ALA B 1 343 ? 16.281 -24.984 -20.188 1 97.5 343 ALA B N 1
ATOM 6475 C CA . ALA B 1 343 ? 15.695 -24.266 -19.062 1 97.5 343 ALA B CA 1
ATOM 6476 C C . ALA B 1 343 ? 16.734 -24.031 -17.969 1 97.5 343 ALA B C 1
ATOM 6478 O O . ALA B 1 343 ? 17.438 -24.969 -17.547 1 97.5 343 ALA B O 1
ATOM 6479 N N . PHE B 1 344 ? 16.875 -22.797 -17.578 1 97.69 344 PHE B N 1
ATOM 6480 C CA . PHE B 1 344 ? 17.828 -22.391 -16.547 1 97.69 344 PHE B CA 1
ATOM 6481 C C . PHE B 1 344 ? 17.125 -22.266 -15.195 1 97.69 344 PHE B C 1
ATOM 6483 O O . PHE B 1 344 ? 16.297 -21.375 -15 1 97.69 344 PHE B O 1
ATOM 6490 N N . MET B 1 345 ? 17.453 -23.188 -14.25 1 97.81 345 MET B N 1
ATOM 6491 C CA . MET B 1 345 ? 16.891 -23.125 -12.898 1 97.81 345 MET B CA 1
ATOM 6492 C C . MET B 1 345 ? 17.594 -22.062 -12.07 1 97.81 345 MET B C 1
ATOM 6494 O O . MET B 1 345 ? 18.812 -22.125 -11.875 1 97.81 345 MET B O 1
ATOM 6498 N N . LEU B 1 346 ? 16.859 -21.141 -11.57 1 96 346 LEU B N 1
ATOM 6499 C CA . LEU B 1 346 ? 17.469 -20 -10.867 1 96 346 LEU B CA 1
ATOM 6500 C C . LEU B 1 346 ? 17.734 -20.344 -9.406 1 96 346 LEU B C 1
ATOM 6502 O O . LEU B 1 346 ? 16.828 -20.797 -8.703 1 96 346 LEU B O 1
ATOM 6506 N N . SER B 1 347 ? 18.906 -20.141 -8.969 1 93.44 347 SER B N 1
ATOM 6507 C CA . SER B 1 347 ? 19.312 -20.359 -7.586 1 93.44 347 SER B CA 1
ATOM 6508 C C . SER B 1 347 ? 19.359 -19.047 -6.82 1 93.44 347 SER B C 1
ATOM 6510 O O . SER B 1 347 ? 19.375 -17.969 -7.422 1 93.44 347 SER B O 1
ATOM 6512 N N . ASN B 1 348 ? 19.438 -19.156 -5.492 1 91.12 348 ASN B N 1
ATOM 6513 C CA . ASN B 1 348 ? 19.641 -18 -4.621 1 91.12 348 ASN B CA 1
ATOM 6514 C C . ASN B 1 348 ? 20.859 -17.188 -5.047 1 91.12 348 ASN B C 1
ATOM 6516 O O . ASN B 1 348 ? 20.781 -15.961 -5.184 1 91.12 348 ASN B O 1
ATOM 6520 N N . ASP B 1 349 ? 21.906 -17.875 -5.23 1 88.5 349 ASP B N 1
ATOM 6521 C CA . ASP B 1 349 ? 23.156 -17.219 -5.57 1 88.5 349 ASP B CA 1
ATOM 6522 C C . ASP B 1 349 ? 23.031 -16.422 -6.867 1 88.5 349 ASP B C 1
ATOM 6524 O O . ASP B 1 349 ? 23.531 -15.297 -6.961 1 88.5 349 ASP B O 1
ATOM 6528 N N . TYR B 1 350 ? 22.406 -17.031 -7.801 1 91.56 350 TYR B N 1
ATOM 6529 C CA . TYR B 1 350 ? 22.25 -16.344 -9.086 1 91.56 350 TYR B CA 1
ATOM 6530 C C . TYR B 1 350 ? 21.328 -15.141 -8.961 1 91.56 350 TYR B C 1
ATOM 6532 O O . TYR B 1 350 ? 21.625 -14.07 -9.492 1 91.56 350 TYR B O 1
ATOM 6540 N N . ILE B 1 351 ? 20.188 -15.32 -8.336 1 91.12 351 ILE B N 1
ATOM 6541 C CA . ILE B 1 351 ? 19.188 -14.266 -8.211 1 91.12 351 ILE B CA 1
ATOM 6542 C C . ILE B 1 351 ? 19.797 -13.062 -7.48 1 91.12 351 ILE B C 1
ATOM 6544 O O . ILE B 1 351 ? 19.75 -11.945 -7.988 1 91.12 351 ILE B O 1
ATOM 6548 N N . TYR B 1 352 ? 20.375 -13.32 -6.332 1 86.19 352 TYR B N 1
ATOM 6549 C CA . TYR B 1 352 ? 20.875 -12.227 -5.504 1 86.19 352 TYR B CA 1
ATOM 6550 C C . TYR B 1 352 ? 22.219 -11.719 -6.02 1 86.19 352 TYR B C 1
ATOM 6552 O O . TYR B 1 352 ? 22.641 -10.609 -5.688 1 86.19 352 TYR B O 1
ATOM 6560 N N . GLY B 1 353 ? 22.844 -12.469 -6.82 1 85 353 GLY B N 1
ATOM 6561 C CA . GLY B 1 353 ? 24.094 -12.031 -7.402 1 85 353 GLY B CA 1
ATOM 6562 C C . GLY B 1 353 ? 23.922 -11.211 -8.664 1 85 353 GLY B C 1
ATOM 6563 O O . GLY B 1 353 ? 24.703 -10.305 -8.945 1 85 353 GLY B O 1
ATOM 6564 N N . ASN B 1 354 ? 22.797 -11.57 -9.43 1 87.5 354 ASN B N 1
ATOM 6565 C CA . ASN B 1 354 ? 22.734 -11 -10.773 1 87.5 354 ASN B CA 1
ATOM 6566 C C . ASN B 1 354 ? 21.438 -10.234 -11 1 87.5 354 ASN B C 1
ATOM 6568 O O . ASN B 1 354 ? 21.406 -9.273 -11.781 1 87.5 354 ASN B O 1
ATOM 6572 N N . ILE B 1 355 ? 20.422 -10.641 -10.477 1 88.19 355 ILE B N 1
ATOM 6573 C CA . ILE B 1 355 ? 19.109 -10.102 -10.828 1 88.19 355 ILE B CA 1
ATOM 6574 C C . ILE B 1 355 ? 18.672 -9.078 -9.781 1 88.19 355 ILE B C 1
ATOM 6576 O O . ILE B 1 355 ? 18.266 -7.961 -10.117 1 88.19 355 ILE B O 1
ATOM 6580 N N . LEU B 1 356 ? 18.719 -9.508 -8.516 1 84 356 LEU B N 1
ATOM 6581 C CA . LEU B 1 356 ? 18.422 -8.648 -7.375 1 84 356 LEU B CA 1
ATOM 6582 C C . LEU B 1 356 ? 19.641 -8.477 -6.488 1 84 356 LEU B C 1
ATOM 6584 O O . LEU B 1 356 ? 19.656 -8.906 -5.332 1 84 356 LEU B O 1
ATOM 6588 N N . PRO B 1 357 ? 20.531 -7.773 -6.973 1 77.06 357 PRO B N 1
ATOM 6589 C CA . PRO B 1 357 ? 21.828 -7.793 -6.309 1 77.06 357 PRO B CA 1
ATOM 6590 C C . PRO B 1 357 ? 21.766 -7.309 -4.863 1 77.06 357 PRO B C 1
ATOM 6592 O O . PRO B 1 357 ? 21.094 -6.316 -4.57 1 77.06 357 PRO B O 1
ATOM 6595 N N . SER B 1 358 ? 22.188 -8.188 -4.008 1 75.75 358 SER B N 1
ATOM 6596 C CA . SER B 1 358 ? 22.406 -7.934 -2.588 1 75.75 358 SER B CA 1
ATOM 6597 C C . SER B 1 358 ? 23.797 -8.391 -2.156 1 75.75 358 SER B C 1
ATOM 6599 O O . SER B 1 358 ? 24.344 -9.336 -2.723 1 75.75 358 SER B O 1
ATOM 6601 N N . LYS B 1 359 ? 24.5 -7.57 -1.479 1 67.12 359 LYS B N 1
ATOM 6602 C CA . LYS B 1 359 ? 25.844 -7.953 -1.054 1 67.12 359 LYS B CA 1
ATOM 6603 C C . LYS B 1 359 ? 25.797 -8.805 0.212 1 67.12 359 LYS B C 1
ATOM 6605 O O . LYS B 1 359 ? 26.828 -9.281 0.682 1 67.12 359 LYS B O 1
ATOM 6610 N N . ASP B 1 360 ? 24.609 -8.977 0.632 1 65.44 360 ASP B N 1
ATOM 6611 C CA . ASP B 1 360 ? 24.453 -9.805 1.821 1 65.44 360 ASP B CA 1
ATOM 6612 C C . ASP B 1 360 ? 24.375 -11.289 1.447 1 65.44 360 ASP B C 1
ATOM 6614 O O . ASP B 1 360 ? 23.875 -11.625 0.368 1 65.44 360 ASP B O 1
ATOM 6618 N N . ASP B 1 361 ? 25.062 -11.984 2.203 1 66.38 361 ASP B N 1
ATOM 6619 C CA . ASP B 1 361 ? 24.922 -13.43 2.033 1 66.38 361 ASP B CA 1
ATOM 6620 C C . ASP B 1 361 ? 23.547 -13.906 2.504 1 66.38 361 ASP B C 1
ATOM 6622 O O . ASP B 1 361 ? 23.312 -14.086 3.703 1 66.38 361 ASP B O 1
ATOM 6626 N N . ASN B 1 362 ? 22.703 -14.008 1.586 1 70.38 362 ASN B N 1
ATOM 6627 C CA . ASN B 1 362 ? 21.359 -14.461 1.905 1 70.38 362 ASN B CA 1
ATOM 6628 C C . ASN B 1 362 ? 21.281 -15.984 2.006 1 70.38 362 ASN B C 1
ATOM 6630 O O . ASN B 1 362 ? 21.422 -16.688 1 1 70.38 362 ASN B O 1
ATOM 6634 N N . GLN B 1 363 ? 21.141 -16.375 3.15 1 75.88 363 GLN B N 1
ATOM 6635 C CA . GLN B 1 363 ? 21.094 -17.828 3.357 1 75.88 363 GLN B CA 1
ATOM 6636 C C . GLN B 1 363 ? 19.672 -18.344 3.279 1 75.88 363 GLN B C 1
ATOM 6638 O O . GLN B 1 363 ? 19.453 -19.547 3.074 1 75.88 363 GLN B O 1
ATOM 6643 N N . ASP B 1 364 ? 18.719 -17.516 3.311 1 83.25 364 ASP B N 1
ATOM 6644 C CA . ASP B 1 364 ? 17.328 -17.938 3.209 1 83.25 364 ASP B CA 1
ATOM 6645 C C . ASP B 1 364 ? 16.891 -18.078 1.75 1 83.25 364 ASP B C 1
ATOM 6647 O O . ASP B 1 364 ? 17.281 -17.266 0.902 1 83.25 364 ASP B O 1
ATOM 6651 N N . PRO B 1 365 ? 16.172 -19.188 1.543 1 89.31 365 PRO B N 1
ATOM 6652 C CA . PRO B 1 365 ? 15.672 -19.328 0.174 1 89.31 365 PRO B CA 1
ATOM 6653 C C . PRO B 1 365 ? 14.914 -18.094 -0.315 1 89.31 365 PRO B C 1
ATOM 6655 O O . PRO B 1 365 ? 14.164 -17.484 0.449 1 89.31 365 PRO B O 1
ATOM 6658 N N . TYR B 1 366 ? 15.156 -17.812 -1.613 1 88.5 366 TYR B N 1
ATOM 6659 C CA . TYR B 1 366 ? 14.461 -16.703 -2.256 1 88.5 366 TYR B CA 1
ATOM 6660 C C . TYR B 1 366 ? 12.953 -16.828 -2.08 1 88.5 366 TYR B C 1
ATOM 6662 O O . TYR B 1 366 ? 12.383 -17.891 -2.303 1 88.5 366 TYR B O 1
ATOM 6670 N N . ALA B 1 367 ? 12.289 -15.742 -1.592 1 86.81 367 ALA B N 1
ATOM 6671 C CA . ALA B 1 367 ? 10.836 -15.617 -1.499 1 86.81 367 ALA B CA 1
ATOM 6672 C C . ALA B 1 367 ? 10.227 -16.828 -0.782 1 86.81 367 ALA B C 1
ATOM 6674 O O . ALA B 1 367 ? 9.188 -17.344 -1.193 1 86.81 367 ALA B O 1
ATOM 6675 N N . SER B 1 368 ? 10.891 -17.297 0.284 1 87.69 368 SER B N 1
ATOM 6676 C CA . SER B 1 368 ? 10.508 -18.531 0.98 1 87.69 368 SER B CA 1
ATOM 6677 C C . SER B 1 368 ? 9.18 -18.359 1.709 1 87.69 368 SER B C 1
ATOM 6679 O O . SER B 1 368 ? 8.547 -19.344 2.086 1 87.69 368 SER B O 1
ATOM 6681 N N . THR B 1 369 ? 8.688 -17.156 1.845 1 87.44 369 THR B N 1
ATOM 6682 C CA . THR B 1 369 ? 7.449 -16.938 2.584 1 87.44 369 THR B CA 1
ATOM 6683 C C . THR B 1 369 ? 6.34 -16.453 1.653 1 87.44 369 THR B C 1
ATOM 6685 O O . THR B 1 369 ? 5.324 -15.938 2.109 1 87.44 369 THR B O 1
ATOM 6688 N N . SER B 1 370 ? 6.531 -16.594 0.389 1 92.38 370 SER B N 1
ATOM 6689 C CA . SER B 1 370 ? 5.516 -16.078 -0.516 1 92.38 370 SER B CA 1
ATOM 6690 C C . SER B 1 370 ? 5.32 -16.984 -1.72 1 92.38 370 SER B C 1
ATOM 6692 O O . SER B 1 370 ? 4.23 -17.047 -2.295 1 92.38 370 SER B O 1
ATOM 6694 N N . TYR B 1 371 ? 6.414 -17.688 -2.09 1 95.19 371 TYR B N 1
ATOM 6695 C CA . TYR B 1 371 ? 6.348 -18.562 -3.258 1 95.19 371 TYR B CA 1
ATOM 6696 C C . TYR B 1 371 ? 6.117 -20 -2.846 1 95.19 371 TYR B C 1
ATOM 6698 O O . TYR B 1 371 ? 6.672 -20.469 -1.847 1 95.19 371 TYR B O 1
ATOM 6706 N N . TYR B 1 372 ? 5.312 -20.672 -3.57 1 97.94 372 TYR B N 1
ATOM 6707 C CA . TYR B 1 372 ? 5.246 -22.141 -3.48 1 97.94 372 TYR B CA 1
ATOM 6708 C C . TYR B 1 372 ? 5.812 -22.781 -4.734 1 97.94 372 TYR B C 1
ATOM 6710 O O . TYR B 1 372 ? 5.434 -23.906 -5.086 1 97.94 372 TYR B O 1
ATOM 6718 N N . SER B 1 373 ? 6.711 -22.047 -5.383 1 98 373 SER B N 1
ATOM 6719 C CA . SER B 1 373 ? 7.219 -22.453 -6.695 1 98 373 SER B CA 1
ATOM 6720 C C . SER B 1 373 ? 8.688 -22.078 -6.855 1 98 373 SER B C 1
ATOM 6722 O O . SER B 1 373 ? 9.25 -21.375 -6.016 1 98 373 SER B O 1
ATOM 6724 N N . GLY B 1 374 ? 9.258 -22.688 -7.824 1 97.31 374 GLY B N 1
ATOM 6725 C CA . GLY B 1 374 ? 10.602 -22.328 -8.25 1 97.31 374 GLY B CA 1
ATOM 6726 C C . GLY B 1 374 ? 10.633 -21.609 -9.586 1 97.31 374 GLY B C 1
ATOM 6727 O O . GLY B 1 374 ? 9.828 -21.906 -10.469 1 97.31 374 GLY B O 1
ATOM 6728 N N . LYS B 1 375 ? 11.594 -20.688 -9.734 1 96.69 375 LYS B N 1
ATOM 6729 C CA . LYS B 1 375 ? 11.672 -19.844 -10.922 1 96.69 375 LYS B CA 1
ATOM 6730 C C . LYS B 1 375 ? 12.68 -20.406 -11.93 1 96.69 375 LYS B C 1
ATOM 6732 O O . LYS B 1 375 ? 13.75 -20.875 -11.539 1 96.69 375 LYS B O 1
ATOM 6737 N N . LEU B 1 376 ? 12.258 -20.344 -13.234 1 97.5 376 LEU B N 1
ATOM 6738 C CA . LEU B 1 376 ? 13.102 -20.797 -14.336 1 97.5 376 LEU B CA 1
ATOM 6739 C C . LEU B 1 376 ? 13.031 -19.828 -15.508 1 97.5 376 LEU B C 1
ATOM 6741 O O . LEU B 1 376 ? 12.023 -19.141 -15.695 1 97.5 376 LEU B O 1
ATOM 6745 N N . ILE B 1 377 ? 14.133 -19.766 -16.203 1 96.88 377 ILE B N 1
ATOM 6746 C CA . ILE B 1 377 ? 14.141 -19.141 -17.531 1 96.88 377 ILE B CA 1
ATOM 6747 C C . ILE B 1 377 ? 14.203 -20.219 -18.609 1 96.88 377 ILE B C 1
ATOM 6749 O O . ILE B 1 377 ? 15.156 -21 -18.656 1 96.88 377 ILE B O 1
ATOM 6753 N N . TYR B 1 378 ? 13.195 -20.281 -19.391 1 96.44 378 TYR B N 1
ATOM 6754 C CA . TYR B 1 378 ? 13.07 -21.328 -20.406 1 96.44 378 TYR B CA 1
ATOM 6755 C C . TYR B 1 378 ? 13.18 -20.734 -21.812 1 96.44 378 TYR B C 1
ATOM 6757 O O . TYR B 1 378 ? 12.406 -19.859 -22.172 1 96.44 378 TYR B O 1
ATOM 6765 N N . LYS B 1 379 ? 14.141 -21.203 -22.531 1 94.88 379 LYS B N 1
ATOM 6766 C CA . LYS B 1 379 ? 14.273 -20.859 -23.938 1 94.88 379 LYS B CA 1
ATOM 6767 C C . LYS B 1 379 ? 13.859 -22.016 -24.828 1 94.88 379 LYS B C 1
ATOM 6769 O O . LYS B 1 379 ? 14.5 -23.078 -24.828 1 94.88 379 LYS B O 1
ATOM 6774 N N . THR B 1 380 ? 12.828 -21.828 -25.578 1 91.94 380 THR B N 1
ATOM 6775 C CA . THR B 1 380 ? 12.289 -22.891 -26.422 1 91.94 380 THR B CA 1
ATOM 6776 C C . THR B 1 380 ? 13.211 -23.156 -27.609 1 91.94 380 THR B C 1
ATOM 6778 O O . THR B 1 380 ? 14.125 -22.375 -27.875 1 91.94 380 THR B O 1
ATOM 6781 N N . LYS B 1 381 ? 12.945 -24.172 -28.297 1 90.81 381 LYS B N 1
ATOM 6782 C CA . LYS B 1 381 ? 13.695 -24.516 -29.5 1 90.81 381 LYS B CA 1
ATOM 6783 C C . LYS B 1 381 ? 13.508 -23.453 -30.578 1 90.81 381 LYS B C 1
ATOM 6785 O O . LYS B 1 381 ? 14.383 -23.25 -31.422 1 90.81 381 LYS B O 1
ATOM 6790 N N . LEU B 1 382 ? 12.414 -22.781 -30.5 1 85 382 LEU B N 1
ATOM 6791 C CA . LEU B 1 382 ? 12.109 -21.75 -31.484 1 85 382 LEU B CA 1
ATOM 6792 C C . LEU B 1 382 ? 12.695 -20.406 -31.062 1 85 382 LEU B C 1
ATOM 6794 O O . LEU B 1 382 ? 12.562 -19.406 -31.781 1 85 382 LEU B O 1
ATOM 6798 N N . GLY B 1 383 ? 13.258 -20.312 -29.891 1 87.31 383 GLY B N 1
ATOM 6799 C CA . GLY B 1 383 ? 13.992 -19.125 -29.5 1 87.31 383 GLY B CA 1
ATOM 6800 C C . GLY B 1 383 ? 13.219 -18.234 -28.562 1 87.31 383 GLY B C 1
ATOM 6801 O O . GLY B 1 383 ? 13.742 -17.219 -28.078 1 87.31 383 GLY B O 1
ATOM 6802 N N . GLN B 1 384 ? 12.016 -18.609 -28.297 1 86.38 384 GLN B N 1
ATOM 6803 C CA . GLN B 1 384 ? 11.25 -17.812 -27.344 1 86.38 384 GLN B CA 1
ATOM 6804 C C . GLN B 1 384 ? 11.766 -18.016 -25.922 1 86.38 384 GLN B C 1
ATOM 6806 O O . GLN B 1 384 ? 12.141 -19.125 -25.531 1 86.38 384 GLN B O 1
ATOM 6811 N N . VAL B 1 385 ? 11.758 -16.922 -25.156 1 90.94 385 VAL B N 1
ATOM 6812 C CA . VAL B 1 385 ? 12.266 -16.984 -23.781 1 90.94 385 VAL B CA 1
ATOM 6813 C C . VAL B 1 385 ? 11.125 -16.688 -22.812 1 90.94 385 VAL B C 1
ATOM 6815 O O . VAL B 1 385 ? 10.461 -15.648 -22.922 1 90.94 385 VAL B O 1
ATOM 6818 N N . PHE B 1 386 ? 10.898 -17.594 -21.906 1 91.94 386 PHE B N 1
ATOM 6819 C CA . PHE B 1 386 ? 9.852 -17.438 -20.906 1 91.94 386 PHE B CA 1
ATOM 6820 C C . PHE B 1 386 ? 10.438 -17.484 -19.5 1 91.94 386 PHE B C 1
ATOM 6822 O O . PHE B 1 386 ? 11.367 -18.25 -19.234 1 91.94 386 PHE B O 1
ATOM 6829 N N . VAL B 1 387 ? 9.977 -16.594 -18.656 1 94.75 387 VAL B N 1
ATOM 6830 C CA . VAL B 1 387 ? 10.203 -16.719 -17.219 1 94.75 387 VAL B CA 1
ATOM 6831 C C . VAL B 1 387 ? 9.008 -17.391 -16.562 1 94.75 387 VAL B C 1
ATOM 6833 O O . VAL B 1 387 ? 7.891 -16.875 -16.609 1 94.75 387 VAL B O 1
ATOM 6836 N N . VAL B 1 388 ? 9.242 -18.547 -16 1 96.38 388 VAL B N 1
ATOM 6837 C CA . VAL B 1 388 ? 8.117 -19.344 -15.5 1 96.38 388 VAL B CA 1
ATOM 6838 C C . VAL B 1 388 ? 8.367 -19.75 -14.055 1 96.38 388 VAL B C 1
ATOM 6840 O O . VAL B 1 388 ? 9.516 -19.734 -13.586 1 96.38 388 VAL B O 1
ATOM 6843 N N . THR B 1 389 ? 7.34 -19.984 -13.328 1 97.62 389 THR B N 1
ATOM 6844 C CA . THR B 1 389 ? 7.383 -20.578 -12 1 97.62 389 THR B CA 1
ATOM 6845 C C . THR B 1 389 ? 6.594 -21.891 -11.977 1 97.62 389 THR B C 1
ATOM 6847 O O . THR B 1 389 ? 5.496 -21.969 -12.523 1 97.62 389 THR B O 1
ATOM 6850 N N . ILE B 1 390 ? 7.211 -22.906 -11.438 1 98.44 390 ILE B N 1
ATOM 6851 C CA . ILE B 1 390 ? 6.602 -24.219 -11.312 1 98.44 390 ILE B CA 1
ATOM 6852 C C . ILE B 1 390 ? 6.559 -24.641 -9.844 1 98.44 390 ILE B C 1
ATOM 6854 O O . ILE B 1 390 ? 7.52 -24.406 -9.102 1 98.44 390 ILE B O 1
ATOM 6858 N N . PRO B 1 391 ? 5.383 -25.172 -9.383 1 98.56 391 PRO B N 1
ATOM 6859 C CA . PRO B 1 391 ? 5.297 -25.594 -7.98 1 98.56 391 PRO B CA 1
ATOM 6860 C C . PRO B 1 391 ? 6.441 -26.516 -7.566 1 98.56 391 PRO B C 1
ATOM 6862 O O . PRO B 1 391 ? 6.883 -27.344 -8.359 1 98.56 391 PRO B O 1
ATOM 6865 N N . THR B 1 392 ? 6.957 -26.359 -6.375 1 97.94 392 THR B N 1
ATOM 6866 C CA . THR B 1 392 ? 8.023 -27.172 -5.809 1 97.94 392 THR B CA 1
ATOM 6867 C C . THR B 1 392 ? 7.613 -27.75 -4.457 1 97.94 392 THR B C 1
ATOM 6869 O O . THR B 1 392 ? 6.73 -27.203 -3.789 1 97.94 392 THR B O 1
ATOM 6872 N N . SER B 1 393 ? 8.203 -28.781 -4.059 1 95.19 393 SER B N 1
ATOM 6873 C CA . SER B 1 393 ? 7.867 -29.438 -2.797 1 95.19 393 SER B CA 1
ATOM 6874 C C . SER B 1 393 ? 8.391 -28.641 -1.604 1 95.19 393 SER B C 1
ATOM 6876 O O . SER B 1 393 ? 7.852 -28.734 -0.5 1 95.19 393 SER B O 1
ATOM 6878 N N . THR B 1 394 ? 9.43 -27.875 -1.855 1 95 394 THR B N 1
ATOM 6879 C CA . THR B 1 394 ? 10.062 -27.109 -0.787 1 95 394 THR B CA 1
ATOM 6880 C C . THR B 1 394 ? 10.664 -25.828 -1.333 1 95 394 THR B C 1
ATOM 6882 O O . THR B 1 394 ? 10.914 -25.703 -2.535 1 95 394 THR B O 1
ATOM 6885 N N . SER B 1 395 ? 10.828 -24.906 -0.395 1 91.75 395 SER B N 1
ATOM 6886 C CA . SER B 1 395 ? 11.477 -23.656 -0.767 1 91.75 395 SER B CA 1
ATOM 6887 C C . SER B 1 395 ? 12.977 -23.859 -0.967 1 91.75 395 SER B C 1
ATOM 6889 O O . SER B 1 395 ? 13.656 -22.984 -1.533 1 91.75 395 SER B O 1
ATOM 6891 N N . ASP B 1 396 ? 13.492 -24.938 -0.601 1 90.75 396 ASP B N 1
ATOM 6892 C CA . ASP B 1 396 ? 14.914 -25.234 -0.703 1 90.75 396 ASP B CA 1
ATOM 6893 C C . ASP B 1 396 ? 15.352 -25.328 -2.164 1 90.75 396 ASP B C 1
ATOM 6895 O O . ASP B 1 396 ? 16.547 -25.359 -2.459 1 90.75 396 ASP B O 1
ATOM 6899 N N . VAL B 1 397 ? 14.43 -25.328 -3.018 1 91.62 397 VAL B N 1
ATOM 6900 C CA . VAL B 1 397 ? 14.719 -25.406 -4.445 1 91.62 397 VAL B CA 1
ATOM 6901 C C . VAL B 1 397 ? 15.617 -24.234 -4.848 1 91.62 397 VAL B C 1
ATOM 6903 O O . VAL B 1 397 ? 16.438 -24.359 -5.762 1 91.62 397 VAL B O 1
ATOM 6906 N N . TYR B 1 398 ? 15.555 -23.156 -4.168 1 92.38 398 TYR B N 1
ATOM 6907 C CA . TYR B 1 398 ? 16.344 -21.984 -4.516 1 92.38 398 TYR B CA 1
ATOM 6908 C C . TYR B 1 398 ? 17.766 -22.109 -3.957 1 92.38 398 TYR B C 1
ATOM 6910 O O . TYR B 1 398 ? 18.688 -21.453 -4.449 1 92.38 398 TYR B O 1
ATOM 6918 N N . LEU B 1 399 ? 17.922 -22.828 -2.914 1 92.31 399 LEU B N 1
ATOM 6919 C CA . LEU B 1 399 ? 19.25 -23.047 -2.354 1 92.31 399 LEU B CA 1
ATOM 6920 C C . LEU B 1 399 ? 20.047 -24.016 -3.217 1 92.31 399 LEU B C 1
ATOM 6922 O O . LEU B 1 399 ? 21.234 -23.781 -3.5 1 92.31 399 LEU B O 1
ATOM 6926 N N . ASN B 1 400 ? 19.391 -25.047 -3.623 1 91.06 400 ASN B N 1
ATOM 6927 C CA . ASN B 1 400 ? 19.969 -26.062 -4.496 1 91.06 400 ASN B CA 1
ATOM 6928 C C . ASN B 1 400 ? 18.969 -26.547 -5.539 1 91.06 400 ASN B C 1
ATOM 6930 O O . ASN B 1 400 ? 18.438 -27.656 -5.43 1 91.06 400 ASN B O 1
ATOM 6934 N N . PRO B 1 401 ? 18.938 -25.781 -6.582 1 94.31 401 PRO B N 1
ATOM 6935 C CA . PRO B 1 401 ? 17.969 -26.172 -7.598 1 94.31 401 PRO B CA 1
ATOM 6936 C C . PRO B 1 401 ? 18.25 -27.531 -8.211 1 94.31 401 PRO B C 1
ATOM 6938 O O . PRO B 1 401 ? 19.391 -27.828 -8.562 1 94.31 401 PRO B O 1
ATOM 6941 N N . SER B 1 402 ? 17.25 -28.344 -8.266 1 94.69 402 SER B N 1
ATOM 6942 C CA . SER B 1 402 ? 17.297 -29.656 -8.906 1 94.69 402 SER B CA 1
ATOM 6943 C C . SER B 1 402 ? 15.969 -30.016 -9.555 1 94.69 402 SER B C 1
ATOM 6945 O O . SER B 1 402 ? 14.906 -29.688 -9.031 1 94.69 402 SER B O 1
ATOM 6947 N N . LYS B 1 403 ? 16.062 -30.703 -10.625 1 95.38 403 LYS B N 1
ATOM 6948 C CA . LYS B 1 403 ? 14.914 -31.016 -11.461 1 95.38 403 LYS B CA 1
ATOM 6949 C C . LYS B 1 403 ? 13.828 -31.734 -10.656 1 95.38 403 LYS B C 1
ATOM 6951 O O . LYS B 1 403 ? 12.648 -31.391 -10.758 1 95.38 403 LYS B O 1
ATOM 6956 N N . PRO B 1 404 ? 14.172 -32.688 -9.773 1 94.62 404 PRO B N 1
ATOM 6957 C CA . PRO B 1 404 ? 13.133 -33.469 -9.086 1 94.62 404 PRO B CA 1
ATOM 6958 C C . PRO B 1 404 ? 12.305 -32.594 -8.125 1 94.62 404 PRO B C 1
ATOM 6960 O O . PRO B 1 404 ? 11.219 -33.031 -7.703 1 94.62 404 PRO B O 1
ATOM 6963 N N . LEU B 1 405 ? 12.789 -31.5 -7.812 1 95.56 405 LEU B N 1
ATOM 6964 C CA . LEU B 1 405 ? 12.078 -30.656 -6.859 1 95.56 405 LEU B CA 1
ATOM 6965 C C . LEU B 1 405 ? 10.914 -29.938 -7.535 1 95.56 405 LEU B C 1
ATOM 6967 O O . LEU B 1 405 ? 10.023 -29.422 -6.855 1 95.56 405 LEU B O 1
ATOM 6971 N N . TYR B 1 406 ? 10.945 -29.828 -8.867 1 97.62 406 TYR B N 1
ATOM 6972 C CA . TYR B 1 406 ? 9.891 -29.172 -9.633 1 97.62 406 TYR B CA 1
ATOM 6973 C C . TYR B 1 406 ? 8.812 -30.172 -10.039 1 97.62 406 TYR B C 1
ATOM 6975 O O . TYR B 1 406 ? 9.117 -31.203 -10.641 1 97.62 406 TYR B O 1
ATOM 6983 N N . MET B 1 407 ? 7.617 -29.844 -9.766 1 97.88 407 MET B N 1
ATOM 6984 C CA . MET B 1 407 ? 6.516 -30.75 -10.078 1 97.88 407 MET B CA 1
ATOM 6985 C C . MET B 1 407 ? 6.25 -30.797 -11.578 1 97.88 407 MET B C 1
ATOM 6987 O O . MET B 1 407 ? 5.887 -29.781 -12.18 1 97.88 407 MET B O 1
ATOM 6991 N N . ASN B 1 408 ? 6.395 -31.969 -12.156 1 97.25 408 ASN B N 1
ATOM 6992 C CA . ASN B 1 408 ? 6.078 -32.25 -13.555 1 97.25 408 ASN B CA 1
ATOM 6993 C C . ASN B 1 408 ? 6.73 -31.234 -14.492 1 97.25 408 ASN B C 1
ATOM 6995 O O . ASN B 1 408 ? 6.098 -30.766 -15.438 1 97.25 408 ASN B O 1
ATOM 6999 N N . ILE B 1 409 ? 7.969 -30.844 -14.227 1 97.38 409 ILE B N 1
ATOM 7000 C CA . ILE B 1 409 ? 8.68 -29.797 -14.945 1 97.38 409 ILE B CA 1
ATOM 7001 C C . ILE B 1 409 ? 8.742 -30.141 -16.438 1 97.38 409 ILE B C 1
ATOM 7003 O O . ILE B 1 409 ? 8.516 -29.281 -17.297 1 97.38 409 ILE B O 1
ATOM 7007 N N . ASP B 1 410 ? 8.938 -31.406 -16.781 1 95.88 410 ASP B N 1
ATOM 7008 C CA . ASP B 1 410 ? 9.055 -31.812 -18.188 1 95.88 410 ASP B CA 1
ATOM 7009 C C . ASP B 1 410 ? 7.727 -31.625 -18.922 1 95.88 410 ASP B C 1
ATOM 7011 O O . ASP B 1 410 ? 7.684 -31.047 -20 1 95.88 410 ASP B O 1
ATOM 7015 N N . ASN B 1 411 ? 6.664 -32.156 -18.281 1 95 411 ASN B N 1
ATOM 7016 C CA . ASN B 1 411 ? 5.344 -32 -18.875 1 95 411 ASN B CA 1
ATOM 7017 C C . ASN B 1 411 ? 4.988 -30.531 -19.125 1 95 411 ASN B C 1
ATOM 7019 O O . ASN B 1 411 ? 4.457 -30.188 -20.172 1 95 411 ASN B O 1
ATOM 7023 N N . VAL B 1 412 ? 5.301 -29.734 -18.141 1 96.19 412 VAL B N 1
ATOM 7024 C CA . VAL B 1 412 ? 4.934 -28.328 -18.172 1 96.19 412 VAL B CA 1
ATOM 7025 C C . VAL B 1 412 ? 5.699 -27.625 -19.297 1 96.19 412 VAL B C 1
ATOM 7027 O O . VAL B 1 412 ? 5.102 -26.984 -20.156 1 96.19 412 VAL B O 1
ATOM 7030 N N . LEU B 1 413 ? 7.016 -27.797 -19.375 1 95.69 413 LEU B N 1
ATOM 7031 C CA . LEU B 1 413 ? 7.852 -27.047 -20.312 1 95.69 413 LEU B CA 1
ATOM 7032 C C . LEU B 1 413 ? 7.621 -27.531 -21.75 1 95.69 413 LEU B C 1
ATOM 7034 O O . LEU B 1 413 ? 7.598 -26.719 -22.672 1 95.69 413 LEU B O 1
ATOM 7038 N N . VAL B 1 414 ? 7.406 -28.797 -21.906 1 92.62 414 VAL B N 1
ATOM 7039 C CA . VAL B 1 414 ? 7.141 -29.359 -23.234 1 92.62 414 VAL B CA 1
ATOM 7040 C C . VAL B 1 414 ? 5.871 -28.719 -23.812 1 92.62 414 VAL B C 1
ATOM 7042 O O . VAL B 1 414 ? 5.844 -28.328 -24.969 1 92.62 414 VAL B O 1
ATOM 7045 N N . ASN B 1 415 ? 4.914 -28.656 -23.016 1 89.81 415 ASN B N 1
ATOM 7046 C CA . ASN B 1 415 ? 3.643 -28.125 -23.5 1 89.81 415 ASN B CA 1
ATOM 7047 C C . ASN B 1 415 ? 3.717 -26.609 -23.734 1 89.81 415 ASN B C 1
ATOM 7049 O O . ASN B 1 415 ? 3.059 -26.094 -24.625 1 89.81 415 ASN B O 1
ATOM 7053 N N . LEU B 1 416 ? 4.488 -25.859 -22.938 1 89 416 LEU B N 1
ATOM 7054 C CA . LEU B 1 416 ? 4.656 -24.438 -23.141 1 89 416 LEU B CA 1
ATOM 7055 C C . LEU B 1 416 ? 5.246 -24.156 -24.531 1 89 416 LEU B C 1
ATOM 7057 O O . LEU B 1 416 ? 4.863 -23.188 -25.188 1 89 416 LEU B O 1
ATOM 7061 N N . SER B 1 417 ? 6.121 -24.938 -24.953 1 86.75 417 SER B N 1
ATOM 7062 C CA . SER B 1 417 ? 6.773 -24.734 -26.25 1 86.75 417 SER B CA 1
ATOM 7063 C C . SER B 1 417 ? 5.785 -24.906 -27.391 1 86.75 417 SER B C 1
ATOM 7065 O O . SER B 1 417 ? 5.977 -24.344 -28.469 1 86.75 417 SER B O 1
ATOM 7067 N N . LYS B 1 418 ? 4.758 -25.625 -27.109 1 79.94 418 LYS B N 1
ATOM 7068 C CA . LYS B 1 418 ? 3.773 -25.922 -28.141 1 79.94 418 LYS B CA 1
ATOM 7069 C C . LYS B 1 418 ? 2.727 -24.812 -28.234 1 79.94 418 LYS B C 1
ATOM 7071 O O . LYS B 1 418 ? 2.006 -24.703 -29.219 1 79.94 418 LYS B O 1
ATOM 7076 N N . LEU B 1 419 ? 2.713 -24.047 -27.219 1 77.94 419 LEU B N 1
ATOM 7077 C CA . LEU B 1 419 ? 1.632 -23.078 -27.094 1 77.94 419 LEU B CA 1
ATOM 7078 C C . LEU B 1 419 ? 2.082 -21.703 -27.578 1 77.94 419 LEU B C 1
ATOM 7080 O O . LEU B 1 419 ? 1.452 -20.688 -27.266 1 77.94 419 LEU B O 1
ATOM 7084 N N . LYS B 1 420 ? 3.043 -21.625 -28.281 1 70.38 420 LYS B N 1
ATOM 7085 C CA . LYS B 1 420 ? 3.58 -20.359 -28.781 1 70.38 420 LYS B CA 1
ATOM 7086 C C . LYS B 1 420 ? 2.523 -19.594 -29.562 1 70.38 420 LYS B C 1
ATOM 7088 O O . LYS B 1 420 ? 1.665 -20.188 -30.219 1 70.38 420 LYS B O 1
ATOM 7093 N N . CYS B 1 421 ? 2.576 -18.312 -29.188 1 62.12 421 CYS B N 1
ATOM 7094 C CA . CYS B 1 421 ? 1.709 -17.391 -29.922 1 62.12 421 CYS B CA 1
ATOM 7095 C C . CYS B 1 421 ? 2.518 -16.516 -30.859 1 62.12 421 CYS B C 1
ATOM 7097 O O . CYS B 1 421 ? 3.461 -15.844 -30.438 1 62.12 421 CYS B O 1
ATOM 7099 N N . ASP B 1 422 ? 2.332 -16.578 -32.062 1 56.91 422 ASP B N 1
ATOM 7100 C CA . ASP B 1 422 ? 3.086 -15.789 -33 1 56.91 422 ASP B CA 1
ATOM 7101 C C . ASP B 1 422 ? 2.627 -14.328 -33 1 56.91 422 ASP B C 1
ATOM 7103 O O . ASP B 1 422 ? 3.363 -13.438 -33.406 1 56.91 422 ASP B O 1
ATOM 7107 N N . MET B 1 423 ? 1.468 -14.188 -32.5 1 48.88 423 MET B N 1
ATOM 7108 C CA . MET B 1 423 ? 0.923 -12.836 -32.5 1 48.88 423 MET B CA 1
ATOM 7109 C C . MET B 1 423 ? 1.637 -11.945 -31.5 1 48.88 423 MET B C 1
ATOM 7111 O O . MET B 1 423 ? 1.677 -10.727 -31.656 1 48.88 423 MET B O 1
ATOM 7115 N N . TYR B 1 424 ? 2.098 -12.547 -30.469 1 53.16 424 TYR B N 1
ATOM 7116 C CA . TYR B 1 424 ? 2.725 -11.766 -29.406 1 53.16 424 TYR B CA 1
ATOM 7117 C C . TYR B 1 424 ? 4.121 -12.289 -29.094 1 53.16 424 TYR B C 1
ATOM 7119 O O . TYR B 1 424 ? 4.34 -13.5 -29.047 1 53.16 424 TYR B O 1
ATOM 7127 N N . ASP B 1 425 ? 5.008 -11.352 -29.094 1 54.81 425 ASP B N 1
ATOM 7128 C CA . ASP B 1 425 ? 6.371 -11.742 -28.75 1 54.81 425 ASP B CA 1
ATOM 7129 C C . ASP B 1 425 ? 6.426 -12.391 -27.359 1 54.81 425 ASP B C 1
ATOM 7131 O O . ASP B 1 425 ? 6.012 -11.781 -26.375 1 54.81 425 ASP B O 1
ATOM 7135 N N . ASN B 1 426 ? 6.938 -13.617 -27.312 1 60.06 426 ASN B N 1
ATOM 7136 C CA . ASN B 1 426 ? 7.199 -14.352 -26.078 1 60.06 426 ASN B CA 1
ATOM 7137 C C . ASN B 1 426 ? 5.93 -14.531 -25.25 1 60.06 426 ASN B C 1
ATOM 7139 O O . ASN B 1 426 ? 5.949 -14.359 -24.031 1 60.06 426 ASN B O 1
ATOM 7143 N N . ALA B 1 427 ? 4.805 -14.547 -26.031 1 65.06 427 ALA B N 1
ATOM 7144 C CA . ALA B 1 427 ? 3.539 -14.781 -25.344 1 65.06 427 ALA B CA 1
ATOM 7145 C C . ALA B 1 427 ? 3.006 -16.172 -25.641 1 65.06 427 ALA B C 1
ATOM 7147 O O . ALA B 1 427 ? 3.34 -16.766 -26.672 1 65.06 427 ALA B O 1
ATOM 7148 N N . LEU B 1 428 ? 2.396 -16.703 -24.656 1 69.06 428 LEU B N 1
ATOM 7149 C CA . LEU B 1 428 ? 1.654 -17.938 -24.859 1 69.06 428 LEU B CA 1
ATOM 7150 C C . LEU B 1 428 ? 0.237 -17.641 -25.344 1 69.06 428 LEU B C 1
ATOM 7152 O O . LEU B 1 428 ? -0.431 -16.75 -24.812 1 69.06 428 LEU B O 1
ATOM 7156 N N . PHE B 1 429 ? -0.162 -18.375 -26.266 1 66.94 429 PHE B N 1
ATOM 7157 C CA . PHE B 1 429 ? -1.454 -18.156 -26.922 1 66.94 429 PHE B CA 1
ATOM 7158 C C . PHE B 1 429 ? -2.58 -18.172 -25.891 1 66.94 429 PHE B C 1
ATOM 7160 O O . PHE B 1 429 ? -3.391 -17.25 -25.828 1 66.94 429 PHE B O 1
ATOM 7167 N N . PRO B 1 430 ? -2.652 -19.172 -25.062 1 66.19 430 PRO B N 1
ATOM 7168 C CA . PRO B 1 430 ? -3.766 -19.234 -24.109 1 66.19 430 PRO B CA 1
ATOM 7169 C C . PRO B 1 430 ? -3.779 -18.047 -23.156 1 66.19 430 PRO B C 1
ATOM 7171 O O . PRO B 1 430 ? -4.848 -17.531 -22.812 1 66.19 430 PRO B O 1
ATOM 7174 N N . VAL B 1 431 ? -2.672 -17.578 -22.781 1 69.5 431 VAL B N 1
ATOM 7175 C CA . VAL B 1 431 ? -2.572 -16.453 -21.844 1 69.5 431 VAL B CA 1
ATOM 7176 C C . VAL B 1 431 ? -2.936 -15.156 -22.547 1 69.5 431 VAL B C 1
ATOM 7178 O O . VAL B 1 431 ? -3.658 -14.32 -22 1 69.5 431 VAL B O 1
ATOM 7181 N N . ALA B 1 432 ? -2.43 -15.039 -23.719 1 65.88 432 ALA B N 1
ATOM 7182 C CA . ALA B 1 432 ? -2.744 -13.852 -24.5 1 65.88 432 ALA B CA 1
ATOM 7183 C C . ALA B 1 432 ? -4.242 -13.75 -24.781 1 65.88 432 ALA B C 1
ATOM 7185 O O . ALA B 1 432 ? -4.82 -12.664 -24.703 1 65.88 432 ALA B O 1
ATOM 7186 N N . LEU B 1 433 ? -4.734 -14.898 -25.062 1 63.47 433 LEU B N 1
ATOM 7187 C CA . LEU B 1 433 ? -6.168 -14.93 -25.344 1 63.47 433 LEU B CA 1
ATOM 7188 C C . LEU B 1 433 ? -6.965 -14.617 -24.078 1 63.47 433 LEU B C 1
ATOM 7190 O O . LEU B 1 433 ? -7.918 -13.836 -24.125 1 63.47 433 LEU B O 1
ATOM 7194 N N . ALA B 1 434 ? -6.648 -15.195 -23.031 1 66.88 434 ALA B N 1
ATOM 7195 C CA . ALA B 1 434 ? -7.301 -14.906 -21.766 1 66.88 434 ALA B CA 1
ATOM 7196 C C . ALA B 1 434 ? -7.191 -13.422 -21.422 1 66.88 434 ALA B C 1
ATOM 7198 O O . ALA B 1 434 ? -8.172 -12.805 -21 1 66.88 434 ALA B O 1
ATOM 7199 N N . ASN B 1 435 ? -6.066 -12.891 -21.547 1 64.88 435 ASN B N 1
ATOM 7200 C CA . ASN B 1 435 ? -5.828 -11.477 -21.297 1 64.88 435 ASN B CA 1
ATOM 7201 C C . ASN B 1 435 ? -6.727 -10.586 -22.156 1 64.88 435 ASN B C 1
ATOM 7203 O O . ASN B 1 435 ? -7.316 -9.625 -21.656 1 64.88 435 ASN B O 1
ATOM 7207 N N . LYS B 1 436 ? -6.777 -10.945 -23.359 1 64.69 436 LYS B N 1
ATOM 7208 C CA . LYS B 1 436 ? -7.609 -10.18 -24.297 1 64.69 436 LYS B CA 1
ATOM 7209 C C . LYS B 1 436 ? -9.07 -10.203 -23.875 1 64.69 436 LYS B C 1
ATOM 7211 O O . LYS B 1 436 ? -9.773 -9.203 -24 1 64.69 436 LYS B O 1
ATOM 7216 N N . LEU B 1 437 ? -9.43 -11.297 -23.438 1 61.47 437 LEU B N 1
ATOM 7217 C CA . LEU B 1 437 ? -10.844 -11.477 -23.141 1 61.47 437 LEU B CA 1
ATOM 7218 C C . LEU B 1 437 ? -11.195 -10.844 -21.797 1 61.47 437 LEU B C 1
ATOM 7220 O O . LEU B 1 437 ? -12.336 -10.414 -21.594 1 61.47 437 LEU B O 1
ATOM 7224 N N . VAL B 1 438 ? -10.266 -10.688 -20.906 1 62.38 438 VAL B N 1
ATOM 7225 C CA . VAL B 1 438 ? -10.594 -10.211 -19.578 1 62.38 438 VAL B CA 1
ATOM 7226 C C . VAL B 1 438 ? -10.133 -8.766 -19.406 1 62.38 438 VAL B C 1
ATOM 7228 O O . VAL B 1 438 ? -10.57 -8.062 -18.5 1 62.38 438 VAL B O 1
ATOM 7231 N N . SER B 1 439 ? -9.227 -8.281 -20.219 1 57.81 439 SER B N 1
ATOM 7232 C CA . SER B 1 439 ? -8.609 -6.969 -20.062 1 57.81 439 SER B CA 1
ATOM 7233 C C . SER B 1 439 ? -9.648 -5.855 -20.078 1 57.81 439 SER B C 1
ATOM 7235 O O . SER B 1 439 ? -10.547 -5.852 -20.922 1 57.81 439 SER B O 1
ATOM 7237 N N . LEU B 1 440 ? -9.672 -5.027 -19.031 1 49.84 440 LEU B N 1
ATOM 7238 C CA . LEU B 1 440 ? -10.531 -3.854 -18.906 1 49.84 440 LEU B CA 1
ATOM 7239 C C . LEU B 1 440 ? -9.789 -2.594 -19.344 1 49.84 440 LEU B C 1
ATOM 7241 O O . LEU B 1 440 ? -10.391 -1.521 -19.453 1 49.84 440 LEU B O 1
ATOM 7245 N N . SER B 1 441 ? -8.469 -2.502 -19.359 1 44.88 441 SER B N 1
ATOM 7246 C CA . SER B 1 441 ? -7.609 -1.32 -19.406 1 44.88 441 SER B CA 1
ATOM 7247 C C . SER B 1 441 ? -7.758 -0.597 -20.75 1 44.88 441 SER B C 1
ATOM 7249 O O . SER B 1 441 ? -7.285 0.53 -20.906 1 44.88 441 SER B O 1
ATOM 7251 N N . SER B 1 442 ? -8.117 -1.167 -21.781 1 44.53 442 SER B N 1
ATOM 7252 C CA . SER B 1 442 ? -7.914 -0.342 -22.969 1 44.53 442 SER B CA 1
ATOM 7253 C C . SER B 1 442 ? -8.891 0.829 -23 1 44.53 442 SER B C 1
ATOM 7255 O O . SER B 1 442 ? -9.961 0.767 -22.391 1 44.53 442 SER B O 1
ATOM 7257 N N . HIS B 1 443 ? -8.344 2.129 -23.281 1 43.53 443 HIS B N 1
ATOM 7258 C CA . HIS B 1 443 ? -8.984 3.438 -23.359 1 43.53 443 HIS B CA 1
ATOM 7259 C C . HIS B 1 443 ? -10.484 3.303 -23.578 1 43.53 443 HIS B C 1
ATOM 7261 O O . HIS B 1 443 ? -11.266 4.047 -22.984 1 43.53 443 HIS B O 1
ATOM 7267 N N . PRO B 1 444 ? -11.008 2.527 -24.391 1 46.72 444 PRO B N 1
ATOM 7268 C CA . PRO B 1 444 ? -12.445 2.777 -24.406 1 46.72 444 PRO B CA 1
ATOM 7269 C C . PRO B 1 444 ? -13.164 2.211 -23.188 1 46.72 444 PRO B C 1
ATOM 7271 O O . PRO B 1 444 ? -14.297 2.6 -22.891 1 46.72 444 PRO B O 1
ATOM 7274 N N . SER B 1 445 ? -12.297 1.502 -22.359 1 48.12 445 SER B N 1
ATOM 7275 C CA . SER B 1 445 ? -12.953 0.73 -21.297 1 48.12 445 SER B CA 1
ATOM 7276 C C . SER B 1 445 ? -13.203 1.585 -20.062 1 48.12 445 SER B C 1
ATOM 7278 O O . SER B 1 445 ? -14.281 1.54 -19.469 1 48.12 445 SER B O 1
ATOM 7280 N N . SER B 1 446 ? -12.258 2.377 -19.75 1 52.72 446 SER B N 1
ATOM 7281 C CA . SER B 1 446 ? -12.414 3.199 -18.547 1 52.72 446 SER B CA 1
ATOM 7282 C C . SER B 1 446 ? -13.586 4.168 -18.703 1 52.72 446 SER B C 1
ATOM 7284 O O . SER B 1 446 ? -14.328 4.395 -17.75 1 52.72 446 SER B O 1
ATOM 7286 N N . ALA B 1 447 ? -13.711 4.645 -19.891 1 56.28 447 ALA B N 1
ATOM 7287 C CA . ALA B 1 447 ? -14.797 5.586 -20.141 1 56.28 447 ALA B CA 1
ATOM 7288 C C . ALA B 1 447 ? -16.156 4.895 -20.047 1 56.28 447 ALA B C 1
ATOM 7290 O O . ALA B 1 447 ? -17.109 5.457 -19.5 1 56.28 447 ALA B O 1
ATOM 7291 N N . ILE B 1 448 ? -16.188 3.666 -20.609 1 54.62 448 ILE B N 1
ATOM 7292 C CA . ILE B 1 448 ? -17.438 2.904 -20.594 1 54.62 448 ILE B CA 1
ATOM 7293 C C . ILE B 1 448 ? -17.812 2.543 -19.156 1 54.62 448 ILE B C 1
ATOM 7295 O O . ILE B 1 448 ? -18.969 2.678 -18.75 1 54.62 448 ILE B O 1
ATOM 7299 N N . LEU B 1 449 ? -16.859 2.195 -18.422 1 60.25 449 LEU B N 1
ATOM 7300 C CA . LEU B 1 449 ? -17.094 1.821 -17.031 1 60.25 449 LEU B CA 1
ATOM 7301 C C . LEU B 1 449 ? -17.5 3.039 -16.203 1 60.25 449 LEU B C 1
ATOM 7303 O O . LEU B 1 449 ? -18.359 2.947 -15.32 1 60.25 449 LEU B O 1
ATOM 7307 N N . GLU B 1 450 ? -16.828 4.047 -16.516 1 64.88 450 GLU B N 1
ATOM 7308 C CA . GLU B 1 450 ? -17.156 5.297 -15.844 1 64.88 450 GLU B CA 1
ATOM 7309 C C . GLU B 1 450 ? -18.609 5.695 -16.125 1 64.88 450 GLU B C 1
ATOM 7311 O O . GLU B 1 450 ? -19.328 6.109 -15.211 1 64.88 450 GLU B O 1
ATOM 7316 N N . HIS B 1 451 ? -19.016 5.586 -17.391 1 65.38 451 HIS B N 1
ATOM 7317 C CA . HIS B 1 451 ? -20.375 5.914 -17.766 1 65.38 451 HIS B CA 1
ATOM 7318 C C . HIS B 1 451 ? -21.375 4.969 -17.094 1 65.38 451 HIS B C 1
ATOM 7320 O O . HIS B 1 451 ? -22.422 5.402 -16.609 1 65.38 451 HIS B O 1
ATOM 7326 N N . PHE B 1 452 ? -21.062 3.76 -17.172 1 63.31 452 PHE B N 1
ATOM 7327 C CA . PHE B 1 452 ? -21.875 2.76 -16.516 1 63.31 452 PHE B CA 1
ATOM 7328 C C . PHE B 1 452 ? -22.031 3.076 -15.031 1 63.31 452 PHE B C 1
ATOM 7330 O O . PHE B 1 452 ? -23.141 3.023 -14.484 1 63.31 452 PHE B O 1
ATOM 7337 N N . PHE B 1 453 ? -20.922 3.365 -14.445 1 61.94 453 PHE B N 1
ATOM 7338 C CA . PHE B 1 453 ? -20.891 3.713 -13.031 1 61.94 453 PHE B CA 1
ATOM 7339 C C . PHE B 1 453 ? -21.75 4.934 -12.758 1 61.94 453 PHE B C 1
ATOM 7341 O O . PHE B 1 453 ? -22.641 4.898 -11.891 1 61.94 453 PHE B O 1
ATOM 7348 N N . LYS B 1 454 ? -21.625 5.902 -13.453 1 66.94 454 LYS B N 1
ATOM 7349 C CA . LYS B 1 454 ? -22.359 7.156 -13.289 1 66.94 454 LYS B CA 1
ATOM 7350 C C . LYS B 1 454 ? -23.844 6.949 -13.516 1 66.94 454 LYS B C 1
ATOM 7352 O O . LYS B 1 454 ? -24.672 7.449 -12.75 1 66.94 454 LYS B O 1
ATOM 7357 N N . ASP B 1 455 ? -24.156 6.188 -14.602 1 67.88 455 ASP B N 1
ATOM 7358 C CA . ASP B 1 455 ? -25.562 5.953 -14.961 1 67.88 455 ASP B CA 1
ATOM 7359 C C . ASP B 1 455 ? -26.281 5.18 -13.859 1 67.88 455 ASP B C 1
ATOM 7361 O O . ASP B 1 455 ? -27.438 5.469 -13.547 1 67.88 455 ASP B O 1
ATOM 7365 N N . THR B 1 456 ? -25.609 4.297 -13.359 1 66.94 456 THR B N 1
ATOM 7366 C CA . THR B 1 456 ? -26.219 3.453 -12.344 1 66.94 456 THR B CA 1
ATOM 7367 C C . THR B 1 456 ? -26.422 4.23 -11.047 1 66.94 456 THR B C 1
ATOM 7369 O O . THR B 1 456 ? -27.453 4.094 -10.391 1 66.94 456 THR B O 1
ATOM 7372 N N . VAL B 1 457 ? -25.469 5.012 -10.695 1 63.03 457 VAL B N 1
ATOM 7373 C CA . VAL B 1 457 ? -25.531 5.781 -9.461 1 63.03 457 VAL B CA 1
ATOM 7374 C C . VAL B 1 457 ? -26.578 6.875 -9.586 1 63.03 457 VAL B C 1
ATOM 7376 O O . VAL B 1 457 ? -27.312 7.156 -8.625 1 63.03 457 VAL B O 1
ATOM 7379 N N . ASN B 1 458 ? -26.562 7.461 -10.734 1 63.66 458 ASN B N 1
ATOM 7380 C CA . ASN B 1 458 ? -27.562 8.5 -10.961 1 63.66 458 ASN B CA 1
ATOM 7381 C C . ASN B 1 458 ? -28.984 7.938 -10.891 1 63.66 458 ASN B C 1
ATOM 7383 O O . ASN B 1 458 ? -29.906 8.625 -10.445 1 63.66 458 ASN B O 1
ATOM 7387 N N . LYS B 1 459 ? -29.141 6.754 -11.375 1 60.78 459 LYS B N 1
ATOM 7388 C CA . LYS B 1 459 ? -30.453 6.121 -11.32 1 60.78 459 LYS B CA 1
ATOM 7389 C C . LYS B 1 459 ? -30.844 5.816 -9.883 1 60.78 459 LYS B C 1
ATOM 7391 O O . LYS B 1 459 ? -32.031 5.781 -9.562 1 60.78 459 LYS B O 1
ATOM 7396 N N . LYS B 1 460 ? -29.906 5.676 -9.078 1 60.31 460 LYS B N 1
ATOM 7397 C CA . LYS B 1 460 ? -30.172 5.488 -7.66 1 60.31 460 LYS B CA 1
ATOM 7398 C C . LYS B 1 460 ? -30.672 6.781 -7.023 1 60.31 460 LYS B C 1
ATOM 7400 O O . LYS B 1 460 ? -31.562 6.75 -6.156 1 60.31 460 LYS B O 1
ATOM 7405 N N . SER B 1 461 ? -30.094 7.801 -7.414 1 53.59 461 SER B N 1
ATOM 7406 C CA . SER B 1 461 ? -30.453 9.086 -6.82 1 53.59 461 SER B CA 1
ATOM 7407 C C . SER B 1 461 ? -31.781 9.602 -7.352 1 53.59 461 SER B C 1
ATOM 7409 O O . SER B 1 461 ? -32.344 10.539 -6.805 1 53.59 461 SER B O 1
ATOM 7411 N N . MET B 1 462 ? -32.312 8.961 -8.422 1 46.44 462 MET B N 1
ATOM 7412 C CA . MET B 1 462 ? -33.656 9.32 -8.914 1 46.44 462 MET B CA 1
ATOM 7413 C C . MET B 1 462 ? -34.719 8.438 -8.289 1 46.44 462 MET B C 1
ATOM 7415 O O . MET B 1 462 ? -34.562 7.223 -8.203 1 46.44 462 MET B O 1
#

Foldseek 3Di:
DDDDDPVPPDDPPDDPPVVVVCQVPPVVNVVVVVVDDAFAFLVPDDADCVQKDFFDLPDDALAFKEKEKAKDKDKAAFDPVCRQWIKIKMKIKIWMDTLVLLLVQLVPPDRDPVSLVVRPPIDMDMAMATWAPDADDPDDFRLRRRQVRVLVQQLCPPCDDDDNPAGLLVLLVCLPQVVVDDPPDPPGHQWDFAQADLFPRHGGFIDGNVQQDPSQWHFGPPPVGRDIDHSVCSQVLSVQADRHNTSVVCRVQVRQVVRVSVVSSVCVVCCVPPLLVQSRYAYEYAAAAWGDDSNQQSLVSVLVVQVVCVVVVSRGHYKYWYDDDQVVVNLVSNLVVDDASMKRFAAPCNCCVRRVPDPDDDPDQDSQRIHQWTWIWHHHNVSQTIIMTAGFNHSCCRHPPDDVRGTPVNNNNSSQNSQDDPVDRSDGNSNVSSCVVRPQPPPVRNVVVNVVSNVVVVVVVD/DDDDDPVPPDDPPDDPPVVVVCQVPPVVNVVVVVVDDAFAFLVPDDADCVQKDFFDLPDDALAFKEKEKAKDKDKAAQDPVCRQWIKIKMKIKIWMDTLVLLLVQLVPPDRDPVSLVVRPPIDMDMAMATWAPDADDPDDFRLRRRQVRVLVQQLCPPVDDDDNPDGLLVLLVCLPQVVVDDPPDPPGHQWDFAQADLFPRHGGFIDGNVQQDPSQWHFGPPPVGRDIDHSVCSQVLSVQADRHNTSVVCRVLVRQVVRVSVVSSVCVVCCVPPLLVQSRYAYEYAAAAWHDDSRQQSLVSVLVVQVVCVVVVSRGHYKYWYDDDQVVVNLVSNLVVDDASMKRFAAPCNCCVRRVPDPDDDPDQDSQRIHQWTWIWHHHNVSQTIIMTAGFNHSCCRHPPDDVRGTPVNNNNSSQNSQDDPVDRSDGNSNVSSCVVRPQPDVVRNVVVNVVSNVVVVVVVD

Secondary structure (DSSP, 8-state):
-----TTS--------HHHHHHHHT-HHHHHHHHHEE-PPPGGG----GGGEEE--TTS-----EEEEEEEEEEEEE--SS-TT-EEEEEEEEEEEEEHHHHHHHHTSSS--HHHHHHH--EEEEEEEEEEES-EETT-SSHHHHHHHHHHHHHHH----SS-TT--HHHHHHHHHTTTTS-TT-TT--SEEEEEE-TTT--EEEEEEGGG--TTSEEE-S-TTT--EEEGGGGG-GGGG-BTTTBSGGGHHHHHHHHHHHHHHHHHHHHHHH-GGGGTTEEEEEES-SB--GGGGGHHHHHHHHHHHHHHTT---EEEEEE-SSHHHHHHHHTGGGS-TTEEEEPPHHHIIIIIS--SS---SPTTTTTBSEEEEEEE-TTS-EEEEEEEBS-GGGGTS--GGGBTTHHHHHHHHHHTEESSSTTEEHHHHHHHHHH---STTHHHHHHHHHHHHHHHHH-/-----TTS--------HHHHHHHHT-HHHHHHHHHEE-PPPGGG----GGGEEE--TTS-----EEEEEEEEEEEEE--SS-TT-EEEEEEEEEEEEEHHHHHHHHTSSS--HHHHHHH--EEEEEEEEEEES-EETT-SSHHHHHHHHHHHHHHH----SS-TT--HHHHHHHHHTTTTS-TT-TT--SEEEEEE-TTT--EEEEEEGGG--TTSEEE-S-TTT--EEEGGGGG-GGGG-BTTTBSGGGHHHHHHHHHHHHHHHHHHHHHHHHGGGGTTEEEEEES-SB--GGGGGHHHHHHHHHHHHHHTT---EEEEEE-SSHHHHHHHHTGGGS-TTEEEEPPHHHIIIIIS--SS---SPTTTTTBSEEEEEEE-TTS-EEEEEEEBS-GGGGTS--GGGBTTHHHHHHHHHHTEESSSTTEEHHHHHHHHHH---SHHHHHHHHHHHHHHHHHHH-

Sequence (924 aa):
MSYSSKYGKRPNEYASKSAHTQIINDPDLKNFLISCNFPKSSLEVTIDSSKILVIDEEAPTPIKYIVAVDGGYDSVSAQKTYPSATIAFFQFGALMFKVEDLISISDQPFIQPEDMQKLKQMERLKLALPVCNITIENEKNLINSVRKTIYNFFMSKPRKLEERTSNFMKTLYWLIFYEFLPKDSNERVNEYILSNCPCCQQKGVILEKEKMRHDYTFTCSNPNCQQIIYLTDVFRLHEAIDNELGAGGILGYLTSLLEQFVIIDLIRTIFDKNKQWLKETLFIKDGPLGFFGQTANMFRHVRKLLNYLDSLGLTINLVGIEKSGVFVEHAHQIQSKLDEGTAFMLSNDYIYGNILPSKDDNQDPYASTSYYSGKLIYKTKLGQVFVVTIPTSTSDVYLNPSKPLYMNIDNVLVNLSKLKCDMYDNALFPVALANKLVSLSSHPSSAILEHFFKDTVNKKSMMSYSSKYGKRPNEYASKSAHTQIINDPDLKNFLISCNFPKSSLEVTIDSSKILVIDEEAPTPIKYIVAVDGGYDSVSAQKTYPSATIAFFQFGALMFKVEDLISISDQPFIQPEDMQKLKQMERLKLALPVCNITIENEKNLINSVRKTIYNFFMSKPRKLEERTSNFMKTLYWLIFYEFLPKDSNERVNEYILSNCPCCQQKGVILEKEKMRHDYTFTCSNPNCQQIIYLTDVFRLHEAIDNELGAGGILGYLTSLLEQFVIIDLIRTIFDKNKQWLKETLFIKDGPLGFFGQTANMFRHVRKLLNYLDSLGLTINLVGIEKSGVFVEHAHQIQSKLDEGTAFMLSNDYIYGNILPSKDDNQDPYASTSYYSGKLIYKTKLGQVFVVTIPTSTSDVYLNPSKPLYMNIDNVLVNLSKLKCDMYDNALFPVALANKLVSLSSHPSSAILEHFFKDTVNKKSM

Solvent-accessible surface area (backbone atoms only — not comparable to full-atom values): 48948 Å² total; per-residue (Å²): 128,77,88,74,54,85,82,70,76,52,74,78,73,62,34,40,71,64,42,50,52,54,56,71,67,30,63,68,52,52,52,48,54,59,39,43,32,60,52,55,54,48,88,77,59,79,82,64,68,88,38,49,41,79,55,66,65,79,58,88,62,73,60,47,33,38,36,18,31,23,58,34,62,41,76,32,44,44,38,90,73,39,57,54,25,26,37,30,42,33,27,30,30,43,32,61,40,46,48,74,58,47,60,62,46,65,74,37,96,63,87,49,71,68,58,48,54,76,44,51,69,50,59,70,47,73,45,67,40,62,30,22,58,30,14,34,63,63,25,70,37,39,53,55,24,40,53,50,47,53,44,53,46,26,64,54,29,55,61,58,84,85,55,89,78,59,24,42,43,58,43,47,52,34,48,74,33,36,58,82,47,61,90,85,44,84,78,47,42,60,62,45,74,33,69,49,39,87,82,75,56,47,66,64,40,74,47,44,56,87,68,42,45,95,82,47,33,39,62,42,83,50,87,88,61,56,43,82,39,51,62,69,54,70,39,38,57,63,77,51,40,31,69,85,84,16,34,70,74,35,52,66,47,49,44,55,48,52,45,49,45,54,51,50,42,48,49,53,52,36,54,72,73,45,47,69,54,43,54,24,30,34,40,37,38,73,28,65,48,54,31,49,73,62,36,10,70,54,20,60,47,52,33,52,50,51,47,50,33,38,75,72,71,42,47,51,32,47,37,9,40,39,88,63,52,61,67,36,39,47,47,63,52,40,47,86,78,51,57,64,27,26,33,39,50,50,29,36,67,51,39,30,64,34,57,47,26,28,68,34,86,71,82,64,38,62,60,54,68,18,35,33,38,43,50,32,42,34,25,28,73,88,63,43,60,43,34,35,18,26,43,26,80,51,51,57,36,19,73,59,55,51,72,86,46,33,43,50,51,66,57,47,53,29,51,54,61,70,35,57,23,88,86,37,83,70,31,43,36,60,52,52,50,29,38,42,58,26,31,44,69,26,94,59,35,58,59,49,50,25,48,47,45,33,54,51,45,52,55,61,78,98,129,77,87,77,52,86,80,68,74,53,75,80,72,59,31,40,70,63,43,50,53,55,55,72,66,30,63,68,51,52,52,46,52,58,38,43,32,62,52,55,55,48,87,76,60,80,81,66,69,89,39,50,40,80,55,65,65,81,57,89,63,73,59,47,33,36,36,17,30,25,58,36,62,40,75,32,45,46,37,91,71,38,58,55,25,25,36,31,43,34,26,29,30,44,32,62,40,47,48,73,58,46,60,61,46,66,74,38,95,62,87,48,72,66,58,48,55,74,46,52,68,52,59,70,46,74,46,70,40,60,31,21,60,30,15,33,63,63,24,68,37,40,52,54,24,41,53,48,47,53,43,51,44,28,66,52,29,59,62,63,85,86,62,87,80,56,25,43,43,58,43,48,53,33,46,76,34,35,59,82,48,63,89,85,45,84,80,46,42,58,62,46,74,34,67,48,39,88,82,75,55,48,66,64,40,73,47,42,58,88,67,42,44,95,82,47,34,39,61,45,84,50,88,88,62,56,43,81,38,52,62,66,54,70,39,38,56,60,78,51,40,31,68,84,84,14,34,71,74,37,52,65,46,49,44,58,49,51,45,50,47,54,52,51,42,48,50,52,52,36,54,72,73,45,47,71,53,42,53,23,30,35,40,37,37,75,28,64,46,54,32,50,74,64,36,10,71,53,20,61,48,52,34,52,52,52,47,51,33,37,75,71,70,42,47,51,31,48,38,10,39,39,87,60,52,60,66,38,39,47,47,63,54,40,45,86,78,49,59,64,26,26,33,40,50,49,28,37,66,53,40,30,65,35,56,45,26,27,66,34,87,71,82,65,38,62,59,56,68,17,35,32,40,43,51,31,43,35,24,29,73,87,63,43,60,42,34,36,18,28,42,25,80,52,53,55,37,19,71,59,56,50,73,88,47,34,43,51,50,65,58,47,54,30,51,54,61,71,36,55,25,87,86,36,84,71,32,44,38,59,53,52,51,30,39,43,57,29,32,44,69,28,72,71,36,56,56,49,50,26,48,46,46,32,54,51,45,50,54,60,76,96

pLDDT: mean 82.51, std 16.23, range [36.53, 98.56]

Radius of gyration: 28.9 Å; Cα contacts (8 Å, |Δi|>4): 1826; chains: 2; bounding box: 66×84×76 Å

Nearest PDB structures (foldseek):
  1zup-assembly1_A  TM=5.117E-01  e=3.651E-05  Thermotoga maritima
  4aod-assembly1_A  TM=3.689E-01  e=2.532E+00  Biomphalaria glabrata
  4aoe-assembly1_A  TM=3.714E-01  e=3.391E+00  Biomphalaria glabrata
  7txf-assembly1_D  TM=4.059E-01  e=7.241E+00  Lymnaea stagnalis
  4um1-assembly1_D  TM=3.588E-01  e=8.626E+00  Lymnaea stagnalis